Protein AF-0000000067842997 (afdb_homodimer)

Sequence (804 aa):
MQATVFNTFFRETSLAPDSDDFFKWVRTLKSSTAGQPLLDFGVADAFIPPADELSQALSSLATRRELHGYVYHHSAYEAACLRHATQGMDAPPALAVLPTSGAKSALNLLCLALIDTGDVILATTPAYPIFSTIARRMGATVVHLPLLEENDFLPDLHQLSPEVLARAKLLIVNYPNNPTGKVASQQECDRLLAICRDHDILLINDAAYSDLLPAERPRGRFLYSEGASSHCIEVHSFSKSLQIPGWRLGFILAAPAIIEALGKLSLLHESGQPRILLDAVTCILDDRGFAERLCQCIAQRRAVMVDILQAHGLEVLNADGTFFVYVRCPAAVSNGRTFATARDFSQYLATELGILTIPYQVAGRHQVRFSVAFCGEAETVFNRLRQQLSNVQFSLAERVSAMQATVFNTFFRETSLAPDSDDFFKWVRTLKSSTAGQPLLDFGVADAFIPPADELSQALSSLATRRELHGYVYHHSAYEAACLRHATQGMDAPPALAVLPTSGAKSALNLLCLALIDTGDVILATTPAYPIFSTIARRMGATVVHLPLLEENDFLPDLHQLSPEVLARAKLLIVNYPNNPTGKVASQQECDRLLAICRDHDILLINDAAYSDLLPAERPRGRFLYSEGASSHCIEVHSFSKSLQIPGWRLGFILAAPAIIEALGKLSLLHESGQPRILLDAVTCILDDRGFAERLCQCIAQRRAVMVDILQAHGLEVLNADGTFFVYVRCPAAVSNGRTFATARDFSQYLATELGILTIPYQVAGRHQVRFSVAFCGEAETVFNRLRQQLSNVQFSLAERVSA

Organism: Pseudomonas putida (strain ATCC 47054 / DSM 6125 / CFBP 8728 / NCIMB 11950 / KT2440) (NCBI:txid160488)

InterPro domains:
  IPR004839 Aminotransferase, class I/classII, large domain [PF00155] (56-375)
  IPR015421 Pyridoxal phosphate-dependent transferase, major domain [G3DSA:3.40.640.10] (69-286)
  IPR015422 Pyridoxal phosphate-dependent transferase, small domain [G3DSA:3.90.1150.10] (33-373)
  IPR015424 Pyridoxal phosphate-dependent transferase [SSF53383] (23-388)
  IPR050881 LL-diaminopimelate aminotransferase [PTHR42832] (35-373)

Secondary structure (DSSP, 8-state):
-------HHHHHS-SS-HHHHHHHHHHHHHHH--SSPPEE----S--SPPPHHHHHHHHHHHT-TT--S-BS--HHHHHHHHHHHTTT-SS----EEEEESHHHHHHHHHHHHH--TT-EEEEEESS-SHHHHHHHHTTPEEEEEE--GGGTT---GGGS-HHHHHHEEEEEE-SS-TTT-----HHHHHHHHHHHHHTTPEEEEE-TTTTSS-TTS----GGGSTTHHHHEEEEEESTTTTT-GGG--EEEEE-HHHHHHHHHHHHHH--B--HHHHHHHHTTTT--HHHHHHHHHHHHHHHHHHHHHHHTTPEE---S-TTEEEEEPPSEETTS-B-SSHHHHHHHHHHHH-EE-EEEEETTEEEEEEES--SS-HHHHHHHHHHHHTT--EE-------/-------HHHHHS-SSHHHHHHHHHHHHHHHH--SSPPEE----S--SPPPHHHHHHHHHHHT-TT--S-BS--HHHHHHHHHHHTTT-SS----EEEEESHHHHHHHHHHHHH--TT-EEEEEESS-SHHHHHHHHTTPEEEEEE--GGGTT---GGGS-HHHHHHEEEEEE-SS-TTT-----HHHHHHHHHHHHHTTPEEEEE-TTGGGS-TTS----GGGSTTHHHHEEEEEESTTTTT-GGG--EEEEE-HHHHHHHHHHHHHH--B--HHHHHHHHTTTT--HHHHHHHHHHHHHHHHHHHHHHHTTPEEEE-SSTTEEEEEPPSEETTS-B-SSHHHHHHHHHHHH-EE-EEEEETTEEEEEEES--SS-HHHHHHHHHHHHTT--EE-------

Foldseek 3Di:
DPPDDDDPCVVPDPLPDPVVVLVVVVVVLQVPDPDDAFLEQADPAFADDFDPLLVVLLVVLVPPPPQFDFPLDDPLLFVLVVCLVCPPPPDADAKTKFKFLFLLLVLLLCLVPFAAAAAEEEEEPPADCSNVSSNVVRNYHYDYFYQDLVVPGDGDPVPDDPVSLLRHAEYEEEPVGPPFQDFAAQVRLQVVQVSCVVNVYAYEYADAFVLLAAPPDGGHDNCRHPPCQRRYKYKYGVRHQRRPVVQRITIIMHHPVVSVVSSVSCVVRDRHGRRSSSSSCSVCSVPCVSSNVNSVLLQVLVVLVVVLCVVQPWDWRHDSGGSKTKTFDAQDKDVGDGDQALSRRQVCCCPVLSHHWAWGDTPNTIMTMGGSSHYDDSVVSSVSVNVSSVPIHTHHPDPPDD/DPPDDDDPCVVPDPQPPPVVVLVVVVVVLQVPDPDDAFLEQADQAFADDFDPLLVVLLVVLVPPPVQFDFPLDDPLLFVLVVCLVCPPPPDADAKTKFKFLFLLLVLLLCLVPFAAAAAEEEEEPPADCSNVSSNVVRRYHYDYFYQDLVVPGDGDPVVDDPVSLLRHAEYEEEPVGPPQQDFDAQVRLQVVQVSCVVNVYAYEYADAFVLLAAPPDGGHDNCRHPPCQRRYKYKYGVRHQRRPVVQRITIIMHHPVVSVVSSVSCVVRDRHGRRSSSSSCSVCSVPCVSSNVNSVLLVVLLVLVVVLCVVQPWDWSHRNHGSKTKTFDAQDKDVGDGDQALSRRQCCCCVVLSHHWAWGATPNTIMTMGGSSHYDDSVVSSVSVNVSSVPIHGHHPPPPDD

Solvent-accessible surface area (backbone atoms only — not comparable to full-atom values): 41633 Å² total; per-residue (Å²): 129,83,36,72,60,62,13,64,59,70,73,70,38,71,71,56,60,78,56,46,59,46,50,50,48,47,51,51,49,64,71,64,53,87,62,82,77,61,47,58,18,55,47,90,53,57,45,57,70,43,57,67,66,45,35,52,38,30,34,64,47,25,71,48,68,82,51,30,48,68,33,87,72,55,66,66,41,36,52,42,50,48,50,52,76,46,59,92,51,91,75,70,70,77,62,33,56,40,83,29,60,13,41,60,36,44,42,50,49,48,40,70,47,41,54,37,68,70,38,30,32,36,31,49,30,74,49,80,58,56,52,60,54,50,32,42,71,51,41,27,46,75,46,74,31,59,48,36,76,93,54,70,54,39,70,62,74,82,78,49,53,69,66,57,51,69,51,25,46,36,35,42,45,48,50,30,17,59,54,47,2,37,63,49,42,49,67,55,31,39,52,54,46,46,55,25,57,76,47,56,21,29,34,35,34,42,26,48,36,54,56,40,48,49,87,82,53,87,64,34,47,56,70,72,26,82,65,14,66,43,29,34,39,36,32,29,35,39,25,61,48,50,22,27,39,7,63,33,41,25,28,38,40,26,18,49,71,58,35,53,55,46,55,62,56,41,61,71,58,43,69,55,51,38,40,55,58,45,54,22,49,43,74,44,57,82,54,56,63,58,38,47,53,48,26,49,50,42,52,52,45,44,52,53,51,50,52,56,43,43,74,36,46,42,50,72,76,49,38,96,19,48,53,39,44,18,28,48,54,46,32,25,36,64,94,58,58,72,35,91,43,21,59,52,44,33,47,46,34,31,75,75,46,34,35,36,44,40,55,41,76,47,94,88,40,37,24,35,32,38,25,61,35,38,73,75,60,65,68,60,54,52,50,50,50,49,58,53,43,66,87,49,44,39,34,61,61,79,76,73,77,128,127,83,40,72,60,61,14,63,61,69,74,70,38,72,59,66,63,75,58,47,57,46,49,50,47,48,51,51,49,63,71,65,55,87,65,81,76,61,46,58,18,53,46,90,54,59,46,57,71,44,58,68,65,44,35,52,38,32,34,65,47,25,71,49,68,84,53,32,47,68,33,88,73,53,66,66,40,36,51,41,48,49,52,53,74,46,60,93,50,92,76,71,69,78,66,32,57,40,81,30,60,12,40,61,35,44,42,51,50,49,39,70,47,41,54,37,68,68,38,29,33,36,31,48,29,75,50,80,58,55,52,61,53,50,33,42,72,51,43,24,45,76,46,76,30,59,47,36,76,92,53,70,54,40,71,61,72,82,78,49,53,71,67,57,51,68,49,25,46,37,35,43,45,49,48,28,18,60,51,47,4,42,63,49,43,49,68,56,30,38,52,54,46,48,54,24,58,75,49,52,20,26,34,35,35,42,26,48,35,53,58,43,48,47,88,83,53,88,65,36,49,55,70,72,26,83,64,13,66,42,29,36,39,35,32,30,33,39,24,62,46,50,22,28,38,6,63,34,42,26,28,38,40,28,19,50,73,57,35,54,54,47,55,61,54,39,60,71,60,42,69,55,50,37,41,53,59,44,54,23,49,44,74,43,57,83,54,57,62,59,35,46,53,49,25,50,50,41,54,51,44,41,52,52,51,52,52,55,43,42,73,35,46,42,49,73,78,30,69,80,14,50,53,30,37,20,28,48,53,45,34,25,36,64,95,57,60,71,35,92,42,20,58,50,43,32,47,45,35,32,75,76,46,34,36,36,44,40,55,42,78,48,94,89,39,36,24,34,31,37,24,61,36,37,74,75,58,66,68,60,53,52,50,50,49,50,58,55,41,66,88,49,46,39,34,61,59,80,78,73,76,127

Structure (mmCIF, N/CA/C/O backbone):
data_AF-0000000067842997-model_v1
#
loop_
_entity.id
_entity.type
_entity.pdbx_description
1 polymer Aminotransferase
#
loop_
_atom_site.group_PDB
_atom_site.id
_atom_site.type_symbol
_atom_site.label_atom_id
_atom_site.label_alt_id
_atom_site.label_comp_id
_atom_site.label_asym_id
_atom_site.label_entity_id
_atom_site.label_seq_id
_atom_site.pdbx_PDB_ins_code
_atom_site.Cartn_x
_atom_site.Cartn_y
_atom_site.Cartn_z
_atom_site.occupancy
_atom_site.B_iso_or_equiv
_atom_site.auth_seq_id
_atom_site.auth_comp_id
_atom_site.auth_asym_id
_atom_site.auth_atom_id
_atom_site.pdbx_PDB_model_num
ATOM 1 N N . MET A 1 1 ? -2.887 20.625 -24.859 1 44.47 1 MET A N 1
ATOM 2 C CA . MET A 1 1 ? -1.825 19.688 -24.516 1 44.47 1 MET A CA 1
ATOM 3 C C . MET A 1 1 ? -2.205 18.859 -23.281 1 44.47 1 MET A C 1
ATOM 5 O O . MET A 1 1 ? -2.811 19.391 -22.344 1 44.47 1 MET A O 1
ATOM 9 N N . GLN A 1 2 ? -2.371 17.625 -23.422 1 56.19 2 GLN A N 1
ATOM 10 C CA . GLN A 1 2 ? -2.787 16.672 -22.406 1 56.19 2 GLN A CA 1
ATOM 11 C C . GLN A 1 2 ? -1.795 16.641 -21.25 1 56.19 2 GLN A C 1
ATOM 13 O O . GLN A 1 2 ? -0.628 16.281 -21.438 1 56.19 2 GLN A O 1
ATOM 18 N N . ALA A 1 3 ? -2.021 17.484 -20.172 1 63.56 3 ALA A N 1
ATOM 19 C CA . ALA A 1 3 ? -1.084 17.859 -19.125 1 63.56 3 ALA A CA 1
ATOM 20 C C . ALA A 1 3 ? -0.692 16.641 -18.281 1 63.56 3 ALA A C 1
ATOM 22 O O . ALA A 1 3 ? 0.454 16.531 -17.844 1 63.56 3 ALA A O 1
ATOM 23 N N . THR A 1 4 ? -1.479 15.586 -18.188 1 78.31 4 THR A N 1
ATOM 24 C CA . THR A 1 4 ? -0.943 14.547 -17.312 1 78.31 4 THR A CA 1
ATOM 25 C C . THR A 1 4 ? -0.045 13.594 -18.094 1 78.31 4 THR A C 1
ATOM 27 O O . THR A 1 4 ? -0.52 12.852 -18.969 1 78.31 4 THR A O 1
ATOM 30 N N . VAL A 1 5 ? 1.268 13.773 -17.953 1 85.69 5 VAL A N 1
ATOM 31 C CA . VAL A 1 5 ? 2.246 12.914 -18.609 1 85.69 5 VAL A CA 1
ATOM 32 C C . VAL A 1 5 ? 2.764 11.875 -17.609 1 85.69 5 VAL A C 1
ATOM 34 O O . VAL A 1 5 ? 3.49 12.211 -16.672 1 85.69 5 VAL A O 1
ATOM 37 N N . PHE A 1 6 ? 2.359 10.656 -17.875 1 91.44 6 PHE A N 1
ATOM 38 C CA . PHE A 1 6 ? 2.867 9.547 -17.078 1 91.44 6 PHE A CA 1
ATOM 39 C C . PHE A 1 6 ? 4.344 9.312 -17.359 1 91.44 6 PHE A C 1
ATOM 41 O O . PHE A 1 6 ? 4.879 9.805 -18.359 1 91.44 6 PHE A O 1
ATOM 48 N N . ASN A 1 7 ? 5.031 8.641 -16.484 1 90.75 7 ASN A N 1
ATOM 49 C CA . ASN A 1 7 ? 6.465 8.445 -16.672 1 90.75 7 ASN A CA 1
ATOM 50 C C . ASN A 1 7 ? 6.766 7.641 -17.922 1 90.75 7 ASN A C 1
ATOM 52 O O . ASN A 1 7 ? 5.875 6.996 -18.484 1 90.75 7 ASN A O 1
ATOM 56 N N . THR A 1 8 ? 7.988 7.676 -18.328 1 90.94 8 THR A N 1
ATOM 57 C CA . THR A 1 8 ? 8.438 7.102 -19.594 1 90.94 8 THR A CA 1
ATOM 58 C C . THR A 1 8 ? 8.281 5.582 -19.578 1 90.94 8 THR A C 1
ATOM 60 O O . THR A 1 8 ? 7.871 4.984 -20.578 1 90.94 8 THR A O 1
ATOM 63 N N . PHE A 1 9 ? 8.523 4.984 -18.516 1 89.69 9 PHE A N 1
ATOM 64 C CA . PHE A 1 9 ? 8.453 3.531 -18.406 1 89.69 9 PHE A CA 1
ATOM 65 C C . PHE A 1 9 ? 7.043 3.037 -18.719 1 89.69 9 PHE A C 1
ATOM 67 O O . PHE A 1 9 ? 6.859 2.154 -19.562 1 89.69 9 PHE A O 1
ATOM 74 N N . PHE A 1 10 ? 6.074 3.682 -18.094 1 86.44 10 PHE A N 1
ATOM 75 C CA . PHE A 1 10 ? 4.699 3.213 -18.234 1 86.44 10 PHE A CA 1
ATOM 76 C C . PHE A 1 10 ? 4.133 3.604 -19.594 1 86.44 10 PHE A C 1
ATOM 78 O O . PHE A 1 10 ? 3.262 2.918 -20.141 1 86.44 10 PHE A O 1
ATOM 85 N N . ARG A 1 11 ? 4.66 4.633 -20.141 1 85.56 11 ARG A N 1
ATOM 86 C CA . ARG A 1 11 ? 4.203 5.051 -21.469 1 85.56 11 ARG A CA 1
ATOM 87 C C . ARG A 1 11 ? 4.766 4.141 -22.547 1 85.56 11 ARG A C 1
ATOM 89 O O . ARG A 1 11 ? 4.117 3.918 -23.578 1 85.56 11 ARG A O 1
ATOM 96 N N . GLU A 1 12 ? 5.945 3.623 -22.219 1 83.44 12 GLU A N 1
ATOM 97 C CA . GLU A 1 12 ? 6.656 2.924 -23.297 1 83.44 12 GLU A CA 1
ATOM 98 C C . GLU A 1 12 ? 6.625 1.412 -23.078 1 83.44 12 GLU A C 1
ATOM 100 O O . GLU A 1 12 ? 6.996 0.646 -23.969 1 83.44 12 GLU A O 1
ATOM 105 N N . THR A 1 13 ? 6.371 1.081 -21.859 1 77.5 13 THR A N 1
ATOM 106 C CA . THR A 1 13 ? 6.371 -0.345 -21.562 1 77.5 13 THR A CA 1
ATOM 107 C C . THR A 1 13 ? 4.949 -0.903 -21.578 1 77.5 13 THR A C 1
ATOM 109 O O . THR A 1 13 ? 4.027 -0.287 -21.047 1 77.5 13 THR A O 1
ATOM 112 N N . SER A 1 14 ? 4.859 -1.774 -22.438 1 65.19 14 SER A N 1
ATOM 113 C CA . SER A 1 14 ? 3.623 -2.541 -22.312 1 65.19 14 SER A CA 1
ATOM 114 C C . SER A 1 14 ? 3.615 -3.367 -21.031 1 65.19 14 SER A C 1
ATOM 116 O O . SER A 1 14 ? 4.441 -4.27 -20.859 1 65.19 14 SER A O 1
ATOM 118 N N . LEU A 1 15 ? 3.268 -2.613 -19.984 1 60.28 15 LEU A N 1
ATOM 119 C CA . LEU A 1 15 ? 3.285 -3.32 -18.703 1 60.28 15 LEU A CA 1
ATOM 120 C C . LEU A 1 15 ? 2.811 -4.758 -18.875 1 60.28 15 LEU A C 1
ATOM 122 O O . LEU A 1 15 ? 3.414 -5.684 -18.328 1 60.28 15 LEU A O 1
ATOM 126 N N . ALA A 1 16 ? 1.65 -5.078 -18.891 1 51.12 16 ALA A N 1
ATOM 127 C CA . ALA A 1 16 ? 1.283 -6.492 -18.906 1 51.12 16 ALA A CA 1
ATOM 128 C C . ALA A 1 16 ? 1.663 -7.148 -20.234 1 51.12 16 ALA A C 1
ATOM 130 O O . ALA A 1 16 ? 1.212 -6.719 -21.297 1 51.12 16 ALA A O 1
ATOM 131 N N . PRO A 1 17 ? 2.842 -7.699 -20.25 1 48.09 17 PRO A N 1
ATOM 132 C CA . PRO A 1 17 ? 3.104 -8.5 -21.453 1 48.09 17 PRO A CA 1
ATOM 133 C C . PRO A 1 17 ? 1.825 -8.992 -22.125 1 48.09 17 PRO A C 1
ATOM 135 O O . PRO A 1 17 ? 0.807 -8.297 -22.109 1 48.09 17 PRO A O 1
ATOM 138 N N . ASP A 1 18 ? 1.96 -10.469 -22.578 1 44 18 ASP A N 1
ATOM 139 C CA . ASP A 1 18 ? 1.057 -11.453 -23.172 1 44 18 ASP A CA 1
ATOM 140 C C . ASP A 1 18 ? -0.253 -11.531 -22.391 1 44 18 ASP A C 1
ATOM 142 O O . ASP A 1 18 ? -1.292 -11.891 -22.953 1 44 18 ASP A O 1
ATOM 146 N N . SER A 1 19 ? -0.143 -11.094 -21.016 1 50.75 19 SER A N 1
ATOM 147 C CA . SER A 1 19 ? -1.264 -11.328 -20.109 1 50.75 19 SER A CA 1
ATOM 148 C C . SER A 1 19 ? -2.346 -10.266 -20.281 1 50.75 19 SER A C 1
ATOM 150 O O . SER A 1 19 ? -3.539 -10.57 -20.203 1 50.75 19 SER A O 1
ATOM 152 N N . ASP A 1 20 ? -1.917 -8.945 -20.594 1 56.81 20 ASP A N 1
ATOM 153 C CA . ASP A 1 20 ? -2.98 -7.949 -20.703 1 56.81 20 ASP A CA 1
ATOM 154 C C . ASP A 1 20 ? -3.814 -8.172 -21.953 1 56.81 20 ASP A C 1
ATOM 156 O O . ASP A 1 20 ? -5.047 -8.148 -21.906 1 56.81 20 ASP A O 1
ATOM 160 N N . ASP A 1 21 ? -3.068 -8.555 -22.953 1 64.88 21 ASP A N 1
ATOM 161 C CA . ASP A 1 21 ? -3.818 -8.805 -24.188 1 64.88 21 ASP A CA 1
ATOM 162 C C . ASP A 1 21 ? -4.672 -10.062 -24.062 1 64.88 21 ASP A C 1
ATOM 164 O O . ASP A 1 21 ? -5.812 -10.094 -24.531 1 64.88 21 ASP A O 1
ATOM 168 N N . PHE A 1 22 ? -4.117 -11.008 -23.312 1 71 22 PHE A N 1
ATOM 169 C CA . PHE A 1 22 ? -4.863 -12.242 -23.109 1 71 22 PHE A CA 1
ATOM 170 C C . PHE A 1 22 ? -6.062 -12.008 -22.188 1 71 22 PHE A C 1
ATOM 172 O O . PHE A 1 22 ? -7.172 -12.453 -22.484 1 71 22 PHE A O 1
ATOM 179 N N . PHE A 1 23 ? -5.859 -11.211 -21.219 1 72.69 23 PHE A N 1
ATOM 180 C CA . PHE A 1 23 ? -6.945 -10.969 -20.266 1 72.69 23 PHE A CA 1
ATOM 181 C C . PHE A 1 23 ? -7.992 -10.039 -20.875 1 72.69 23 PHE A C 1
ATOM 183 O O . PHE A 1 23 ? -9.188 -10.18 -20.594 1 72.69 23 PHE A O 1
ATOM 190 N N . LYS A 1 24 ? -7.516 -9.156 -21.734 1 75.19 24 LYS A N 1
ATOM 191 C CA . LYS A 1 24 ? -8.469 -8.344 -22.5 1 75.19 24 LYS A CA 1
ATOM 192 C C . LYS A 1 24 ? -9.32 -9.211 -23.422 1 75.19 24 LYS A C 1
ATOM 194 O O . LYS A 1 24 ? -10.531 -9.016 -23.516 1 75.19 24 LYS A O 1
ATOM 199 N N . TRP A 1 25 ? -8.602 -10.086 -24 1 79.19 25 TRP A N 1
ATOM 200 C CA . TRP A 1 25 ? -9.297 -11.023 -24.875 1 79.19 25 TRP A CA 1
ATOM 201 C C . TRP A 1 25 ? -10.281 -11.875 -24.094 1 79.19 25 TRP A C 1
ATOM 203 O O . TRP A 1 25 ? -11.422 -12.086 -24.516 1 79.19 25 TRP A O 1
ATOM 213 N N . VAL A 1 26 ? -9.859 -12.305 -22.984 1 80.94 26 VAL A N 1
ATOM 214 C CA . VAL A 1 26 ? -10.719 -13.117 -22.125 1 80.94 26 VAL A CA 1
ATOM 215 C C . VAL A 1 26 ? -11.953 -12.32 -21.719 1 80.94 26 VAL A C 1
ATOM 217 O O . VAL A 1 26 ? -13.07 -12.852 -21.734 1 80.94 26 VAL A O 1
ATOM 220 N N . ARG A 1 27 ? -11.711 -11.094 -21.391 1 77.94 27 ARG A N 1
ATOM 221 C CA . ARG A 1 27 ? -12.828 -10.25 -20.984 1 77.94 27 ARG A CA 1
ATOM 222 C C . ARG A 1 27 ? -13.82 -10.086 -22.141 1 77.94 27 ARG A C 1
ATOM 224 O O . ARG A 1 27 ? -15.039 -10.133 -21.922 1 77.94 27 ARG A O 1
ATOM 231 N N . THR A 1 28 ? -13.312 -9.914 -23.281 1 80.75 28 THR A N 1
ATOM 232 C CA . THR A 1 28 ? -14.164 -9.789 -24.453 1 80.75 28 THR A CA 1
ATOM 233 C C . THR A 1 28 ? -14.922 -11.086 -24.719 1 80.75 28 THR A C 1
ATOM 235 O O . THR A 1 28 ? -16.109 -11.062 -25.031 1 80.75 28 THR A O 1
ATOM 238 N N . LEU A 1 29 ? -14.234 -12.125 -24.531 1 83.88 29 LEU A N 1
ATOM 239 C CA . LEU A 1 29 ? -14.852 -13.438 -24.734 1 83.88 29 LEU A CA 1
ATOM 240 C C . LEU A 1 29 ? -15.977 -13.672 -23.734 1 83.88 29 LEU A C 1
ATOM 242 O O . LEU A 1 29 ? -17.062 -14.133 -24.109 1 83.88 29 LEU A O 1
ATOM 246 N N . LYS A 1 30 ? -15.695 -13.367 -22.531 1 81.5 30 LYS A N 1
ATOM 247 C CA . LYS A 1 30 ? -16.688 -13.562 -21.469 1 81.5 30 LYS A CA 1
ATOM 248 C C . LYS A 1 30 ? -17.922 -12.703 -21.703 1 81.5 30 LYS A C 1
ATOM 250 O O . LYS A 1 30 ? -19.047 -13.125 -21.422 1 81.5 30 LYS A O 1
ATOM 255 N N . SER A 1 31 ? -17.734 -11.516 -22.219 1 79.38 31 SER A N 1
ATOM 256 C CA . SER A 1 31 ? -18.844 -10.586 -22.453 1 79.38 31 SER A CA 1
ATOM 257 C C . SER A 1 31 ? -19.641 -10.984 -23.688 1 79.38 31 SER A C 1
ATOM 259 O O . SER A 1 31 ? -20.812 -10.617 -23.812 1 79.38 31 SER A O 1
ATOM 261 N N . SER A 1 32 ? -19.062 -11.625 -24.562 1 76.88 32 SER A N 1
ATOM 262 C CA . SER A 1 32 ? -19.703 -11.945 -25.844 1 76.88 32 SER A CA 1
ATOM 263 C C . SER A 1 32 ? -20.391 -13.312 -25.781 1 76.88 32 SER A C 1
ATOM 265 O O . SER A 1 32 ? -21.188 -13.641 -26.656 1 76.88 32 SER A O 1
ATOM 267 N N . THR A 1 33 ? -20.078 -13.992 -24.859 1 69.38 33 THR A N 1
ATOM 268 C CA . THR A 1 33 ? -20.578 -15.359 -24.812 1 69.38 33 THR A CA 1
ATOM 269 C C . THR A 1 33 ? -22 -15.391 -24.266 1 69.38 33 THR A C 1
ATOM 271 O O . THR A 1 33 ? -22.25 -14.914 -23.156 1 69.38 33 THR A O 1
ATOM 274 N N . ALA A 1 34 ? -23.078 -15.484 -25.094 1 66.56 34 ALA A N 1
ATOM 275 C CA . ALA A 1 34 ? -24.5 -15.594 -24.734 1 66.56 34 ALA A CA 1
ATOM 276 C C . ALA A 1 34 ? -24.828 -16.984 -24.219 1 66.56 34 ALA A C 1
ATOM 278 O O . ALA A 1 34 ? -25.891 -17.203 -23.656 1 66.56 34 ALA A O 1
ATOM 279 N N . GLY A 1 35 ? -23.859 -17.859 -24.172 1 64 35 GLY A N 1
ATOM 280 C CA . GLY A 1 35 ? -24.156 -19.25 -23.859 1 64 35 GLY A CA 1
ATOM 281 C C . GLY A 1 35 ? -23.656 -19.672 -22.484 1 64 35 GLY A C 1
ATOM 282 O O . GLY A 1 35 ? -23.734 -18.891 -21.531 1 64 35 GLY A O 1
ATOM 283 N N . GLN A 1 36 ? -23.391 -20.906 -22.406 1 74.94 36 GLN A N 1
ATOM 284 C CA . GLN A 1 36 ? -22.906 -21.531 -21.188 1 74.94 36 GLN A CA 1
ATOM 285 C C . GLN A 1 36 ? -21.625 -20.844 -20.688 1 74.94 36 GLN A C 1
ATOM 287 O O . GLN A 1 36 ? -20.719 -20.594 -21.484 1 74.94 36 GLN A O 1
ATOM 292 N N . PRO A 1 37 ? -21.625 -20.562 -19.406 1 84.44 37 PRO A N 1
ATOM 293 C CA . PRO A 1 37 ? -20.422 -19.906 -18.859 1 84.44 37 PRO A CA 1
ATOM 294 C C . PRO A 1 37 ? -19.172 -20.75 -19.016 1 84.44 37 PRO A C 1
ATOM 296 O O . PRO A 1 37 ? -19.234 -21.984 -18.969 1 84.44 37 PRO A O 1
ATOM 299 N N . LEU A 1 38 ? -18.109 -20.141 -19.25 1 91 38 LEU A N 1
ATOM 300 C CA . LEU A 1 38 ? -16.812 -20.812 -19.359 1 91 38 LEU A CA 1
ATOM 301 C C . LEU A 1 38 ? -16.469 -21.516 -18.047 1 91 38 LEU A C 1
ATOM 303 O O . LEU A 1 38 ? -16.781 -21.016 -16.969 1 91 38 LEU A O 1
ATOM 307 N N . LEU A 1 39 ? -15.93 -22.75 -18.234 1 94.31 39 LEU A N 1
ATOM 308 C CA . LEU A 1 39 ? -15.203 -23.297 -17.094 1 94.31 39 LEU A CA 1
ATOM 309 C C . LEU A 1 39 ? -13.922 -22.516 -16.828 1 94.31 39 LEU A C 1
ATOM 311 O O . LEU A 1 39 ? -12.969 -22.594 -17.609 1 94.31 39 LEU A O 1
ATOM 315 N N . ASP A 1 40 ? -13.859 -21.797 -15.758 1 93.38 40 ASP A N 1
ATOM 316 C CA . ASP A 1 40 ? -12.742 -20.891 -15.5 1 93.38 40 ASP A CA 1
ATOM 317 C C . ASP A 1 40 ? -11.672 -21.578 -14.648 1 93.38 40 ASP A C 1
ATOM 319 O O . ASP A 1 40 ? -11.75 -21.562 -13.422 1 93.38 40 ASP A O 1
ATOM 323 N N . PHE A 1 41 ? -10.641 -22.031 -15.297 1 95.81 41 PHE A N 1
ATOM 324 C CA . PHE A 1 41 ? -9.492 -22.609 -14.602 1 95.81 41 PHE A CA 1
ATOM 325 C C . PHE A 1 41 ? -8.305 -21.656 -14.633 1 95.81 41 PHE A C 1
ATOM 327 O O . PHE A 1 41 ? -7.168 -22.047 -14.391 1 95.81 41 PHE A O 1
ATOM 334 N N . GLY A 1 42 ? -8.555 -20.469 -15 1 91.75 42 GLY A N 1
ATOM 335 C CA . GLY A 1 42 ? -7.516 -19.453 -14.984 1 91.75 42 GLY A CA 1
ATOM 336 C C . GLY A 1 42 ? -7.398 -18.734 -13.656 1 91.75 42 GLY A C 1
ATOM 337 O O . GLY A 1 42 ? -6.445 -17.984 -13.438 1 91.75 42 GLY A O 1
ATOM 338 N N . VAL A 1 43 ? -8.289 -19.031 -12.797 1 79.81 43 VAL A N 1
ATOM 339 C CA . VAL A 1 43 ? -8.445 -18.281 -11.555 1 79.81 43 VAL A CA 1
ATOM 340 C C . VAL A 1 43 ? -7.316 -18.641 -10.594 1 79.81 43 VAL A C 1
ATOM 342 O O . VAL A 1 43 ? -6.91 -19.797 -10.5 1 79.81 43 VAL A O 1
ATOM 345 N N . ALA A 1 44 ? -6.695 -17.688 -9.953 1 82.44 44 ALA A N 1
ATOM 346 C CA . ALA A 1 44 ? -5.746 -17.859 -8.852 1 82.44 44 ALA A CA 1
ATOM 347 C C . ALA A 1 44 ? -6.219 -17.109 -7.602 1 82.44 44 ALA A C 1
ATOM 349 O O . ALA A 1 44 ? -5.508 -16.25 -7.074 1 82.44 44 ALA A O 1
ATOM 350 N N . ASP A 1 45 ? -7.473 -17.484 -7.156 1 83.25 45 ASP A N 1
ATOM 351 C CA . ASP A 1 45 ? -8.125 -16.734 -6.086 1 83.25 45 ASP A CA 1
ATOM 352 C C . ASP A 1 45 ? -8.758 -17.672 -5.066 1 83.25 45 ASP A C 1
ATOM 354 O O . ASP A 1 45 ? -8.656 -18.891 -5.199 1 83.25 45 ASP A O 1
ATOM 358 N N . ALA A 1 46 ? -9.32 -17.094 -4.074 1 86.25 46 ALA A N 1
ATOM 359 C CA . ALA A 1 46 ? -10.094 -17.859 -3.109 1 86.25 46 ALA A CA 1
ATOM 360 C C . ALA A 1 46 ? -11.297 -18.531 -3.775 1 86.25 46 ALA A C 1
ATOM 362 O O . ALA A 1 46 ? -11.898 -17.953 -4.691 1 86.25 46 ALA A O 1
ATOM 363 N N . PHE A 1 47 ? -11.562 -19.781 -3.297 1 89.12 47 PHE A N 1
ATOM 364 C CA . PHE A 1 47 ? -12.609 -20.516 -3.996 1 89.12 47 PHE A CA 1
ATOM 365 C C . PHE A 1 47 ? -13.539 -21.203 -3.004 1 89.12 47 PHE A C 1
ATOM 367 O O . PHE A 1 47 ? -14.555 -21.781 -3.398 1 89.12 47 PHE A O 1
ATOM 374 N N . ILE A 1 48 ? -13.227 -21.172 -1.804 1 88.31 48 ILE A N 1
ATOM 375 C CA . ILE A 1 48 ? -14.133 -21.594 -0.74 1 88.31 48 ILE A CA 1
ATOM 376 C C . ILE A 1 48 ? -14.227 -20.5 0.322 1 88.31 48 ILE A C 1
ATOM 378 O O . ILE A 1 48 ? -13.32 -19.672 0.442 1 88.31 48 ILE A O 1
ATOM 382 N N . PRO A 1 49 ? -15.289 -20.516 1.068 1 88.31 49 PRO A N 1
ATOM 383 C CA . PRO A 1 49 ? -15.383 -19.531 2.143 1 88.31 49 PRO A CA 1
ATOM 384 C C . PRO A 1 49 ? -14.297 -19.703 3.201 1 88.31 49 PRO A C 1
ATOM 386 O O . PRO A 1 49 ? -13.844 -20.828 3.445 1 88.31 49 PRO A O 1
ATOM 389 N N . PRO A 1 50 ? -13.898 -18.578 3.746 1 89.62 50 PRO A N 1
ATOM 390 C CA . PRO A 1 50 ? -12.945 -18.703 4.852 1 89.62 50 PRO A CA 1
ATOM 391 C C . PRO A 1 50 ? -13.547 -19.406 6.066 1 89.62 50 PRO A C 1
ATOM 393 O O . PRO A 1 50 ? -14.75 -19.688 6.094 1 89.62 50 PRO A O 1
ATOM 396 N N . ALA A 1 51 ? -12.672 -19.734 6.98 1 89.06 51 ALA A N 1
ATOM 397 C CA . ALA A 1 51 ? -13.094 -20.406 8.203 1 89.06 51 ALA A CA 1
ATOM 398 C C . ALA A 1 51 ? -14.172 -19.609 8.93 1 89.06 51 ALA A C 1
ATOM 400 O O . ALA A 1 51 ? -14.109 -18.375 9 1 89.06 51 ALA A O 1
ATOM 401 N N . ASP A 1 52 ? -15.133 -20.312 9.5 1 88.19 52 ASP A N 1
ATOM 402 C CA . ASP A 1 52 ? -16.203 -19.688 10.258 1 88.19 52 ASP A CA 1
ATOM 403 C C . ASP A 1 52 ? -15.648 -18.891 11.445 1 88.19 52 ASP A C 1
ATOM 405 O O . ASP A 1 52 ? -16.203 -17.859 11.828 1 88.19 52 ASP A O 1
ATOM 409 N N . GLU A 1 53 ? -14.562 -19.438 11.922 1 89 53 GLU A N 1
ATOM 410 C CA . GLU A 1 53 ? -13.93 -18.797 13.078 1 89 53 GLU A CA 1
ATOM 411 C C . GLU A 1 53 ? -13.492 -17.375 12.758 1 89 53 GLU A C 1
ATOM 413 O O . GLU A 1 53 ? -13.469 -16.516 13.633 1 89 53 GLU A O 1
ATOM 418 N N . LEU A 1 54 ? -13.109 -17.156 11.586 1 89 54 LEU A N 1
ATOM 419 C CA . LEU A 1 54 ? -12.688 -15.812 11.18 1 89 54 LEU A CA 1
ATOM 420 C C . LEU A 1 54 ? -13.867 -14.844 11.203 1 89 54 LEU A C 1
ATOM 422 O O . LEU A 1 54 ? -13.727 -13.711 11.672 1 89 54 LEU A O 1
ATOM 426 N N . SER A 1 55 ? -15 -15.25 10.648 1 85.88 55 SER A N 1
ATOM 427 C CA . SER A 1 55 ? -16.203 -14.43 10.664 1 85.88 55 SER A CA 1
ATOM 428 C C . SER A 1 55 ? -16.672 -14.148 12.086 1 85.88 55 SER A C 1
ATOM 430 O O . SER A 1 55 ? -17.109 -13.039 12.398 1 85.88 55 SER A O 1
ATOM 432 N N . GLN A 1 56 ? -16.562 -15.141 12.906 1 88.19 56 GLN A N 1
ATOM 433 C CA . GLN A 1 56 ? -16.938 -14.984 14.312 1 88.19 56 GLN A CA 1
ATOM 434 C C . GLN A 1 56 ? -16.016 -13.984 15.008 1 88.19 56 GLN A C 1
ATOM 436 O O . GLN A 1 56 ? -16.5 -13.133 15.766 1 88.19 56 GLN A O 1
ATOM 441 N N . ALA A 1 57 ? -14.75 -14.133 14.727 1 89.31 57 ALA A N 1
ATOM 442 C CA . ALA A 1 57 ? -13.789 -13.195 15.297 1 89.31 57 ALA A CA 1
ATOM 443 C C . ALA A 1 57 ? -14.078 -11.766 14.836 1 89.31 57 ALA A C 1
ATOM 445 O O . ALA A 1 57 ? -14.07 -10.836 15.648 1 89.31 57 ALA A O 1
ATOM 446 N N . LEU A 1 58 ? -14.359 -11.555 13.602 1 89.25 58 LEU A N 1
ATOM 447 C CA . LEU A 1 58 ? -14.656 -10.242 13.047 1 89.25 58 LEU A CA 1
ATOM 448 C C . LEU A 1 58 ? -15.898 -9.641 13.703 1 89.25 58 LEU A C 1
ATOM 450 O O . LEU A 1 58 ? -15.93 -8.453 14.008 1 89.25 58 LEU A O 1
ATOM 454 N N . SER A 1 59 ? -16.891 -10.492 13.828 1 88.19 59 SER A N 1
ATOM 455 C CA . SER A 1 59 ? -18.141 -10.031 14.43 1 88.19 59 SER A CA 1
ATOM 456 C C . SER A 1 59 ? -17.922 -9.539 15.859 1 88.19 59 SER A C 1
ATOM 458 O O . SER A 1 59 ? -18.469 -8.508 16.25 1 88.19 59 SER A O 1
ATOM 460 N N . SER A 1 60 ? -17.125 -10.25 16.594 1 88.88 60 SER A N 1
ATOM 461 C CA . SER A 1 60 ? -16.844 -9.883 17.969 1 88.88 60 SER A CA 1
ATOM 462 C C . SER A 1 60 ? -16.031 -8.594 18.047 1 88.88 60 SER A C 1
ATOM 464 O O . SER A 1 60 ? -16.203 -7.793 18.969 1 88.88 60 SER A O 1
ATOM 466 N N . LEU A 1 61 ? -15.18 -8.383 17.094 1 89.38 61 LEU A N 1
ATOM 467 C CA . LEU A 1 61 ? -14.273 -7.238 17.078 1 89.38 61 LEU A CA 1
ATOM 468 C C . LEU A 1 61 ? -14.969 -5.992 16.547 1 89.38 61 LEU A C 1
ATOM 470 O O . LEU A 1 61 ? -14.617 -4.871 16.922 1 89.38 61 LEU A O 1
ATOM 474 N N . ALA A 1 62 ? -15.938 -6.207 15.727 1 86.69 62 ALA A N 1
ATOM 475 C CA . ALA A 1 62 ? -16.625 -5.109 15.047 1 86.69 62 ALA A CA 1
ATOM 476 C C . ALA A 1 62 ? -17.312 -4.188 16.047 1 86.69 62 ALA A C 1
ATOM 478 O O . ALA A 1 62 ? -17.531 -3.008 15.773 1 86.69 62 ALA A O 1
ATOM 479 N N . THR A 1 63 ? -17.578 -4.648 17.234 1 82.62 63 THR A N 1
ATOM 480 C CA . THR A 1 63 ? -18.312 -3.875 18.234 1 82.62 63 THR A CA 1
ATOM 481 C C . THR A 1 63 ? -17.359 -3.051 19.094 1 82.62 63 THR A C 1
ATOM 483 O O . THR A 1 63 ? -17.797 -2.18 19.844 1 82.62 63 THR A O 1
ATOM 486 N N . ARG A 1 64 ? -16.141 -3.283 18.891 1 83.38 64 ARG A N 1
ATOM 487 C CA . ARG A 1 64 ? -15.148 -2.568 19.672 1 83.38 64 ARG A CA 1
ATOM 488 C C . ARG A 1 64 ? -14.797 -1.228 19.047 1 83.38 64 ARG A C 1
ATOM 490 O O . ARG A 1 64 ? -14.297 -1.181 17.906 1 83.38 64 ARG A O 1
ATOM 497 N N . ARG A 1 65 ? -14.867 -0.207 19.734 1 79.19 65 ARG A N 1
ATOM 498 C CA . ARG A 1 65 ? -14.773 1.144 19.188 1 79.19 65 ARG A CA 1
ATOM 499 C C . ARG A 1 65 ? -13.328 1.646 19.234 1 79.19 65 ARG A C 1
ATOM 501 O O . ARG A 1 65 ? -13.008 2.66 18.609 1 79.19 65 ARG A O 1
ATOM 508 N N . GLU A 1 66 ? -12.414 0.962 19.875 1 79.56 66 GLU A N 1
ATOM 509 C CA . GLU A 1 66 ? -11.039 1.432 20.062 1 79.56 66 GLU A CA 1
ATOM 510 C C . GLU A 1 66 ? -10.102 0.832 19.031 1 79.56 66 GLU A C 1
ATOM 512 O O . GLU A 1 66 ? -8.891 1.045 19.078 1 79.56 66 GLU A O 1
ATOM 517 N N . LEU A 1 67 ? -10.641 0.181 18.031 1 76.69 67 LEU A N 1
ATOM 518 C CA . LEU A 1 67 ? -9.797 -0.609 17.141 1 76.69 67 LEU A CA 1
ATOM 519 C C . LEU A 1 67 ? -9.648 0.078 15.789 1 76.69 67 LEU A C 1
ATOM 521 O O . LEU A 1 67 ? -9.328 -0.572 14.789 1 76.69 67 LEU A O 1
ATOM 525 N N . HIS A 1 68 ? -9.781 1.42 15.75 1 83.5 68 HIS A N 1
ATOM 526 C CA . HIS A 1 68 ? -9.867 2.047 14.438 1 83.5 68 HIS A CA 1
ATOM 527 C C . HIS A 1 68 ? -8.672 2.963 14.188 1 83.5 68 HIS A C 1
ATOM 529 O O . HIS A 1 68 ? -8.555 3.553 13.109 1 83.5 68 HIS A O 1
ATOM 535 N N . GLY A 1 69 ? -7.754 3.002 15.125 1 86.94 69 GLY A N 1
ATOM 536 C CA . GLY A 1 69 ? -6.582 3.854 14.984 1 86.94 69 GLY A CA 1
ATOM 537 C C . GLY A 1 69 ? -5.449 3.189 14.227 1 86.94 69 GLY A C 1
ATOM 538 O O . GLY A 1 69 ? -5.559 2.025 13.828 1 86.94 69 GLY A O 1
ATOM 539 N N . TYR A 1 70 ? -4.359 3.953 13.961 1 85.94 70 TYR A N 1
ATOM 540 C CA . TYR A 1 70 ? -3.17 3.426 13.305 1 85.94 70 TYR A CA 1
ATOM 541 C C . TYR A 1 70 ? -2.57 2.273 14.102 1 85.94 70 TYR A C 1
ATOM 543 O O . TYR A 1 70 ? -2.607 2.279 15.336 1 85.94 70 TYR A O 1
ATOM 551 N N . VAL A 1 71 ? -2.059 1.293 13.375 1 85.62 71 VAL A N 1
ATOM 552 C CA . VAL A 1 71 ? -1.3 0.21 13.992 1 85.62 71 VAL A CA 1
ATOM 553 C C . VAL A 1 71 ? 0.067 0.09 13.32 1 85.62 71 VAL A C 1
ATOM 555 O O . VAL A 1 71 ? 0.197 -0.549 12.273 1 85.62 71 VAL A O 1
ATOM 558 N N . TYR A 1 72 ? 1.059 0.637 13.898 1 79.81 72 TYR A N 1
ATOM 559 C CA . TYR A 1 72 ? 2.385 0.58 13.289 1 79.81 72 TYR A CA 1
ATOM 560 C C . TYR A 1 72 ? 3.135 -0.67 13.742 1 79.81 72 TYR A C 1
ATOM 562 O O . TYR A 1 72 ? 4.074 -1.11 13.07 1 79.81 72 TYR A O 1
ATOM 570 N N . HIS A 1 73 ? 2.791 -1.165 14.906 1 86.06 73 HIS A N 1
ATOM 571 C CA . HIS A 1 73 ? 3.293 -2.424 15.438 1 86.06 73 HIS A CA 1
ATOM 572 C C . HIS A 1 73 ? 2.172 -3.242 16.062 1 86.06 73 HIS A C 1
ATOM 574 O O . HIS A 1 73 ? 1.388 -2.723 16.859 1 86.06 73 HIS A O 1
ATOM 580 N N . HIS A 1 74 ? 2.051 -4.391 15.578 1 94.31 74 HIS A N 1
ATOM 581 C CA . HIS A 1 74 ? 1.076 -5.312 16.156 1 94.31 74 HIS A CA 1
ATOM 582 C C . HIS A 1 74 ? 1.753 -6.574 16.672 1 94.31 74 HIS A C 1
ATOM 584 O O . HIS A 1 74 ? 1.797 -7.594 15.984 1 94.31 74 HIS A O 1
ATOM 590 N N . SER A 1 75 ? 2.146 -6.504 17.875 1 95.69 75 SER A N 1
ATOM 591 C CA . SER A 1 75 ? 3 -7.535 18.453 1 95.69 75 SER A CA 1
ATOM 592 C C . SER A 1 75 ? 2.332 -8.906 18.406 1 95.69 75 SER A C 1
ATOM 594 O O . SER A 1 75 ? 2.99 -9.906 18.125 1 95.69 75 SER A O 1
ATOM 596 N N . ALA A 1 76 ? 1.069 -8.961 18.703 1 96.19 76 ALA A N 1
ATOM 597 C CA . ALA A 1 76 ? 0.359 -10.242 18.703 1 96.19 76 ALA A CA 1
ATOM 598 C C . ALA A 1 76 ? 0.336 -10.859 17.312 1 96.19 76 ALA A C 1
ATOM 600 O O . ALA A 1 76 ? 0.564 -12.055 17.141 1 96.19 76 ALA A O 1
ATOM 601 N N . TYR A 1 77 ? 0.031 -10.047 16.312 1 97.31 77 TYR A N 1
ATOM 602 C CA . TYR A 1 77 ? 0.032 -10.516 14.938 1 97.31 77 TYR A CA 1
ATOM 603 C C . TYR A 1 77 ? 1.424 -10.977 14.516 1 97.31 77 TYR A C 1
ATOM 605 O O . TYR A 1 77 ? 1.579 -12.039 13.914 1 97.31 77 TYR A O 1
ATOM 613 N N . GLU A 1 78 ? 2.447 -10.172 14.836 1 97.75 78 GLU A N 1
ATOM 614 C CA . GLU A 1 78 ? 3.834 -10.492 14.516 1 97.75 78 GLU A CA 1
ATOM 615 C C . GLU A 1 78 ? 4.25 -11.82 15.141 1 97.75 78 GLU A C 1
ATOM 617 O O . GLU A 1 78 ? 4.832 -12.672 14.461 1 97.75 78 GLU A O 1
ATOM 622 N N . ALA A 1 79 ? 3.898 -12.023 16.359 1 96.38 79 ALA A N 1
ATOM 623 C CA . ALA A 1 79 ? 4.23 -13.258 17.062 1 96.38 79 ALA A CA 1
ATOM 624 C C . ALA A 1 79 ? 3.496 -14.453 16.453 1 96.38 79 ALA A C 1
ATOM 626 O O . ALA A 1 79 ? 4.078 -15.531 16.281 1 96.38 79 ALA A O 1
ATOM 627 N N . ALA A 1 80 ? 2.24 -14.281 16.156 1 95.75 80 ALA A N 1
ATOM 628 C CA . ALA A 1 80 ? 1.449 -15.352 15.57 1 95.75 80 ALA A CA 1
ATOM 629 C C . ALA A 1 80 ? 2.006 -15.758 14.203 1 95.75 80 ALA A C 1
ATOM 631 O O . ALA A 1 80 ? 2.113 -16.953 13.898 1 95.75 80 ALA A O 1
ATOM 632 N N . CYS A 1 81 ? 2.338 -14.758 13.414 1 96.19 81 CYS A N 1
ATOM 633 C CA . CYS A 1 81 ? 2.918 -15.016 12.102 1 96.19 81 CYS A CA 1
ATOM 634 C C . CYS A 1 81 ? 4.242 -15.758 12.227 1 96.19 81 CYS A C 1
ATOM 636 O O . CYS A 1 81 ? 4.52 -16.672 11.453 1 96.19 81 CYS A O 1
ATOM 638 N N . LEU A 1 82 ? 5.051 -15.32 13.172 1 95.25 82 LEU A N 1
ATOM 639 C CA . LEU A 1 82 ? 6.336 -15.969 13.398 1 95.25 82 LEU A CA 1
ATOM 640 C C . LEU A 1 82 ? 6.148 -17.438 13.773 1 95.25 82 LEU A C 1
ATOM 642 O O . LEU A 1 82 ? 6.805 -18.312 13.211 1 95.25 82 LEU A O 1
ATOM 646 N N . ARG A 1 83 ? 5.23 -17.703 14.68 1 92.12 83 ARG A N 1
ATOM 647 C CA . ARG A 1 83 ? 4.941 -19.078 15.07 1 92.12 83 ARG A CA 1
ATOM 648 C C . ARG A 1 83 ? 4.43 -19.891 13.883 1 92.12 83 ARG A C 1
ATOM 650 O O . ARG A 1 83 ? 4.852 -21.031 13.68 1 92.12 83 ARG A O 1
ATOM 657 N N . HIS A 1 84 ? 3.605 -19.25 13.156 1 90.25 84 HIS A N 1
ATOM 658 C CA . HIS A 1 84 ? 3.01 -19.906 12 1 90.25 84 HIS A CA 1
ATOM 659 C C . HIS A 1 84 ? 4.07 -20.266 10.969 1 90.25 84 HIS A C 1
ATOM 661 O O . HIS A 1 84 ? 4.105 -21.406 10.477 1 90.25 84 HIS A O 1
ATOM 667 N N . ALA A 1 85 ? 4.922 -19.359 10.695 1 89.31 85 ALA A N 1
ATOM 668 C CA . ALA A 1 85 ? 5.922 -19.531 9.641 1 89.31 85 ALA A CA 1
ATOM 669 C C . ALA A 1 85 ? 7.008 -20.516 10.07 1 89.31 85 ALA A C 1
ATOM 671 O O . ALA A 1 85 ? 7.684 -21.109 9.227 1 89.31 85 ALA A O 1
ATOM 672 N N . THR A 1 86 ? 7.176 -20.703 11.352 1 87.62 86 THR A N 1
ATOM 673 C CA . THR A 1 86 ? 8.273 -21.531 11.836 1 87.62 86 THR A CA 1
ATOM 674 C C . THR A 1 86 ? 7.738 -22.844 12.414 1 87.62 86 THR A C 1
ATOM 676 O O . THR A 1 86 ? 8.469 -23.578 13.078 1 87.62 86 THR A O 1
ATOM 679 N N . GLN A 1 87 ? 6.551 -23.047 12.164 1 81.06 87 GLN A N 1
ATOM 680 C CA . GLN A 1 87 ? 5.953 -24.281 12.68 1 81.06 87 GLN A CA 1
ATOM 681 C C . GLN A 1 87 ? 6.73 -25.5 12.203 1 81.06 87 GLN A C 1
ATOM 683 O O . GLN A 1 87 ? 7.129 -25.578 11.039 1 81.06 87 GLN A O 1
ATOM 688 N N . GLY A 1 88 ? 6.906 -26.438 13.18 1 74.12 88 GLY A N 1
ATOM 689 C CA . GLY A 1 88 ? 7.543 -27.703 12.859 1 74.12 88 GLY A CA 1
ATOM 690 C C . GLY A 1 88 ? 9.055 -27.641 12.883 1 74.12 88 GLY A C 1
ATOM 691 O O . GLY A 1 88 ? 9.734 -28.641 12.617 1 74.12 88 GLY A O 1
ATOM 692 N N . MET A 1 89 ? 9.469 -26.5 13.188 1 75.94 89 MET A N 1
ATOM 693 C CA . MET A 1 89 ? 10.914 -26.359 13.258 1 75.94 89 MET A CA 1
ATOM 694 C C . MET A 1 89 ? 11.414 -26.5 14.688 1 75.94 89 MET A C 1
ATOM 696 O O . MET A 1 89 ? 10.836 -25.922 15.609 1 75.94 89 MET A O 1
ATOM 700 N N . ASP A 1 90 ? 12.383 -27.297 14.914 1 71.88 90 ASP A N 1
ATOM 701 C CA . ASP A 1 90 ? 12.914 -27.547 16.25 1 71.88 90 ASP A CA 1
ATOM 702 C C . ASP A 1 90 ? 13.734 -26.344 16.75 1 71.88 90 ASP A C 1
ATOM 704 O O . ASP A 1 90 ? 13.617 -25.953 17.906 1 71.88 90 ASP A O 1
ATOM 708 N N . ALA A 1 91 ? 14.594 -25.781 15.953 1 76.56 91 ALA A N 1
ATOM 709 C CA . ALA A 1 91 ? 15.445 -24.656 16.344 1 76.56 91 ALA A CA 1
ATOM 710 C C . ALA A 1 91 ? 15.492 -23.594 15.242 1 76.56 91 ALA A C 1
ATOM 712 O O . ALA A 1 91 ? 16.484 -23.484 14.531 1 76.56 91 ALA A O 1
ATOM 713 N N . PRO A 1 92 ? 14.461 -22.859 15.234 1 76.94 92 PRO A N 1
ATOM 714 C CA . PRO A 1 92 ? 14.5 -21.844 14.18 1 76.94 92 PRO A CA 1
ATOM 715 C C . PRO A 1 92 ? 15.5 -20.734 14.469 1 76.94 92 PRO A C 1
ATOM 717 O O . PRO A 1 92 ? 15.758 -20.406 15.633 1 76.94 92 PRO A O 1
ATOM 720 N N . PRO A 1 93 ? 16.188 -20.312 13.391 1 87.25 93 PRO A N 1
ATOM 721 C CA . PRO A 1 93 ? 17.031 -19.125 13.562 1 87.25 93 PRO A CA 1
ATOM 722 C C . PRO A 1 93 ? 16.234 -17.906 14.047 1 87.25 93 PRO A C 1
ATOM 724 O O . PRO A 1 93 ? 15 -17.953 14.102 1 87.25 93 PRO A O 1
ATOM 727 N N . ALA A 1 94 ? 16.984 -16.922 14.469 1 92.5 94 ALA A N 1
ATOM 728 C CA . ALA A 1 94 ? 16.328 -15.695 14.898 1 92.5 94 ALA A CA 1
ATOM 729 C C . ALA A 1 94 ? 15.68 -14.984 13.711 1 92.5 94 ALA A C 1
ATOM 731 O O . ALA A 1 94 ? 16.375 -14.586 12.766 1 92.5 94 ALA A O 1
ATOM 732 N N . LEU A 1 95 ? 14.391 -14.953 13.727 1 95.81 95 LEU A N 1
ATOM 733 C CA . LEU A 1 95 ? 13.625 -14.297 12.68 1 95.81 95 LEU A CA 1
ATOM 734 C C . LEU A 1 95 ? 12.648 -13.281 13.266 1 95.81 95 LEU A C 1
ATOM 736 O O . LEU A 1 95 ? 12.344 -13.328 14.461 1 95.81 95 LEU A O 1
ATOM 740 N N . ALA A 1 96 ? 12.258 -12.328 12.469 1 97.06 96 ALA A N 1
ATOM 741 C CA . ALA A 1 96 ? 11.25 -11.328 12.812 1 97.06 96 ALA A CA 1
ATOM 742 C C . ALA A 1 96 ? 10.289 -11.102 11.656 1 97.06 96 ALA A C 1
ATOM 744 O O . ALA A 1 96 ? 10.539 -11.531 10.531 1 97.06 96 ALA A O 1
ATOM 745 N N . VAL A 1 97 ? 9.18 -10.492 12.062 1 97.81 97 VAL A N 1
ATOM 746 C CA . VAL A 1 97 ? 8.086 -10.344 11.109 1 97.81 97 VAL A CA 1
ATOM 747 C C . VAL A 1 97 ? 7.777 -8.867 10.906 1 97.81 97 VAL A C 1
ATOM 749 O O . VAL A 1 97 ? 7.773 -8.086 11.859 1 97.81 97 VAL A O 1
ATOM 752 N N . LEU A 1 98 ? 7.602 -8.461 9.648 1 98 98 LEU A N 1
ATOM 753 C CA . LEU A 1 98 ? 7.012 -7.176 9.297 1 98 98 LEU A CA 1
ATOM 754 C C . LEU A 1 98 ? 5.664 -7.363 8.609 1 98 98 LEU A C 1
ATOM 756 O O . LEU A 1 98 ? 5.605 -7.855 7.48 1 98 98 LEU A O 1
ATOM 760 N N . PRO A 1 99 ? 4.539 -6.992 9.289 1 97.94 99 PRO A N 1
ATOM 761 C CA . PRO A 1 99 ? 3.236 -7.074 8.633 1 97.94 99 PRO A CA 1
ATOM 762 C C . PRO A 1 99 ? 3.152 -6.203 7.379 1 97.94 99 PRO A C 1
ATOM 764 O O . PRO A 1 99 ? 3.705 -5.098 7.355 1 97.94 99 PRO A O 1
ATOM 767 N N . THR A 1 100 ? 2.506 -6.691 6.363 1 97.38 100 THR A N 1
ATOM 768 C CA . THR A 1 100 ? 2.324 -5.953 5.121 1 97.38 100 THR A CA 1
ATOM 769 C C . THR A 1 100 ? 0.903 -6.129 4.59 1 97.38 100 THR A C 1
ATOM 771 O O . THR A 1 100 ? 0.197 -7.059 4.988 1 97.38 100 THR A O 1
ATOM 774 N N . SER A 1 101 ? 0.486 -5.227 3.711 1 96.31 101 SER A N 1
ATOM 775 C CA . SER A 1 101 ? -0.815 -5.316 3.057 1 96.31 101 SER A CA 1
ATOM 776 C C . SER A 1 101 ? -0.793 -6.328 1.916 1 96.31 101 SER A C 1
ATOM 778 O O . SER A 1 101 ? -1.049 -5.977 0.763 1 96.31 101 SER A O 1
ATOM 780 N N . GLY A 1 102 ? -0.492 -7.547 2.299 1 95.94 102 GLY A N 1
ATOM 781 C CA . GLY A 1 102 ? -0.366 -8.625 1.33 1 95.94 102 GLY A CA 1
ATOM 782 C C . GLY A 1 102 ? 1.035 -8.758 0.766 1 95.94 102 GLY A C 1
ATOM 783 O O . GLY A 1 102 ? 1.92 -7.965 1.093 1 95.94 102 GLY A O 1
ATOM 784 N N . ALA A 1 103 ? 1.209 -9.805 -0.018 1 96.56 103 ALA A N 1
ATOM 785 C CA . ALA A 1 103 ? 2.516 -10.094 -0.601 1 96.56 103 ALA A CA 1
ATOM 786 C C . ALA A 1 103 ? 2.904 -9.031 -1.63 1 96.56 103 ALA A C 1
ATOM 788 O O . ALA A 1 103 ? 4.082 -8.703 -1.773 1 96.56 103 ALA A O 1
ATOM 789 N N . LYS A 1 104 ? 1.991 -8.523 -2.381 1 96.12 104 LYS A N 1
ATOM 790 C CA . LYS A 1 104 ? 2.293 -7.512 -3.391 1 96.12 104 LYS A CA 1
ATOM 791 C C . LYS A 1 104 ? 2.92 -6.273 -2.758 1 96.12 104 LYS A C 1
ATOM 793 O O . LYS A 1 104 ? 3.912 -5.746 -3.264 1 96.12 104 LYS A O 1
ATOM 798 N N . SER A 1 105 ? 2.299 -5.844 -1.663 1 96.94 105 SER A N 1
ATOM 799 C CA . SER A 1 105 ? 2.857 -4.695 -0.951 1 96.94 105 SER A CA 1
ATOM 800 C C . SER A 1 105 ? 4.277 -4.98 -0.473 1 96.94 105 SER A C 1
ATOM 802 O O . SER A 1 105 ? 5.145 -4.109 -0.537 1 96.94 105 SER A O 1
ATOM 804 N N . ALA A 1 106 ? 4.484 -6.156 0.022 1 98.12 106 ALA A N 1
ATOM 805 C CA . ALA A 1 106 ? 5.812 -6.57 0.469 1 98.12 106 ALA A CA 1
ATOM 806 C C . ALA A 1 106 ? 6.82 -6.504 -0.676 1 98.12 106 ALA A C 1
ATOM 808 O O . ALA A 1 106 ? 7.918 -5.969 -0.513 1 98.12 106 ALA A O 1
ATOM 809 N N . LEU A 1 107 ? 6.441 -7.016 -1.803 1 98.31 107 LEU A N 1
ATOM 810 C CA . LEU A 1 107 ? 7.324 -7.039 -2.965 1 98.31 107 LEU A CA 1
ATOM 811 C C . LEU A 1 107 ? 7.645 -5.625 -3.43 1 98.31 107 LEU A C 1
ATOM 813 O O . LEU A 1 107 ? 8.789 -5.324 -3.773 1 98.31 107 LEU A O 1
ATOM 817 N N . ASN A 1 108 ? 6.656 -4.793 -3.432 1 97.56 108 ASN A N 1
ATOM 818 C CA . ASN A 1 108 ? 6.879 -3.395 -3.785 1 97.56 108 ASN A CA 1
ATOM 819 C C . ASN A 1 108 ? 7.836 -2.715 -2.812 1 97.56 108 ASN A C 1
ATOM 821 O O . ASN A 1 108 ? 8.734 -1.986 -3.229 1 97.56 108 ASN A O 1
ATOM 825 N N . LEU A 1 109 ? 7.617 -2.914 -1.53 1 97.75 109 LEU A N 1
ATOM 826 C CA . LEU A 1 109 ? 8.5 -2.346 -0.517 1 97.75 109 LEU A CA 1
ATOM 827 C C . LEU A 1 109 ? 9.938 -2.797 -0.736 1 97.75 109 LEU A C 1
ATOM 829 O O . LEU A 1 109 ? 10.867 -1.992 -0.633 1 97.75 109 LEU A O 1
ATOM 833 N N . LEU A 1 110 ? 10.102 -4.059 -1.008 1 98.38 110 LEU A N 1
ATOM 834 C CA . LEU A 1 110 ? 11.445 -4.602 -1.198 1 98.38 110 LEU A CA 1
ATOM 835 C C . LEU A 1 110 ? 12.117 -3.977 -2.418 1 98.38 110 LEU A C 1
ATOM 837 O O . LEU A 1 110 ? 13.305 -3.67 -2.385 1 98.38 110 LEU A O 1
ATOM 841 N N . CYS A 1 111 ? 11.375 -3.771 -3.514 1 97.94 111 CYS A N 1
ATOM 842 C CA . CYS A 1 111 ? 11.938 -3.09 -4.676 1 97.94 111 CYS A CA 1
ATOM 843 C C . CYS A 1 111 ? 12.375 -1.674 -4.32 1 97.94 111 CYS A C 1
ATOM 845 O O . CYS A 1 111 ? 13.484 -1.258 -4.656 1 97.94 111 CYS A O 1
ATOM 847 N N . LEU A 1 112 ? 11.5 -0.994 -3.643 1 96.44 112 LEU A N 1
ATOM 848 C CA . LEU A 1 112 ? 11.758 0.386 -3.248 1 96.44 112 LEU A CA 1
ATOM 849 C C . LEU A 1 112 ? 12.977 0.467 -2.332 1 96.44 112 LEU A C 1
ATOM 851 O O . LEU A 1 112 ? 13.781 1.396 -2.439 1 96.44 112 LEU A O 1
ATOM 855 N N . ALA A 1 113 ? 13.148 -0.477 -1.476 1 96.81 113 ALA A N 1
ATOM 856 C CA . ALA A 1 113 ? 14.141 -0.435 -0.405 1 96.81 113 ALA A CA 1
ATOM 857 C C . ALA A 1 113 ? 15.508 -0.92 -0.9 1 96.81 113 ALA A C 1
ATOM 859 O O . ALA A 1 113 ? 16.547 -0.512 -0.377 1 96.81 113 ALA A O 1
ATOM 860 N N . LEU A 1 114 ? 15.531 -1.793 -1.939 1 97.56 114 LEU A N 1
ATOM 861 C CA . LEU A 1 114 ? 16.766 -2.533 -2.195 1 97.56 114 LEU A CA 1
ATOM 862 C C . LEU A 1 114 ? 17.359 -2.135 -3.539 1 97.56 114 LEU A C 1
ATOM 864 O O . LEU A 1 114 ? 18.562 -2.301 -3.758 1 97.56 114 LEU A O 1
ATOM 868 N N . ILE A 1 115 ? 16.625 -1.609 -4.48 1 97.62 115 ILE A N 1
ATOM 869 C CA . ILE A 1 115 ? 17.078 -1.566 -5.867 1 97.62 115 ILE A CA 1
ATOM 870 C C . ILE A 1 115 ? 17.562 -0.16 -6.211 1 97.62 115 ILE A C 1
ATOM 872 O O . ILE A 1 115 ? 16.875 0.827 -5.91 1 97.62 115 ILE A O 1
ATOM 876 N N . ASP A 1 116 ? 18.688 -0.061 -6.805 1 96.31 116 ASP A N 1
ATOM 877 C CA . ASP A 1 116 ? 19.219 1.143 -7.441 1 96.31 116 ASP A CA 1
ATOM 878 C C . ASP A 1 116 ? 19.141 1.04 -8.961 1 96.31 116 ASP A C 1
ATOM 880 O O . ASP A 1 116 ? 19.078 -0.06 -9.516 1 96.31 116 ASP A O 1
ATOM 884 N N . THR A 1 117 ? 19.094 2.234 -9.586 1 95.69 117 THR A N 1
ATOM 885 C CA . THR A 1 117 ? 19.219 2.258 -11.039 1 95.69 117 THR A CA 1
ATOM 886 C C . THR A 1 117 ? 20.516 1.566 -11.477 1 95.69 117 THR A C 1
ATOM 888 O O . THR A 1 117 ? 21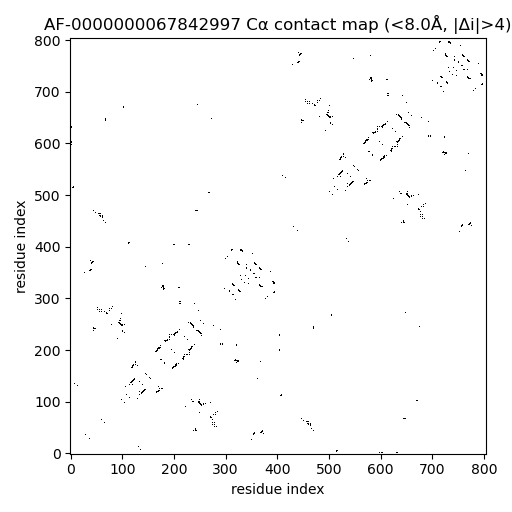.578 1.819 -10.914 1 95.69 117 THR A O 1
ATOM 891 N N . GLY A 1 118 ? 20.359 0.614 -12.398 1 96.56 118 GLY A N 1
ATOM 892 C CA . GLY A 1 118 ? 21.531 -0.059 -12.93 1 96.56 118 GLY A CA 1
ATOM 893 C C . GLY A 1 118 ? 21.766 -1.423 -12.312 1 96.56 118 GLY A C 1
ATOM 894 O O . GLY A 1 118 ? 22.547 -2.221 -12.836 1 96.56 118 GLY A O 1
ATOM 895 N N . ASP A 1 119 ? 21.094 -1.743 -11.234 1 97.75 119 ASP A N 1
ATOM 896 C CA . ASP A 1 119 ? 21.25 -3.049 -10.602 1 97.75 119 ASP A CA 1
ATOM 897 C C . ASP A 1 119 ? 20.828 -4.172 -11.547 1 97.75 119 ASP A C 1
ATOM 899 O O . ASP A 1 119 ? 19.969 -3.975 -12.398 1 97.75 119 ASP A O 1
ATOM 903 N N . VAL A 1 120 ? 21.453 -5.305 -11.398 1 98.44 120 VAL A N 1
ATOM 904 C CA . VAL A 1 120 ? 21.047 -6.516 -12.102 1 98.44 120 VAL A CA 1
ATOM 905 C C . VAL A 1 120 ? 20.266 -7.43 -11.156 1 98.44 120 VAL A C 1
ATOM 907 O O . VAL A 1 120 ? 20.766 -7.809 -10.102 1 98.44 120 VAL A O 1
ATOM 910 N N . ILE A 1 121 ? 19.062 -7.684 -11.523 1 98.44 121 ILE A N 1
ATOM 911 C CA . ILE A 1 121 ? 18.172 -8.523 -10.734 1 98.44 121 ILE A CA 1
ATOM 912 C C . ILE A 1 121 ? 17.875 -9.82 -11.492 1 98.44 121 ILE A C 1
ATOM 914 O O . ILE A 1 121 ? 17.516 -9.789 -12.672 1 98.44 121 ILE A O 1
ATOM 918 N N . LEU A 1 122 ? 18.125 -10.953 -10.828 1 98.69 122 LEU A N 1
ATOM 919 C CA . LEU A 1 122 ? 17.75 -12.25 -11.375 1 98.69 122 LEU A CA 1
ATOM 920 C C . LEU A 1 122 ? 16.328 -12.625 -10.961 1 98.69 122 LEU A C 1
ATOM 922 O O . LEU A 1 122 ? 15.969 -12.477 -9.789 1 98.69 122 LEU A O 1
ATOM 926 N N . ALA A 1 123 ? 15.5 -13.039 -11.938 1 98.12 123 ALA A N 1
ATOM 927 C CA . ALA A 1 123 ? 14.125 -13.438 -11.648 1 98.12 123 ALA A CA 1
ATOM 928 C C . ALA A 1 123 ? 13.758 -14.719 -12.391 1 98.12 123 ALA A C 1
ATOM 930 O O . ALA A 1 123 ? 14.07 -14.867 -13.57 1 98.12 123 ALA A O 1
ATOM 931 N N . THR A 1 124 ? 13.148 -15.602 -11.695 1 97.81 124 THR A N 1
ATOM 932 C CA . THR A 1 124 ? 12.672 -16.812 -12.359 1 97.81 124 THR A CA 1
ATOM 933 C C . THR A 1 124 ? 11.492 -16.5 -13.273 1 97.81 124 THR A C 1
ATOM 935 O O . THR A 1 124 ? 10.805 -15.5 -13.086 1 97.81 124 THR A O 1
ATOM 938 N N . THR A 1 125 ? 11.258 -17.297 -14.281 1 95.38 125 THR A N 1
ATOM 939 C CA . THR A 1 125 ? 10.102 -17.25 -15.18 1 95.38 125 THR A CA 1
ATOM 940 C C . THR A 1 125 ? 9.656 -18.656 -15.562 1 95.38 125 THR A C 1
ATOM 942 O O . THR A 1 125 ? 10.484 -19.547 -15.75 1 95.38 125 THR A O 1
ATOM 945 N N . PRO A 1 126 ? 8.406 -18.969 -15.578 1 92.88 126 PRO A N 1
ATOM 946 C CA . PRO A 1 126 ? 7.297 -18.062 -15.266 1 92.88 126 PRO A CA 1
ATOM 947 C C . PRO A 1 126 ? 7.199 -17.734 -13.781 1 92.88 126 PRO A C 1
ATOM 949 O O . PRO A 1 126 ? 7.68 -18.5 -12.945 1 92.88 126 PRO A O 1
ATOM 952 N N . ALA A 1 127 ? 6.734 -16.578 -13.484 1 90.69 127 ALA A N 1
ATOM 953 C CA . ALA A 1 127 ? 6.512 -16.141 -12.109 1 90.69 127 ALA A CA 1
ATOM 954 C C . ALA A 1 127 ? 5.512 -14.984 -12.062 1 90.69 127 ALA A C 1
ATOM 956 O O . ALA A 1 127 ? 5.09 -14.477 -13.102 1 90.69 127 ALA A O 1
ATOM 957 N N . TYR A 1 128 ? 5.082 -14.703 -10.844 1 90.5 128 TYR A N 1
ATOM 958 C CA . TYR A 1 128 ? 4.293 -13.492 -10.625 1 90.5 128 TYR A CA 1
ATOM 959 C C . TYR A 1 128 ? 5.066 -12.25 -11.055 1 90.5 128 TYR A C 1
ATOM 961 O O . TYR A 1 128 ? 6.172 -12 -10.562 1 90.5 128 TYR A O 1
ATOM 969 N N . PRO A 1 129 ? 4.582 -11.375 -11.883 1 91.38 129 PRO A N 1
ATOM 970 C CA . PRO A 1 129 ? 5.398 -10.398 -12.602 1 91.38 129 PRO A CA 1
ATOM 971 C C . PRO A 1 129 ? 5.621 -9.117 -11.797 1 91.38 129 PRO A C 1
ATOM 973 O O . PRO A 1 129 ? 6.418 -8.266 -12.195 1 91.38 129 PRO A O 1
ATOM 976 N N . ILE A 1 130 ? 5.051 -8.93 -10.711 1 93.44 130 ILE A N 1
ATOM 977 C CA . ILE A 1 130 ? 5.012 -7.652 -10 1 93.44 130 ILE A CA 1
ATOM 978 C C . ILE A 1 130 ? 6.43 -7.219 -9.641 1 93.44 130 ILE A C 1
ATOM 980 O O . ILE A 1 130 ? 6.836 -6.094 -9.945 1 93.44 130 ILE A O 1
ATOM 984 N N . PHE A 1 131 ? 7.195 -8.094 -9.047 1 96.5 131 PHE A N 1
ATOM 985 C CA . PHE A 1 131 ? 8.539 -7.711 -8.617 1 96.5 131 PHE A CA 1
ATOM 986 C C . PHE A 1 131 ? 9.383 -7.277 -9.805 1 96.5 131 PHE A C 1
ATOM 988 O O . PHE A 1 131 ? 10.023 -6.223 -9.766 1 96.5 131 PHE A O 1
ATOM 995 N N . SER A 1 132 ? 9.367 -8.07 -10.875 1 96.38 132 SER A N 1
ATOM 996 C CA . SER A 1 132 ? 10.18 -7.773 -12.047 1 96.38 132 SER A CA 1
ATOM 997 C C . SER A 1 132 ? 9.75 -6.457 -12.695 1 96.38 132 SER A C 1
ATOM 999 O O . SER A 1 132 ? 10.594 -5.68 -13.141 1 96.38 132 SER A O 1
ATOM 1001 N N . THR A 1 133 ? 8.461 -6.242 -12.766 1 95.06 133 THR A N 1
ATOM 1002 C CA . THR A 1 133 ? 7.949 -5.02 -13.375 1 95.06 133 THR A CA 1
ATOM 1003 C C . THR A 1 133 ? 8.383 -3.797 -12.57 1 95.06 133 THR A C 1
ATOM 1005 O O . THR A 1 133 ? 8.891 -2.822 -13.133 1 95.06 133 THR A O 1
ATOM 1008 N N . ILE A 1 134 ? 8.258 -3.857 -11.258 1 96.44 134 ILE A N 1
ATOM 1009 C CA . ILE A 1 134 ? 8.602 -2.727 -10.406 1 96.44 134 ILE A CA 1
ATOM 1010 C C . ILE A 1 134 ? 10.117 -2.549 -10.375 1 96.44 134 ILE A C 1
ATOM 1012 O O . ILE A 1 134 ? 10.617 -1.422 -10.328 1 96.44 134 ILE A O 1
ATOM 1016 N N . ALA A 1 135 ? 10.859 -3.668 -10.414 1 97 135 ALA A N 1
ATOM 1017 C CA . ALA A 1 135 ? 12.32 -3.582 -10.492 1 97 135 ALA A CA 1
ATOM 1018 C C . ALA A 1 135 ? 12.758 -2.807 -11.734 1 97 135 ALA A C 1
ATOM 1020 O O . ALA A 1 135 ? 13.617 -1.93 -11.656 1 97 135 ALA A O 1
ATOM 1021 N N . ARG A 1 136 ? 12.125 -3.129 -12.883 1 96.5 136 ARG A N 1
ATOM 1022 C CA . ARG A 1 136 ? 12.43 -2.404 -14.117 1 96.5 136 ARG A CA 1
ATOM 1023 C C . ARG A 1 136 ? 12.031 -0.935 -14 1 96.5 136 ARG A C 1
ATOM 1025 O O . ARG A 1 136 ? 12.758 -0.054 -14.461 1 96.5 136 ARG A O 1
ATOM 1032 N N . ARG A 1 137 ? 10.891 -0.722 -13.359 1 95.94 137 ARG A N 1
ATOM 1033 C CA . ARG A 1 137 ? 10.438 0.646 -13.141 1 95.94 137 ARG A CA 1
ATOM 1034 C C . ARG A 1 137 ? 11.445 1.432 -12.312 1 95.94 137 ARG A C 1
ATOM 1036 O O . ARG A 1 137 ? 11.625 2.635 -12.516 1 95.94 137 ARG A O 1
ATOM 1043 N N . MET A 1 138 ? 12.156 0.723 -11.438 1 96 138 MET A N 1
ATOM 1044 C CA . MET A 1 138 ? 13.156 1.349 -10.57 1 96 138 MET A CA 1
ATOM 1045 C C . MET A 1 138 ? 14.484 1.5 -11.305 1 96 138 MET A C 1
ATOM 1047 O O . MET A 1 138 ? 15.461 1.996 -10.734 1 96 138 MET A O 1
ATOM 1051 N N . GLY A 1 139 ? 14.555 1.031 -12.555 1 95.5 139 GLY A N 1
ATOM 1052 C CA . GLY A 1 139 ? 15.734 1.237 -13.383 1 95.5 139 GLY A CA 1
ATOM 1053 C C . GLY A 1 139 ? 16.656 0.039 -13.406 1 95.5 139 GLY A C 1
ATOM 1054 O O . GLY A 1 139 ? 17.781 0.118 -13.938 1 95.5 139 GLY A O 1
ATOM 1055 N N . ALA A 1 140 ? 16.25 -1.066 -12.867 1 97.44 140 ALA A N 1
ATOM 1056 C CA . ALA A 1 140 ? 17.078 -2.266 -12.852 1 97.44 140 ALA A CA 1
ATOM 1057 C C . ALA A 1 140 ? 16.969 -3.027 -14.164 1 97.44 140 ALA A C 1
ATOM 1059 O O . ALA A 1 140 ? 16.016 -2.842 -14.922 1 97.44 140 ALA A O 1
ATOM 1060 N N . THR A 1 141 ? 18.016 -3.771 -14.453 1 97.81 141 THR A N 1
ATOM 1061 C CA . THR A 1 141 ? 17.969 -4.781 -15.508 1 97.81 141 THR A CA 1
ATOM 1062 C C . THR A 1 141 ? 17.562 -6.137 -14.938 1 97.81 141 THR A C 1
ATOM 1064 O O . THR A 1 141 ? 18.234 -6.66 -14.039 1 97.81 141 THR A O 1
ATOM 1067 N N . VAL A 1 142 ? 16.484 -6.688 -15.438 1 97.56 142 VAL A N 1
ATOM 1068 C CA . VAL A 1 142 ? 16.016 -7.984 -14.969 1 97.56 142 VAL A CA 1
ATOM 1069 C C . VAL A 1 142 ? 16.453 -9.078 -15.93 1 97.56 142 VAL A C 1
ATOM 1071 O O . VAL A 1 142 ? 16.188 -9.008 -17.125 1 97.56 142 VAL A O 1
ATOM 1074 N N . VAL A 1 143 ? 17.219 -9.984 -15.414 1 98.06 143 VAL A N 1
ATOM 1075 C CA . VAL A 1 143 ? 17.625 -11.172 -16.156 1 98.06 143 VAL A CA 1
ATOM 1076 C C . VAL A 1 143 ? 16.766 -12.359 -15.742 1 98.06 143 VAL A C 1
ATOM 1078 O O . VAL A 1 143 ? 16.75 -12.742 -14.57 1 98.06 143 VAL A O 1
ATOM 1081 N N . HIS A 1 144 ? 16.078 -12.961 -16.703 1 96.62 144 HIS A N 1
ATOM 1082 C CA . HIS A 1 144 ? 15.148 -14.039 -16.406 1 96.62 144 HIS A CA 1
ATOM 1083 C C . HIS A 1 144 ? 15.844 -15.398 -16.438 1 96.62 144 HIS A C 1
ATOM 1085 O O . HIS A 1 144 ? 16.672 -15.656 -17.312 1 96.62 144 HIS A O 1
ATOM 1091 N N . LEU A 1 145 ? 15.539 -16.172 -15.453 1 97.88 145 LEU A N 1
ATOM 1092 C CA . LEU A 1 145 ? 15.984 -17.562 -15.352 1 97.88 145 LEU A CA 1
ATOM 1093 C C . LEU A 1 145 ? 14.82 -18.516 -15.609 1 97.88 145 LEU A C 1
ATOM 1095 O O . LEU A 1 145 ? 13.969 -18.703 -14.742 1 97.88 145 LEU A O 1
ATOM 1099 N N . PRO A 1 146 ? 14.789 -19.219 -16.75 1 96.75 146 PRO A N 1
ATOM 1100 C CA . PRO A 1 146 ? 13.664 -20.094 -17.094 1 96.75 146 PRO A CA 1
ATOM 1101 C C . PRO A 1 146 ? 13.57 -21.312 -16.172 1 96.75 146 PRO A C 1
ATOM 1103 O O . PRO A 1 146 ? 14.586 -21.953 -15.883 1 96.75 146 PRO A O 1
ATOM 1106 N N . LEU A 1 147 ? 12.422 -21.547 -15.68 1 96.38 147 LEU A N 1
ATOM 1107 C CA . LEU A 1 147 ? 12.117 -22.781 -14.969 1 96.38 147 LEU A CA 1
ATOM 1108 C C . LEU A 1 147 ? 11.664 -23.859 -15.938 1 96.38 147 LEU A C 1
ATOM 1110 O O . LEU A 1 147 ? 10.555 -23.797 -16.484 1 96.38 147 LEU A O 1
ATOM 1114 N N . LEU A 1 148 ? 12.531 -24.859 -16.062 1 93.75 148 LEU A N 1
ATOM 1115 C CA . LEU A 1 148 ? 12.281 -25.891 -17.062 1 93.75 148 LEU A CA 1
ATOM 1116 C C . LEU A 1 148 ? 12.18 -27.266 -16.422 1 93.75 148 LEU A C 1
ATOM 1118 O O . LEU A 1 148 ? 12.734 -27.484 -15.336 1 93.75 148 LEU A O 1
ATOM 1122 N N . GLU A 1 149 ? 11.5 -28.141 -17.109 1 91.44 149 GLU A N 1
ATOM 1123 C CA . GLU A 1 149 ? 11.344 -29.516 -16.625 1 91.44 149 GLU A CA 1
ATOM 1124 C C . GLU A 1 149 ? 12.695 -30.203 -16.469 1 91.44 149 GLU A C 1
ATOM 1126 O O . GLU A 1 149 ? 12.898 -30.969 -15.531 1 91.44 149 GLU A O 1
ATOM 1131 N N . GLU A 1 150 ? 13.562 -29.922 -17.375 1 91.5 150 GLU A N 1
ATOM 1132 C CA . GLU A 1 150 ? 14.867 -30.578 -17.406 1 91.5 150 GLU A CA 1
ATOM 1133 C C . GLU A 1 150 ? 15.664 -30.266 -16.156 1 91.5 150 GLU A C 1
ATOM 1135 O O . GLU A 1 150 ? 16.547 -31.047 -15.758 1 91.5 150 GLU A O 1
ATOM 1140 N N . ASN A 1 151 ? 15.367 -29.125 -15.539 1 92.75 151 ASN A N 1
ATOM 1141 C CA . ASN A 1 151 ? 16.047 -28.766 -14.305 1 92.75 151 ASN A CA 1
ATOM 1142 C C . ASN A 1 151 ? 15.102 -28.797 -13.109 1 92.75 151 ASN A C 1
ATOM 1144 O O . ASN A 1 151 ? 15.273 -28.031 -12.156 1 92.75 151 ASN A O 1
ATOM 1148 N N . ASP A 1 152 ? 14.055 -29.547 -13.258 1 93.5 152 ASP A N 1
ATOM 1149 C CA . ASP A 1 152 ? 13.062 -29.75 -12.203 1 93.5 152 ASP A CA 1
ATOM 1150 C C . ASP A 1 152 ? 12.484 -28.422 -11.719 1 93.5 152 ASP A C 1
ATOM 1152 O O . ASP A 1 152 ? 12.281 -28.234 -10.516 1 93.5 152 ASP A O 1
ATOM 1156 N N . PHE A 1 153 ? 12.414 -27.5 -12.625 1 95.44 153 PHE A N 1
ATOM 1157 C CA . PHE A 1 153 ? 11.797 -26.188 -12.414 1 95.44 153 PHE A CA 1
ATOM 1158 C C . PHE A 1 153 ? 12.547 -25.406 -11.344 1 95.44 153 PHE A C 1
ATOM 1160 O O . PHE A 1 153 ? 11.93 -24.719 -10.531 1 95.44 153 PHE A O 1
ATOM 1167 N N . LEU A 1 154 ? 13.844 -25.625 -11.242 1 96.38 154 LEU A N 1
ATOM 1168 C CA . LEU A 1 154 ? 14.766 -24.812 -10.477 1 96.38 154 LEU A CA 1
ATOM 1169 C C . LEU A 1 154 ? 15.547 -23.875 -11.383 1 96.38 154 LEU A C 1
ATOM 1171 O O . LEU A 1 154 ? 15.812 -24.203 -12.547 1 96.38 154 LEU A O 1
ATOM 1175 N N . PRO A 1 155 ? 15.859 -22.688 -10.859 1 97.5 155 PRO A N 1
ATOM 1176 C CA . PRO A 1 155 ? 16.703 -21.812 -11.688 1 97.5 155 PRO A CA 1
ATOM 1177 C C . PRO A 1 155 ? 18.141 -22.312 -11.812 1 97.5 155 PRO A C 1
ATOM 1179 O O . PRO A 1 155 ? 18.688 -22.859 -10.852 1 97.5 155 PRO A O 1
ATOM 1182 N N . ASP A 1 156 ? 18.719 -22.172 -12.969 1 95.88 156 ASP A N 1
ATOM 1183 C CA . ASP A 1 156 ? 20.109 -22.531 -13.211 1 95.88 156 ASP A CA 1
ATOM 1184 C C . ASP A 1 156 ? 21 -21.297 -13.32 1 95.88 156 ASP A C 1
ATOM 1186 O O . ASP A 1 156 ? 21.156 -20.734 -14.406 1 95.88 156 ASP A O 1
ATOM 1190 N N . LEU A 1 157 ? 21.656 -20.969 -12.266 1 95.44 157 LEU A N 1
ATOM 1191 C CA . LEU A 1 157 ? 22.484 -19.781 -12.242 1 95.44 157 LEU A CA 1
ATOM 1192 C C . LEU A 1 157 ? 23.797 -20 -13.008 1 95.44 157 LEU A C 1
ATOM 1194 O O . LEU A 1 157 ? 24.453 -19.047 -13.406 1 95.44 157 LEU A O 1
ATOM 1198 N N . HIS A 1 158 ? 24.141 -21.25 -13.227 1 91.44 158 HIS A N 1
ATOM 1199 C CA . HIS A 1 158 ? 25.375 -21.578 -13.914 1 91.44 158 HIS A CA 1
ATOM 1200 C C . HIS A 1 158 ? 25.297 -21.25 -15.398 1 91.44 158 HIS A C 1
ATOM 1202 O O . HIS A 1 158 ? 26.312 -21.156 -16.078 1 91.44 158 HIS A O 1
ATOM 1208 N N . GLN A 1 159 ? 24.094 -21.078 -15.875 1 92.25 159 GLN A N 1
ATOM 1209 C CA . GLN A 1 159 ? 23.906 -20.719 -17.281 1 92.25 159 GLN A CA 1
ATOM 1210 C C . GLN A 1 159 ? 24.188 -19.234 -17.516 1 92.25 159 GLN A C 1
ATOM 1212 O O . GLN A 1 159 ? 24.344 -18.812 -18.656 1 92.25 159 GLN A O 1
ATOM 1217 N N . LEU A 1 160 ? 24.344 -18.484 -16.438 1 96.06 160 LEU A N 1
ATOM 1218 C CA . LEU A 1 160 ? 24.625 -17.062 -16.562 1 96.06 160 LEU A CA 1
ATOM 1219 C C . LEU A 1 160 ? 26.094 -16.812 -16.859 1 96.06 160 LEU A C 1
ATOM 1221 O O . LEU A 1 160 ? 26.953 -17.562 -16.406 1 96.06 160 LEU A O 1
ATOM 1225 N N . SER A 1 161 ? 26.406 -15.766 -17.625 1 96.12 161 SER A N 1
ATOM 1226 C CA . SER A 1 161 ? 27.797 -15.352 -17.781 1 96.12 161 SER A CA 1
ATOM 1227 C C . SER A 1 161 ? 28.406 -14.906 -16.453 1 96.12 161 SER A C 1
ATOM 1229 O O . SER A 1 161 ? 27.688 -14.438 -15.562 1 96.12 161 SER A O 1
ATOM 1231 N N . PRO A 1 162 ? 29.656 -15.039 -16.344 1 95.12 162 PRO A N 1
ATOM 1232 C CA . PRO A 1 162 ? 30.312 -14.594 -15.117 1 95.12 162 PRO A CA 1
ATOM 1233 C C . PRO A 1 162 ? 30.062 -13.109 -14.828 1 95.12 162 PRO A C 1
ATOM 1235 O O . PRO A 1 162 ? 29.969 -12.719 -13.664 1 95.12 162 PRO A O 1
ATOM 1238 N N . GLU A 1 163 ? 29.938 -12.414 -15.859 1 96 163 GLU A N 1
ATOM 1239 C CA . GLU A 1 163 ? 29.719 -10.977 -15.711 1 96 163 GLU A CA 1
ATOM 1240 C C . GLU A 1 163 ? 28.359 -10.688 -15.078 1 96 163 GLU A C 1
ATOM 1242 O O . GLU A 1 163 ? 28.25 -9.883 -14.156 1 96 163 GLU A O 1
ATOM 1247 N N . VAL A 1 164 ? 27.359 -11.352 -15.57 1 96.88 164 VAL A N 1
ATOM 1248 C CA . VAL A 1 164 ? 26 -11.164 -15.047 1 96.88 164 VAL A CA 1
ATOM 1249 C C . VAL A 1 164 ? 25.938 -11.648 -13.602 1 96.88 164 VAL A C 1
ATOM 1251 O O . VAL A 1 164 ? 25.375 -10.969 -12.742 1 96.88 164 VAL A O 1
ATOM 1254 N N . LEU A 1 165 ? 26.531 -12.742 -13.383 1 95.94 165 LEU A N 1
ATOM 1255 C CA . LEU A 1 165 ? 26.516 -13.312 -12.039 1 95.94 165 LEU A CA 1
ATOM 1256 C C . LEU A 1 165 ? 27.234 -12.406 -11.055 1 95.94 165 LEU A C 1
ATOM 1258 O O . LEU A 1 165 ? 26.797 -12.234 -9.914 1 95.94 165 LEU A O 1
ATOM 1262 N N . ALA A 1 166 ? 28.312 -11.789 -11.5 1 95.06 166 ALA A N 1
ATOM 1263 C CA . ALA A 1 166 ? 29.109 -10.914 -10.641 1 95.06 166 ALA A CA 1
ATOM 1264 C C . ALA A 1 166 ? 28.359 -9.625 -10.328 1 95.06 166 ALA A C 1
ATOM 1266 O O . ALA A 1 166 ? 28.547 -9.031 -9.266 1 95.06 166 ALA A O 1
ATOM 1267 N N . ARG A 1 167 ? 27.469 -9.297 -11.203 1 96.31 167 ARG A N 1
ATOM 1268 C CA . ARG A 1 167 ? 26.766 -8.031 -11.055 1 96.31 167 ARG A CA 1
ATOM 1269 C C . ARG A 1 167 ? 25.406 -8.234 -10.383 1 96.31 167 ARG A C 1
ATOM 1271 O O . ARG A 1 167 ? 24.766 -7.266 -9.953 1 96.31 167 ARG A O 1
ATOM 1278 N N . ALA A 1 168 ? 24.969 -9.469 -10.281 1 97.5 168 ALA A N 1
ATOM 1279 C CA . ALA A 1 168 ? 23.641 -9.75 -9.734 1 97.5 168 ALA A CA 1
ATOM 1280 C C . ALA A 1 168 ? 23.547 -9.328 -8.273 1 97.5 168 ALA A C 1
ATOM 1282 O O . ALA A 1 168 ? 24.406 -9.703 -7.457 1 97.5 168 ALA A O 1
ATOM 1283 N N . LYS A 1 169 ? 22.516 -8.531 -7.977 1 97.56 169 LYS A N 1
ATOM 1284 C CA . LYS A 1 169 ? 22.312 -8.055 -6.613 1 97.56 169 LYS A CA 1
ATOM 1285 C C . LYS A 1 169 ? 21.266 -8.898 -5.891 1 97.56 169 LYS A C 1
ATOM 1287 O O . LYS A 1 169 ? 21.406 -9.195 -4.703 1 97.56 169 LYS A O 1
ATOM 1292 N N . LEU A 1 170 ? 20.203 -9.203 -6.551 1 98.19 170 LEU A N 1
ATOM 1293 C CA . LEU A 1 170 ? 19.062 -9.938 -5.996 1 98.19 170 LEU A CA 1
ATOM 1294 C C . LEU A 1 170 ? 18.703 -11.125 -6.883 1 98.19 170 LEU A C 1
ATOM 1296 O O . LEU A 1 170 ? 18.922 -11.094 -8.094 1 98.19 170 LEU A O 1
ATOM 1300 N N . LEU A 1 171 ? 18.188 -12.164 -6.293 1 98.38 171 LEU A N 1
ATOM 1301 C CA . LEU A 1 171 ? 17.469 -13.266 -6.945 1 98.38 171 LEU A CA 1
ATOM 1302 C C . LEU A 1 171 ? 16.078 -13.438 -6.352 1 98.38 171 LEU A C 1
ATOM 1304 O O . LEU A 1 171 ? 15.938 -13.711 -5.16 1 98.38 171 LEU A O 1
ATOM 1308 N N . ILE A 1 172 ? 15.055 -13.188 -7.141 1 98.62 172 ILE A N 1
ATOM 1309 C CA . ILE A 1 172 ? 13.695 -13.43 -6.684 1 98.62 172 ILE A CA 1
ATOM 1310 C C . ILE A 1 172 ? 13.195 -14.766 -7.227 1 98.62 172 ILE A C 1
ATOM 1312 O O . ILE A 1 172 ? 13.242 -15.008 -8.438 1 98.62 172 ILE A O 1
ATOM 1316 N N . VAL A 1 173 ? 12.75 -15.609 -6.34 1 98.38 173 VAL A N 1
ATOM 1317 C CA . VAL A 1 173 ? 12.164 -16.906 -6.672 1 98.38 173 VAL A CA 1
ATOM 1318 C C . VAL A 1 173 ? 10.781 -17.016 -6.035 1 98.38 173 VAL A C 1
ATOM 1320 O O . VAL A 1 173 ? 10.367 -16.141 -5.27 1 98.38 173 VAL A O 1
ATOM 1323 N N . ASN A 1 174 ? 10.07 -18 -6.438 1 97.19 174 ASN A N 1
ATOM 1324 C CA . ASN A 1 174 ? 8.742 -18.312 -5.91 1 97.19 174 ASN A CA 1
ATOM 1325 C C . ASN A 1 174 ? 8.57 -19.812 -5.688 1 97.19 174 ASN A C 1
ATOM 1327 O O . ASN A 1 174 ? 8.375 -20.562 -6.645 1 97.19 174 ASN A O 1
ATOM 1331 N N . TYR A 1 175 ? 8.719 -20.25 -4.438 1 95.69 175 TYR A N 1
ATOM 1332 C CA . TYR A 1 175 ? 8.492 -21.641 -4.086 1 95.69 175 TYR A CA 1
ATOM 1333 C C . TYR A 1 175 ? 7.621 -21.75 -2.84 1 95.69 175 TYR A C 1
ATOM 1335 O O . TYR A 1 175 ? 7.926 -21.156 -1.807 1 95.69 175 TYR A O 1
ATOM 1343 N N . PRO A 1 176 ? 6.621 -22.609 -2.826 1 94.31 176 PRO A N 1
ATOM 1344 C CA . PRO A 1 176 ? 6.09 -23.344 -3.975 1 94.31 176 PRO A CA 1
ATOM 1345 C C . PRO A 1 176 ? 5.781 -22.453 -5.164 1 94.31 176 PRO A C 1
ATOM 1347 O O . PRO A 1 176 ? 5.34 -21.312 -4.984 1 94.31 176 PRO A O 1
ATOM 1350 N N . ASN A 1 177 ? 5.961 -23.016 -6.344 1 95.19 177 ASN A N 1
ATOM 1351 C CA . ASN A 1 177 ? 5.992 -22.141 -7.516 1 95.19 177 ASN A CA 1
ATOM 1352 C C . ASN A 1 177 ? 4.645 -22.109 -8.227 1 95.19 177 ASN A C 1
ATOM 1354 O O . ASN A 1 177 ? 4.016 -23.156 -8.422 1 95.19 177 ASN A O 1
ATOM 1358 N N . ASN A 1 178 ? 4.09 -21.031 -8.484 1 93.38 178 ASN A N 1
ATOM 1359 C CA . ASN A 1 178 ? 3.072 -20.75 -9.484 1 93.38 178 ASN A CA 1
ATOM 1360 C C . ASN A 1 178 ? 3.697 -20.328 -10.82 1 93.38 178 ASN A C 1
ATOM 1362 O O . ASN A 1 178 ? 4.383 -19.312 -10.898 1 93.38 178 ASN A O 1
ATOM 1366 N N . PRO A 1 179 ? 3.629 -21.094 -11.766 1 93.19 179 PRO A N 1
ATOM 1367 C CA . PRO A 1 179 ? 2.523 -22.016 -12.031 1 93.19 179 PRO A CA 1
ATOM 1368 C C . PRO A 1 179 ? 2.955 -23.484 -11.992 1 93.19 179 PRO A C 1
ATOM 1370 O O . PRO A 1 179 ? 2.113 -24.375 -12.078 1 93.19 179 PRO A O 1
ATOM 1373 N N . THR A 1 180 ? 4.172 -23.812 -11.773 1 93.56 180 THR A N 1
ATOM 1374 C CA . THR A 1 180 ? 4.68 -25.156 -12.031 1 93.56 180 THR A CA 1
ATOM 1375 C C . THR A 1 180 ? 4.254 -26.109 -10.93 1 93.56 180 THR A C 1
ATOM 1377 O O . THR A 1 180 ? 4.277 -27.328 -11.117 1 93.56 180 THR A O 1
ATOM 1380 N N . GLY A 1 181 ? 4.008 -25.562 -9.773 1 92.94 181 GLY A N 1
ATOM 1381 C CA . GLY A 1 181 ? 3.676 -26.391 -8.625 1 92.94 181 GLY A CA 1
ATOM 1382 C C . GLY A 1 181 ? 4.898 -26.969 -7.938 1 92.94 181 GLY A C 1
ATOM 1383 O O . GLY A 1 181 ? 4.773 -27.703 -6.953 1 92.94 181 GLY A O 1
ATOM 1384 N N . LYS A 1 182 ? 6.047 -26.594 -8.336 1 94.5 182 LYS A N 1
ATOM 1385 C CA . LYS A 1 182 ? 7.285 -27.109 -7.758 1 94.5 182 LYS A CA 1
ATOM 1386 C C . LYS A 1 182 ? 7.41 -26.719 -6.289 1 94.5 182 LYS A C 1
ATOM 1388 O O . LYS A 1 182 ? 7.195 -25.562 -5.934 1 94.5 182 LYS A O 1
ATOM 1393 N N . VAL A 1 183 ? 7.68 -27.719 -5.461 1 94.12 183 VAL A N 1
ATOM 1394 C CA . VAL A 1 183 ? 8.078 -27.516 -4.07 1 94.12 183 VAL A CA 1
ATOM 1395 C C . VAL A 1 183 ? 9.562 -27.828 -3.902 1 94.12 183 VAL A C 1
ATOM 1397 O O . VAL A 1 183 ? 9.984 -28.969 -4.062 1 94.12 183 VAL A O 1
ATOM 1400 N N . ALA A 1 184 ? 10.297 -26.828 -3.652 1 95 184 ALA A N 1
ATOM 1401 C CA . ALA A 1 184 ? 11.727 -27.047 -3.49 1 95 184 ALA A CA 1
ATOM 1402 C C . ALA A 1 184 ? 12.023 -27.859 -2.234 1 95 184 ALA A C 1
ATOM 1404 O O . ALA A 1 184 ? 11.406 -27.656 -1.189 1 95 184 ALA A O 1
ATOM 1405 N N . SER A 1 185 ? 12.961 -28.859 -2.332 1 93.69 185 SER A N 1
ATOM 1406 C CA . SER A 1 185 ? 13.445 -29.594 -1.167 1 93.69 185 SER A CA 1
ATOM 1407 C C . SER A 1 185 ? 14.43 -28.75 -0.359 1 93.69 185 SER A C 1
ATOM 1409 O O . SER A 1 185 ? 14.906 -27.719 -0.828 1 93.69 185 SER A O 1
ATOM 1411 N N . GLN A 1 186 ? 14.688 -29.234 0.845 1 94.44 186 GLN A N 1
ATOM 1412 C CA . GLN A 1 186 ? 15.664 -28.516 1.663 1 94.44 186 GLN A CA 1
ATOM 1413 C C . GLN A 1 186 ? 17.031 -28.5 0.994 1 94.44 186 GLN A C 1
ATOM 1415 O O . GLN A 1 186 ? 17.734 -27.484 1.035 1 94.44 186 GLN A O 1
ATOM 1420 N N . GLN A 1 187 ? 17.375 -29.625 0.399 1 96.38 187 GLN A N 1
ATOM 1421 C CA . GLN A 1 187 ? 18.656 -29.703 -0.297 1 96.38 187 GLN A CA 1
ATOM 1422 C C . GLN A 1 187 ? 18.719 -28.688 -1.439 1 96.38 187 GLN A C 1
ATOM 1424 O O . GLN A 1 187 ? 19.75 -28.062 -1.656 1 96.38 187 GLN A O 1
ATOM 1429 N N . GLU A 1 188 ? 17.672 -28.578 -2.17 1 96.38 188 GLU A N 1
ATOM 1430 C CA . GLU A 1 188 ? 17.609 -27.625 -3.275 1 96.38 188 GLU A CA 1
ATOM 1431 C C . GLU A 1 188 ? 17.688 -26.188 -2.771 1 96.38 188 GLU A C 1
ATOM 1433 O O . GLU A 1 188 ? 18.375 -25.359 -3.363 1 96.38 188 GLU A O 1
ATOM 1438 N N . CYS A 1 189 ? 17.031 -25.875 -1.691 1 97.12 189 CYS A N 1
ATOM 1439 C CA . CYS A 1 189 ? 17.109 -24.562 -1.065 1 97.12 189 CYS A CA 1
ATOM 1440 C C . CYS A 1 189 ? 18.531 -24.25 -0.625 1 97.12 189 CYS A C 1
ATOM 1442 O O . CYS A 1 189 ? 19.047 -23.156 -0.875 1 97.12 189 CYS A O 1
ATOM 1444 N N . ASP A 1 190 ? 19.156 -25.266 0.001 1 97.38 190 ASP A N 1
ATOM 1445 C CA . ASP A 1 190 ? 20.531 -25.094 0.479 1 97.38 190 ASP A CA 1
ATOM 1446 C C . ASP A 1 190 ? 21.469 -24.797 -0.676 1 97.38 190 ASP A C 1
ATOM 1448 O O . ASP A 1 190 ? 22.328 -23.906 -0.571 1 97.38 190 ASP A O 1
ATOM 1452 N N . ARG A 1 191 ? 21.297 -25.516 -1.699 1 96.69 191 ARG A N 1
ATOM 1453 C CA . ARG A 1 191 ? 22.172 -25.359 -2.857 1 96.69 191 ARG A CA 1
ATOM 1454 C C . ARG A 1 191 ? 22 -23.969 -3.473 1 96.69 191 ARG A C 1
ATOM 1456 O O . ARG A 1 191 ? 23 -23.297 -3.779 1 96.69 191 ARG A O 1
ATOM 1463 N N . LEU A 1 192 ? 20.812 -23.578 -3.66 1 97.19 192 LEU A N 1
ATOM 1464 C CA . LEU A 1 192 ? 20.547 -22.281 -4.266 1 97.19 192 LEU A CA 1
ATOM 1465 C C . LEU A 1 192 ? 21.062 -21.141 -3.377 1 97.19 192 LEU A C 1
ATOM 1467 O O . LEU A 1 192 ? 21.672 -20.203 -3.869 1 97.19 192 LEU A O 1
ATOM 1471 N N . LEU A 1 193 ? 20.859 -21.234 -2.086 1 96.56 193 LEU A N 1
ATOM 1472 C CA . LEU A 1 193 ? 21.297 -20.203 -1.156 1 96.56 193 LEU A CA 1
ATOM 1473 C C . LEU A 1 193 ? 22.828 -20.141 -1.096 1 96.56 193 LEU A C 1
ATOM 1475 O O . LEU A 1 193 ? 23.406 -19.062 -0.932 1 96.56 193 LEU A O 1
ATOM 1479 N N . ALA A 1 194 ? 23.453 -21.312 -1.193 1 96.44 194 ALA A N 1
ATOM 1480 C CA . ALA A 1 194 ? 24.906 -21.359 -1.194 1 96.44 194 ALA A CA 1
ATOM 1481 C C . ALA A 1 194 ? 25.484 -20.547 -2.361 1 96.44 194 ALA A C 1
ATOM 1483 O O . ALA A 1 194 ? 26.453 -19.812 -2.195 1 96.44 194 ALA A O 1
ATOM 1484 N N . ILE A 1 195 ? 24.875 -20.719 -3.52 1 95.56 195 ILE A N 1
ATOM 1485 C CA . ILE A 1 195 ? 25.312 -19.969 -4.688 1 95.56 195 ILE A CA 1
ATOM 1486 C C . ILE A 1 195 ? 25.109 -18.469 -4.434 1 95.56 195 ILE A C 1
ATOM 1488 O O . ILE A 1 195 ? 26 -17.656 -4.73 1 95.56 195 ILE A O 1
ATOM 1492 N N . CYS A 1 196 ? 24.016 -18.094 -3.873 1 95.69 196 CYS A N 1
ATOM 1493 C CA . CYS A 1 196 ? 23.719 -16.703 -3.566 1 95.69 196 CYS A CA 1
ATOM 1494 C C . CYS A 1 196 ? 24.734 -16.125 -2.59 1 95.69 196 CYS A C 1
ATOM 1496 O O . CYS A 1 196 ? 25.234 -15.023 -2.785 1 95.69 196 CYS A O 1
ATOM 1498 N N . ARG A 1 197 ? 25.109 -16.875 -1.596 1 94.69 197 ARG A N 1
ATOM 1499 C CA . ARG A 1 197 ? 26.094 -16.453 -0.603 1 94.69 197 ARG A CA 1
ATOM 1500 C C . ARG A 1 197 ? 27.453 -16.234 -1.241 1 94.69 197 ARG A C 1
ATOM 1502 O O . ARG A 1 197 ? 28.109 -15.211 -0.996 1 94.69 197 ARG A O 1
ATOM 1509 N N . ASP A 1 198 ? 27.781 -17.172 -2.068 1 93.81 198 ASP A N 1
ATOM 1510 C CA . ASP A 1 198 ? 29.109 -17.125 -2.691 1 93.81 198 ASP A CA 1
ATOM 1511 C C . ASP A 1 198 ? 29.25 -15.914 -3.605 1 93.81 198 ASP A C 1
ATOM 1513 O O . ASP A 1 198 ? 30.344 -15.422 -3.822 1 93.81 198 ASP A O 1
ATOM 1517 N N . HIS A 1 199 ? 28.172 -15.398 -4.078 1 94.38 199 HIS A N 1
ATOM 1518 C CA . HIS A 1 199 ? 28.219 -14.297 -5.031 1 94.38 199 HIS A CA 1
ATOM 1519 C C . HIS A 1 199 ? 27.625 -13.023 -4.438 1 94.38 199 HIS A C 1
ATOM 1521 O O . HIS A 1 199 ? 27.406 -12.039 -5.152 1 94.38 199 HIS A O 1
ATOM 1527 N N . ASP A 1 200 ? 27.25 -13.062 -3.141 1 94.5 200 ASP A N 1
ATOM 1528 C CA . ASP A 1 200 ? 26.703 -11.93 -2.4 1 94.5 200 ASP A CA 1
ATOM 1529 C C . ASP A 1 200 ? 25.391 -11.453 -3.023 1 94.5 200 ASP A C 1
ATOM 1531 O O . ASP A 1 200 ? 25.203 -10.258 -3.236 1 94.5 200 ASP A O 1
ATOM 1535 N N . ILE A 1 201 ? 24.578 -12.422 -3.412 1 96.56 201 ILE A N 1
ATOM 1536 C CA . ILE A 1 201 ? 23.25 -12.18 -3.951 1 96.56 201 ILE A CA 1
ATOM 1537 C C . ILE A 1 201 ? 22.203 -12.383 -2.857 1 96.56 201 ILE A C 1
ATOM 1539 O O . ILE A 1 201 ? 22.219 -13.398 -2.152 1 96.56 201 ILE A O 1
ATOM 1543 N N . LEU A 1 202 ? 21.375 -11.391 -2.605 1 97.81 202 LEU A N 1
ATOM 1544 C CA . LEU A 1 202 ? 20.25 -11.555 -1.682 1 97.81 202 LEU A CA 1
ATOM 1545 C C . LEU A 1 202 ? 19.109 -12.312 -2.344 1 97.81 202 LEU A C 1
ATOM 1547 O O . LEU A 1 202 ? 18.641 -11.922 -3.414 1 97.81 202 LEU A O 1
ATOM 1551 N N . LEU A 1 203 ? 18.734 -13.398 -1.729 1 98.12 203 LEU A N 1
ATOM 1552 C CA . LEU A 1 203 ? 17.625 -14.195 -2.246 1 98.12 203 LEU A CA 1
ATOM 1553 C C . LEU A 1 203 ? 16.297 -13.773 -1.619 1 98.12 203 LEU A C 1
ATOM 1555 O O . LEU A 1 203 ? 16.203 -13.656 -0.395 1 98.12 203 LEU A O 1
ATOM 1559 N N . ILE A 1 204 ? 15.32 -13.477 -2.422 1 98.38 204 ILE A N 1
ATOM 1560 C CA . ILE A 1 204 ? 13.945 -13.211 -1.995 1 98.38 204 ILE A CA 1
ATOM 1561 C C . ILE A 1 204 ? 13.031 -14.336 -2.469 1 98.38 204 ILE A C 1
ATOM 1563 O O . ILE A 1 204 ? 12.898 -14.57 -3.672 1 98.38 204 ILE A O 1
ATOM 1567 N N . ASN A 1 205 ? 12.422 -15.023 -1.561 1 98.38 205 ASN A N 1
ATOM 1568 C CA . ASN A 1 205 ? 11.438 -16.047 -1.926 1 98.38 205 ASN A CA 1
ATOM 1569 C C . ASN A 1 205 ? 10.008 -15.539 -1.711 1 98.38 205 ASN A C 1
ATOM 1571 O O . ASN A 1 205 ? 9.617 -15.234 -0.584 1 98.38 205 ASN A O 1
ATOM 1575 N N . ASP A 1 206 ? 9.289 -15.398 -2.791 1 97.81 206 ASP A N 1
ATOM 1576 C CA . ASP A 1 206 ? 7.844 -15.203 -2.697 1 97.81 206 ASP A CA 1
ATOM 1577 C C . ASP A 1 206 ? 7.141 -16.484 -2.275 1 97.81 206 ASP A C 1
ATOM 1579 O O . ASP A 1 206 ? 6.805 -17.328 -3.119 1 97.81 206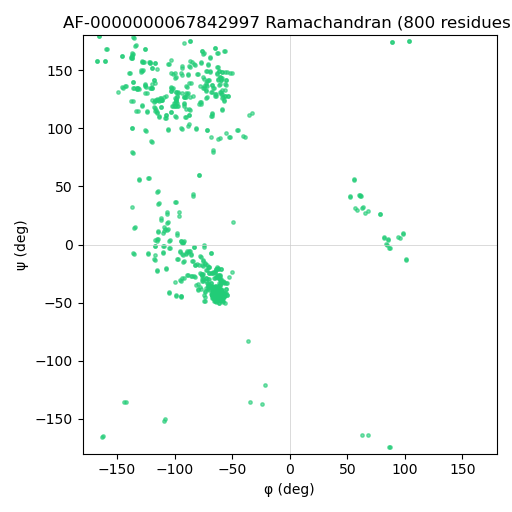 ASP A O 1
ATOM 1583 N N . ALA A 1 207 ? 6.836 -16.594 -1.009 1 96.19 207 ALA A N 1
ATOM 1584 C CA . ALA A 1 207 ? 6.312 -17.812 -0.425 1 96.19 207 ALA A CA 1
ATOM 1585 C C . ALA A 1 207 ? 4.797 -17.75 -0.281 1 96.19 207 ALA A C 1
ATOM 1587 O O . ALA A 1 207 ? 4.234 -18.281 0.68 1 96.19 207 ALA A O 1
ATOM 1588 N N . ALA A 1 208 ? 4.152 -17.141 -1.223 1 94.44 208 ALA A N 1
ATOM 1589 C CA . ALA A 1 208 ? 2.717 -16.891 -1.159 1 94.44 208 ALA A CA 1
ATOM 1590 C C . ALA A 1 208 ? 1.934 -18.203 -1.051 1 94.44 208 ALA A C 1
ATOM 1592 O O . ALA A 1 208 ? 0.815 -18.219 -0.532 1 94.44 208 ALA A O 1
ATOM 1593 N N . TYR A 1 209 ? 2.518 -19.359 -1.447 1 92.56 209 TYR A N 1
ATOM 1594 C CA . TYR A 1 209 ? 1.772 -20.609 -1.5 1 92.56 209 TYR A CA 1
ATOM 1595 C C . TYR A 1 209 ? 2.314 -21.609 -0.484 1 92.56 209 TYR A C 1
ATOM 1597 O O . TYR A 1 209 ? 1.949 -22.781 -0.507 1 92.56 209 TYR A O 1
ATOM 1605 N N . SER A 1 210 ? 3.152 -21.156 0.399 1 89.69 210 SER A N 1
ATOM 1606 C CA . SER A 1 210 ? 3.84 -22.047 1.323 1 89.69 210 SER A CA 1
ATOM 1607 C C . SER A 1 210 ? 2.854 -22.75 2.25 1 89.69 210 SER A C 1
ATOM 1609 O O . SER A 1 210 ? 3.082 -23.891 2.66 1 89.69 210 SER A O 1
ATOM 1611 N N . ASP A 1 211 ? 1.747 -22.125 2.484 1 86.94 211 ASP A N 1
ATOM 1612 C CA . ASP A 1 211 ? 0.808 -22.672 3.459 1 86.94 211 ASP A CA 1
ATOM 1613 C C . ASP A 1 211 ? -0.224 -23.578 2.783 1 86.94 211 ASP A C 1
ATOM 1615 O O . ASP A 1 211 ? -1.098 -24.141 3.447 1 86.94 211 ASP A O 1
ATOM 1619 N N . LEU A 1 212 ? -0.101 -23.766 1.521 1 88.38 212 LEU A N 1
ATOM 1620 C CA . LEU A 1 212 ? -1.014 -24.641 0.791 1 88.38 212 LEU A CA 1
ATOM 1621 C C . LEU A 1 212 ? -0.425 -26.031 0.64 1 88.38 212 LEU A C 1
ATOM 1623 O O . LEU A 1 212 ? -0.613 -26.688 -0.392 1 88.38 212 LEU A O 1
ATOM 1627 N N . LEU A 1 213 ? 0.365 -26.406 1.521 1 83.25 213 LEU A N 1
ATOM 1628 C CA . LEU A 1 213 ? 0.938 -27.734 1.625 1 83.25 213 LEU A CA 1
ATOM 1629 C C . LEU A 1 213 ? 0.559 -28.391 2.951 1 83.25 213 LEU A C 1
ATOM 1631 O O . LEU A 1 213 ? 0.526 -27.719 3.988 1 83.25 213 LEU A O 1
ATOM 1635 N N . PRO A 1 214 ? 0.245 -29.625 2.801 1 78.88 214 PRO A N 1
ATOM 1636 C CA . PRO A 1 214 ? -0.005 -30.312 4.074 1 78.88 214 PRO A CA 1
ATOM 1637 C C . PRO A 1 214 ? 1.169 -30.188 5.043 1 78.88 214 PRO A C 1
ATOM 1639 O O . PRO A 1 214 ? 2.326 -30.156 4.617 1 78.88 214 PRO A O 1
ATOM 1642 N N . ALA A 1 215 ? 0.812 -30.172 6.34 1 72.5 215 ALA A N 1
ATOM 1643 C CA . ALA A 1 215 ? 1.827 -30 7.379 1 72.5 215 ALA A CA 1
ATOM 1644 C C . ALA A 1 215 ? 2.896 -31.078 7.285 1 72.5 215 ALA A C 1
ATOM 1646 O O . ALA A 1 215 ? 4.074 -30.828 7.543 1 72.5 215 ALA A O 1
ATOM 1647 N N . GLU A 1 216 ? 2.465 -32.188 6.879 1 74.69 216 GLU A N 1
ATOM 1648 C CA . GLU A 1 216 ? 3.367 -33.312 6.895 1 74.69 216 GLU A CA 1
ATOM 1649 C C . GLU A 1 216 ? 4.215 -33.375 5.625 1 74.69 216 GLU A C 1
ATOM 1651 O O . GLU A 1 216 ? 5.191 -34.125 5.559 1 74.69 216 GLU A O 1
ATOM 1656 N N . ARG A 1 217 ? 3.855 -32.531 4.73 1 77.94 217 ARG A N 1
ATOM 1657 C CA . ARG A 1 217 ? 4.625 -32.562 3.492 1 77.94 217 ARG A CA 1
ATOM 1658 C C . ARG A 1 217 ? 5.957 -31.844 3.664 1 77.94 217 ARG A C 1
ATOM 1660 O O . ARG A 1 217 ? 5.992 -30.672 4.066 1 77.94 217 ARG A O 1
ATOM 1667 N N . PRO A 1 218 ? 6.988 -32.656 3.416 1 78.81 218 PRO A N 1
ATOM 1668 C CA . PRO A 1 218 ? 8.297 -31.984 3.49 1 78.81 218 PRO A CA 1
ATOM 1669 C C . PRO A 1 218 ? 8.438 -30.844 2.488 1 78.81 218 PRO A C 1
ATOM 1671 O O . PRO A 1 218 ? 7.957 -30.938 1.356 1 78.81 218 PRO A O 1
ATOM 1674 N N . ARG A 1 219 ? 8.891 -29.672 2.939 1 85.19 219 ARG A N 1
ATOM 1675 C CA . ARG A 1 219 ? 9.203 -28.531 2.088 1 85.19 219 ARG A CA 1
ATOM 1676 C C . ARG A 1 219 ? 10.523 -27.891 2.502 1 85.19 219 ARG A C 1
ATOM 1678 O O . ARG A 1 219 ? 10.898 -27.938 3.674 1 85.19 219 ARG A O 1
ATOM 1685 N N . GLY A 1 220 ? 11.211 -27.547 1.491 1 90.25 220 GLY A N 1
ATOM 1686 C CA . GLY A 1 220 ? 12.406 -26.781 1.785 1 90.25 220 GLY A CA 1
ATOM 1687 C C . GLY A 1 220 ? 12.117 -25.375 2.297 1 90.25 220 GLY A C 1
ATOM 1688 O O . GLY A 1 220 ? 11.047 -24.828 2.021 1 90.25 220 GLY A O 1
ATOM 1689 N N . ARG A 1 221 ? 13.031 -24.953 3.127 1 91.31 221 ARG A N 1
ATOM 1690 C CA . ARG A 1 221 ? 12.953 -23.594 3.674 1 91.31 221 ARG A CA 1
ATOM 1691 C C . ARG A 1 221 ? 14.273 -22.844 3.475 1 91.31 221 ARG A C 1
ATOM 1693 O O . ARG A 1 221 ? 15.289 -23.219 4.059 1 91.31 221 ARG A O 1
ATOM 1700 N N . PHE A 1 222 ? 14.188 -21.766 2.783 1 95 222 PHE A N 1
ATOM 1701 C CA . PHE A 1 222 ? 15.391 -21 2.514 1 95 222 PHE A CA 1
ATOM 1702 C C . PHE A 1 222 ? 15.945 -20.391 3.799 1 95 222 PHE A C 1
ATOM 1704 O O . PHE A 1 222 ? 17.156 -20.391 4.023 1 95 222 PHE A O 1
ATOM 1711 N N . LEU A 1 223 ? 15.086 -19.891 4.645 1 93.69 223 LEU A N 1
ATOM 1712 C CA . LEU A 1 223 ? 15.492 -19.156 5.84 1 93.69 223 LEU A CA 1
ATOM 1713 C C . LEU A 1 223 ? 16.172 -20.094 6.84 1 93.69 223 LEU A C 1
ATOM 1715 O O . LEU A 1 223 ? 16.781 -19.625 7.805 1 93.69 223 LEU A O 1
ATOM 1719 N N . TYR A 1 224 ? 16.156 -21.359 6.566 1 87.25 224 TYR A N 1
ATOM 1720 C CA . TYR A 1 224 ? 16.75 -22.312 7.484 1 87.25 224 TYR A CA 1
ATOM 1721 C C . TYR A 1 224 ? 18.094 -22.812 6.945 1 87.25 224 TYR A C 1
ATOM 1723 O O . TYR A 1 224 ? 18.781 -23.594 7.605 1 87.25 224 TYR A O 1
ATOM 1731 N N . SER A 1 225 ? 18.422 -22.391 5.852 1 89.56 225 SER A N 1
ATOM 1732 C CA . SER A 1 225 ? 19.703 -22.734 5.25 1 89.56 225 SER A CA 1
ATOM 1733 C C . SER A 1 225 ? 20.844 -21.938 5.883 1 89.56 225 SER A C 1
ATOM 1735 O O . SER A 1 225 ? 20.609 -20.875 6.465 1 89.56 225 SER A O 1
ATOM 1737 N N . GLU A 1 226 ? 22 -22.5 5.762 1 89.62 226 GLU A N 1
ATOM 1738 C CA . GLU A 1 226 ? 23.172 -21.797 6.262 1 89.62 226 GLU A CA 1
ATOM 1739 C C . GLU A 1 226 ? 23.344 -20.438 5.574 1 89.62 226 GLU A C 1
ATOM 1741 O O . GLU A 1 226 ? 23.25 -20.344 4.348 1 89.62 226 GLU A O 1
ATOM 1746 N N . GLY A 1 227 ? 23.516 -19.422 6.383 1 89.88 227 GLY A N 1
ATOM 1747 C CA . GLY A 1 227 ? 23.781 -18.094 5.844 1 89.88 227 GLY A CA 1
ATOM 1748 C C . GLY A 1 227 ? 22.5 -17.344 5.496 1 89.88 227 GLY A C 1
ATOM 1749 O O . GLY A 1 227 ? 22.562 -16.188 5.074 1 89.88 227 GLY A O 1
ATOM 1750 N N . ALA A 1 228 ? 21.391 -17.922 5.789 1 91.5 228 ALA A N 1
ATOM 1751 C CA . ALA A 1 228 ? 20.109 -17.328 5.387 1 91.5 228 ALA A CA 1
ATOM 1752 C C . ALA A 1 228 ? 19.875 -16 6.086 1 91.5 228 ALA A C 1
ATOM 1754 O O . ALA A 1 228 ? 19.25 -15.094 5.52 1 91.5 228 ALA A O 1
ATOM 1755 N N . SER A 1 229 ? 20.406 -15.82 7.262 1 90 229 SER A N 1
ATOM 1756 C CA . SER A 1 229 ? 20.172 -14.625 8.062 1 90 229 SER A CA 1
ATOM 1757 C C . SER A 1 229 ? 20.656 -13.367 7.336 1 90 229 SER A C 1
ATOM 1759 O O . SER A 1 229 ? 20.078 -12.297 7.5 1 90 229 SER A O 1
ATOM 1761 N N . SER A 1 230 ? 21.625 -13.555 6.473 1 92.12 230 SER A N 1
ATOM 1762 C CA . SER A 1 230 ? 22.188 -12.391 5.793 1 92.12 230 SER A CA 1
ATOM 1763 C C . SER A 1 230 ? 21.812 -12.383 4.312 1 92.12 230 SER A C 1
ATOM 1765 O O . SER A 1 230 ? 22.016 -11.375 3.627 1 92.12 230 SER A O 1
ATOM 1767 N N . HIS A 1 231 ? 21.172 -13.516 3.852 1 95.06 231 HIS A N 1
ATOM 1768 C CA . HIS A 1 231 ? 21.062 -13.617 2.4 1 95.06 231 HIS A CA 1
ATOM 1769 C C . HIS A 1 231 ? 19.672 -14.039 1.978 1 95.06 231 HIS A C 1
ATOM 1771 O O . HIS A 1 231 ? 19.453 -14.43 0.828 1 95.06 231 HIS A O 1
ATOM 1777 N N . CYS A 1 232 ? 18.734 -13.93 2.936 1 96.81 232 CYS A N 1
ATOM 1778 C CA . CYS A 1 232 ? 17.422 -14.422 2.531 1 96.81 232 CYS A CA 1
ATOM 1779 C C . CYS A 1 232 ? 16.312 -13.594 3.164 1 96.81 232 CYS A C 1
ATOM 1781 O O . CYS A 1 232 ? 16.375 -13.25 4.344 1 96.81 232 CYS A O 1
ATOM 1783 N N . ILE A 1 233 ? 15.328 -13.234 2.398 1 97.94 233 ILE A N 1
ATOM 1784 C CA . ILE A 1 233 ? 14.055 -12.648 2.805 1 97.94 233 ILE A CA 1
ATOM 1785 C C . ILE A 1 233 ? 12.906 -13.469 2.236 1 97.94 233 ILE A C 1
ATOM 1787 O O . ILE A 1 233 ? 12.945 -13.906 1.083 1 97.94 233 ILE A O 1
ATOM 1791 N N . GLU A 1 234 ? 11.891 -13.703 3.039 1 97.88 234 GLU A N 1
ATOM 1792 C CA . GLU A 1 234 ? 10.703 -14.383 2.539 1 97.88 234 GLU A CA 1
ATOM 1793 C C . GLU A 1 234 ? 9.469 -13.484 2.639 1 97.88 234 GLU A C 1
ATOM 1795 O O . GLU A 1 234 ? 9.312 -12.75 3.613 1 97.88 234 GLU A O 1
ATOM 1800 N N . VAL A 1 235 ? 8.656 -13.57 1.649 1 98.19 235 VAL A N 1
ATOM 1801 C CA . VAL A 1 235 ? 7.375 -12.867 1.603 1 98.19 235 VAL A CA 1
ATOM 1802 C C . VAL A 1 235 ? 6.23 -13.875 1.709 1 98.19 235 VAL A C 1
ATOM 1804 O O . VAL A 1 235 ? 6.141 -14.812 0.91 1 98.19 235 VAL A O 1
ATOM 1807 N N . HIS A 1 236 ? 5.348 -13.68 2.682 1 97.12 236 HIS A N 1
ATOM 1808 C CA . HIS A 1 236 ? 4.223 -14.57 2.928 1 97.12 236 HIS A CA 1
ATOM 1809 C C . HIS A 1 236 ? 2.895 -13.852 2.727 1 97.12 236 HIS A C 1
ATOM 1811 O O . HIS A 1 236 ? 2.828 -12.625 2.826 1 97.12 236 HIS A O 1
ATOM 1817 N N . SER A 1 237 ? 1.862 -14.594 2.447 1 95.25 237 SER A N 1
ATOM 1818 C CA . SER A 1 237 ? 0.518 -14.07 2.236 1 95.25 237 SER A CA 1
ATOM 1819 C C . SER A 1 237 ? -0.534 -14.961 2.885 1 95.25 237 SER A C 1
ATOM 1821 O O . SER A 1 237 ? -0.383 -16.188 2.918 1 95.25 237 SER A O 1
ATOM 1823 N N . PHE A 1 238 ? -1.596 -14.367 3.334 1 94 238 PHE A N 1
ATOM 1824 C CA . PHE A 1 238 ? -2.709 -15.133 3.877 1 94 238 PHE A CA 1
ATOM 1825 C C . PHE A 1 238 ? -3.871 -15.18 2.893 1 94 238 PHE A C 1
ATOM 1827 O O . PHE A 1 238 ? -4.93 -15.727 3.195 1 94 238 PHE A O 1
ATOM 1834 N N . SER A 1 239 ? -3.67 -14.609 1.735 1 92.25 239 SER A N 1
ATOM 1835 C CA . SER A 1 239 ? -4.711 -14.555 0.712 1 92.25 239 SER A CA 1
ATOM 1836 C C . SER A 1 239 ? -5.215 -15.945 0.354 1 92.25 239 SER A C 1
ATOM 1838 O O . SER A 1 239 ? -6.422 -16.172 0.244 1 92.25 239 SER A O 1
ATOM 1840 N N . LYS A 1 240 ? -4.246 -16.844 0.207 1 88.44 240 LYS A N 1
ATOM 1841 C CA . LYS A 1 240 ? -4.598 -18.156 -0.327 1 88.44 240 LYS A CA 1
ATOM 1842 C C . LYS A 1 240 ? -4.855 -19.156 0.796 1 88.44 240 LYS A C 1
ATOM 1844 O O . LYS A 1 240 ? -5.867 -19.859 0.791 1 88.44 240 LYS A O 1
ATOM 1849 N N . SER A 1 241 ? -4.02 -19.141 1.756 1 88.94 241 SER A N 1
ATOM 1850 C CA . SER A 1 241 ? -4.066 -20.156 2.799 1 88.94 241 SER A CA 1
ATOM 1851 C C . SER A 1 241 ? -5.285 -19.969 3.697 1 88.94 241 SER A C 1
ATOM 1853 O O . SER A 1 241 ? -5.801 -20.938 4.262 1 88.94 241 SER A O 1
ATOM 1855 N N . LEU A 1 242 ? -5.73 -18.734 3.834 1 91.88 242 LEU A N 1
ATOM 1856 C CA . LEU A 1 242 ? -6.895 -18.484 4.68 1 91.88 242 LEU A CA 1
ATOM 1857 C C . LEU A 1 242 ? -8.102 -18.094 3.836 1 91.88 242 LEU A C 1
ATOM 1859 O O . LEU A 1 242 ? -9.18 -17.812 4.371 1 91.88 242 LEU A O 1
ATOM 1863 N N . GLN A 1 243 ? -7.895 -18.031 2.564 1 93 243 GLN A N 1
ATOM 1864 C CA . GLN A 1 243 ? -8.961 -17.703 1.62 1 93 243 GLN A CA 1
ATOM 1865 C C . GLN A 1 243 ? -9.531 -16.312 1.893 1 93 243 GLN A C 1
ATOM 1867 O O . GLN A 1 243 ? -10.75 -16.141 1.914 1 93 243 GLN A O 1
ATOM 1872 N N . ILE A 1 244 ? -8.664 -15.383 2.156 1 93.06 244 ILE A N 1
ATOM 1873 C CA . ILE A 1 244 ? -9.078 -14.008 2.43 1 93.06 244 ILE A CA 1
ATOM 1874 C C . ILE A 1 244 ? -8.25 -13.039 1.584 1 93.06 244 ILE A C 1
ATOM 1876 O O . ILE A 1 244 ? -7.668 -12.094 2.107 1 93.06 244 ILE A O 1
ATOM 1880 N N . PRO A 1 245 ? -8.25 -13.219 0.284 1 93 245 PRO A N 1
ATOM 1881 C CA . PRO A 1 245 ? -7.391 -12.359 -0.534 1 93 245 PRO A CA 1
ATOM 1882 C C . PRO A 1 245 ? -7.758 -10.883 -0.424 1 93 245 PRO A C 1
ATOM 1884 O O . PRO A 1 245 ? -6.883 -10.016 -0.511 1 93 245 PRO A O 1
ATOM 1887 N N . GLY A 1 246 ? -8.961 -10.578 -0.165 1 93.38 246 GLY A N 1
ATOM 1888 C CA . GLY A 1 246 ? -9.406 -9.195 -0.092 1 93.38 246 GLY A CA 1
ATOM 1889 C C . GLY A 1 246 ? -8.977 -8.5 1.183 1 93.38 246 GLY A C 1
ATOM 1890 O O . GLY A 1 246 ? -9.062 -7.273 1.282 1 93.38 246 GLY A O 1
ATOM 1891 N N . TRP A 1 247 ? -8.516 -9.219 2.156 1 94.31 247 TRP A N 1
ATOM 1892 C CA . TRP A 1 247 ? -8.148 -8.609 3.43 1 94.31 247 TRP A CA 1
ATOM 1893 C C . TRP A 1 247 ? -6.766 -7.969 3.344 1 94.31 247 TRP A C 1
ATOM 1895 O O . TRP A 1 247 ? -6.398 -7.156 4.195 1 94.31 247 TRP A O 1
ATOM 1905 N N . ARG A 1 248 ? -6.031 -8.375 2.303 1 95.31 248 ARG A N 1
ATOM 1906 C CA . ARG A 1 248 ? -4.723 -7.785 2.031 1 95.31 248 ARG A CA 1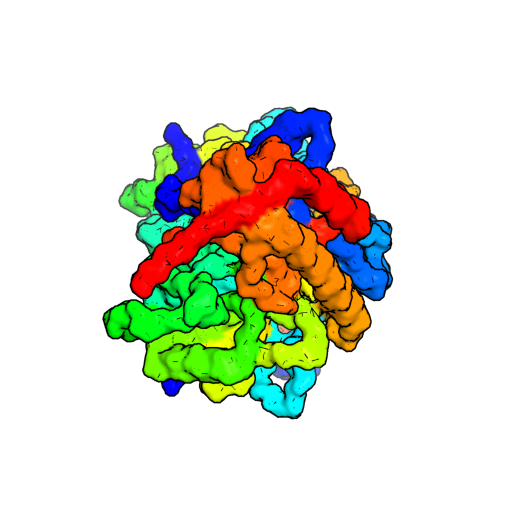
ATOM 1907 C C . ARG A 1 248 ? -3.811 -7.895 3.246 1 95.31 248 ARG A C 1
ATOM 1909 O O . ARG A 1 248 ? -3.236 -6.895 3.691 1 95.31 248 ARG A O 1
ATOM 1916 N N . LEU A 1 249 ? -3.646 -9.102 3.701 1 96.75 249 LEU A N 1
ATOM 1917 C CA . LEU A 1 249 ? -2.758 -9.336 4.836 1 96.75 249 LEU A CA 1
ATOM 1918 C C . LEU A 1 249 ? -1.634 -10.289 4.457 1 96.75 249 LEU A C 1
ATOM 1920 O O . LEU A 1 249 ? -1.869 -11.289 3.775 1 96.75 249 LEU A O 1
ATOM 1924 N N . GLY A 1 250 ? -0.467 -10.016 4.797 1 97.12 250 GLY A N 1
ATOM 1925 C CA . GLY A 1 250 ? 0.754 -10.789 4.656 1 97.12 250 GLY A CA 1
ATOM 1926 C C . GLY A 1 250 ? 1.88 -10.297 5.543 1 97.12 250 GLY A C 1
ATOM 1927 O O . GLY A 1 250 ? 1.639 -9.609 6.539 1 97.12 250 GLY A O 1
ATOM 1928 N N . PHE A 1 251 ? 3.098 -10.75 5.258 1 98 251 PHE A N 1
ATOM 1929 C CA . PHE A 1 251 ? 4.227 -10.281 6.055 1 98 251 PHE A CA 1
ATOM 1930 C C . PHE A 1 251 ? 5.547 -10.648 5.395 1 98 251 PHE A C 1
ATOM 1932 O O . PHE A 1 251 ? 5.594 -11.539 4.539 1 98 251 PHE A O 1
ATOM 1939 N N . ILE A 1 252 ? 6.535 -9.938 5.754 1 98.38 252 ILE A N 1
ATOM 1940 C CA . ILE A 1 252 ? 7.922 -10.25 5.418 1 98.38 252 ILE A CA 1
ATOM 1941 C C . ILE A 1 252 ? 8.594 -10.953 6.594 1 98.38 252 ILE A C 1
ATOM 1943 O O . ILE A 1 252 ? 8.406 -10.57 7.75 1 98.38 252 ILE A O 1
ATOM 1947 N N . LEU A 1 253 ? 9.234 -12.031 6.324 1 97.81 253 LEU A N 1
ATOM 1948 C CA . LEU A 1 253 ? 9.992 -12.805 7.297 1 97.81 253 LEU A CA 1
ATOM 1949 C C . LEU A 1 253 ? 11.484 -12.766 6.984 1 97.81 253 LEU A C 1
ATOM 1951 O O . LEU A 1 253 ? 11.898 -13.102 5.871 1 97.81 253 LEU A O 1
ATOM 1955 N N . ALA A 1 254 ? 12.328 -12.336 7.918 1 97.38 254 ALA A N 1
ATOM 1956 C CA . ALA A 1 254 ? 13.773 -12.234 7.742 1 97.38 254 ALA A CA 1
ATOM 1957 C C . ALA A 1 254 ? 14.477 -12.055 9.086 1 97.38 254 ALA A C 1
ATOM 1959 O O . ALA A 1 254 ? 13.836 -12.102 10.141 1 97.38 254 ALA A O 1
ATOM 1960 N N . ALA A 1 255 ? 15.797 -11.969 9.047 1 96.38 255 ALA A N 1
ATOM 1961 C CA . ALA A 1 255 ? 16.562 -11.695 10.25 1 96.38 255 ALA A CA 1
ATOM 1962 C C . ALA A 1 255 ? 16.141 -10.367 10.883 1 96.38 255 ALA A C 1
ATOM 1964 O O . ALA A 1 255 ? 15.766 -9.43 10.18 1 96.38 255 ALA A O 1
ATOM 1965 N N . PRO A 1 256 ? 16.219 -10.242 12.203 1 96.12 256 PRO A N 1
ATOM 1966 C CA . PRO A 1 256 ? 15.727 -9.062 12.914 1 96.12 256 PRO A CA 1
ATOM 1967 C C . PRO A 1 256 ? 16.328 -7.758 12.398 1 96.12 256 PRO A C 1
ATOM 1969 O O . PRO A 1 256 ? 15.633 -6.754 12.266 1 96.12 256 PRO A O 1
ATOM 1972 N N . ALA A 1 257 ? 17.562 -7.773 12.062 1 94.25 257 ALA A N 1
ATOM 1973 C CA . ALA A 1 257 ? 18.219 -6.551 11.602 1 94.25 257 ALA A CA 1
ATOM 1974 C C . ALA A 1 257 ? 17.609 -6.066 10.289 1 94.25 257 ALA A C 1
ATOM 1976 O O . ALA A 1 257 ? 17.453 -4.859 10.078 1 94.25 257 ALA A O 1
ATOM 1977 N N . ILE A 1 258 ? 17.281 -7.012 9.414 1 95.88 258 ILE A N 1
ATOM 1978 C CA . ILE A 1 258 ? 16.672 -6.68 8.133 1 95.88 258 ILE A CA 1
ATOM 1979 C C . ILE A 1 258 ? 15.258 -6.129 8.367 1 95.88 258 ILE A C 1
ATOM 1981 O O . ILE A 1 258 ? 14.883 -5.102 7.793 1 95.88 258 ILE A O 1
ATOM 1985 N N . ILE A 1 259 ? 14.531 -6.762 9.258 1 96.62 259 ILE A N 1
ATOM 1986 C CA . ILE A 1 259 ? 13.148 -6.379 9.547 1 96.62 259 ILE A CA 1
ATOM 1987 C C . ILE A 1 259 ? 13.125 -4.996 10.195 1 96.62 259 ILE A C 1
ATOM 1989 O O . ILE A 1 259 ? 12.242 -4.18 9.898 1 96.62 259 ILE A O 1
ATOM 1993 N N . GLU A 1 260 ? 14.023 -4.734 11.039 1 93.25 260 GLU A N 1
ATOM 1994 C CA . GLU A 1 260 ? 14.109 -3.426 11.68 1 93.25 260 GLU A CA 1
ATOM 1995 C C . GLU A 1 260 ? 14.305 -2.316 10.648 1 93.25 260 GLU A C 1
ATOM 1997 O O . GLU A 1 260 ? 13.617 -1.294 10.695 1 93.25 260 GLU A O 1
ATOM 2002 N N . ALA A 1 261 ? 15.203 -2.551 9.773 1 92.31 261 ALA A N 1
ATOM 2003 C CA . ALA A 1 261 ? 15.461 -1.568 8.719 1 92.31 261 ALA A CA 1
ATOM 2004 C C . ALA A 1 261 ? 14.25 -1.405 7.812 1 92.31 261 ALA A C 1
ATOM 2006 O O . ALA A 1 261 ? 13.836 -0.282 7.512 1 92.31 261 ALA A O 1
ATOM 2007 N N . LEU A 1 262 ? 13.656 -2.523 7.438 1 95 262 LEU A N 1
ATOM 2008 C CA . LEU A 1 262 ? 12.477 -2.477 6.59 1 95 262 LEU A CA 1
ATOM 2009 C C . LEU A 1 262 ? 11.312 -1.802 7.312 1 95 262 LEU A C 1
ATOM 2011 O O . LEU A 1 262 ? 10.492 -1.129 6.688 1 95 262 LEU A O 1
ATOM 2015 N N . GLY A 1 263 ? 11.242 -2.047 8.609 1 92.94 263 GLY A N 1
ATOM 2016 C CA . GLY A 1 263 ? 10.203 -1.407 9.406 1 92.94 263 GLY A CA 1
ATOM 2017 C C . GLY A 1 263 ? 10.227 0.106 9.305 1 92.94 263 GLY A C 1
ATOM 2018 O O . GLY A 1 263 ? 9.18 0.738 9.164 1 92.94 263 GLY A O 1
ATOM 2019 N N . LYS A 1 264 ? 11.375 0.675 9.32 1 88.81 264 LYS A N 1
ATOM 2020 C CA . LYS A 1 264 ? 11.531 2.119 9.172 1 88.81 264 LYS A CA 1
ATOM 2021 C C . LYS A 1 264 ? 11.133 2.572 7.77 1 88.81 264 LYS A C 1
ATOM 2023 O O . LYS A 1 264 ? 10.43 3.574 7.613 1 88.81 264 LYS A O 1
ATOM 2028 N N . LEU A 1 265 ? 11.555 1.812 6.805 1 91.56 265 LEU A N 1
ATOM 2029 C CA . LEU A 1 265 ? 11.305 2.172 5.414 1 91.56 265 LEU A CA 1
ATOM 2030 C C . LEU A 1 265 ? 9.836 1.972 5.059 1 91.56 265 LEU A C 1
ATOM 2032 O O . LEU A 1 265 ? 9.281 2.697 4.227 1 91.56 265 LEU A O 1
ATOM 2036 N N . SER A 1 266 ? 9.227 1.001 5.766 1 93.19 266 SER A N 1
ATOM 2037 C CA . SER A 1 266 ? 7.824 0.695 5.496 1 93.19 266 SER A CA 1
ATOM 2038 C C . SER A 1 266 ? 6.926 1.879 5.836 1 93.19 266 SER A C 1
ATOM 2040 O O . SER A 1 266 ? 5.828 2.006 5.297 1 93.19 266 SER A O 1
ATOM 2042 N N . LEU A 1 267 ? 7.367 2.771 6.652 1 90.12 267 LEU A N 1
ATOM 2043 C CA . LEU A 1 267 ? 6.59 3.943 7.043 1 90.12 267 LEU A CA 1
ATOM 2044 C C . LEU A 1 267 ? 6.453 4.918 5.879 1 90.12 267 LEU A C 1
ATOM 2046 O O . LEU A 1 267 ? 5.566 5.777 5.887 1 90.12 267 LEU A O 1
ATOM 2050 N N . LEU A 1 268 ? 7.316 4.785 4.902 1 91.38 268 LEU A N 1
ATOM 2051 C CA . LEU A 1 268 ? 7.215 5.594 3.695 1 91.38 268 LEU A CA 1
ATOM 2052 C C . LEU A 1 268 ? 6.207 4.988 2.721 1 91.38 268 LEU A C 1
ATOM 2054 O O . LEU A 1 268 ? 5.688 5.688 1.846 1 91.38 268 LEU A O 1
ATOM 2058 N N . HIS A 1 269 ? 5.93 3.725 2.99 1 91.56 269 HIS A N 1
ATOM 2059 C CA . HIS A 1 269 ? 5.156 2.939 2.033 1 91.56 269 HIS A CA 1
ATOM 2060 C C . HIS A 1 269 ? 3.723 2.742 2.516 1 91.56 269 HIS A C 1
ATOM 2062 O O . HIS A 1 269 ? 2.781 2.803 1.72 1 91.56 269 HIS A O 1
ATOM 2068 N N . GLU A 1 270 ? 3.568 2.488 3.748 1 92.19 270 GLU A N 1
ATOM 2069 C CA . GLU A 1 270 ? 2.252 2.232 4.328 1 92.19 270 GLU A CA 1
ATOM 2070 C C . GLU A 1 270 ? 2.164 2.764 5.754 1 92.19 270 GLU A C 1
ATOM 2072 O O . GLU A 1 270 ? 3.184 3.084 6.367 1 92.19 270 GLU A O 1
ATOM 2077 N N . SER A 1 271 ? 0.923 2.906 6.207 1 92.31 271 SER A N 1
ATOM 2078 C CA . SER A 1 271 ? 0.671 3.301 7.59 1 92.31 271 SER A CA 1
ATOM 2079 C C . SER A 1 271 ? -0.014 2.182 8.367 1 92.31 271 SER A C 1
ATOM 2081 O O . SER A 1 271 ? -1.031 2.41 9.023 1 92.31 271 SER A O 1
ATOM 2083 N N . GLY A 1 272 ? 0.537 0.976 8.195 1 93.19 272 GLY A N 1
ATOM 2084 C CA . GLY A 1 272 ? -0.011 -0.172 8.898 1 93.19 272 GLY A CA 1
ATOM 2085 C C . GLY A 1 272 ? -1.155 -0.837 8.156 1 93.19 272 GLY A C 1
ATOM 2086 O O . GLY A 1 272 ? -1.375 -0.568 6.977 1 93.19 272 GLY A O 1
ATOM 2087 N N . GLN A 1 273 ? -1.764 -1.826 8.852 1 95.5 273 GLN A N 1
ATOM 2088 C CA . GLN A 1 273 ? -2.918 -2.57 8.359 1 95.5 273 GLN A CA 1
ATOM 2089 C C . GLN A 1 273 ? -4.102 -2.447 9.32 1 95.5 273 GLN A C 1
ATOM 2091 O O . GLN A 1 273 ? -3.924 -2.109 10.492 1 95.5 273 GLN A O 1
ATOM 2096 N N . PRO A 1 274 ? -5.289 -2.645 8.836 1 94.62 274 PRO A N 1
ATOM 2097 C CA . PRO A 1 274 ? -6.453 -2.516 9.719 1 94.62 274 PRO A CA 1
ATOM 2098 C C . PRO A 1 274 ? -6.383 -3.447 10.93 1 94.62 274 PRO A C 1
ATOM 2100 O O . PRO A 1 274 ? -6.316 -4.668 10.766 1 94.62 274 PRO A O 1
ATOM 2103 N N . ARG A 1 275 ? -6.469 -2.895 12.07 1 94.12 275 ARG A N 1
ATOM 2104 C CA . ARG A 1 275 ? -6.285 -3.623 13.32 1 94.12 275 ARG A CA 1
ATOM 2105 C C . ARG A 1 275 ? -7.312 -4.742 13.461 1 94.12 275 ARG A C 1
ATOM 2107 O O . ARG A 1 275 ? -6.988 -5.832 13.93 1 94.12 275 ARG A O 1
ATOM 2114 N N . ILE A 1 276 ? -8.547 -4.488 13.109 1 93.06 276 ILE A N 1
ATOM 2115 C CA . ILE A 1 276 ? -9.625 -5.457 13.273 1 93.06 276 ILE A CA 1
ATOM 2116 C C . ILE A 1 276 ? -9.312 -6.715 12.469 1 93.06 276 ILE A C 1
ATOM 2118 O O . ILE A 1 276 ? -9.594 -7.828 12.914 1 93.06 276 ILE A O 1
ATOM 2122 N N . LEU A 1 277 ? -8.758 -6.539 11.312 1 94.94 277 LEU A N 1
ATOM 2123 C CA . LEU A 1 277 ? -8.406 -7.68 10.477 1 94.94 277 LEU A CA 1
ATOM 2124 C C . LEU A 1 277 ? -7.188 -8.406 11.031 1 94.94 277 LEU A C 1
ATOM 2126 O O . LEU A 1 277 ? -7.141 -9.641 11.039 1 94.94 277 LEU A O 1
ATOM 2130 N N . LEU A 1 278 ? -6.195 -7.621 11.516 1 96.62 278 LEU A N 1
ATOM 2131 C CA . LEU A 1 278 ? -5.023 -8.227 12.148 1 96.62 278 LEU A CA 1
ATOM 2132 C C . LEU A 1 278 ? -5.434 -9.078 13.344 1 96.62 278 LEU A C 1
ATOM 2134 O O . LEU A 1 278 ? -4.996 -10.219 13.477 1 96.62 278 LEU A O 1
ATOM 2138 N N . ASP A 1 279 ? -6.285 -8.516 14.172 1 95.62 279 ASP A N 1
ATOM 2139 C CA . ASP A 1 279 ? -6.738 -9.211 15.367 1 95.62 279 ASP A CA 1
ATOM 2140 C C . ASP A 1 279 ? -7.5 -10.484 15.008 1 95.62 279 ASP A C 1
ATOM 2142 O O . ASP A 1 279 ? -7.32 -11.523 15.641 1 95.62 279 ASP A O 1
ATOM 2146 N N . ALA A 1 280 ? -8.359 -10.375 14.031 1 93.69 280 ALA A N 1
ATOM 2147 C CA . ALA A 1 280 ? -9.164 -11.531 13.625 1 93.69 280 ALA A CA 1
ATOM 2148 C C . ALA A 1 280 ? -8.273 -12.672 13.148 1 93.69 280 ALA A C 1
ATOM 2150 O O . ALA A 1 280 ? -8.461 -13.82 13.562 1 93.69 280 ALA A O 1
ATOM 2151 N N . VAL A 1 281 ? -7.297 -12.391 12.312 1 95.25 281 VAL A N 1
ATOM 2152 C CA . VAL A 1 281 ? -6.406 -13.414 11.773 1 95.25 281 VAL A CA 1
ATOM 2153 C C . VAL A 1 281 ? -5.539 -13.992 12.891 1 95.25 281 VAL A C 1
ATOM 2155 O O . VAL A 1 281 ? -5.297 -15.195 12.93 1 95.25 281 VAL A O 1
ATOM 2158 N N . THR A 1 282 ? -5.098 -13.102 13.773 1 95.69 282 THR A N 1
ATOM 2159 C CA . THR A 1 282 ? -4.277 -13.531 14.906 1 95.69 282 THR A CA 1
ATOM 2160 C C . THR A 1 282 ? -4.977 -14.625 15.695 1 95.69 282 THR A C 1
ATOM 2162 O O . THR A 1 282 ? -4.34 -15.578 16.141 1 95.69 282 THR A O 1
ATOM 2165 N N . CYS A 1 283 ? -6.285 -14.586 15.773 1 91.12 283 CYS A N 1
ATOM 2166 C CA . CYS A 1 283 ? -7.07 -15.508 16.594 1 91.12 283 CYS A CA 1
ATOM 2167 C C . CYS A 1 283 ? -7.113 -16.891 15.961 1 91.12 283 CYS A C 1
ATOM 2169 O O . CYS A 1 283 ? -7.379 -17.891 16.641 1 91.12 283 CYS A O 1
ATOM 2171 N N . ILE A 1 284 ? -6.77 -17.016 14.711 1 89.44 284 ILE A N 1
ATOM 2172 C CA . ILE A 1 284 ? -7.051 -18.297 14.078 1 89.44 284 ILE A CA 1
ATOM 2173 C C . ILE A 1 284 ? -5.758 -18.891 13.516 1 89.44 284 ILE A C 1
ATOM 2175 O O . ILE A 1 284 ? -5.742 -20.031 13.055 1 89.44 284 ILE A O 1
ATOM 2179 N N . LEU A 1 285 ? -4.672 -18.188 13.516 1 90.56 285 LEU A N 1
ATOM 2180 C CA . LEU A 1 285 ? -3.457 -18.578 12.812 1 90.56 285 LEU A CA 1
ATOM 2181 C C . LEU A 1 285 ? -2.857 -19.844 13.445 1 90.56 285 LEU A C 1
ATOM 2183 O O . LEU A 1 285 ? -2.158 -20.609 12.773 1 90.56 285 LEU A O 1
ATOM 2187 N N . ASP A 1 286 ? -3.162 -20.047 14.656 1 84.25 286 ASP A N 1
ATOM 2188 C CA . ASP A 1 286 ? -2.621 -21.219 15.32 1 84.25 286 ASP A CA 1
ATOM 2189 C C . ASP A 1 286 ? -3.482 -22.453 15.047 1 84.25 286 ASP A C 1
ATOM 2191 O O . ASP A 1 286 ? -3.061 -23.578 15.305 1 84.25 286 ASP A O 1
ATOM 2195 N N . ASP A 1 287 ? -4.637 -22.219 14.547 1 80 287 ASP A N 1
ATOM 2196 C CA . ASP A 1 287 ? -5.516 -23.344 14.195 1 80 287 ASP A CA 1
ATOM 2197 C C . ASP A 1 287 ? -5.234 -23.828 12.773 1 80 287 ASP A C 1
ATOM 2199 O O . ASP A 1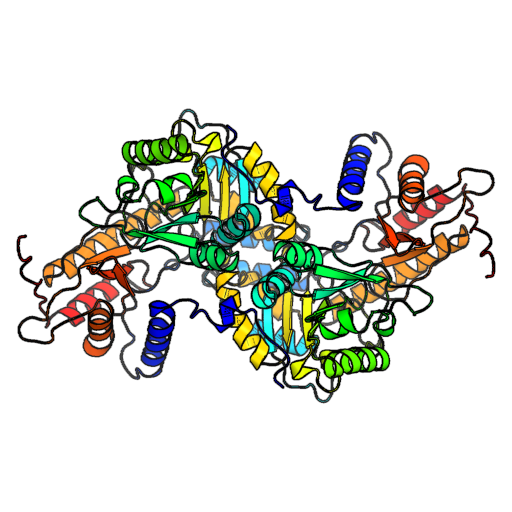 287 ? -5.508 -23.125 11.805 1 80 287 ASP A O 1
ATOM 2203 N N . ARG A 1 288 ? -4.781 -25.094 12.703 1 78 288 ARG A N 1
ATOM 2204 C CA . ARG A 1 288 ? -4.371 -25.641 11.414 1 78 288 ARG A CA 1
ATOM 2205 C C . ARG A 1 288 ? -5.52 -26.391 10.742 1 78 288 ARG A C 1
ATOM 2207 O O . ARG A 1 288 ? -5.379 -26.875 9.617 1 78 288 ARG A O 1
ATOM 2214 N N . GLY A 1 289 ? -6.652 -26.375 11.438 1 83.12 289 GLY A N 1
ATOM 2215 C CA . GLY A 1 289 ? -7.77 -27.141 10.914 1 83.12 289 GLY A CA 1
ATOM 2216 C C . GLY A 1 289 ? -8.227 -26.672 9.547 1 83.12 289 GLY A C 1
ATOM 2217 O O . GLY A 1 289 ? -8.359 -27.469 8.625 1 83.12 289 GLY A O 1
ATOM 2218 N N . PHE A 1 290 ? -8.391 -25.469 9.414 1 87.38 290 PHE A N 1
ATOM 2219 C CA . PHE A 1 290 ? -8.859 -24.922 8.141 1 87.38 290 PHE A CA 1
ATOM 2220 C C . PHE A 1 290 ? -7.836 -25.172 7.039 1 87.38 290 PHE A C 1
ATOM 2222 O O . PHE A 1 290 ? -8.188 -25.609 5.941 1 87.38 290 PHE A O 1
ATOM 2229 N N . ALA A 1 291 ? -6.594 -24.859 7.332 1 84.19 291 ALA A N 1
ATOM 2230 C CA . ALA A 1 291 ? -5.527 -25.016 6.348 1 84.19 291 ALA A CA 1
ATOM 2231 C C . ALA A 1 291 ? -5.414 -26.469 5.891 1 84.19 291 ALA A C 1
ATOM 2233 O O . ALA A 1 291 ? -5.211 -26.75 4.703 1 84.19 291 ALA A O 1
ATOM 2234 N N . GLU A 1 292 ? -5.551 -27.328 6.801 1 87.88 292 GLU A N 1
ATOM 2235 C CA . GLU A 1 292 ? -5.457 -28.75 6.473 1 87.88 292 GLU A CA 1
ATOM 2236 C C . GLU A 1 292 ? -6.617 -29.203 5.586 1 87.88 292 GLU A C 1
ATOM 2238 O O . GLU A 1 292 ? -6.422 -29.953 4.633 1 87.88 292 GLU A O 1
ATOM 2243 N N . ARG A 1 293 ? -7.801 -28.734 5.941 1 91 293 ARG A N 1
ATOM 2244 C CA . ARG A 1 293 ? -8.961 -29.047 5.113 1 91 293 ARG A CA 1
ATOM 2245 C C . ARG A 1 293 ? -8.805 -28.484 3.709 1 91 293 ARG A C 1
ATOM 2247 O O . ARG A 1 293 ? -9.156 -29.125 2.725 1 91 293 ARG A O 1
ATOM 2254 N N . LEU A 1 294 ? -8.289 -27.359 3.68 1 91.81 294 LEU A N 1
ATOM 2255 C CA . LEU A 1 294 ? -8.062 -26.719 2.391 1 91.81 294 LEU A CA 1
ATOM 2256 C C . LEU A 1 294 ? -7.047 -27.5 1.563 1 91.81 294 LEU A C 1
ATOM 2258 O O . LEU A 1 294 ? -7.262 -27.734 0.371 1 91.81 294 LEU A O 1
ATOM 2262 N N . CYS A 1 295 ? -6.012 -27.906 2.184 1 91.12 295 CYS A N 1
ATOM 2263 C CA . CYS A 1 295 ? -4.973 -28.672 1.505 1 91.12 295 CYS A CA 1
ATOM 2264 C C . CYS A 1 295 ? -5.527 -29.984 0.97 1 91.12 295 CYS A C 1
ATOM 2266 O O . CYS A 1 295 ? -5.18 -30.406 -0.135 1 91.12 295 CYS A O 1
ATOM 2268 N N . GLN A 1 296 ? -6.348 -30.562 1.745 1 91.44 296 GLN A N 1
ATOM 2269 C CA . GLN A 1 296 ? -6.965 -31.812 1.318 1 91.44 296 GLN A CA 1
ATOM 2270 C C . GLN A 1 296 ? -7.883 -31.594 0.119 1 91.44 296 GLN A C 1
ATOM 2272 O O . GLN A 1 296 ? -7.871 -32.375 -0.831 1 91.44 296 GLN A O 1
ATOM 2277 N N . CYS A 1 297 ? -8.633 -30.594 0.238 1 93.5 297 CYS A N 1
ATOM 2278 C CA . CYS A 1 297 ? -9.516 -30.234 -0.865 1 93.5 297 CYS A CA 1
ATOM 2279 C C . CYS A 1 297 ? -8.727 -30 -2.148 1 93.5 297 CYS A C 1
ATOM 2281 O O . CYS A 1 297 ? -9.07 -30.547 -3.199 1 93.5 297 CYS A O 1
ATOM 2283 N N . ILE A 1 298 ? -7.668 -29.297 -2.041 1 93.69 298 ILE A N 1
ATOM 2284 C CA . ILE A 1 298 ? -6.828 -28.969 -3.186 1 93.69 298 ILE A CA 1
ATOM 2285 C C . ILE A 1 298 ? -6.203 -30.234 -3.758 1 93.69 298 ILE A C 1
ATOM 2287 O O . ILE A 1 298 ? -6.219 -30.438 -4.973 1 93.69 298 ILE A O 1
ATOM 2291 N N . ALA A 1 299 ? -5.75 -31.047 -2.895 1 91.94 299 ALA A N 1
ATOM 2292 C CA . ALA A 1 299 ? -5.109 -32.281 -3.324 1 91.94 299 ALA A CA 1
ATOM 2293 C C . ALA A 1 299 ? -6.094 -33.188 -4.078 1 91.94 299 ALA A C 1
ATOM 2295 O O . ALA A 1 299 ? -5.75 -33.75 -5.105 1 91.94 299 ALA A O 1
ATOM 2296 N N . GLN A 1 300 ? -7.258 -33.281 -3.557 1 93.75 300 GLN A N 1
ATOM 2297 C CA . GLN A 1 300 ? -8.281 -34.094 -4.188 1 93.75 300 GLN A CA 1
ATOM 2298 C C . GLN A 1 300 ? -8.664 -33.531 -5.559 1 93.75 300 GLN A C 1
ATOM 2300 O O . GLN A 1 300 ? -8.75 -34.281 -6.531 1 93.75 300 GLN A O 1
ATOM 2305 N N . ARG A 1 301 ? -8.914 -32.281 -5.598 1 95.5 301 ARG A N 1
ATOM 2306 C CA . ARG A 1 301 ? -9.297 -31.672 -6.859 1 95.5 301 ARG A CA 1
ATOM 2307 C C . ARG A 1 301 ? -8.172 -31.781 -7.887 1 95.5 301 ARG A C 1
ATOM 2309 O O . ARG A 1 301 ? -8.43 -32 -9.07 1 95.5 301 ARG A O 1
ATOM 2316 N N . ARG A 1 302 ? -7 -31.609 -7.406 1 94.5 302 ARG A N 1
ATOM 2317 C CA . ARG A 1 302 ? -5.852 -31.703 -8.305 1 94.5 302 ARG A CA 1
ATOM 2318 C C . ARG A 1 302 ? -5.742 -33.125 -8.891 1 94.5 302 ARG A C 1
ATOM 2320 O O . ARG A 1 302 ? -5.496 -33.281 -10.086 1 94.5 302 ARG A O 1
ATOM 2327 N N . ALA A 1 303 ? -5.918 -34.094 -8.086 1 93.88 303 ALA A N 1
ATOM 2328 C CA . ALA A 1 303 ? -5.836 -35.469 -8.539 1 93.88 303 ALA A CA 1
ATOM 2329 C C . ALA A 1 303 ? -6.867 -35.75 -9.625 1 93.88 303 ALA A C 1
ATOM 2331 O O . ALA A 1 303 ? -6.551 -36.344 -10.648 1 93.88 303 ALA A O 1
ATOM 2332 N N . VAL A 1 304 ? -8.039 -35.281 -9.391 1 96.62 304 VAL A N 1
ATOM 2333 C CA . VAL A 1 304 ? -9.117 -35.5 -10.352 1 96.62 304 VAL A CA 1
ATOM 2334 C C . VAL A 1 304 ? -8.805 -34.781 -11.656 1 96.62 304 VAL A C 1
ATOM 2336 O O . VAL A 1 304 ? -8.969 -35.344 -12.742 1 96.62 304 VAL A O 1
ATOM 2339 N N . MET A 1 305 ? -8.375 -33.562 -11.562 1 96.44 305 MET A N 1
ATOM 2340 C CA . MET A 1 305 ? -8.039 -32.781 -12.734 1 96.44 305 MET A CA 1
ATOM 2341 C C . MET A 1 305 ? -6.945 -33.438 -13.555 1 96.44 305 MET A C 1
ATOM 2343 O O . MET A 1 305 ? -7.047 -33.531 -14.781 1 96.44 305 MET A O 1
ATOM 2347 N N . VAL A 1 306 ? -5.934 -33.906 -12.898 1 95.62 306 VAL A N 1
ATOM 2348 C CA . VAL A 1 306 ? -4.809 -34.562 -13.555 1 95.62 306 VAL A CA 1
ATOM 2349 C C . VAL A 1 306 ? -5.297 -35.781 -14.297 1 95.62 306 VAL A C 1
ATOM 2351 O O . VAL A 1 306 ? -4.938 -36 -15.461 1 95.62 306 VAL A O 1
ATOM 2354 N N . ASP A 1 307 ? -6.117 -36.531 -13.641 1 96.06 307 ASP A N 1
ATOM 2355 C CA . ASP A 1 307 ? -6.656 -37.75 -14.25 1 96.06 307 ASP A CA 1
ATOM 2356 C C . ASP A 1 307 ? -7.438 -37.438 -15.516 1 96.06 307 ASP A C 1
ATOM 2358 O O . ASP A 1 307 ? -7.266 -38.094 -16.547 1 96.06 307 ASP A O 1
ATOM 2362 N N . ILE A 1 308 ? -8.242 -36.438 -15.422 1 96.88 308 ILE A N 1
ATOM 2363 C CA . ILE A 1 308 ? -9.078 -36.062 -16.562 1 96.88 308 ILE A CA 1
ATOM 2364 C C . ILE A 1 308 ? -8.195 -35.594 -17.719 1 96.88 308 ILE A C 1
ATOM 2366 O O . ILE A 1 308 ? -8.391 -36.031 -18.859 1 96.88 308 ILE A O 1
ATOM 2370 N N . LEU A 1 309 ? -7.254 -34.75 -17.453 1 96.19 309 LEU A N 1
ATOM 2371 C CA . LEU A 1 309 ? -6.41 -34.188 -18.5 1 96.19 309 LEU A CA 1
ATOM 2372 C C . LEU A 1 309 ? -5.555 -35.25 -19.156 1 96.19 309 LEU A C 1
ATOM 2374 O O . LEU A 1 309 ? -5.426 -35.281 -20.375 1 96.19 309 LEU A O 1
ATOM 2378 N N . GLN A 1 310 ? -5.031 -36.125 -18.375 1 94.75 310 GLN A N 1
ATOM 2379 C CA . GLN A 1 310 ? -4.195 -37.219 -18.906 1 94.75 310 GLN A CA 1
ATOM 2380 C C . GLN A 1 310 ? -5.012 -38.188 -19.75 1 94.75 310 GLN A C 1
ATOM 2382 O O . GLN A 1 310 ? -4.523 -38.719 -20.75 1 94.75 310 GLN A O 1
ATOM 2387 N N . ALA A 1 311 ? -6.219 -38.406 -19.344 1 94.88 311 ALA A N 1
ATOM 2388 C CA . ALA A 1 311 ? -7.105 -39.312 -20.094 1 94.88 311 ALA A CA 1
ATOM 2389 C C . ALA A 1 311 ? -7.367 -38.75 -21.5 1 94.88 311 ALA A C 1
ATOM 2391 O O . ALA A 1 311 ? -7.719 -39.531 -22.406 1 94.88 311 ALA A O 1
ATOM 2392 N N . HIS A 1 312 ? -7.137 -37.5 -21.672 1 94.69 312 HIS A N 1
ATOM 2393 C CA . HIS A 1 312 ? -7.406 -36.906 -22.969 1 94.69 312 HIS A CA 1
ATOM 2394 C C . HIS A 1 312 ? -6.109 -36.562 -23.703 1 94.69 312 HIS A C 1
ATOM 2396 O O . HIS A 1 312 ? -6.105 -35.719 -24.609 1 94.69 312 HIS A O 1
ATOM 2402 N N . GLY A 1 313 ? -5.004 -37.094 -23.203 1 92.88 313 GLY A N 1
ATOM 2403 C CA . GLY A 1 313 ? -3.748 -37.062 -23.938 1 92.88 313 GLY A CA 1
ATOM 2404 C C . GLY A 1 313 ? -2.857 -35.906 -23.531 1 92.88 313 GLY A C 1
ATOM 2405 O O . GLY A 1 313 ? -1.819 -35.656 -24.156 1 92.88 313 GLY A O 1
ATOM 2406 N N . LEU A 1 314 ? -3.238 -35.156 -22.531 1 94.62 314 LEU A N 1
ATOM 2407 C CA . LEU A 1 314 ? -2.408 -34.031 -22.109 1 94.62 314 LEU A CA 1
ATOM 2408 C C . LEU A 1 314 ? -1.332 -34.5 -21.125 1 94.62 314 LEU A C 1
ATOM 2410 O O . LEU A 1 314 ? -1.585 -35.375 -20.281 1 94.62 314 LEU A O 1
ATOM 2414 N N . GLU A 1 315 ? -0.194 -33.969 -21.312 1 94.31 315 GLU A N 1
ATOM 2415 C CA . GLU A 1 315 ? 0.927 -34.25 -20.422 1 94.31 315 GLU A CA 1
ATOM 2416 C C . GLU A 1 315 ? 0.999 -33.281 -19.266 1 94.31 315 GLU A C 1
ATOM 2418 O O . GLU A 1 315 ? 1.222 -32.094 -19.469 1 94.31 315 GLU A O 1
ATOM 2423 N N . VAL A 1 316 ? 0.852 -33.75 -18.125 1 93.81 316 VAL A N 1
ATOM 2424 C CA . VAL A 1 316 ? 0.942 -32.938 -16.922 1 93.81 316 VAL A CA 1
ATOM 2425 C C . VAL A 1 316 ? 2.379 -32.906 -16.406 1 93.81 316 VAL A C 1
ATOM 2427 O O . VAL A 1 316 ? 3.008 -33.969 -16.281 1 93.81 316 VAL A O 1
ATOM 2430 N N . LEU A 1 317 ? 2.973 -31.719 -16.094 1 88.88 317 LEU A N 1
ATOM 2431 C CA . LEU A 1 317 ? 4.383 -31.562 -15.766 1 88.88 317 LEU A CA 1
ATOM 2432 C C . LEU A 1 317 ? 4.574 -31.469 -14.258 1 88.88 317 LEU A C 1
ATOM 2434 O O . LEU A 1 317 ? 5.68 -31.688 -13.75 1 88.88 317 LEU A O 1
ATOM 2438 N N . ASN A 1 318 ? 3.508 -30.859 -13.625 1 74.38 318 ASN A N 1
ATOM 2439 C CA . ASN A 1 318 ? 3.83 -30.297 -12.32 1 74.38 318 ASN A CA 1
ATOM 2440 C C . ASN A 1 318 ? 3.564 -31.297 -11.195 1 74.38 318 ASN A C 1
ATOM 2442 O O . ASN A 1 318 ? 2.795 -32.25 -11.367 1 74.38 318 ASN A O 1
ATOM 2446 N N . ALA A 1 319 ? 4.133 -30.547 -10.008 1 66.44 319 ALA A N 1
ATOM 2447 C CA . ALA A 1 319 ? 4.312 -31.156 -8.688 1 66.44 319 ALA A CA 1
ATOM 2448 C C . ALA A 1 319 ? 3.18 -30.766 -7.746 1 66.44 319 ALA A C 1
ATOM 2450 O O . ALA A 1 319 ? 2.379 -29.875 -8.055 1 66.44 319 ALA A O 1
ATOM 2451 N N . ASP A 1 320 ? 2.846 -31.531 -6.941 1 75.12 320 ASP A N 1
ATOM 2452 C CA . ASP A 1 320 ? 1.788 -31.578 -5.938 1 75.12 320 ASP A CA 1
ATOM 2453 C C . ASP A 1 320 ? 1.755 -30.297 -5.109 1 75.12 320 ASP A C 1
ATOM 2455 O O . ASP A 1 320 ? 1.199 -30.281 -4.012 1 75.12 320 ASP A O 1
ATOM 2459 N N . GLY A 1 321 ? 2.445 -29.156 -5.77 1 82.25 321 GLY A N 1
ATOM 2460 C CA . GLY A 1 321 ? 2.391 -27.953 -4.973 1 82.25 321 GLY A CA 1
ATOM 2461 C C . GLY A 1 321 ? 1.37 -26.953 -5.48 1 82.25 321 GLY A C 1
ATOM 2462 O O . GLY A 1 321 ? 0.852 -27.094 -6.59 1 82.25 321 GLY A O 1
ATOM 2463 N N . THR A 1 322 ? 0.856 -25.969 -4.66 1 86.75 322 THR A N 1
ATOM 2464 C CA . THR A 1 322 ? -0.073 -24.891 -4.98 1 86.75 322 THR A CA 1
ATOM 2465 C C . THR A 1 322 ? -1.42 -25.453 -5.426 1 86.75 322 THR A C 1
ATOM 2467 O O . THR A 1 322 ? -1.748 -26.609 -5.129 1 86.75 322 THR A O 1
ATOM 2470 N N . PHE A 1 323 ? -2.229 -24.75 -6.008 1 92.56 323 PHE A N 1
ATOM 2471 C CA . PHE A 1 323 ? -3.506 -25.266 -6.477 1 92.56 323 PHE A CA 1
ATOM 2472 C C . PHE A 1 323 ? -3.576 -25.25 -8 1 92.56 323 PHE A C 1
ATOM 2474 O O . PHE A 1 323 ? -4.625 -24.953 -8.578 1 92.56 323 PHE A O 1
ATOM 2481 N N . PHE A 1 324 ? -2.395 -25.5 -8.609 1 93.94 324 PHE A N 1
ATOM 2482 C CA . PHE A 1 324 ? -2.309 -25.438 -10.07 1 93.94 324 PHE A CA 1
ATOM 2483 C C . PHE A 1 324 ? -1.891 -26.781 -10.641 1 93.94 324 PHE A C 1
ATOM 2485 O O . PHE A 1 324 ? -1.226 -27.578 -9.969 1 93.94 324 PHE A O 1
ATOM 2492 N N . VAL A 1 325 ? -2.35 -26.984 -11.859 1 95.25 325 VAL A N 1
ATOM 2493 C CA . VAL A 1 325 ? -1.882 -28.062 -12.727 1 95.25 325 VAL A CA 1
ATOM 2494 C C . VAL A 1 325 ? -1.227 -27.484 -13.977 1 95.25 325 VAL A C 1
ATOM 2496 O O . VAL A 1 325 ? -1.847 -26.703 -14.703 1 95.25 325 VAL A O 1
ATOM 2499 N N . TYR A 1 326 ? 0.012 -27.781 -14.102 1 96.12 326 TYR A N 1
ATOM 2500 C CA . TYR A 1 326 ? 0.822 -27.266 -15.195 1 96.12 326 TYR A CA 1
ATOM 2501 C C . TYR A 1 326 ? 0.941 -28.281 -16.328 1 96.12 326 TYR A C 1
ATOM 2503 O O . TYR A 1 326 ? 1.367 -29.422 -16.094 1 96.12 326 TYR A O 1
ATOM 2511 N N . VAL A 1 327 ? 0.51 -27.875 -17.547 1 95.62 327 VAL A N 1
ATOM 2512 C CA . VAL A 1 327 ? 0.321 -28.828 -18.641 1 95.62 327 VAL A CA 1
ATOM 2513 C C . VAL A 1 327 ? 1.124 -28.391 -19.859 1 95.62 327 VAL A C 1
ATOM 2515 O O . VAL A 1 327 ? 1.117 -27.203 -20.219 1 95.62 327 VAL A O 1
ATOM 2518 N N . ARG A 1 328 ? 1.787 -29.328 -20.469 1 95 328 ARG A N 1
ATOM 2519 C CA . ARG A 1 328 ? 2.443 -29.062 -21.734 1 95 328 ARG A CA 1
ATOM 2520 C C . ARG A 1 328 ? 1.42 -28.922 -22.859 1 95 328 ARG A C 1
ATOM 2522 O O . ARG A 1 328 ? 0.505 -29.734 -22.984 1 95 328 ARG A O 1
ATOM 2529 N N . CYS A 1 329 ? 1.596 -27.891 -23.625 1 95.25 329 CYS A N 1
ATOM 2530 C CA . CYS A 1 329 ? 0.7 -27.734 -24.766 1 95.25 329 CYS A CA 1
ATOM 2531 C C . CYS A 1 329 ? 0.92 -28.828 -25.781 1 95.25 329 CYS A C 1
ATOM 2533 O O . CYS A 1 329 ? 2.061 -29.172 -26.109 1 95.25 329 CYS A O 1
ATOM 2535 N N . PRO A 1 330 ? -0.168 -29.375 -26.25 1 94.12 330 PRO A N 1
ATOM 2536 C CA . PRO A 1 330 ? -0.04 -30.344 -27.328 1 94.12 330 PRO A CA 1
ATOM 2537 C C . PRO A 1 330 ? 0.283 -29.703 -28.672 1 94.12 330 PRO A C 1
ATOM 2539 O O . PRO A 1 330 ? 0.157 -28.484 -28.828 1 94.12 330 PRO A O 1
ATOM 2542 N N . ALA A 1 331 ? 0.71 -30.594 -29.531 1 89.75 331 ALA A N 1
ATOM 2543 C CA . ALA A 1 331 ? 0.992 -30.109 -30.891 1 89.75 331 ALA A CA 1
ATOM 2544 C C . ALA A 1 331 ? -0.297 -29.906 -31.672 1 89.75 331 ALA A C 1
ATOM 2546 O O . ALA A 1 331 ? -0.391 -29 -32.5 1 89.75 331 ALA A O 1
ATOM 2547 N N . ALA A 1 332 ? -1.203 -30.812 -31.438 1 88.94 332 ALA A N 1
ATOM 2548 C CA . ALA A 1 332 ? -2.43 -30.781 -32.219 1 88.94 332 ALA A CA 1
ATOM 2549 C C . ALA A 1 332 ? -3.543 -31.562 -31.531 1 88.94 332 ALA A C 1
ATOM 2551 O O . ALA A 1 332 ? -3.293 -32.281 -30.562 1 88.94 332 ALA A O 1
ATOM 2552 N N . VAL A 1 333 ? -4.746 -31.141 -31.984 1 86.31 333 VAL A N 1
ATOM 2553 C CA . VAL A 1 333 ? -5.844 -32.062 -31.781 1 86.31 333 VAL A CA 1
ATOM 2554 C C . VAL A 1 333 ? -5.742 -33.219 -32.781 1 86.31 333 VAL A C 1
ATOM 2556 O O . VAL A 1 333 ? -5.391 -33.031 -33.938 1 86.31 333 VAL A O 1
ATOM 2559 N N . SER A 1 334 ? -6.109 -34.312 -32.188 1 79.25 334 SER A N 1
ATOM 2560 C CA . SER A 1 334 ? -6.066 -35.469 -33.094 1 79.25 334 SER A CA 1
ATOM 2561 C C . SER A 1 334 ? -6.969 -35.25 -34.281 1 79.25 334 SER A C 1
ATOM 2563 O O . SER A 1 334 ? -8.172 -35.031 -34.156 1 79.25 334 SER A O 1
ATOM 2565 N N . ASN A 1 335 ? -6.324 -35.188 -35.438 1 69.31 335 ASN A N 1
ATOM 2566 C CA . ASN A 1 335 ? -6.984 -35 -36.719 1 69.31 335 ASN A CA 1
ATOM 2567 C C . ASN A 1 335 ? -7.605 -33.594 -36.812 1 69.31 335 ASN A C 1
ATOM 2569 O O . ASN A 1 335 ? -8.656 -33.438 -37.438 1 69.31 335 ASN A O 1
ATOM 2573 N N . GLY A 1 336 ? -6.98 -32.75 -36.125 1 81.56 336 GLY A N 1
ATOM 2574 C CA . GLY A 1 336 ? -7.602 -31.438 -36.156 1 81.56 336 GLY A CA 1
ATOM 2575 C C . GLY A 1 336 ? -6.598 -30.297 -36.156 1 81.56 336 GLY A C 1
ATOM 2576 O O . GLY A 1 336 ? -5.629 -30.312 -36.906 1 81.56 336 GLY A O 1
ATOM 2577 N N . ARG A 1 337 ? -6.812 -29.328 -35.406 1 86.81 337 ARG A N 1
ATOM 2578 C CA . ARG A 1 337 ? -6.086 -28.078 -35.344 1 86.81 337 ARG A CA 1
ATOM 2579 C C . ARG A 1 337 ? -4.715 -28.25 -34.719 1 86.81 337 ARG A C 1
ATOM 2581 O O . ARG A 1 337 ? -4.559 -29.047 -33.781 1 86.81 337 ARG A O 1
ATOM 2588 N N . THR A 1 338 ? -3.688 -27.641 -35.281 1 91.06 338 THR A N 1
ATOM 2589 C CA . 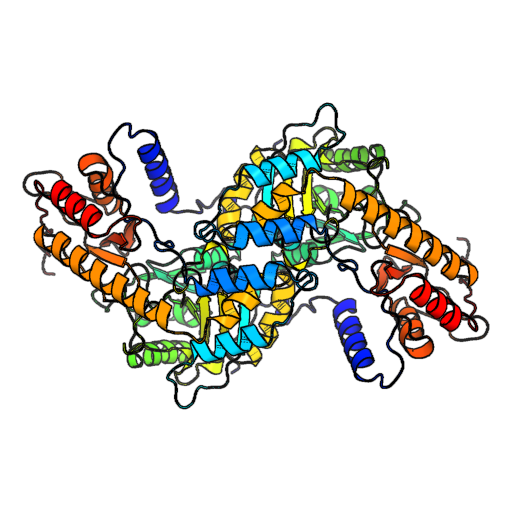THR A 1 338 ? -2.357 -27.578 -34.688 1 91.06 338 THR A CA 1
ATOM 2590 C C . THR A 1 338 ? -2.193 -26.297 -33.875 1 91.06 338 THR A C 1
ATOM 2592 O O . THR A 1 338 ? -2.904 -25.312 -34.094 1 91.06 338 THR A O 1
ATOM 2595 N N . PHE A 1 339 ? -1.323 -26.438 -32.875 1 93.12 339 PHE A N 1
ATOM 2596 C CA . PHE A 1 339 ? -1.086 -25.297 -32 1 93.12 339 PHE A CA 1
ATOM 2597 C C . PHE A 1 339 ? 0.369 -24.844 -32.094 1 93.12 339 PHE A C 1
ATOM 2599 O O . PHE A 1 339 ? 1.279 -25.625 -31.812 1 93.12 339 PHE A O 1
ATOM 2606 N N . ALA A 1 340 ? 0.611 -23.578 -32.406 1 91 340 ALA A N 1
ATOM 2607 C CA . ALA A 1 340 ? 1.962 -23.047 -32.562 1 91 340 ALA A CA 1
ATOM 2608 C C . ALA A 1 340 ? 2.451 -22.438 -31.234 1 91 340 ALA A C 1
ATOM 2610 O O . ALA A 1 340 ? 3.656 -22.375 -30.984 1 91 340 ALA A O 1
ATOM 2611 N N . THR A 1 341 ? 1.49 -21.953 -30.453 1 93.75 341 THR A N 1
ATOM 2612 C CA . THR A 1 341 ? 1.846 -21.281 -29.219 1 93.75 341 THR A CA 1
ATOM 2613 C C . THR A 1 341 ? 0.927 -21.719 -28.078 1 93.75 341 THR A C 1
ATOM 2615 O O . THR A 1 341 ? -0.111 -22.344 -28.312 1 93.75 341 THR A O 1
ATOM 2618 N N . ALA A 1 342 ? 1.402 -21.391 -26.891 1 94.88 342 ALA A N 1
ATOM 2619 C CA . ALA A 1 342 ? 0.555 -21.625 -25.734 1 94.88 342 ALA A CA 1
ATOM 2620 C C . ALA A 1 342 ? -0.746 -20.828 -25.828 1 94.88 342 ALA A C 1
ATOM 2622 O O . ALA A 1 342 ? -1.807 -21.328 -25.422 1 94.88 342 ALA A O 1
ATOM 2623 N N . ARG A 1 343 ? -0.658 -19.688 -26.375 1 93.19 343 ARG A N 1
ATOM 2624 C CA . ARG A 1 343 ? -1.825 -18.828 -26.547 1 93.19 343 ARG A CA 1
ATOM 2625 C C . ARG A 1 343 ? -2.834 -19.453 -27.5 1 93.19 343 ARG A C 1
ATOM 2627 O O . ARG A 1 343 ? -4.039 -19.422 -27.234 1 93.19 343 ARG A O 1
ATOM 2634 N N . ASP A 1 344 ? -2.309 -19.984 -28.547 1 92.88 344 ASP A N 1
ATOM 2635 C CA . ASP A 1 344 ? -3.17 -20.656 -29.516 1 92.88 344 ASP A CA 1
ATOM 2636 C C . ASP A 1 344 ? -3.967 -21.781 -28.859 1 92.88 344 ASP A C 1
ATOM 2638 O O . ASP A 1 344 ? -5.168 -21.922 -29.094 1 92.88 344 ASP A O 1
ATOM 2642 N N . PHE A 1 345 ? -3.289 -22.547 -28.156 1 95.25 345 PHE A N 1
ATOM 2643 C CA . PHE A 1 345 ? -3.926 -23.688 -27.5 1 95.25 345 PHE A CA 1
ATOM 2644 C C . PHE A 1 345 ? -4.941 -23.219 -26.469 1 95.25 345 PHE A C 1
ATOM 2646 O O . PHE A 1 345 ? -6.07 -23.703 -26.422 1 95.25 345 PHE A O 1
ATOM 2653 N N . SER A 1 346 ? -4.586 -22.266 -25.594 1 95.38 346 SER A N 1
ATOM 2654 C CA . SER A 1 346 ? -5.492 -21.719 -24.578 1 95.38 346 SER A CA 1
ATOM 2655 C C . SER A 1 346 ? -6.73 -21.109 -25.219 1 95.38 346 SER A C 1
ATOM 2657 O O . SER A 1 346 ? -7.84 -21.25 -24.703 1 95.38 346 SER A O 1
ATOM 2659 N N . GLN A 1 347 ? -6.531 -20.422 -26.344 1 93.31 347 GLN A N 1
ATOM 2660 C CA . GLN A 1 347 ? -7.652 -19.828 -27.062 1 93.31 347 GLN A CA 1
ATOM 2661 C C . GLN A 1 347 ? -8.586 -20.906 -27.609 1 93.31 347 GLN A C 1
ATOM 2663 O O . GLN A 1 347 ? -9.805 -20.75 -27.594 1 93.31 347 GLN A O 1
ATOM 2668 N N . TYR A 1 348 ? -8.016 -21.922 -28.156 1 93.38 348 TYR A N 1
ATOM 2669 C CA . TYR A 1 348 ? -8.812 -23.031 -28.641 1 93.38 348 TYR A CA 1
ATOM 2670 C C . TYR A 1 348 ? -9.656 -23.625 -27.516 1 93.38 348 TYR A C 1
ATOM 2672 O O . TYR A 1 348 ? -10.859 -23.844 -27.688 1 93.38 348 TYR A O 1
ATOM 2680 N N . LEU A 1 349 ? -9.016 -23.906 -26.375 1 95.56 349 LEU A N 1
ATOM 2681 C CA . LEU A 1 349 ? -9.734 -24.453 -25.219 1 95.56 349 LEU A CA 1
ATOM 2682 C C . LEU A 1 349 ? -10.914 -23.562 -24.844 1 95.56 349 LEU A C 1
ATOM 2684 O O . LEU A 1 349 ? -12.008 -24.062 -24.562 1 95.56 349 LEU A O 1
ATOM 2688 N N . ALA A 1 350 ? -10.703 -22.297 -24.844 1 94.25 350 ALA A N 1
ATOM 2689 C CA . ALA A 1 350 ? -11.719 -21.359 -24.406 1 94.25 350 ALA A CA 1
ATOM 2690 C C . ALA A 1 350 ? -12.836 -21.219 -25.422 1 94.25 350 ALA A C 1
ATOM 2692 O O . ALA A 1 350 ? -14.016 -21.312 -25.094 1 94.25 350 ALA A O 1
ATOM 2693 N N . THR A 1 351 ? -12.5 -21.016 -26.703 1 91.62 351 THR A N 1
ATOM 2694 C CA . THR A 1 351 ? -13.469 -20.688 -27.734 1 91.62 351 THR A CA 1
ATOM 2695 C C . THR A 1 351 ? -14.203 -21.938 -28.219 1 91.62 351 THR A C 1
ATOM 2697 O O . THR A 1 351 ? -15.414 -21.891 -28.469 1 91.62 351 THR A O 1
ATOM 2700 N N . GLU A 1 352 ? -13.492 -23.031 -28.328 1 91.69 352 GLU A N 1
ATOM 2701 C CA . GLU A 1 352 ? -14.086 -24.219 -28.922 1 91.69 352 GLU A CA 1
ATOM 2702 C C . GLU A 1 352 ? -14.648 -25.141 -27.844 1 91.69 352 GLU A C 1
ATOM 2704 O O . GLU A 1 352 ? -15.617 -25.859 -28.078 1 91.69 352 GLU A O 1
ATOM 2709 N N . LEU A 1 353 ? -14.008 -25.094 -26.703 1 93.69 353 LEU A N 1
ATOM 2710 C CA . LEU A 1 353 ? -14.398 -26.094 -25.719 1 93.69 353 LEU A CA 1
ATOM 2711 C C . LEU A 1 353 ? -14.977 -25.422 -24.469 1 93.69 353 LEU A C 1
ATOM 2713 O O . LEU A 1 353 ? -15.508 -26.109 -23.594 1 93.69 353 LEU A O 1
ATOM 2717 N N . GLY A 1 354 ? -14.836 -24.109 -24.312 1 93.56 354 GLY A N 1
ATOM 2718 C CA . GLY A 1 354 ? -15.383 -23.406 -23.172 1 93.56 354 GLY A CA 1
ATOM 2719 C C . GLY A 1 354 ? -14.547 -23.562 -21.906 1 93.56 354 GLY A C 1
ATOM 2720 O O . GLY A 1 354 ? -15.078 -23.562 -20.797 1 93.56 354 GLY A O 1
ATOM 2721 N N . ILE A 1 355 ? -13.266 -23.812 -22.078 1 96.31 355 ILE A N 1
ATOM 2722 C CA . ILE A 1 355 ? -12.352 -24.031 -20.953 1 96.31 355 ILE A CA 1
ATOM 2723 C C . ILE A 1 355 ? -11.305 -22.922 -20.906 1 96.31 355 ILE A C 1
ATOM 2725 O O . ILE A 1 355 ? -10.453 -22.828 -21.797 1 96.31 355 ILE A O 1
ATOM 2729 N N . LEU A 1 356 ? -11.352 -22.125 -19.859 1 95.56 356 LEU A N 1
ATOM 2730 C CA . LEU A 1 356 ? -10.398 -21.016 -19.719 1 95.56 356 LEU A CA 1
ATOM 2731 C C . LEU A 1 356 ? -9.156 -21.469 -18.953 1 95.56 356 LEU A C 1
ATOM 2733 O O . LEU A 1 356 ? -9.266 -22.062 -17.891 1 95.56 356 LEU A O 1
ATOM 2737 N N . THR A 1 357 ? -8.008 -21.266 -19.5 1 96 357 THR A N 1
ATOM 2738 C CA . THR A 1 357 ? -6.707 -21.547 -18.891 1 96 357 THR A CA 1
ATOM 2739 C C . THR A 1 357 ? -5.754 -20.375 -19.094 1 96 357 THR A C 1
ATOM 2741 O O . THR A 1 357 ? -6.098 -19.391 -19.766 1 96 357 THR A O 1
ATOM 2744 N N . ILE A 1 358 ? -4.609 -20.406 -18.453 1 94.88 358 ILE A N 1
ATOM 2745 C CA . ILE A 1 358 ? -3.609 -19.344 -18.594 1 94.88 358 ILE A CA 1
ATOM 2746 C C . ILE A 1 358 ? -2.391 -19.891 -19.328 1 94.88 358 ILE A C 1
ATOM 2748 O O . ILE A 1 358 ? -1.772 -20.859 -18.891 1 94.88 358 ILE A O 1
ATOM 2752 N N . PRO A 1 359 ? -2.01 -19.266 -20.406 1 95.06 359 PRO A N 1
ATOM 2753 C CA . PRO A 1 359 ? -0.868 -19.734 -21.203 1 95.06 359 PRO A CA 1
ATOM 2754 C C . PRO A 1 359 ? 0.46 -19.156 -20.719 1 95.06 359 PRO A C 1
ATOM 2756 O O . PRO A 1 359 ? 0.505 -18.016 -20.234 1 95.06 359 PRO A O 1
ATOM 2759 N N . TYR A 1 360 ? 1.504 -19.922 -20.828 1 93.81 360 TYR A N 1
ATOM 2760 C CA . TYR A 1 360 ? 2.873 -19.5 -20.547 1 93.81 360 TYR A CA 1
ATOM 2761 C C . TYR A 1 360 ? 3.812 -19.922 -21.672 1 93.81 360 TYR A C 1
ATOM 2763 O O . TYR A 1 360 ? 3.684 -21.016 -22.219 1 93.81 360 TYR A O 1
ATOM 2771 N N . GLN A 1 361 ? 4.621 -19.047 -22.094 1 92.56 361 GLN A N 1
ATOM 2772 C CA . GLN A 1 361 ? 5.727 -19.328 -23 1 92.56 361 GLN A CA 1
ATOM 2773 C C . GLN A 1 361 ? 7.07 -19.047 -22.328 1 92.56 361 GLN A C 1
ATOM 2775 O O . GLN A 1 361 ? 7.355 -17.922 -21.953 1 92.56 361 GLN A O 1
ATOM 2780 N N . VAL A 1 362 ? 7.867 -20.094 -22.156 1 93 362 VAL A N 1
ATOM 2781 C CA . VAL A 1 362 ? 9.141 -19.969 -21.453 1 93 362 VAL A CA 1
ATOM 2782 C C . VAL A 1 362 ? 10.242 -20.672 -22.25 1 93 362 VAL A C 1
ATOM 2784 O O . VAL A 1 362 ? 10.211 -21.891 -22.422 1 93 362 VAL A O 1
ATOM 2787 N N . ALA A 1 363 ? 11.164 -19.953 -22.719 1 92.62 363 ALA A N 1
ATOM 2788 C CA . ALA A 1 363 ? 12.305 -20.484 -23.453 1 92.62 363 ALA A CA 1
ATOM 2789 C C . ALA A 1 363 ? 11.844 -21.391 -24.609 1 92.62 363 ALA A C 1
ATOM 2791 O O . ALA A 1 363 ? 12.328 -22.5 -24.766 1 92.62 363 ALA A O 1
ATOM 2792 N N . GLY A 1 364 ? 10.859 -20.984 -25.266 1 90.12 364 GLY A N 1
ATOM 2793 C CA . GLY A 1 364 ? 10.383 -21.672 -26.453 1 90.12 364 GLY A CA 1
ATOM 2794 C C . GLY A 1 364 ? 9.406 -22.797 -26.141 1 90.12 364 GLY A C 1
ATOM 2795 O O . GLY A 1 364 ? 8.875 -23.438 -27.047 1 90.12 364 GLY A O 1
ATOM 2796 N N . ARG A 1 365 ? 9.195 -23 -24.859 1 92.25 365 ARG A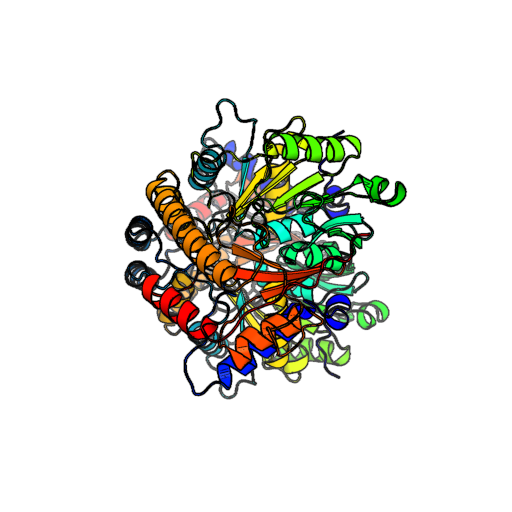 N 1
ATOM 2797 C CA . ARG A 1 365 ? 8.234 -24.016 -24.438 1 92.25 365 ARG A CA 1
ATOM 2798 C C . ARG A 1 365 ? 6.859 -23.406 -24.203 1 92.25 365 ARG A C 1
ATOM 2800 O O . ARG A 1 365 ? 6.746 -22.266 -23.766 1 92.25 365 ARG A O 1
ATOM 2807 N N . HIS A 1 366 ? 5.871 -24.219 -24.516 1 94.12 366 HIS A N 1
ATOM 2808 C CA . HIS A 1 366 ? 4.492 -23.766 -24.391 1 94.12 366 HIS A CA 1
ATOM 2809 C C . HIS A 1 366 ? 3.727 -24.594 -23.359 1 94.12 366 HIS A C 1
ATOM 2811 O O . HIS A 1 366 ? 3.688 -25.828 -23.453 1 94.12 366 HIS A O 1
ATOM 2817 N N . GLN A 1 367 ? 3.195 -23.922 -22.406 1 94.88 367 GLN A N 1
ATOM 2818 C CA . GLN A 1 367 ? 2.447 -24.594 -21.344 1 94.88 367 GLN A CA 1
ATOM 2819 C C . GLN A 1 367 ? 1.165 -23.828 -21.016 1 94.88 367 GLN A C 1
ATOM 2821 O O . GLN A 1 367 ? 1.028 -22.656 -21.359 1 94.88 367 GLN A O 1
ATOM 2826 N N . VAL A 1 368 ? 0.245 -24.5 -20.406 1 95.31 368 VAL A N 1
ATOM 2827 C CA . VAL A 1 368 ? -0.937 -23.844 -19.859 1 95.31 368 VAL A CA 1
ATOM 2828 C C . VAL A 1 368 ? -1.131 -24.266 -18.406 1 95.31 368 VAL A C 1
ATOM 2830 O O . VAL A 1 368 ? -0.755 -25.375 -18.016 1 95.31 368 VAL A O 1
ATOM 2833 N N . ARG A 1 369 ? -1.68 -23.344 -17.656 1 95.75 369 ARG A N 1
ATOM 2834 C CA . ARG A 1 369 ? -1.973 -23.609 -16.25 1 95.75 369 ARG A CA 1
ATOM 2835 C C . ARG A 1 369 ? -3.473 -23.766 -16.031 1 95.75 369 ARG A C 1
ATOM 2837 O O . ARG A 1 369 ? -4.266 -22.938 -16.469 1 95.75 369 ARG A O 1
ATOM 2844 N N . PHE A 1 370 ? -3.84 -24.875 -15.383 1 95.94 370 PHE A N 1
ATOM 2845 C CA . PHE A 1 370 ? -5.184 -25.078 -14.844 1 95.94 370 PHE A CA 1
ATOM 2846 C C . PHE A 1 370 ? -5.203 -24.844 -13.336 1 95.94 370 PHE A C 1
ATOM 2848 O O . PHE A 1 370 ? -4.348 -25.359 -12.617 1 95.94 370 PHE A O 1
ATOM 2855 N N . SER A 1 371 ? -6.164 -24.125 -12.898 1 95.56 371 SER A N 1
ATOM 2856 C CA . SER A 1 371 ? -6.328 -23.922 -11.461 1 95.56 371 SER A CA 1
ATOM 2857 C C . SER A 1 371 ? -7.453 -24.781 -10.906 1 95.56 371 SER A C 1
ATOM 2859 O O . SER A 1 371 ? -8.531 -24.875 -11.492 1 95.56 371 SER A O 1
ATOM 2861 N N . VAL A 1 372 ? -7.219 -25.422 -9.75 1 95.12 372 VAL A N 1
ATOM 2862 C CA . VAL A 1 372 ? -8.266 -26.203 -9.109 1 95.12 372 VAL A CA 1
ATOM 2863 C C . VAL A 1 372 ? -8.992 -25.359 -8.07 1 95.12 372 VAL A C 1
ATOM 2865 O O . VAL A 1 372 ? -9.867 -25.859 -7.355 1 95.12 372 VAL A O 1
ATOM 2868 N N . ALA A 1 373 ? -8.578 -24.094 -8 1 93.25 373 ALA A N 1
ATOM 2869 C CA . ALA A 1 373 ? -9.25 -23.125 -7.129 1 93.25 373 ALA A CA 1
ATOM 2870 C C . ALA A 1 373 ? -10.477 -22.531 -7.816 1 93.25 373 ALA A C 1
ATOM 2872 O O . ALA A 1 373 ? -10.672 -21.312 -7.785 1 93.25 373 ALA A O 1
ATOM 2873 N N . PHE A 1 374 ? -11.242 -23.359 -8.461 1 92.5 374 PHE A N 1
ATOM 2874 C CA . PHE A 1 374 ? -12.438 -22.891 -9.156 1 92.5 374 PHE A CA 1
ATOM 2875 C C . PHE A 1 374 ? -13.625 -22.859 -8.211 1 92.5 374 PHE A C 1
ATOM 2877 O O . PHE A 1 374 ? -13.664 -23.594 -7.219 1 92.5 374 PHE A O 1
ATOM 2884 N N . CYS A 1 375 ? -14.586 -22.078 -8.547 1 88.25 375 CYS A N 1
ATOM 2885 C CA . CYS A 1 375 ? -15.805 -21.969 -7.758 1 88.25 375 CYS A CA 1
ATOM 2886 C C . CYS A 1 375 ? -16.812 -23.031 -8.18 1 88.25 375 CYS A C 1
ATOM 2888 O O . CYS A 1 375 ? -16.781 -23.5 -9.32 1 88.25 375 CYS A O 1
ATOM 2890 N N . GLY A 1 376 ? -17.688 -23.422 -7.23 1 88.94 376 GLY A N 1
ATOM 2891 C CA . GLY A 1 376 ? -18.734 -24.391 -7.535 1 88.94 376 GLY A CA 1
ATOM 2892 C C . GLY A 1 376 ? -18.438 -25.766 -6.996 1 88.94 376 GLY A C 1
ATOM 2893 O O . GLY A 1 376 ? -17.344 -26.016 -6.473 1 88.94 376 GLY A O 1
ATOM 2894 N N . GLU A 1 377 ? -19.391 -26.625 -7.172 1 94 377 GLU A N 1
ATOM 2895 C CA . GLU A 1 377 ? -19.266 -28 -6.723 1 94 377 GLU A CA 1
ATOM 2896 C C . GLU A 1 377 ? -18.297 -28.781 -7.605 1 94 377 GLU A C 1
ATOM 2898 O O . GLU A 1 377 ? -18.469 -28.828 -8.828 1 94 377 GLU A O 1
ATOM 2903 N N . ALA A 1 378 ? -17.312 -29.406 -6.988 1 96.31 378 ALA A N 1
ATOM 2904 C CA . ALA A 1 378 ? -16.219 -30.062 -7.703 1 96.31 378 ALA A CA 1
ATOM 2905 C C . ALA A 1 378 ? -16.734 -31.109 -8.672 1 96.31 378 ALA A C 1
ATOM 2907 O O . ALA A 1 378 ? -16.312 -31.172 -9.828 1 96.31 378 ALA A O 1
ATOM 2908 N N . GLU A 1 379 ? -17.688 -31.844 -8.242 1 96.94 379 GLU A N 1
ATOM 2909 C CA . GLU A 1 379 ? -18.203 -32.906 -9.086 1 96.94 379 GLU A CA 1
ATOM 2910 C C . GLU A 1 379 ? -18.859 -32.344 -10.344 1 96.94 379 GLU A C 1
ATOM 2912 O O . GLU A 1 379 ? -18.672 -32.875 -11.438 1 96.94 379 GLU A O 1
ATOM 2917 N N . THR A 1 380 ? -19.578 -31.312 -10.141 1 96.88 380 THR A N 1
ATOM 2918 C CA . THR A 1 380 ? -20.266 -30.672 -11.258 1 96.88 380 THR A CA 1
ATOM 2919 C C . THR A 1 380 ? -19.25 -30.109 -12.25 1 96.88 380 THR A C 1
ATOM 2921 O O . THR A 1 380 ? -19.391 -30.281 -13.461 1 96.88 380 THR A O 1
ATOM 2924 N N . VAL A 1 381 ? -18.281 -29.5 -11.742 1 96.81 381 VAL A N 1
ATOM 2925 C CA . VAL A 1 381 ? -17.266 -28.859 -12.578 1 96.81 381 VAL A CA 1
ATOM 2926 C C . VAL A 1 381 ? -16.469 -29.922 -13.336 1 96.81 381 VAL A C 1
ATOM 2928 O O . VAL A 1 381 ? -16.25 -29.797 -14.539 1 96.81 381 VAL A O 1
ATOM 2931 N N . PHE A 1 382 ? -16.094 -30.969 -12.719 1 97.94 382 PHE A N 1
ATOM 2932 C CA . PHE A 1 382 ? -15.289 -32 -13.344 1 97.94 382 PHE A CA 1
ATOM 2933 C C . PHE A 1 382 ? -16.109 -32.812 -14.352 1 97.94 382 PHE A C 1
ATOM 2935 O O . PHE A 1 382 ? -15.594 -33.25 -15.383 1 97.94 382 PHE A O 1
ATOM 2942 N N . ASN A 1 383 ? -17.359 -32.938 -14.062 1 97.69 383 ASN A N 1
ATOM 2943 C CA . ASN A 1 383 ? -18.234 -33.594 -15.047 1 97.69 383 ASN A CA 1
ATOM 2944 C C . ASN A 1 383 ? -18.359 -32.75 -16.312 1 97.69 383 ASN A C 1
ATOM 2946 O O . ASN A 1 383 ? -18.312 -33.312 -17.422 1 97.69 383 ASN A O 1
ATOM 2950 N N . ARG A 1 384 ? -18.531 -31.547 -16.094 1 97 384 ARG A N 1
ATOM 2951 C CA . ARG A 1 384 ? -18.594 -30.656 -17.25 1 97 384 ARG A CA 1
ATOM 2952 C C . ARG A 1 384 ? -17.281 -30.656 -18.031 1 97 384 ARG A C 1
ATOM 2954 O O . ARG A 1 384 ? -17.297 -30.625 -19.266 1 97 384 ARG A O 1
ATOM 2961 N N . LEU A 1 385 ? -16.203 -30.656 -17.312 1 97.62 385 LEU A N 1
ATOM 2962 C CA . LEU A 1 385 ? -14.898 -30.734 -17.953 1 97.62 385 LEU A CA 1
ATOM 2963 C C . LEU A 1 385 ? -14.773 -32 -18.797 1 97.62 385 LEU A C 1
ATOM 2965 O O . LEU A 1 385 ? -14.328 -31.938 -19.938 1 97.62 385 LEU A O 1
ATOM 2969 N N . ARG A 1 386 ? -15.195 -33.094 -18.312 1 97.38 386 ARG A N 1
ATOM 2970 C CA . ARG A 1 386 ? -15.164 -34.375 -19.031 1 97.38 386 ARG A CA 1
ATOM 2971 C C . ARG A 1 386 ? -16.031 -34.312 -20.297 1 97.38 386 ARG A C 1
ATOM 2973 O O . ARG A 1 386 ? -15.625 -34.781 -21.359 1 97.38 386 ARG A O 1
ATOM 2980 N N . GLN A 1 387 ? -17.109 -33.688 -20.094 1 96.25 387 GLN A N 1
ATOM 2981 C CA . GLN A 1 387 ? -18.031 -33.562 -21.203 1 96.25 387 GLN A CA 1
ATOM 2982 C C . GLN A 1 387 ? -17.438 -32.719 -22.328 1 96.25 387 GLN A C 1
ATOM 2984 O O . GLN A 1 387 ? -17.5 -33.094 -23.5 1 96.25 387 GLN A O 1
ATOM 2989 N N . GLN A 1 388 ? -16.906 -31.641 -21.938 1 95.25 388 GLN A N 1
ATOM 2990 C CA . GLN A 1 388 ? -16.391 -30.688 -22.906 1 95.25 388 GLN A CA 1
ATOM 2991 C C . GLN A 1 388 ? -15.156 -31.266 -23.625 1 95.25 388 GLN A C 1
ATOM 2993 O O . GLN A 1 388 ? -14.859 -30.891 -24.75 1 95.25 388 GLN A O 1
ATOM 2998 N N . LEU A 1 389 ? -14.5 -32.188 -22.953 1 95.5 389 LEU A N 1
ATOM 2999 C CA . LEU A 1 389 ? -13.297 -32.781 -23.531 1 95.5 389 LEU A CA 1
ATOM 3000 C C . LEU A 1 389 ? -13.633 -34.094 -24.25 1 95.5 389 LEU A C 1
ATOM 3002 O O . LEU A 1 389 ? -12.773 -34.688 -24.906 1 95.5 389 LEU A O 1
ATOM 3006 N N . SER A 1 390 ? -14.828 -34.531 -24.156 1 92.88 390 SER A N 1
ATOM 3007 C CA . SER A 1 390 ? -15.203 -35.906 -24.547 1 92.88 390 SER A CA 1
ATOM 3008 C C . SER A 1 390 ? -14.914 -36.156 -26.016 1 92.88 390 SER A C 1
ATOM 3010 O O . SER A 1 390 ? -14.609 -37.281 -26.422 1 92.88 390 SER A O 1
ATOM 3012 N N . ASN A 1 391 ? -14.977 -35.125 -26.828 1 87.44 391 ASN A N 1
ATOM 3013 C CA . ASN A 1 391 ? -14.82 -35.344 -28.266 1 87.44 391 ASN A CA 1
ATOM 3014 C C . ASN A 1 391 ? -13.461 -34.875 -28.75 1 87.44 391 ASN A C 1
ATOM 3016 O O . ASN A 1 391 ? -13.273 -34.656 -29.953 1 87.44 391 ASN A O 1
ATOM 3020 N N . VAL A 1 392 ? -12.586 -34.75 -27.828 1 91.94 392 VAL A N 1
ATOM 3021 C CA . VAL A 1 392 ? -11.281 -34.25 -28.25 1 91.94 392 VAL A CA 1
ATOM 3022 C C . VAL A 1 392 ? -10.18 -35.125 -27.672 1 91.94 392 VAL A C 1
ATOM 3024 O O . VAL A 1 392 ? -10.281 -35.594 -26.547 1 91.94 392 VAL A O 1
ATOM 3027 N N . GLN A 1 393 ? -9.219 -35.438 -28.594 1 92.19 393 GLN A N 1
ATOM 3028 C CA . GLN A 1 393 ? -7.98 -36.125 -28.188 1 92.19 393 GLN A CA 1
ATOM 3029 C C . GLN A 1 393 ? -6.758 -35.312 -28.656 1 92.19 393 GLN A C 1
ATOM 3031 O O . GLN A 1 393 ? -6.66 -34.969 -29.828 1 92.19 393 GLN A O 1
ATOM 3036 N N . PHE A 1 394 ? -5.887 -35.125 -27.656 1 92.94 394 PHE A N 1
ATOM 3037 C CA . PHE A 1 394 ? -4.727 -34.281 -27.984 1 92.94 394 PHE A CA 1
ATOM 3038 C C . PHE A 1 394 ? -3.508 -35.156 -28.281 1 92.94 394 PHE A C 1
ATOM 3040 O O . PHE A 1 394 ? -3.359 -36.25 -27.703 1 92.94 394 PHE A O 1
ATOM 3047 N N . SER A 1 395 ? -2.727 -34.719 -29.219 1 87.81 395 SER A N 1
ATOM 3048 C CA . SER A 1 395 ? -1.5 -35.406 -29.562 1 87.81 395 SER A CA 1
ATOM 3049 C C . SER A 1 395 ? -0.268 -34.562 -29.266 1 87.81 395 SER A C 1
ATOM 3051 O O . SER A 1 395 ? -0.248 -33.375 -29.547 1 87.81 395 SER A O 1
ATOM 3053 N N . LEU A 1 396 ? 0.586 -35.125 -28.516 1 77.44 396 LEU A N 1
ATOM 3054 C CA . LEU A 1 396 ? 1.832 -34.406 -28.219 1 77.44 396 LEU A CA 1
ATOM 3055 C C . LEU A 1 396 ? 2.787 -34.5 -29.406 1 77.44 396 LEU A C 1
ATOM 3057 O O . LEU A 1 396 ? 2.752 -35.469 -30.172 1 77.44 396 LEU A O 1
ATOM 3061 N N . ALA A 1 397 ? 3.418 -33.375 -29.75 1 64 397 ALA A N 1
ATOM 3062 C CA . ALA A 1 397 ? 4.41 -33.438 -30.812 1 64 397 ALA A CA 1
ATOM 3063 C C . ALA A 1 397 ? 5.457 -34.5 -30.516 1 64 397 ALA A C 1
ATOM 3065 O O . ALA A 1 397 ? 5.805 -34.75 -29.359 1 64 397 ALA A O 1
ATOM 3066 N N . GLU A 1 398 ? 5.727 -35.406 -31.422 1 55.62 398 GLU A N 1
ATOM 3067 C CA . GLU A 1 398 ? 6.84 -36.344 -31.344 1 55.62 398 GLU A CA 1
ATOM 3068 C C . GLU A 1 398 ? 8.133 -35.656 -30.938 1 55.62 398 GLU A C 1
ATOM 3070 O O . GLU A 1 398 ? 8.422 -34.562 -31.422 1 55.62 398 GLU A O 1
ATOM 3075 N N . ARG A 1 399 ? 8.547 -35.719 -29.547 1 51.72 399 ARG A N 1
ATOM 3076 C CA . ARG A 1 399 ? 9.828 -35.188 -29.094 1 51.72 399 ARG A CA 1
ATOM 3077 C C . ARG A 1 399 ? 10.93 -35.469 -30.094 1 51.72 399 ARG A C 1
ATOM 3079 O O . ARG A 1 399 ? 11.141 -36.625 -30.484 1 51.72 399 ARG A O 1
ATOM 3086 N N . VAL A 1 400 ? 11.297 -34.719 -31.016 1 43.06 400 VAL A N 1
ATOM 3087 C CA . VAL A 1 400 ? 12.477 -34.969 -31.828 1 43.06 400 VAL A CA 1
ATOM 3088 C C . VAL A 1 400 ? 13.688 -35.188 -30.938 1 43.06 400 VAL A C 1
ATOM 3090 O O . VAL A 1 400 ? 14.031 -34.344 -30.125 1 43.06 400 VAL A O 1
ATOM 3093 N N . SER A 1 401 ? 13.992 -36.375 -30.594 1 38.59 401 SER A N 1
ATOM 3094 C CA . SER A 1 401 ? 15.273 -36.656 -29.969 1 38.59 401 SER A CA 1
ATOM 3095 C C . SER A 1 401 ? 16.375 -35.781 -30.531 1 38.59 401 SER A C 1
ATOM 3097 O O . SER A 1 401 ? 16.516 -35.656 -31.75 1 38.59 401 SER A O 1
ATOM 3099 N N . ALA A 1 402 ? 16.891 -34.875 -29.719 1 37.38 402 ALA A N 1
ATOM 3100 C CA . ALA A 1 402 ? 18.219 -34.469 -30.172 1 37.38 402 ALA A CA 1
ATOM 3101 C C . ALA A 1 402 ? 19.172 -35.688 -30.219 1 37.38 402 ALA A C 1
ATOM 3103 O O . ALA A 1 402 ? 19.141 -36.531 -29.344 1 37.38 402 ALA A O 1
ATOM 3104 N N . MET B 1 1 ? 30.406 -10.266 5.68 1 43.38 1 MET B N 1
ATOM 3105 C CA . MET B 1 1 ? 29.875 -9.203 4.832 1 43.38 1 MET B CA 1
ATOM 3106 C C . MET B 1 1 ? 28.359 -9.125 4.949 1 43.38 1 MET B C 1
ATOM 3108 O O . MET B 1 1 ? 27.672 -10.148 4.934 1 43.38 1 MET B O 1
ATOM 3112 N N . GLN B 1 2 ? 27.891 -8.164 5.52 1 55.12 2 GLN B N 1
ATOM 3113 C CA . GLN B 1 2 ? 26.469 -7.938 5.785 1 55.12 2 GLN B CA 1
ATOM 3114 C C . GLN B 1 2 ? 25.672 -7.828 4.488 1 55.12 2 GLN B C 1
ATOM 3116 O O . GLN B 1 2 ? 25.906 -6.926 3.684 1 55.12 2 GLN B O 1
ATOM 3121 N N . ALA B 1 3 ? 25.141 -8.969 3.984 1 62 3 ALA B N 1
ATOM 3122 C CA . ALA B 1 3 ? 24.672 -9.242 2.631 1 62 3 ALA B CA 1
ATOM 3123 C C . ALA B 1 3 ? 23.469 -8.367 2.287 1 62 3 ALA B C 1
ATOM 3125 O O . ALA B 1 3 ? 23.344 -7.895 1.155 1 62 3 ALA B O 1
ATOM 3126 N N . THR B 1 4 ? 22.641 -7.914 3.191 1 79.19 4 THR B N 1
ATOM 3127 C CA . THR B 1 4 ? 21.516 -7.145 2.656 1 79.19 4 THR B CA 1
ATOM 3128 C C . THR B 1 4 ? 21.891 -5.676 2.506 1 79.19 4 THR B C 1
ATOM 3130 O O . THR B 1 4 ? 22.141 -4.984 3.498 1 79.19 4 THR B O 1
ATOM 3133 N N . VAL B 1 5 ? 22.156 -5.262 1.256 1 85.69 5 VAL B N 1
ATOM 3134 C CA . VAL B 1 5 ? 22.516 -3.877 0.962 1 85.69 5 VAL B CA 1
ATOM 3135 C C . VAL B 1 5 ? 21.281 -3.125 0.462 1 85.69 5 VAL B C 1
ATOM 3137 O O . VAL B 1 5 ? 20.812 -3.375 -0.647 1 85.69 5 VAL B O 1
ATOM 3140 N N . PHE B 1 6 ? 20.828 -2.236 1.305 1 91.75 6 PHE B N 1
ATOM 3141 C CA . PHE B 1 6 ? 19.719 -1.363 0.912 1 91.75 6 PHE B CA 1
ATOM 3142 C C . PHE B 1 6 ? 20.172 -0.374 -0.157 1 91.75 6 PHE B C 1
ATOM 3144 O O . PHE B 1 6 ? 21.375 -0.188 -0.374 1 91.75 6 PHE B O 1
ATOM 3151 N N . ASN B 1 7 ? 19.25 0.203 -0.868 1 90.88 7 ASN B N 1
ATOM 3152 C CA . ASN B 1 7 ? 19.625 1.104 -1.952 1 90.88 7 ASN B CA 1
ATOM 3153 C C . ASN B 1 7 ? 20.391 2.322 -1.432 1 90.88 7 ASN B C 1
ATOM 3155 O O . ASN B 1 7 ? 20.375 2.607 -0.233 1 90.88 7 ASN B O 1
ATOM 3159 N N . THR B 1 8 ? 21.016 3.008 -2.318 1 90.94 8 THR B N 1
ATOM 3160 C CA . THR B 1 8 ? 21.922 4.105 -1.996 1 90.94 8 THR B CA 1
ATOM 3161 C C . THR B 1 8 ? 21.156 5.266 -1.364 1 90.94 8 THR B C 1
ATOM 3163 O O . THR B 1 8 ? 21.641 5.891 -0.418 1 90.94 8 THR B O 1
ATOM 3166 N N . PHE B 1 9 ? 20.016 5.508 -1.808 1 89.81 9 PHE B N 1
ATOM 3167 C CA . PHE B 1 9 ? 19.234 6.625 -1.302 1 89.81 9 PHE B CA 1
ATOM 3168 C C . PHE B 1 9 ? 18.953 6.461 0.189 1 89.81 9 PHE B C 1
ATOM 3170 O O . PHE B 1 9 ? 19.219 7.375 0.977 1 89.81 9 PHE B O 1
ATOM 3177 N N . PHE B 1 10 ? 18.516 5.273 0.552 1 86.62 10 PHE B N 1
ATOM 3178 C CA . PHE B 1 10 ? 18.125 5.051 1.938 1 86.62 10 PHE B CA 1
ATOM 3179 C C . PHE B 1 10 ? 19.344 4.918 2.834 1 86.62 10 PHE B C 1
ATOM 3181 O O . PHE B 1 10 ? 19.297 5.242 4.023 1 86.62 10 PHE B O 1
ATOM 3188 N N . ARG B 1 11 ? 20.422 4.512 2.262 1 85.44 11 ARG B N 1
ATOM 3189 C CA . ARG B 1 11 ? 21.641 4.391 3.041 1 85.44 11 ARG B CA 1
ATOM 3190 C C . ARG B 1 11 ? 22.266 5.762 3.299 1 85.44 11 ARG B C 1
ATOM 3192 O O . ARG B 1 11 ? 22.891 5.977 4.336 1 85.44 11 ARG B O 1
ATOM 3199 N N . GLU B 1 12 ? 22 6.637 2.336 1 83.44 12 GLU B N 1
ATOM 3200 C CA . GLU B 1 12 ? 22.734 7.898 2.385 1 83.44 12 GLU B CA 1
ATOM 3201 C C . GLU B 1 12 ? 21.844 9.047 2.82 1 83.44 12 GLU B C 1
ATOM 3203 O O . GLU B 1 12 ? 22.312 10.148 3.113 1 83.44 12 GLU B O 1
ATOM 3208 N N . THR B 1 13 ? 20.594 8.789 2.639 1 77.12 13 THR B N 1
ATOM 3209 C CA . THR B 1 13 ? 19.672 9.859 2.986 1 77.12 13 THR B CA 1
ATOM 3210 C C . THR B 1 13 ? 19.109 9.648 4.395 1 77.12 13 THR B C 1
ATOM 3212 O O . THR B 1 13 ? 18.734 8.539 4.766 1 77.12 13 THR B O 1
ATOM 3215 N N . SER B 1 14 ? 19.438 10.602 5.066 1 64.12 14 SER B N 1
ATOM 3216 C CA . SER B 1 14 ? 18.703 10.602 6.324 1 64.12 14 SER B CA 1
ATOM 3217 C C . SER B 1 14 ? 17.203 10.836 6.094 1 64.12 14 SER B C 1
ATOM 3219 O O . SER B 1 14 ? 16.812 11.898 5.605 1 64.12 14 SER B O 1
ATOM 3221 N N . LEU B 1 15 ? 16.641 9.711 5.703 1 59.34 15 LEU B N 1
ATOM 3222 C CA . LEU B 1 15 ? 15.227 9.883 5.434 1 59.34 15 LEU B CA 1
ATOM 3223 C C . LEU B 1 15 ? 14.609 10.898 6.391 1 59.34 15 LEU B C 1
ATOM 3225 O O . LEU B 1 15 ? 15.234 11.297 7.375 1 59.34 15 LEU B O 1
ATOM 3229 N N . ALA B 1 16 ? 13.75 11 6.973 1 50.5 16 ALA B N 1
ATOM 3230 C CA . ALA B 1 16 ? 13.125 12.133 7.652 1 50.5 16 ALA B CA 1
ATOM 3231 C C . ALA B 1 16 ? 14.109 12.805 8.602 1 50.5 16 ALA B C 1
ATOM 3233 O O . ALA B 1 16 ? 14.656 12.164 9.508 1 50.5 16 ALA B O 1
ATOM 3234 N N . PRO B 1 17 ? 14.703 13.812 8.094 1 47.31 17 PRO B N 1
ATOM 3235 C CA . PRO B 1 17 ? 15.57 14.766 8.789 1 47.31 17 PRO B CA 1
ATOM 3236 C C . PRO B 1 17 ? 15.328 14.797 10.297 1 47.31 17 PRO B C 1
ATOM 3238 O O . PRO B 1 17 ? 15.859 13.961 11.031 1 47.31 17 PRO B O 1
ATOM 3241 N N . ASP B 1 18 ? 14.914 16.219 10.688 1 44.25 18 ASP B N 1
ATOM 3242 C CA . ASP B 1 18 ? 14.648 16.844 11.984 1 44.25 18 ASP B CA 1
ATOM 3243 C C . ASP B 1 18 ? 13.625 16.031 12.781 1 44.25 18 ASP B C 1
ATOM 3245 O O . ASP B 1 18 ? 13.672 16.016 14.016 1 44.25 18 ASP B O 1
ATOM 3249 N N . SER B 1 19 ? 12.719 15.289 11.906 1 51.22 19 SER B N 1
ATOM 3250 C CA . SER B 1 19 ? 11.578 14.641 12.539 1 51.22 19 SER B CA 1
ATOM 3251 C C . SER B 1 19 ? 11.984 13.32 13.188 1 51.22 19 SER B C 1
ATOM 3253 O O . SER B 1 19 ? 11.484 12.977 14.266 1 51.22 19 SER B O 1
ATOM 3255 N N . ASP B 1 20 ? 13.008 12.602 12.523 1 57.06 20 ASP B N 1
ATOM 3256 C CA . ASP B 1 20 ? 13.336 11.32 13.148 1 57.06 20 ASP B CA 1
ATOM 3257 C C . ASP B 1 20 ? 14.109 11.531 14.445 1 57.06 20 ASP B C 1
ATOM 3259 O O . ASP B 1 20 ? 13.805 10.906 15.461 1 57.06 20 ASP B O 1
ATOM 3263 N N . ASP B 1 21 ? 14.945 12.547 14.336 1 65.06 21 ASP B N 1
ATOM 3264 C CA . ASP B 1 21 ? 15.703 12.797 15.555 1 65.06 21 ASP B CA 1
ATOM 3265 C C . ASP B 1 21 ? 14.812 13.375 16.656 1 65.06 21 ASP B C 1
ATOM 3267 O O . ASP B 1 21 ? 14.938 13.016 17.828 1 65.06 21 ASP B O 1
ATOM 3271 N N . PHE B 1 22 ? 13.844 14.172 16.203 1 71.12 22 PHE B N 1
ATOM 3272 C CA . PHE B 1 22 ? 12.914 14.75 17.156 1 71.12 22 PHE B CA 1
ATOM 3273 C C . PHE B 1 22 ? 11.992 13.68 17.719 1 71.12 22 PHE B C 1
ATOM 3275 O O . PHE B 1 22 ? 11.789 13.602 18.938 1 71.12 22 PHE B O 1
ATOM 3282 N N . PHE B 1 23 ? 11.586 12.797 16.875 1 72.88 23 PHE B N 1
ATOM 3283 C CA . PHE B 1 23 ? 10.656 11.766 17.328 1 72.88 23 PHE B CA 1
ATOM 3284 C C . PHE B 1 23 ? 11.383 10.719 18.156 1 72.88 23 PHE B C 1
ATOM 3286 O O . PHE B 1 23 ? 10.812 10.164 19.109 1 72.88 23 PHE B O 1
ATOM 3293 N N . LYS B 1 24 ? 12.641 10.516 17.812 1 75.19 24 LYS B N 1
ATOM 3294 C CA . LYS B 1 24 ? 13.461 9.648 18.656 1 75.19 24 LYS B CA 1
ATOM 3295 C C . LYS B 1 24 ? 13.633 10.258 20.047 1 75.19 24 LYS B C 1
ATOM 3297 O O . LYS B 1 24 ? 13.539 9.547 21.062 1 75.19 24 LYS B O 1
ATOM 3302 N N . TRP B 1 25 ? 13.875 11.516 19.969 1 79 25 TRP B N 1
ATOM 3303 C CA . TRP B 1 25 ? 14.016 12.234 21.219 1 79 25 TRP B CA 1
ATOM 3304 C C . TRP B 1 25 ? 12.719 12.195 22.031 1 79 25 TRP B C 1
ATOM 3306 O O . TRP B 1 25 ? 12.734 11.969 23.234 1 79 25 TRP B O 1
ATOM 3316 N N . VAL B 1 26 ? 11.664 12.375 21.359 1 81.06 26 VAL B N 1
ATOM 3317 C CA . VAL B 1 26 ? 10.359 12.344 22 1 81.06 26 VAL B CA 1
ATOM 3318 C C . VAL B 1 26 ? 10.125 10.969 22.625 1 81.06 26 VAL B C 1
ATOM 3320 O O . VAL B 1 26 ? 9.625 10.867 23.75 1 81.06 26 VAL B O 1
ATOM 3323 N N . ARG B 1 27 ? 10.477 9.977 21.891 1 77.94 27 ARG B N 1
ATOM 3324 C CA . ARG B 1 27 ? 10.297 8.617 22.391 1 77.94 27 ARG B CA 1
ATOM 3325 C C . ARG B 1 27 ? 11.125 8.391 23.656 1 77.94 27 ARG B C 1
ATOM 3327 O O . ARG B 1 27 ? 10.656 7.773 24.609 1 77.94 27 ARG B O 1
ATOM 3334 N N . THR B 1 28 ? 12.297 8.883 23.625 1 80.62 28 THR B N 1
ATOM 3335 C CA . THR B 1 28 ? 13.172 8.773 24.781 1 80.62 28 THR B CA 1
ATOM 3336 C C . THR B 1 28 ? 12.602 9.555 25.969 1 80.62 28 THR B C 1
ATOM 3338 O O . THR B 1 28 ? 12.617 9.07 27.094 1 80.62 28 THR B O 1
ATOM 3341 N N . LEU B 1 29 ? 12.102 10.664 25.656 1 83.88 29 LEU B N 1
ATOM 3342 C CA . LEU B 1 29 ? 11.516 11.5 26.703 1 83.88 29 LEU B CA 1
ATOM 3343 C C . LEU B 1 29 ? 10.305 10.828 27.328 1 83.88 29 LEU B C 1
ATOM 3345 O O . LEU B 1 29 ? 10.164 10.812 28.547 1 83.88 29 LEU B O 1
ATOM 3349 N N . LYS B 1 30 ? 9.484 10.312 26.484 1 81.5 30 LYS B N 1
ATOM 3350 C CA . LYS B 1 30 ? 8.266 9.648 26.969 1 81.5 30 LYS B CA 1
ATOM 3351 C C . LYS B 1 30 ? 8.609 8.438 27.828 1 81.5 30 LYS B C 1
ATOM 3353 O O . LYS B 1 30 ? 7.914 8.148 28.812 1 81.5 30 LYS B O 1
ATOM 3358 N N . SER B 1 31 ? 9.648 7.738 27.484 1 79.44 31 SER B N 1
ATOM 3359 C CA . SER B 1 31 ? 10.047 6.535 28.219 1 79.44 31 SER B CA 1
ATOM 3360 C C . SER B 1 31 ? 10.727 6.883 29.531 1 79.44 31 SER B C 1
ATOM 3362 O O . SER B 1 31 ? 10.75 6.07 30.453 1 79.44 31 SER B O 1
ATOM 3364 N N . SER B 1 32 ? 11.312 7.969 29.609 1 76.94 32 SER B N 1
ATOM 3365 C CA . SER B 1 32 ? 12.102 8.344 30.781 1 76.94 32 SER B CA 1
ATOM 3366 C C . SER B 1 32 ? 11.258 9.117 31.797 1 76.94 32 SER B C 1
ATOM 3368 O O . SER B 1 32 ? 11.672 9.305 32.938 1 76.94 32 SER B O 1
ATOM 3370 N N . THR B 1 33 ? 10.203 9.516 31.375 1 69.69 33 THR B N 1
ATOM 3371 C CA . THR B 1 33 ? 9.406 10.375 32.25 1 69.69 33 THR B CA 1
ATOM 3372 C C . THR B 1 33 ? 8.617 9.547 33.25 1 69.69 33 THR B C 1
ATOM 3374 O O . THR B 1 33 ? 7.848 8.664 32.875 1 69.69 33 THR B O 1
ATOM 3377 N N . ALA B 1 34 ? 9.039 9.398 34.531 1 67.06 34 ALA B N 1
ATOM 3378 C CA . ALA B 1 34 ? 8.391 8.695 35.656 1 67.06 34 ALA B CA 1
ATOM 3379 C C . ALA B 1 34 ? 7.215 9.5 36.188 1 67.06 34 ALA B C 1
ATOM 3381 O O . ALA B 1 34 ? 6.395 8.984 36.938 1 67.06 34 ALA B O 1
ATOM 3382 N N . GLY B 1 35 ? 6.973 10.648 35.656 1 64.38 35 GLY B N 1
ATOM 3383 C CA . GLY B 1 35 ? 5.984 11.531 36.25 1 64.38 35 GLY B CA 1
ATOM 3384 C C . GLY B 1 35 ? 4.719 11.656 35.438 1 64.38 35 GLY B C 1
ATOM 3385 O O . GLY B 1 35 ? 4.246 10.672 34.844 1 64.38 35 GLY B O 1
ATOM 3386 N N . GLN B 1 36 ? 4.141 12.773 35.562 1 75.31 36 GLN B N 1
ATOM 3387 C CA . GLN B 1 36 ? 2.906 13.109 34.875 1 75.31 36 GLN B CA 1
ATOM 3388 C C . GLN B 1 36 ? 3.084 13 33.344 1 75.31 36 GLN B C 1
ATOM 3390 O O . GLN B 1 36 ? 4.082 13.477 32.812 1 75.31 36 GLN B O 1
ATOM 3395 N N . PRO B 1 37 ? 2.119 12.344 32.75 1 84.5 37 PRO B N 1
ATOM 3396 C CA . PRO B 1 37 ? 2.219 12.195 31.281 1 84.5 37 PRO B CA 1
ATOM 3397 C C . PRO B 1 37 ? 2.238 13.539 30.562 1 84.5 37 PRO B C 1
ATOM 3399 O O . PRO B 1 37 ? 1.601 14.492 31 1 84.5 37 PRO B O 1
ATOM 3402 N N . LEU B 1 38 ? 2.951 13.609 29.547 1 91.19 38 LEU B N 1
ATOM 3403 C CA . LEU B 1 38 ? 3.002 14.797 28.703 1 91.19 38 LEU B CA 1
ATOM 3404 C C . LEU B 1 38 ? 1.629 15.109 28.109 1 91.19 38 LEU B C 1
ATOM 3406 O O . LEU B 1 38 ? 0.868 14.195 27.797 1 91.19 38 LEU B O 1
ATOM 3410 N N . LEU B 1 39 ? 1.324 16.438 28.141 1 94.38 39 LEU B N 1
ATOM 3411 C CA . LEU B 1 39 ? 0.252 16.859 27.234 1 94.38 39 LEU B CA 1
ATOM 3412 C C . LEU B 1 39 ? 0.678 16.734 25.781 1 94.38 39 LEU B C 1
ATOM 3414 O O . LEU B 1 39 ? 1.512 17.5 25.297 1 94.38 39 LEU B O 1
ATOM 3418 N N . ASP B 1 40 ? 0.123 15.82 25.062 1 93.44 40 ASP B N 1
ATOM 3419 C CA . ASP B 1 40 ? 0.574 15.523 23.703 1 93.44 40 ASP B CA 1
ATOM 3420 C C . ASP B 1 40 ? -0.237 16.312 22.672 1 93.44 40 ASP B C 1
ATOM 3422 O O . ASP B 1 40 ? -1.296 15.852 22.234 1 93.44 40 ASP B O 1
ATOM 3426 N N . PHE B 1 41 ? 0.321 17.391 22.219 1 96.12 41 PHE B N 1
ATOM 3427 C CA . PHE B 1 41 ? -0.293 18.172 21.141 1 96.12 41 PHE B CA 1
ATOM 3428 C C . PHE B 1 41 ? 0.447 17.969 19.828 1 96.12 41 PHE B C 1
ATOM 3430 O O . PHE B 1 41 ? 0.301 18.75 18.906 1 96.12 41 PHE B O 1
ATOM 3437 N N . GLY B 1 42 ? 1.264 17 19.797 1 91.88 42 GLY B N 1
ATOM 3438 C CA . GLY B 1 42 ? 1.966 16.672 18.562 1 91.88 42 GLY B CA 1
ATOM 3439 C C . GLY B 1 42 ? 1.205 15.695 17.688 1 91.88 42 GLY B C 1
ATOM 3440 O O . GLY B 1 42 ? 1.571 15.469 16.531 1 91.88 42 GLY B O 1
ATOM 3441 N N . VAL B 1 43 ? 0.148 15.219 18.188 1 79.69 43 VAL B N 1
ATOM 3442 C CA . VAL B 1 43 ? -0.583 14.117 17.578 1 79.69 43 VAL B CA 1
ATOM 3443 C C . VAL B 1 43 ? -1.339 14.617 16.344 1 79.69 43 VAL B C 1
ATOM 3445 O O . VAL B 1 43 ? -1.88 15.727 16.344 1 79.69 43 VAL B O 1
ATOM 3448 N N . ALA B 1 44 ? -1.321 13.906 15.25 1 82.19 44 ALA B N 1
ATOM 3449 C CA . ALA B 1 44 ? -2.145 14.133 14.062 1 82.19 44 ALA B CA 1
ATOM 3450 C C . ALA B 1 44 ? -2.969 12.891 13.727 1 82.19 44 ALA B C 1
ATOM 3452 O O . ALA B 1 44 ? -2.869 12.352 12.625 1 82.19 44 ALA B O 1
ATOM 3453 N N . ASP B 1 45 ? -3.783 12.461 14.734 1 83.31 45 ASP B N 1
ATOM 3454 C CA . ASP B 1 45 ? -4.488 11.188 14.617 1 83.31 45 ASP B CA 1
ATOM 3455 C C . ASP B 1 45 ? -5.941 11.32 15.062 1 83.31 45 ASP B C 1
ATOM 3457 O O . ASP B 1 45 ? -6.387 12.406 15.438 1 83.31 45 ASP B O 1
ATOM 3461 N N . ALA B 1 46 ? -6.633 10.25 14.945 1 86.25 46 ALA B N 1
ATOM 3462 C CA . ALA B 1 46 ? -7.992 10.195 15.477 1 86.25 46 ALA B CA 1
ATOM 3463 C C . ALA B 1 46 ? -8 10.391 16.984 1 86.25 46 ALA B C 1
ATOM 3465 O O . ALA B 1 46 ? -7.082 9.953 17.688 1 86.25 46 ALA B O 1
ATOM 3466 N N . PHE B 1 47 ? -9.062 11.133 17.438 1 89.31 47 PHE B N 1
ATOM 3467 C CA . PHE B 1 47 ? -9.047 11.469 18.859 1 89.31 47 PHE B CA 1
ATOM 3468 C C . PHE B 1 47 ? -10.422 11.25 19.484 1 89.31 47 PHE B C 1
ATOM 3470 O O . PHE B 1 47 ? -10.578 11.367 20.703 1 89.31 47 PHE B O 1
ATOM 3477 N N . ILE B 1 48 ? -11.359 10.984 18.719 1 88.25 48 ILE B N 1
ATOM 3478 C CA . ILE B 1 48 ? -12.664 10.539 19.203 1 88.25 48 ILE B CA 1
ATOM 3479 C C . ILE B 1 48 ? -13.07 9.25 18.484 1 88.25 48 ILE B C 1
ATOM 3481 O O . ILE B 1 48 ? -12.578 8.961 17.391 1 88.25 48 ILE B O 1
ATOM 3485 N N . PRO B 1 49 ? -13.945 8.508 19.109 1 88.12 49 PRO B N 1
ATOM 3486 C CA . PRO B 1 49 ? -14.414 7.301 18.422 1 88.12 49 PRO B CA 1
ATOM 3487 C C . PRO B 1 49 ? -15.164 7.605 17.125 1 88.12 49 PRO B C 1
ATOM 3489 O O . PRO B 1 49 ? -15.805 8.648 17.016 1 88.12 49 PRO B O 1
ATOM 3492 N N . PRO B 1 50 ? -15.008 6.688 16.203 1 89.56 50 PRO B N 1
ATOM 3493 C CA . PRO B 1 50 ? -15.797 6.867 14.984 1 89.56 50 PRO B CA 1
ATOM 3494 C C . PRO B 1 50 ? -17.297 6.754 15.234 1 89.56 50 PRO B C 1
ATOM 3496 O O . PRO B 1 50 ? -17.719 6.406 16.344 1 89.56 50 PRO B O 1
ATOM 3499 N N . ALA B 1 51 ? -18.047 7.121 14.234 1 88.94 51 ALA B N 1
ATOM 3500 C CA . ALA B 1 51 ? -19.5 7.07 14.32 1 88.94 51 ALA B CA 1
ATOM 3501 C C . ALA B 1 51 ? -19.969 5.668 14.688 1 88.94 51 ALA B C 1
ATOM 3503 O O . ALA B 1 51 ? -19.438 4.672 14.203 1 88.94 51 ALA B O 1
ATOM 3504 N N . ASP B 1 52 ? -21 5.594 15.516 1 88.12 52 ASP B N 1
ATOM 3505 C CA . ASP B 1 52 ? -21.578 4.316 15.914 1 88.12 52 ASP B CA 1
ATOM 3506 C C . ASP B 1 52 ? -22.094 3.545 14.695 1 88.12 52 ASP B C 1
ATOM 3508 O O . ASP B 1 52 ? -22.062 2.312 14.672 1 88.12 52 ASP B O 1
ATOM 3512 N N . GLU B 1 53 ? -22.531 4.336 13.758 1 89 53 GLU B N 1
ATOM 3513 C CA . GLU B 1 53 ? -23.062 3.74 12.539 1 89 53 GLU B CA 1
ATOM 3514 C C . GLU B 1 53 ? -22.016 2.893 11.82 1 89 53 GLU B C 1
ATOM 3516 O O . GLU B 1 53 ? -22.359 1.904 11.164 1 89 53 GLU B O 1
ATOM 3521 N N . LEU B 1 54 ? -20.828 3.279 11.891 1 89.06 54 LEU B N 1
ATOM 3522 C CA . LEU B 1 54 ? -19.766 2.525 11.258 1 89.06 54 LEU B CA 1
ATOM 3523 C C . LEU B 1 54 ? -19.562 1.17 11.93 1 89.06 54 LEU B C 1
ATOM 3525 O O . LEU B 1 54 ? -19.406 0.152 11.25 1 89.06 54 LEU B O 1
ATOM 3529 N N . SER B 1 55 ? -19.547 1.15 13.266 1 85.81 55 SER B N 1
ATOM 3530 C CA . SER B 1 55 ? -19.422 -0.093 14.023 1 85.81 55 SER B CA 1
ATOM 3531 C C . SER B 1 55 ? -20.609 -1.018 13.75 1 85.81 55 SER B C 1
ATOM 3533 O O . SER B 1 55 ? -20.438 -2.234 13.641 1 85.81 55 SER B O 1
ATOM 3535 N N . GLN B 1 56 ? -21.75 -0.426 13.656 1 88.12 56 GLN B N 1
ATOM 3536 C CA . GLN B 1 56 ? -22.953 -1.199 13.367 1 88.12 56 GLN B CA 1
ATOM 3537 C C . GLN B 1 56 ? -22.875 -1.823 11.977 1 88.12 56 GLN B C 1
ATOM 3539 O O . GLN B 1 56 ? -23.234 -2.992 11.797 1 88.12 56 GLN B O 1
ATOM 3544 N N . ALA B 1 57 ? -22.438 -1.016 11.047 1 89.44 57 ALA B N 1
ATOM 3545 C CA . ALA B 1 57 ? -22.266 -1.522 9.688 1 89.44 57 ALA B CA 1
ATOM 3546 C C . ALA B 1 57 ? -21.266 -2.668 9.648 1 89.44 57 ALA B C 1
ATOM 3548 O O . ALA B 1 57 ? -21.516 -3.697 9.016 1 89.44 57 ALA B O 1
ATOM 3549 N N . LEU B 1 58 ? -20.172 -2.551 10.312 1 89.31 58 LEU B N 1
ATOM 3550 C CA . LEU B 1 58 ? -19.141 -3.58 10.359 1 89.31 58 LEU B CA 1
ATOM 3551 C C . LEU B 1 58 ? -19.688 -4.871 10.961 1 89.31 58 LEU B C 1
ATOM 3553 O O . LEU B 1 58 ? -19.391 -5.965 10.469 1 89.31 58 LEU B O 1
ATOM 3557 N N . SER B 1 59 ? -20.406 -4.691 12.039 1 88.19 59 SER B N 1
ATOM 3558 C CA . SER B 1 59 ? -20.969 -5.855 12.719 1 88.19 59 SER B CA 1
ATOM 3559 C C . SER B 1 59 ? -21.906 -6.629 11.797 1 88.19 59 SER B C 1
ATOM 3561 O O . SER B 1 59 ? -21.875 -7.863 11.766 1 88.19 59 SER B O 1
ATOM 3563 N N . SER B 1 60 ? -22.703 -5.93 11.055 1 89 60 SER B N 1
ATOM 3564 C CA . SER B 1 60 ? -23.641 -6.559 10.141 1 89 60 SER B CA 1
ATOM 3565 C C . SER B 1 60 ? -22.922 -7.242 8.984 1 89 60 SER B C 1
ATOM 3567 O O . SER B 1 60 ? -23.359 -8.289 8.5 1 89 60 SER B O 1
ATOM 3569 N N . LEU B 1 61 ? -21.828 -6.695 8.578 1 89.5 61 LEU B N 1
ATOM 3570 C CA . LEU B 1 61 ? -21.094 -7.191 7.422 1 89.5 61 LEU B CA 1
ATOM 3571 C C . LEU B 1 61 ? -20.188 -8.359 7.816 1 89.5 61 LEU B C 1
ATOM 3573 O O . LEU B 1 61 ? -19.891 -9.227 6.992 1 89.5 61 LEU B O 1
ATOM 3577 N N . ALA B 1 62 ? -19.797 -8.359 9.047 1 86.81 62 ALA B N 1
ATOM 3578 C CA . ALA B 1 62 ? -18.828 -9.344 9.539 1 86.81 62 ALA B CA 1
ATOM 3579 C C . ALA B 1 62 ? -19.391 -10.758 9.414 1 86.81 62 ALA B C 1
ATOM 3581 O O . ALA B 1 62 ? -18.625 -11.727 9.32 1 86.81 62 ALA B O 1
ATOM 3582 N N . THR B 1 63 ? -20.672 -10.922 9.32 1 83.12 63 THR B N 1
ATOM 3583 C CA . THR B 1 63 ? -21.297 -12.242 9.289 1 83.12 63 THR B CA 1
ATOM 3584 C C . THR B 1 63 ? -21.422 -12.742 7.852 1 83.12 63 THR B C 1
ATOM 3586 O O . THR B 1 63 ? -21.734 -13.914 7.621 1 83.12 63 THR B O 1
ATOM 3589 N N . ARG B 1 64 ? -21.125 -11.906 6.973 1 83.69 64 ARG B N 1
ATOM 3590 C CA . ARG B 1 64 ? -21.234 -12.273 5.566 1 83.69 64 ARG B CA 1
ATOM 3591 C C . ARG B 1 64 ? -19.984 -13 5.086 1 83.69 64 ARG B C 1
ATOM 3593 O O . ARG B 1 64 ? -18.891 -12.438 5.117 1 83.69 64 ARG B O 1
ATOM 3600 N N . ARG B 1 65 ? -20.109 -14.102 4.516 1 79.69 65 ARG B N 1
ATOM 3601 C CA . ARG B 1 65 ? -18.984 -14.977 4.199 1 79.69 65 ARG B CA 1
ATOM 3602 C C . ARG B 1 65 ? -18.484 -14.727 2.785 1 79.69 65 ARG B C 1
ATOM 3604 O O . ARG B 1 65 ? -17.406 -15.211 2.412 1 79.69 65 ARG B O 1
ATOM 3611 N N . GLU B 1 66 ? -19.156 -13.945 1.976 1 79.69 66 GLU B N 1
ATOM 3612 C CA . GLU B 1 66 ? -18.812 -13.75 0.573 1 79.69 66 GLU B CA 1
ATOM 3613 C C . GLU B 1 66 ? -18 -12.469 0.384 1 79.69 66 GLU B C 1
ATOM 3615 O O . GLU B 1 66 ? -17.672 -12.094 -0.745 1 79.69 66 GLU B O 1
ATOM 3620 N N . LEU B 1 67 ? -17.594 -11.836 1.447 1 76.19 67 LEU B N 1
ATOM 3621 C CA . LEU B 1 67 ? -17.031 -10.5 1.351 1 76.19 67 LEU B CA 1
ATOM 3622 C C . LEU B 1 67 ? -15.516 -10.539 1.557 1 76.19 67 LEU B C 1
ATOM 3624 O O . LEU B 1 67 ? -14.914 -9.531 1.943 1 76.19 67 LEU B O 1
ATOM 3628 N N . HIS B 1 68 ? -14.867 -11.672 1.215 1 83.62 68 HIS B N 1
ATOM 3629 C CA . HIS B 1 68 ? -13.469 -11.789 1.609 1 83.62 68 HIS B CA 1
ATOM 3630 C C . HIS B 1 68 ? -12.562 -11.891 0.39 1 83.62 68 HIS B C 1
ATOM 3632 O O . HIS B 1 68 ? -11.336 -11.961 0.527 1 83.62 68 HIS B O 1
ATOM 3638 N N . GLY B 1 69 ? -13.141 -11.781 -0.783 1 87.25 69 GLY B N 1
ATOM 3639 C CA . GLY B 1 69 ? -12.367 -11.867 -2.006 1 87.25 69 GLY B CA 1
ATOM 3640 C C . GLY B 1 69 ? -11.773 -10.539 -2.443 1 87.25 69 GLY B C 1
ATOM 3641 O O . GLY B 1 69 ? -12 -9.516 -1.798 1 87.25 69 GLY B O 1
ATOM 3642 N N . TYR B 1 70 ? -10.953 -10.555 -3.52 1 86.19 70 TYR B N 1
ATOM 3643 C CA . TYR B 1 70 ? -10.383 -9.344 -4.09 1 86.19 70 TYR B CA 1
ATOM 3644 C C . TYR B 1 70 ? -11.477 -8.383 -4.543 1 86.19 70 TYR B C 1
ATOM 3646 O O . TYR B 1 70 ? -12.531 -8.812 -5.016 1 86.19 70 TYR B O 1
ATOM 3654 N N . VAL B 1 71 ? -11.203 -7.098 -4.355 1 85.88 71 VAL B N 1
ATOM 3655 C CA . VAL B 1 71 ? -12.078 -6.055 -4.891 1 85.88 71 VAL B CA 1
ATOM 3656 C C . VAL B 1 71 ? -11.273 -5.098 -5.762 1 85.88 71 VAL B C 1
ATOM 3658 O O . VAL B 1 71 ? -10.656 -4.156 -5.254 1 85.88 71 VAL B O 1
ATOM 3661 N N . TYR B 1 72 ? -11.289 -5.281 -7.023 1 79.69 72 TYR B N 1
ATOM 3662 C CA . TYR B 1 72 ? -10.516 -4.414 -7.906 1 79.69 72 TYR B CA 1
ATOM 3663 C C . TYR B 1 72 ? -11.328 -3.186 -8.312 1 79.69 72 TYR B C 1
ATOM 3665 O O . TYR B 1 72 ? -10.766 -2.164 -8.703 1 79.69 72 TYR B O 1
ATOM 3673 N N . HIS B 1 73 ? -12.633 -3.316 -8.297 1 86.19 73 HIS B N 1
ATOM 3674 C CA . HIS B 1 73 ? -13.578 -2.229 -8.523 1 86.19 73 HIS B CA 1
ATOM 3675 C C . HIS B 1 73 ? -14.742 -2.303 -7.535 1 86.19 73 HIS B C 1
ATOM 3677 O O . HIS B 1 73 ? -15.344 -3.365 -7.355 1 86.19 73 HIS B O 1
ATOM 3683 N N . HIS B 1 74 ? -14.906 -1.27 -6.859 1 94.38 74 HIS B N 1
ATOM 3684 C CA . HIS B 1 74 ? -16.031 -1.17 -5.945 1 94.38 74 HIS B CA 1
ATOM 3685 C C . HIS B 1 74 ? -16.938 0.003 -6.312 1 94.38 74 HIS B C 1
ATOM 3687 O O . HIS B 1 74 ? -16.828 1.085 -5.734 1 94.38 74 HIS B O 1
ATOM 3693 N N . SER B 1 75 ? -17.844 -0.265 -7.145 1 95.81 75 SER B N 1
ATOM 3694 C CA . SER B 1 75 ? -18.656 0.784 -7.766 1 95.81 75 SER B CA 1
ATOM 3695 C C . SER B 1 75 ? -19.391 1.604 -6.715 1 95.81 75 SER B C 1
ATOM 3697 O O . SER B 1 75 ? -19.484 2.826 -6.832 1 95.81 75 SER B O 1
ATOM 3699 N N . ALA B 1 76 ? -19.953 0.951 -5.746 1 96.31 76 ALA B N 1
ATOM 3700 C CA . ALA B 1 76 ? -20.719 1.654 -4.715 1 96.31 76 ALA B CA 1
ATOM 3701 C C . ALA B 1 76 ? -19.812 2.611 -3.932 1 96.31 76 ALA B C 1
ATOM 3703 O O . ALA B 1 76 ? -20.203 3.752 -3.662 1 96.31 76 ALA B O 1
ATOM 3704 N N . TYR B 1 77 ? -18.656 2.146 -3.553 1 97.44 77 TYR B N 1
ATOM 3705 C CA . TYR B 1 77 ? -17.703 2.988 -2.842 1 97.44 77 TYR B CA 1
ATOM 3706 C C . TYR B 1 77 ? -17.25 4.16 -3.709 1 97.44 77 TYR B C 1
ATOM 3708 O O . TYR B 1 77 ? -17.219 5.301 -3.242 1 97.44 77 TYR B O 1
ATOM 3716 N N . GLU B 1 78 ? -16.922 3.885 -4.973 1 97.75 78 GLU B N 1
ATOM 3717 C CA . GLU B 1 78 ? -16.5 4.914 -5.918 1 97.75 78 GLU B CA 1
ATOM 3718 C C . GLU B 1 78 ? -17.578 5.984 -6.082 1 97.75 78 GLU B C 1
ATOM 3720 O O . GLU B 1 78 ? -17.281 7.18 -6.027 1 97.75 78 GLU B O 1
ATOM 3725 N N . ALA B 1 79 ? -18.812 5.574 -6.199 1 96.44 79 ALA B N 1
ATOM 3726 C CA . ALA B 1 79 ? -19.922 6.5 -6.355 1 96.44 79 ALA B CA 1
ATOM 3727 C C . ALA B 1 79 ? -20.125 7.328 -5.09 1 96.44 79 ALA B C 1
ATOM 3729 O O . ALA B 1 79 ? -20.375 8.531 -5.16 1 96.44 79 ALA B O 1
ATOM 3730 N N . ALA B 1 80 ? -20.062 6.691 -3.961 1 95.88 80 ALA B N 1
ATOM 3731 C CA . ALA B 1 80 ? -20.234 7.391 -2.689 1 95.88 80 ALA B CA 1
ATOM 3732 C C . ALA B 1 80 ? -19.141 8.438 -2.484 1 95.88 80 ALA B C 1
ATOM 3734 O O . ALA B 1 80 ? -19.422 9.562 -2.055 1 95.88 80 ALA B O 1
ATOM 3735 N N . CYS B 1 81 ? -17.922 8.039 -2.787 1 96.19 81 CYS B N 1
ATOM 3736 C CA . CYS B 1 81 ? -16.797 8.961 -2.668 1 96.19 81 CYS B CA 1
ATOM 3737 C C . CYS B 1 81 ? -16.969 10.156 -3.602 1 96.19 81 CYS B C 1
ATOM 3739 O O . CYS B 1 81 ? -16.688 11.297 -3.223 1 96.19 81 CYS B O 1
ATOM 3741 N N . LEU B 1 82 ? -17.391 9.867 -4.812 1 95.31 82 LEU B N 1
ATOM 3742 C CA . LEU B 1 82 ? -17.609 10.93 -5.785 1 95.31 82 LEU B CA 1
ATOM 3743 C C . LEU B 1 82 ? -18.672 11.914 -5.285 1 95.31 82 LEU B C 1
ATOM 3745 O O . LEU B 1 82 ? -18.469 13.125 -5.332 1 95.31 82 LEU B O 1
ATOM 3749 N N . ARG B 1 83 ? -19.766 11.398 -4.777 1 92.19 83 ARG B N 1
ATOM 3750 C CA . ARG B 1 83 ? -20.812 12.25 -4.23 1 92.19 83 ARG B CA 1
ATOM 3751 C C . ARG B 1 83 ? -20.312 13.062 -3.049 1 92.19 83 ARG B C 1
ATOM 3753 O O . ARG B 1 83 ? -20.578 14.266 -2.945 1 92.19 83 ARG B O 1
ATOM 3760 N N . HIS B 1 84 ? -19.562 12.383 -2.258 1 90.38 84 HIS B N 1
ATOM 3761 C CA . HIS B 1 84 ? -19.031 13.031 -1.063 1 90.38 84 HIS B CA 1
ATOM 3762 C C . HIS B 1 84 ? -18.094 14.172 -1.43 1 90.38 84 HIS B C 1
ATOM 3764 O O . HIS B 1 84 ? -18.203 15.273 -0.886 1 90.38 84 HIS B O 1
ATOM 3770 N N . ALA B 1 85 ? -17.219 13.93 -2.355 1 89.38 85 ALA B N 1
ATOM 3771 C CA . ALA B 1 85 ? -16.188 14.891 -2.73 1 89.38 85 ALA B CA 1
ATOM 3772 C C . ALA B 1 85 ? -16.781 16.062 -3.498 1 89.38 85 ALA B C 1
ATOM 3774 O O . ALA B 1 85 ? -16.203 17.156 -3.533 1 89.38 85 ALA B O 1
ATOM 3775 N N . THR B 1 86 ? -17.938 15.875 -4.086 1 87.75 86 THR B N 1
ATOM 3776 C CA . THR B 1 86 ? -18.516 16.906 -4.938 1 87.75 86 THR B CA 1
ATOM 3777 C C . THR B 1 86 ? -19.734 17.531 -4.273 1 87.75 86 THR B C 1
ATOM 3779 O O . THR B 1 86 ? -20.5 18.266 -4.922 1 87.75 86 THR B O 1
ATOM 3782 N N . GLN B 1 87 ? -19.891 17.219 -3.104 1 81.19 87 GLN B N 1
ATOM 3783 C CA . GLN B 1 87 ? -21.031 17.766 -2.389 1 81.19 87 GLN B CA 1
ATOM 3784 C C . GLN B 1 87 ? -21.031 19.297 -2.449 1 81.19 87 GLN B C 1
ATOM 3786 O O . GLN B 1 87 ? -19.984 19.922 -2.287 1 81.19 87 GLN B O 1
ATOM 3791 N N . GLY B 1 88 ? -22.266 19.828 -2.676 1 74.25 88 GLY B N 1
ATOM 3792 C CA . GLY B 1 88 ? -22.438 21.266 -2.664 1 74.25 88 GLY B CA 1
ATOM 3793 C C . GLY B 1 88 ? -22.109 21.922 -3.988 1 74.25 88 GLY B C 1
ATOM 3794 O O . GLY B 1 88 ? -22.203 23.141 -4.125 1 74.25 88 GLY B O 1
ATOM 3795 N N . MET B 1 89 ? -21.734 21.094 -4.844 1 76.06 89 MET B N 1
ATOM 3796 C CA . MET B 1 89 ? -21.406 21.656 -6.152 1 76.06 89 MET B CA 1
ATOM 3797 C C . MET B 1 89 ? -22.594 21.531 -7.109 1 76.06 89 MET B C 1
ATOM 3799 O O . MET B 1 89 ? -23.219 20.469 -7.188 1 76.06 89 MET B O 1
ATOM 3803 N N . ASP B 1 90 ? -22.953 22.562 -7.766 1 71.62 90 ASP B N 1
ATOM 3804 C CA . ASP B 1 90 ? -24.094 22.562 -8.672 1 71.62 90 ASP B CA 1
ATOM 3805 C C . ASP B 1 90 ? -23.781 21.828 -9.961 1 71.62 90 ASP B C 1
ATOM 3807 O O . ASP B 1 90 ? -24.609 21.062 -10.469 1 71.62 90 ASP B O 1
ATOM 3811 N N . ALA B 1 91 ? -22.656 22.016 -10.562 1 76.06 91 ALA B N 1
ATOM 3812 C CA . ALA B 1 91 ? -22.266 21.375 -11.82 1 76.06 91 ALA B CA 1
ATOM 3813 C C . ALA B 1 91 ? -20.828 20.906 -11.773 1 76.06 91 ALA B C 1
ATOM 3815 O O . ALA B 1 91 ? -19.938 21.516 -12.375 1 76.06 91 ALA B O 1
ATOM 3816 N N . PRO B 1 92 ? -20.688 19.812 -11.141 1 76.56 92 PRO B N 1
ATOM 3817 C CA . PRO B 1 92 ? -19.297 19.344 -11.094 1 76.56 92 PRO B CA 1
ATOM 3818 C C . PRO B 1 92 ? -18.797 18.812 -12.438 1 76.56 92 PRO B C 1
ATOM 3820 O O . PRO B 1 92 ? -19.594 18.297 -13.227 1 76.56 92 PRO B O 1
ATOM 3823 N N . PRO B 1 93 ? -17.547 19.172 -12.734 1 87.25 93 PRO B N 1
ATOM 3824 C CA . PRO B 1 93 ? -16.953 18.531 -13.914 1 87.25 93 PRO B CA 1
ATOM 3825 C C . PRO B 1 93 ? -16.953 17.016 -13.836 1 87.25 93 PRO B C 1
ATOM 3827 O O . PRO B 1 93 ? -17.297 16.453 -12.789 1 87.25 93 PRO B O 1
ATOM 3830 N N . ALA B 1 94 ? -16.688 16.422 -14.977 1 92.5 94 ALA B N 1
ATOM 3831 C CA . ALA B 1 94 ? -16.609 14.969 -14.992 1 92.5 94 ALA B CA 1
ATOM 3832 C C . ALA B 1 94 ? -15.406 14.477 -14.203 1 92.5 94 ALA B C 1
ATOM 3834 O O . ALA B 1 94 ? -14.26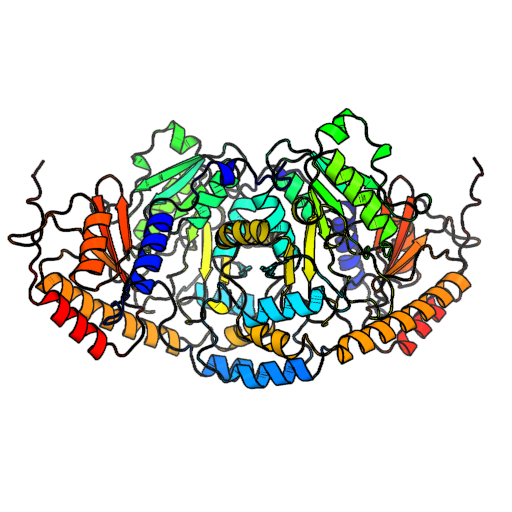6 14.789 -14.547 1 92.5 94 ALA B O 1
ATOM 3835 N N . LEU B 1 95 ? -15.68 13.82 -13.125 1 95.88 95 LEU B N 1
ATOM 3836 C CA . LEU B 1 95 ? -14.633 13.273 -12.266 1 95.88 95 LEU B CA 1
ATOM 3837 C C . LEU B 1 95 ? -14.867 11.789 -12.008 1 95.88 95 LEU B C 1
ATOM 3839 O O . LEU B 1 95 ? -15.977 11.281 -12.219 1 95.88 95 LEU B O 1
ATOM 3843 N N . ALA B 1 96 ? -13.82 11.094 -11.68 1 97 96 ALA B N 1
ATOM 3844 C CA . ALA B 1 96 ? -13.859 9.688 -11.297 1 97 96 ALA B CA 1
ATOM 3845 C C . ALA B 1 96 ? -12.969 9.422 -10.086 1 97 96 ALA B C 1
ATOM 3847 O O . ALA B 1 96 ? -12.156 10.273 -9.703 1 97 96 ALA B O 1
ATOM 3848 N N . VAL B 1 97 ? -13.266 8.273 -9.5 1 97.81 97 VAL B N 1
ATOM 3849 C CA . VAL B 1 97 ? -12.617 7.949 -8.234 1 97.81 97 VAL B CA 1
ATOM 3850 C C . VAL B 1 97 ? -11.805 6.664 -8.383 1 97.81 97 VAL B C 1
ATOM 3852 O O . VAL B 1 97 ? -12.258 5.711 -9.023 1 97.81 97 VAL B O 1
ATOM 3855 N N . LEU B 1 98 ? -10.586 6.68 -7.867 1 98 98 LEU B N 1
ATOM 3856 C CA . LEU B 1 98 ? -9.805 5.465 -7.652 1 98 98 LEU B CA 1
ATOM 3857 C C . LEU B 1 98 ? -9.594 5.207 -6.164 1 98 98 LEU B C 1
ATOM 3859 O O . LEU B 1 98 ? -8.883 5.953 -5.492 1 98 98 LEU B O 1
ATOM 3863 N N . PRO B 1 99 ? -10.25 4.141 -5.602 1 97.94 99 PRO B N 1
ATOM 3864 C CA . PRO B 1 99 ? -10.008 3.807 -4.195 1 97.94 99 PRO B CA 1
ATOM 3865 C C . PRO B 1 99 ? -8.539 3.471 -3.914 1 97.94 99 PRO B C 1
ATOM 3867 O O . PRO B 1 99 ? -7.879 2.84 -4.738 1 97.94 99 PRO B O 1
ATOM 3870 N N . THR B 1 100 ? -8.047 3.906 -2.789 1 97.38 100 THR B N 1
ATOM 3871 C CA . THR B 1 100 ? -6.672 3.631 -2.379 1 97.38 100 THR B CA 1
ATOM 3872 C C . THR B 1 100 ? -6.613 3.279 -0.895 1 97.38 100 THR B C 1
ATOM 3874 O O . THR B 1 100 ? -7.547 3.566 -0.145 1 97.38 100 THR B O 1
ATOM 3877 N N . SER B 1 101 ? -5.523 2.643 -0.489 1 96.31 101 SER B N 1
ATOM 3878 C CA . SER B 1 101 ? -5.285 2.32 0.915 1 96.31 101 SER B CA 1
ATOM 3879 C C . SER B 1 101 ? -4.785 3.537 1.687 1 96.31 101 SER B C 1
ATOM 3881 O O . SER B 1 101 ? -3.689 3.514 2.25 1 96.31 101 SER B O 1
ATOM 3883 N N . GLY B 1 102 ? -5.621 4.547 1.682 1 96 102 GLY B N 1
ATOM 3884 C CA . GLY B 1 102 ? -5.277 5.809 2.318 1 96 102 GLY B CA 1
ATOM 3885 C C . GLY B 1 102 ? -4.559 6.766 1.391 1 96 102 GLY B C 1
ATOM 3886 O O . GLY B 1 102 ? -4.273 6.43 0.239 1 96 102 GLY B O 1
ATOM 3887 N N . ALA B 1 103 ? -4.344 7.957 1.907 1 96.62 103 ALA B N 1
ATOM 3888 C CA . ALA B 1 103 ? -3.699 9 1.12 1 96.62 103 ALA B CA 1
ATOM 3889 C C . ALA B 1 103 ? -2.238 8.664 0.847 1 96.62 103 ALA B C 1
ATOM 3891 O O . ALA B 1 103 ? -1.703 8.992 -0.213 1 96.62 103 ALA B O 1
ATOM 3892 N N . LYS B 1 104 ? -1.552 8.07 1.759 1 96.19 104 LYS B N 1
ATOM 3893 C CA . LYS B 1 104 ? -0.146 7.727 1.57 1 96.19 104 LYS B CA 1
ATOM 3894 C C . LYS B 1 104 ? 0.035 6.801 0.37 1 96.19 104 LYS B C 1
ATOM 3896 O O . LYS B 1 104 ? 0.932 7.008 -0.451 1 96.19 104 LYS B O 1
ATOM 3901 N N . SER B 1 105 ? -0.83 5.793 0.319 1 97.06 105 SER B N 1
ATOM 3902 C CA . SER B 1 105 ? -0.773 4.887 -0.823 1 97.06 105 SER B CA 1
ATOM 3903 C C . SER B 1 105 ? -1.01 5.629 -2.133 1 97.06 105 SER B C 1
ATOM 3905 O O . SER B 1 105 ? -0.354 5.352 -3.139 1 97.06 105 SER B O 1
ATOM 3907 N N . ALA B 1 106 ? -1.955 6.52 -2.117 1 98.19 106 ALA B N 1
ATOM 3908 C CA . ALA B 1 106 ? -2.244 7.336 -3.293 1 98.19 106 ALA B CA 1
ATOM 3909 C C . ALA B 1 106 ? -1.019 8.141 -3.719 1 98.19 106 ALA B C 1
ATOM 3911 O O . ALA B 1 106 ? -0.667 8.172 -4.898 1 98.19 106 ALA B O 1
ATOM 3912 N N . LEU B 1 107 ? -0.373 8.758 -2.77 1 98.31 107 LEU B N 1
ATOM 3913 C CA . LEU B 1 107 ? 0.798 9.586 -3.049 1 98.31 107 LEU B CA 1
ATOM 3914 C C . LEU B 1 107 ? 1.937 8.742 -3.609 1 98.31 107 LEU B C 1
ATOM 3916 O O . LEU B 1 107 ? 2.623 9.156 -4.547 1 98.31 107 LEU B O 1
ATOM 3920 N N . ASN B 1 108 ? 2.117 7.59 -3.043 1 97.62 108 ASN B N 1
ATOM 3921 C CA . ASN B 1 108 ? 3.131 6.672 -3.559 1 97.62 108 ASN B CA 1
ATOM 3922 C C . ASN B 1 108 ? 2.828 6.25 -4.992 1 97.62 108 ASN B C 1
ATOM 3924 O O . ASN B 1 108 ? 3.723 6.227 -5.84 1 97.62 108 ASN B O 1
ATOM 3928 N N . LEU B 1 109 ? 1.587 5.879 -5.254 1 97.75 109 LEU B N 1
ATOM 3929 C CA . LEU B 1 109 ? 1.182 5.496 -6.602 1 97.75 109 LEU B CA 1
ATOM 3930 C C . LEU B 1 109 ? 1.466 6.621 -7.594 1 97.75 109 LEU B C 1
ATOM 3932 O O . LEU B 1 109 ? 1.962 6.371 -8.695 1 97.75 109 LEU B O 1
ATOM 3936 N N . LEU B 1 110 ? 1.139 7.82 -7.207 1 98.38 110 LEU B N 1
ATOM 3937 C CA . LEU B 1 110 ? 1.334 8.961 -8.094 1 98.38 110 LEU B CA 1
ATOM 3938 C C . LEU B 1 110 ? 2.814 9.18 -8.383 1 98.38 110 LEU B C 1
ATOM 3940 O O . LEU B 1 110 ? 3.189 9.484 -9.516 1 98.38 110 LEU B O 1
ATOM 3944 N N . CYS B 1 111 ? 3.693 9.023 -7.379 1 98 111 CYS B N 1
ATOM 3945 C CA . CYS B 1 111 ? 5.129 9.125 -7.617 1 98 111 CYS B CA 1
ATOM 3946 C C . CYS B 1 111 ? 5.594 8.055 -8.602 1 98 111 CYS B C 1
ATOM 3948 O O . CYS B 1 111 ? 6.316 8.359 -9.555 1 98 111 CYS B O 1
ATOM 3950 N N . LEU B 1 112 ? 5.145 6.863 -8.352 1 96.38 112 LEU B N 1
ATOM 3951 C CA . LEU B 1 112 ? 5.523 5.734 -9.195 1 96.38 112 LEU B CA 1
ATOM 3952 C C . LEU B 1 112 ? 5.043 5.938 -10.625 1 96.38 112 LEU B C 1
ATOM 3954 O O . LEU B 1 112 ? 5.75 5.598 -11.578 1 96.38 112 LEU B O 1
ATOM 3958 N N . ALA B 1 113 ? 3.902 6.508 -10.812 1 96.75 113 ALA B N 1
ATOM 3959 C CA . ALA B 1 113 ? 3.225 6.586 -12.102 1 96.75 113 ALA B CA 1
ATOM 3960 C C . ALA B 1 113 ? 3.707 7.793 -12.898 1 96.75 113 ALA B C 1
ATOM 3962 O O . ALA B 1 113 ? 3.68 7.781 -14.133 1 96.75 113 ALA B O 1
ATOM 3963 N N . LEU B 1 114 ? 4.18 8.867 -12.219 1 97.5 114 LEU B N 1
ATOM 3964 C CA . LEU B 1 114 ? 4.309 10.141 -12.922 1 97.5 114 LEU B CA 1
ATOM 3965 C C . LEU B 1 114 ? 5.773 10.555 -13.023 1 97.5 114 LEU B C 1
ATOM 3967 O O . LEU B 1 114 ? 6.137 11.344 -13.898 1 97.5 114 LEU B O 1
ATOM 3971 N N . ILE B 1 115 ? 6.664 10.086 -12.195 1 97.62 115 ILE B N 1
ATOM 3972 C CA . ILE B 1 115 ? 7.965 10.727 -12.031 1 97.62 115 ILE B CA 1
ATOM 3973 C C . ILE B 1 115 ? 9.031 9.922 -12.773 1 97.62 115 ILE B C 1
ATOM 3975 O O . ILE B 1 115 ? 9.102 8.703 -12.641 1 97.62 115 ILE B O 1
ATOM 3979 N N . ASP B 1 116 ? 9.828 10.578 -13.531 1 96.38 116 ASP B N 1
ATOM 3980 C CA . ASP B 1 116 ? 11.055 10.062 -14.125 1 96.38 116 ASP B CA 1
ATOM 3981 C C . ASP B 1 116 ? 12.289 10.609 -13.414 1 96.38 116 ASP B C 1
ATOM 3983 O O . ASP B 1 116 ? 12.227 11.664 -12.766 1 96.38 116 ASP B O 1
ATOM 3987 N N . THR B 1 117 ? 13.383 9.828 -13.523 1 95.69 117 THR B N 1
ATOM 3988 C CA . THR B 1 117 ? 14.664 10.352 -13.055 1 95.69 117 THR B CA 1
ATOM 3989 C C . THR B 1 117 ? 14.992 11.672 -13.75 1 95.69 117 THR B C 1
ATOM 3991 O O . THR B 1 117 ? 14.859 11.789 -14.969 1 95.69 117 THR B O 1
ATOM 3994 N N . GLY B 1 118 ? 15.297 12.688 -12.922 1 96.56 118 GLY B N 1
ATOM 3995 C CA . GLY B 1 118 ? 15.688 13.969 -13.492 1 96.56 118 GLY B CA 1
ATOM 3996 C C . GLY B 1 118 ? 14.562 14.992 -13.484 1 96.56 118 GLY B C 1
ATOM 3997 O O . GLY B 1 118 ? 14.797 16.188 -13.672 1 96.56 118 GLY B O 1
ATOM 3998 N N . ASP B 1 119 ? 13.336 14.555 -13.242 1 97.75 119 ASP B N 1
ATOM 3999 C CA . ASP B 1 119 ? 12.211 15.484 -13.195 1 97.75 119 ASP B CA 1
ATOM 4000 C C . ASP B 1 119 ? 12.391 16.516 -12.086 1 97.75 119 ASP B C 1
ATOM 4002 O O . ASP B 1 119 ? 13.023 16.234 -11.062 1 97.75 119 ASP B O 1
ATOM 4006 N N . VAL B 1 120 ? 11.859 17.688 -12.305 1 98.44 120 VAL B N 1
ATOM 4007 C CA . VAL B 1 120 ? 11.797 18.719 -11.273 1 98.44 120 VAL B CA 1
ATOM 4008 C C . VAL B 1 120 ? 10.398 18.781 -10.68 1 98.44 120 VAL B C 1
ATOM 4010 O O . VAL B 1 120 ? 9.414 18.969 -11.406 1 98.44 120 VAL B O 1
ATOM 4013 N N . ILE B 1 121 ? 10.32 18.531 -9.422 1 98.38 121 ILE B N 1
ATOM 4014 C CA . ILE B 1 121 ? 9.062 18.531 -8.688 1 98.38 121 ILE B CA 1
ATOM 4015 C C . ILE B 1 121 ? 9.031 19.703 -7.707 1 98.38 121 ILE B C 1
ATOM 4017 O O . ILE B 1 121 ? 9.977 19.906 -6.938 1 98.38 121 ILE B O 1
ATOM 4021 N N . LEU B 1 122 ? 7.984 20.516 -7.801 1 98.69 122 LEU B N 1
ATOM 4022 C CA . LEU B 1 122 ? 7.754 21.578 -6.824 1 98.69 122 LEU B CA 1
ATOM 4023 C C . LEU B 1 122 ? 6.91 21.078 -5.66 1 98.69 122 LEU B C 1
ATOM 4025 O O . LEU B 1 122 ? 5.902 20.391 -5.863 1 98.69 122 LEU B O 1
ATOM 4029 N N . ALA B 1 123 ? 7.371 21.328 -4.422 1 98.12 123 ALA B N 1
ATOM 4030 C CA . ALA B 1 123 ? 6.637 20.906 -3.23 1 98.12 123 ALA B CA 1
ATOM 4031 C C . ALA B 1 123 ? 6.586 22.031 -2.195 1 98.12 123 ALA B C 1
ATOM 4033 O O . ALA B 1 123 ? 7.59 22.703 -1.94 1 98.12 123 ALA B O 1
ATOM 4034 N N . THR B 1 124 ? 5.445 22.234 -1.662 1 97.88 124 THR B N 1
ATOM 4035 C CA . THR B 1 124 ? 5.332 23.219 -0.589 1 97.88 124 THR B CA 1
ATOM 4036 C C . THR B 1 124 ? 6.004 22.703 0.682 1 97.88 124 THR B C 1
ATOM 4038 O O . THR B 1 124 ? 6.164 21.5 0.865 1 97.88 124 THR B O 1
ATOM 4041 N N . THR B 1 125 ? 6.441 23.578 1.547 1 95.44 125 THR B N 1
ATOM 4042 C CA . THR B 1 125 ? 6.98 23.297 2.871 1 95.44 125 THR B CA 1
ATOM 4043 C C . THR B 1 125 ? 6.543 24.359 3.877 1 95.44 125 THR B C 1
ATOM 4045 O O . THR B 1 125 ? 6.457 25.531 3.543 1 95.44 125 THR B O 1
ATOM 4048 N N . PRO B 1 126 ? 6.133 24.016 5.062 1 92.94 126 PRO B N 1
ATOM 4049 C CA . PRO B 1 126 ? 6.059 22.641 5.574 1 92.94 126 PRO B CA 1
ATOM 4050 C C . PRO B 1 126 ? 4.922 21.844 4.949 1 92.94 126 PRO B C 1
ATOM 4052 O O . PRO B 1 126 ? 3.949 22.422 4.457 1 92.94 126 PRO B O 1
ATOM 4055 N N . ALA B 1 127 ? 5.125 20.578 4.836 1 90.81 127 ALA B N 1
ATOM 4056 C CA . ALA B 1 127 ? 4.109 19.656 4.328 1 90.81 127 ALA B CA 1
ATOM 4057 C C . ALA B 1 127 ? 4.398 18.234 4.773 1 90.81 127 ALA B C 1
ATOM 4059 O O . ALA B 1 127 ? 5.438 17.953 5.379 1 90.81 127 ALA B O 1
ATOM 4060 N N . TYR B 1 128 ? 3.396 17.391 4.551 1 90.81 128 TYR B N 1
ATOM 4061 C CA . TYR B 1 128 ? 3.607 15.961 4.73 1 90.81 128 TYR B CA 1
ATOM 4062 C C . TYR B 1 128 ? 4.727 15.453 3.83 1 90.81 128 TYR B C 1
ATOM 4064 O O . TYR B 1 128 ? 4.668 15.609 2.609 1 90.81 128 TYR B O 1
ATOM 4072 N N . PRO B 1 129 ? 5.742 14.797 4.309 1 91.44 129 PRO B N 1
ATOM 4073 C CA . PRO B 1 129 ? 6.996 14.625 3.572 1 91.44 129 PRO B CA 1
ATOM 4074 C C . PRO B 1 129 ? 6.969 13.414 2.639 1 91.44 129 PRO B C 1
ATOM 4076 O O . PRO B 1 129 ? 7.883 13.234 1.832 1 91.44 129 PRO B O 1
ATOM 4079 N N . ILE B 1 130 ? 6.004 12.625 2.621 1 93.56 130 ILE B N 1
ATOM 4080 C CA . ILE B 1 130 ? 5.992 11.336 1.943 1 93.56 130 ILE B CA 1
ATOM 4081 C C . ILE B 1 130 ? 6.207 11.539 0.445 1 93.56 130 ILE B C 1
ATOM 4083 O O . ILE B 1 130 ? 7.086 10.914 -0.153 1 93.56 130 ILE B O 1
ATOM 4087 N N . PHE B 1 131 ? 5.441 12.422 -0.155 1 96.62 131 PHE B N 1
ATOM 4088 C CA . PHE B 1 131 ? 5.543 12.602 -1.599 1 96.62 131 PHE B CA 1
ATOM 4089 C C . PHE B 1 131 ? 6.945 13.047 -1.992 1 96.62 131 PHE B C 1
ATOM 4091 O O . PHE B 1 131 ? 7.551 12.477 -2.902 1 96.62 131 PHE B O 1
ATOM 4098 N N . SER B 1 132 ? 7.48 14.031 -1.279 1 96.38 132 SER B N 1
ATOM 4099 C CA . SER B 1 132 ? 8.805 14.57 -1.595 1 96.38 132 SER B CA 1
ATOM 4100 C C . SER B 1 132 ? 9.883 13.508 -1.412 1 96.38 132 SER B C 1
ATOM 4102 O O . SER B 1 132 ? 10.82 13.43 -2.211 1 96.38 132 SER B O 1
ATOM 4104 N N . THR B 1 133 ? 9.773 12.742 -0.35 1 95.12 133 THR B N 1
ATOM 4105 C CA . THR B 1 133 ? 10.766 11.711 -0.08 1 95.12 133 THR B CA 1
ATOM 4106 C C . THR B 1 133 ? 10.758 10.648 -1.18 1 95.12 133 THR B C 1
ATOM 4108 O O . THR B 1 133 ? 11.805 10.281 -1.707 1 95.12 133 THR B O 1
ATOM 4111 N N . ILE B 1 134 ? 9.578 10.203 -1.573 1 96.56 134 ILE B N 1
ATOM 4112 C CA . ILE B 1 134 ? 9.461 9.164 -2.588 1 96.56 134 ILE B CA 1
ATOM 4113 C C . ILE B 1 134 ? 9.844 9.727 -3.953 1 96.56 134 ILE B C 1
ATOM 4115 O O . ILE B 1 134 ? 10.445 9.031 -4.773 1 96.56 134 ILE B O 1
ATOM 4119 N N . ALA B 1 135 ? 9.5 11 -4.199 1 97.06 135 ALA B N 1
ATOM 4120 C CA . ALA B 1 135 ? 9.93 11.648 -5.438 1 97.06 135 ALA B CA 1
ATOM 4121 C C . ALA B 1 135 ? 11.445 11.633 -5.574 1 97.06 135 ALA B C 1
ATOM 4123 O O . ALA B 1 135 ? 11.977 11.305 -6.637 1 97.06 135 ALA B O 1
ATOM 4124 N N . ARG B 1 136 ? 12.148 11.984 -4.465 1 96.5 136 ARG B N 1
ATOM 4125 C CA . ARG B 1 136 ? 13.609 11.945 -4.477 1 96.5 136 ARG B CA 1
ATOM 4126 C C . ARG B 1 136 ? 14.117 10.523 -4.68 1 96.5 136 ARG B C 1
ATOM 4128 O O . ARG B 1 136 ? 15.086 10.305 -5.406 1 96.5 136 ARG B O 1
ATOM 4135 N N . ARG B 1 137 ? 13.43 9.594 -4.027 1 96 137 ARG B N 1
ATOM 4136 C CA . ARG B 1 137 ? 13.789 8.188 -4.184 1 96 137 ARG B CA 1
ATOM 4137 C C . ARG B 1 137 ? 13.672 7.754 -5.637 1 96 137 ARG B C 1
ATOM 4139 O O . ARG B 1 137 ? 14.453 6.926 -6.109 1 96 137 ARG B O 1
ATOM 4146 N N . MET B 1 138 ? 12.727 8.375 -6.359 1 96.06 138 MET B N 1
ATOM 4147 C CA . MET B 1 138 ? 12.508 8.055 -7.766 1 96.06 138 MET B CA 1
ATOM 4148 C C . MET B 1 138 ? 13.492 8.805 -8.656 1 96.06 138 MET B C 1
ATOM 4150 O O . MET B 1 138 ? 13.453 8.672 -9.883 1 96.06 138 MET B O 1
ATOM 4154 N N . GLY B 1 139 ? 14.352 9.641 -8.055 1 95.56 139 GLY B N 1
ATOM 4155 C CA . GLY B 1 139 ? 15.414 10.305 -8.797 1 95.56 139 GLY B CA 1
ATOM 4156 C C . GLY B 1 139 ? 15.07 11.727 -9.188 1 95.56 139 GLY B C 1
ATOM 4157 O O . GLY B 1 139 ? 15.797 12.367 -9.945 1 95.56 139 GLY B O 1
ATOM 4158 N N . ALA B 1 140 ? 14 12.25 -8.672 1 97.5 140 ALA B N 1
ATOM 4159 C CA . ALA B 1 140 ? 13.602 13.617 -9 1 97.5 140 ALA B CA 1
ATOM 4160 C C . ALA B 1 140 ? 14.344 14.625 -8.125 1 97.5 140 ALA B C 1
ATOM 4162 O O . ALA B 1 140 ? 14.867 14.273 -7.07 1 97.5 140 ALA B O 1
ATOM 4163 N N . THR B 1 141 ? 14.461 15.82 -8.648 1 97.81 141 THR B N 1
ATOM 4164 C CA . THR B 1 141 ? 14.867 16.969 -7.852 1 97.81 141 THR B CA 1
ATOM 4165 C C . THR B 1 141 ? 13.648 17.688 -7.285 1 97.81 141 THR B C 1
ATOM 4167 O O . THR B 1 141 ? 12.781 18.141 -8.039 1 97.81 141 THR B O 1
ATOM 4170 N N . VAL B 1 142 ? 13.594 17.797 -5.988 1 97.62 142 VAL B N 1
ATOM 4171 C CA . VAL B 1 142 ? 12.469 18.484 -5.34 1 97.62 142 VAL B CA 1
ATOM 4172 C C . VAL B 1 142 ? 12.875 19.906 -4.961 1 97.62 142 VAL B C 1
ATOM 4174 O O . VAL B 1 142 ? 13.867 20.109 -4.262 1 97.62 142 VAL B O 1
ATOM 4177 N N . VAL B 1 143 ? 12.164 20.828 -5.523 1 98.06 143 VAL B N 1
ATOM 4178 C CA . VAL B 1 143 ? 12.328 22.234 -5.172 1 98.06 143 VAL B CA 1
ATOM 4179 C C . VAL B 1 143 ? 11.219 22.656 -4.207 1 98.06 143 VAL B C 1
ATOM 4181 O O . VAL B 1 143 ? 10.031 22.578 -4.539 1 98.06 143 VAL B O 1
ATOM 4184 N N . HIS B 1 144 ? 11.609 23.141 -3.035 1 96.56 144 HIS B N 1
ATOM 4185 C CA . HIS B 1 144 ? 10.633 23.469 -2.004 1 96.56 144 HIS B CA 1
ATOM 4186 C C . HIS B 1 144 ? 10.172 24.922 -2.133 1 96.56 144 HIS B C 1
ATOM 4188 O O . HIS B 1 144 ? 10.977 25.812 -2.412 1 96.56 144 HIS B O 1
ATOM 4194 N N . LEU B 1 145 ? 8.898 25.078 -2.002 1 97.88 145 LEU B N 1
ATOM 4195 C CA . LEU B 1 145 ? 8.258 26.391 -1.957 1 97.88 145 LEU B CA 1
ATOM 4196 C C . LEU B 1 145 ? 7.77 26.703 -0.547 1 97.88 145 LEU B C 1
ATOM 4198 O O . LEU B 1 145 ? 6.75 26.172 -0.102 1 97.88 145 LEU B O 1
ATOM 4202 N N . PRO B 1 146 ? 8.406 27.641 0.174 1 96.88 146 PRO B N 1
ATOM 4203 C CA . PRO B 1 146 ? 8.039 27.922 1.562 1 96.88 146 PRO B CA 1
ATOM 4204 C C . PRO B 1 146 ? 6.664 28.578 1.683 1 96.88 146 PRO B C 1
ATOM 4206 O O . PRO B 1 146 ? 6.34 29.5 0.914 1 96.88 146 PRO B O 1
ATOM 4209 N N . LEU B 1 147 ? 5.887 28.062 2.533 1 96.56 147 LEU B N 1
ATOM 4210 C CA . LEU B 1 147 ? 4.633 28.688 2.922 1 96.56 147 LEU B CA 1
ATOM 4211 C C . LEU B 1 147 ? 4.848 29.672 4.062 1 96.56 147 LEU B C 1
ATOM 4213 O O . LEU B 1 147 ? 5.098 29.266 5.199 1 96.56 147 LEU B O 1
ATOM 4217 N N . LEU B 1 148 ? 4.672 30.938 3.715 1 94.19 148 LEU B N 1
ATOM 4218 C CA . LEU B 1 148 ? 4.988 31.984 4.676 1 94.19 148 LEU B CA 1
ATOM 4219 C C . LEU B 1 148 ? 3.762 32.844 4.957 1 94.19 148 LEU B C 1
ATOM 4221 O O . LEU B 1 148 ? 2.848 32.938 4.133 1 94.19 148 LEU B O 1
ATOM 4225 N N . GLU B 1 149 ? 3.801 33.469 6.102 1 92 149 GLU B N 1
ATOM 4226 C CA . GLU B 1 149 ? 2.711 34.375 6.492 1 92 149 GLU B CA 1
ATOM 4227 C C . GLU B 1 149 ? 2.547 35.5 5.496 1 92 149 GLU B C 1
ATOM 4229 O O . GLU B 1 149 ? 1.426 35.906 5.188 1 92 149 GLU B O 1
ATOM 4234 N N . GLU B 1 150 ? 3.65 36 5.031 1 91.69 150 GLU B N 1
ATOM 4235 C CA . GLU B 1 150 ? 3.66 37.156 4.137 1 91.69 150 GLU B CA 1
ATOM 4236 C C . GLU B 1 150 ? 2.908 36.844 2.844 1 91.69 150 GLU B C 1
ATOM 4238 O O . GLU B 1 150 ? 2.402 37.75 2.189 1 91.69 150 GLU B O 1
ATOM 4243 N N . ASN B 1 151 ? 2.848 35.594 2.486 1 92.62 151 ASN B N 1
ATOM 4244 C CA . ASN B 1 151 ? 2.113 35.188 1.283 1 92.62 151 ASN B CA 1
ATOM 4245 C C . ASN B 1 151 ? 0.866 34.375 1.622 1 92.62 151 ASN B C 1
ATOM 4247 O O . ASN B 1 151 ? 0.443 33.531 0.838 1 92.62 151 ASN B O 1
ATOM 4251 N N . ASP B 1 152 ? 0.417 34.531 2.82 1 94 152 ASP B N 1
ATOM 4252 C CA . ASP B 1 152 ? -0.802 33.906 3.311 1 94 152 ASP B CA 1
ATOM 4253 C C . ASP B 1 152 ? -0.721 32.375 3.186 1 94 152 ASP B C 1
ATOM 4255 O O . ASP B 1 152 ? -1.7 31.734 2.818 1 94 152 ASP B O 1
ATOM 4259 N N . PHE B 1 153 ? 0.473 31.875 3.281 1 96.06 153 PHE B N 1
ATOM 4260 C CA . PHE B 1 153 ? 0.772 30.453 3.287 1 96.06 153 PHE B CA 1
ATOM 4261 C C . PHE B 1 153 ? 0.38 29.812 1.962 1 96.06 153 PHE B C 1
ATOM 4263 O O . PHE B 1 153 ? -0.133 28.688 1.936 1 96.06 153 PHE B O 1
ATOM 4270 N N . LEU B 1 154 ? 0.488 30.578 0.901 1 96.62 154 LEU B N 1
ATOM 4271 C CA . LEU B 1 154 ? 0.414 30.078 -0.47 1 96.62 154 LEU B CA 1
ATOM 4272 C C . LEU B 1 154 ? 1.804 30 -1.092 1 96.62 154 LEU B C 1
ATOM 4274 O O . LEU B 1 154 ? 2.693 30.766 -0.744 1 96.62 154 LEU B O 1
ATOM 4278 N N . PRO B 1 155 ? 1.978 29 -1.972 1 97.5 155 PRO B N 1
ATOM 4279 C CA . PRO B 1 155 ? 3.277 28.953 -2.648 1 97.5 155 PRO B CA 1
ATOM 4280 C C . PRO B 1 155 ? 3.453 30.078 -3.658 1 97.5 155 PRO B C 1
ATOM 4282 O O . PRO B 1 155 ? 2.492 30.469 -4.328 1 97.5 155 PRO B O 1
ATOM 4285 N N . ASP B 1 156 ? 4.633 30.625 -3.732 1 95.81 156 ASP B N 1
ATOM 4286 C CA . ASP B 1 156 ? 4.965 31.672 -4.699 1 95.81 156 ASP B CA 1
ATOM 4287 C C . ASP B 1 156 ? 5.844 31.125 -5.82 1 95.81 156 ASP B C 1
ATOM 4289 O O . ASP B 1 156 ? 7.07 31.109 -5.703 1 95.81 156 ASP B O 1
ATOM 4293 N N . LEU B 1 157 ? 5.23 30.828 -6.922 1 95.5 157 LEU B N 1
ATOM 4294 C CA . LEU B 1 157 ? 5.957 30.234 -8.039 1 95.5 157 LEU B CA 1
ATOM 4295 C C . LEU B 1 157 ? 6.781 31.297 -8.766 1 95.5 157 LEU B C 1
ATOM 4297 O O . LEU B 1 157 ? 7.719 30.969 -9.5 1 95.5 157 LEU B O 1
ATOM 4301 N N . HIS B 1 158 ? 6.449 32.562 -8.547 1 91.5 158 HIS B N 1
ATOM 4302 C CA . HIS B 1 158 ? 7.148 33.656 -9.227 1 91.5 158 HIS B CA 1
ATOM 4303 C C . HIS B 1 158 ? 8.562 33.812 -8.68 1 91.5 158 HIS B C 1
ATOM 4305 O O . HIS B 1 158 ? 9.398 34.469 -9.312 1 91.5 158 HIS B O 1
ATOM 4311 N N . GLN B 1 159 ? 8.789 33.281 -7.516 1 92.19 159 GLN B N 1
ATOM 4312 C CA . GLN B 1 159 ? 10.117 33.375 -6.914 1 92.19 159 GLN B CA 1
ATOM 4313 C C . GLN B 1 159 ? 11.078 32.375 -7.559 1 92.19 159 GLN B C 1
ATOM 4315 O O . GLN B 1 159 ? 12.297 32.469 -7.379 1 92.19 159 GLN B O 1
ATOM 4320 N N . LEU B 1 160 ? 10.562 31.469 -8.352 1 96 160 LEU B N 1
ATOM 4321 C CA . LEU B 1 160 ? 11.398 30.469 -9.008 1 96 160 LEU B CA 1
ATOM 4322 C C . LEU B 1 160 ? 12.086 31.062 -10.234 1 96 160 LEU B C 1
ATOM 4324 O O . LEU B 1 160 ? 11.531 31.922 -10.906 1 96 160 LEU B O 1
ATOM 4328 N N . SER B 1 161 ? 13.305 30.625 -10.555 1 96.12 161 SER B N 1
ATOM 4329 C CA . SER B 1 161 ? 13.938 30.984 -11.82 1 96.12 161 SER B CA 1
ATOM 4330 C C . SER B 1 161 ? 13.141 30.469 -13.016 1 96.12 161 SER B C 1
ATOM 4332 O O . SER B 1 161 ? 12.453 29.453 -12.914 1 96.12 161 SER B O 1
ATOM 4334 N N . PRO B 1 162 ? 13.266 31.141 -14.078 1 95 162 PRO B N 1
ATOM 4335 C CA . PRO B 1 162 ? 12.578 30.688 -15.289 1 95 162 PRO B CA 1
ATOM 4336 C C . PRO B 1 162 ? 12.977 29.266 -15.688 1 95 162 PRO B C 1
ATOM 4338 O O . PRO B 1 162 ? 12.148 28.5 -16.203 1 95 162 PRO B O 1
ATOM 4341 N N . GLU B 1 163 ? 14.156 28.969 -15.391 1 95.88 163 GLU B N 1
ATOM 4342 C CA . GLU B 1 163 ? 14.656 27.641 -15.742 1 95.88 163 GLU B CA 1
ATOM 4343 C C . GLU B 1 163 ? 13.961 26.562 -14.93 1 95.88 163 GLU B C 1
ATOM 4345 O O . GLU B 1 163 ? 13.531 25.531 -15.477 1 95.88 163 GLU B O 1
ATOM 4350 N N . VAL B 1 164 ? 13.844 26.781 -13.648 1 96.81 164 VAL B N 1
ATOM 4351 C CA . VAL B 1 164 ? 13.188 25.812 -12.766 1 96.81 164 VAL B CA 1
ATOM 4352 C C . VAL B 1 164 ? 11.711 25.703 -13.133 1 96.81 164 VAL B C 1
ATOM 4354 O O . VAL B 1 164 ? 11.172 24.594 -13.211 1 96.81 164 VAL B O 1
ATOM 4357 N N . LEU B 1 165 ? 11.141 26.797 -13.367 1 95.81 165 LEU B N 1
ATOM 4358 C CA . LEU B 1 165 ? 9.719 26.812 -13.695 1 95.81 165 LEU B CA 1
ATOM 4359 C C . LEU B 1 165 ? 9.461 26.094 -15.016 1 95.81 165 LEU B C 1
ATOM 4361 O O . LEU B 1 165 ? 8.469 25.375 -15.148 1 95.81 165 LEU B O 1
ATOM 4365 N N . ALA B 1 166 ? 10.367 26.25 -15.953 1 95 166 ALA B N 1
ATOM 4366 C CA . ALA B 1 166 ? 10.227 25.625 -17.266 1 95 166 ALA B CA 1
ATOM 4367 C C . ALA B 1 166 ? 10.406 24.109 -17.188 1 95 166 ALA B C 1
ATOM 4369 O O . ALA B 1 166 ? 9.812 23.375 -17.969 1 95 166 ALA B O 1
ATOM 4370 N N . ARG B 1 167 ? 11.109 23.719 -16.188 1 96.25 167 ARG B N 1
ATOM 4371 C CA . ARG B 1 167 ? 11.43 22.312 -16.062 1 96.25 167 ARG B CA 1
ATOM 4372 C C . ARG B 1 167 ? 10.469 21.609 -15.109 1 96.25 167 ARG B C 1
ATOM 4374 O O . ARG B 1 167 ? 10.422 20.375 -15.062 1 96.25 167 ARG B O 1
ATOM 4381 N N . ALA B 1 168 ? 9.695 22.359 -14.367 1 97.44 168 ALA B N 1
ATOM 4382 C CA . ALA B 1 168 ? 8.812 21.781 -13.359 1 97.44 168 ALA B CA 1
ATOM 4383 C C . ALA B 1 168 ? 7.742 20.922 -14.008 1 97.44 168 ALA B C 1
ATOM 4385 O O . ALA B 1 168 ? 7.051 21.344 -14.93 1 97.44 168 ALA B O 1
ATOM 4386 N N . LYS B 1 169 ? 7.641 19.688 -13.516 1 97.5 169 LYS B N 1
ATOM 4387 C CA . LYS B 1 169 ? 6.656 18.75 -14.039 1 97.5 169 LYS B CA 1
ATOM 4388 C C . LYS B 1 169 ? 5.414 18.703 -13.156 1 97.5 169 LYS B C 1
ATOM 4390 O O . LYS B 1 169 ? 4.293 18.609 -13.664 1 97.5 169 LYS B O 1
ATOM 4395 N N . LEU B 1 170 ? 5.602 18.656 -11.875 1 98.19 170 LEU B N 1
ATOM 4396 C CA . LEU B 1 170 ? 4.535 18.531 -10.883 1 98.19 170 LEU B CA 1
ATOM 4397 C C . LEU B 1 170 ? 4.652 19.625 -9.82 1 98.19 170 LEU B C 1
ATOM 4399 O O . LEU B 1 170 ? 5.754 20.109 -9.531 1 98.19 170 LEU B O 1
ATOM 4403 N N . LEU B 1 171 ? 3.543 20.031 -9.266 1 98.31 171 LEU B N 1
ATOM 4404 C CA . LEU B 1 171 ? 3.428 20.812 -8.031 1 98.31 171 LEU B CA 1
ATOM 4405 C C . LEU B 1 171 ? 2.539 20.078 -7.023 1 98.31 171 LEU B C 1
ATOM 4407 O O . LEU B 1 171 ? 1.36 19.844 -7.289 1 98.31 171 LEU B O 1
ATOM 4411 N N . ILE B 1 172 ? 3.107 19.656 -5.918 1 98.62 172 ILE B N 1
ATOM 4412 C CA . ILE B 1 172 ? 2.307 19.062 -4.859 1 98.62 172 ILE B CA 1
ATOM 4413 C C . ILE B 1 172 ? 2.029 20.094 -3.77 1 98.62 172 ILE B C 1
ATOM 4415 O O . ILE B 1 172 ? 2.955 20.719 -3.246 1 98.62 172 ILE B O 1
ATOM 4419 N N . VAL B 1 173 ? 0.783 20.281 -3.461 1 98.31 173 VAL B N 1
ATOM 4420 C CA . VAL B 1 173 ? 0.328 21.156 -2.391 1 98.31 173 VAL B CA 1
ATOM 4421 C C . VAL B 1 173 ? -0.573 20.375 -1.432 1 98.31 173 VAL B C 1
ATOM 4423 O O . VAL B 1 173 ? -0.9 19.219 -1.679 1 98.31 173 VAL B O 1
ATOM 4426 N N . ASN B 1 174 ? -0.847 20.969 -0.333 1 97.12 174 ASN B N 1
ATOM 4427 C CA . ASN B 1 174 ? -1.732 20.422 0.688 1 97.12 174 ASN B CA 1
ATOM 4428 C C . ASN B 1 174 ? -2.672 21.484 1.248 1 97.12 174 ASN B C 1
ATOM 4430 O O . ASN B 1 174 ? -2.26 22.328 2.053 1 97.12 174 ASN B O 1
ATOM 4434 N N . TYR B 1 175 ? -3.908 21.5 0.772 1 95.75 175 TYR B N 1
ATOM 4435 C CA . TYR B 1 175 ? -4.922 22.422 1.29 1 95.75 175 TYR B CA 1
ATOM 4436 C C . TYR B 1 175 ? -6.227 21.688 1.568 1 95.75 175 TYR B C 1
ATOM 4438 O O . TYR B 1 175 ? -6.758 21 0.694 1 95.75 175 TYR B O 1
ATOM 4446 N N . PRO B 1 176 ? -6.863 21.891 2.703 1 94.56 176 PRO B N 1
ATOM 4447 C CA . PRO B 1 176 ? -6.344 22.625 3.857 1 94.56 176 PRO B CA 1
ATOM 4448 C C . PRO B 1 176 ? -4.965 22.141 4.297 1 94.56 176 PRO B C 1
ATOM 4450 O O . PRO B 1 176 ? -4.676 20.953 4.223 1 94.56 176 PRO B O 1
ATOM 4453 N N . ASN B 1 177 ? -4.184 23.078 4.801 1 95.38 177 ASN B N 1
ATOM 4454 C CA . ASN B 1 177 ? -2.764 22.781 4.953 1 95.38 177 ASN B CA 1
ATOM 4455 C C . ASN B 1 177 ? -2.43 22.344 6.379 1 95.38 177 ASN B C 1
ATOM 4457 O O . ASN B 1 177 ? -2.891 22.969 7.34 1 95.38 177 ASN B O 1
ATOM 4461 N N . ASN B 1 178 ? -1.827 21.297 6.59 1 93.38 178 ASN B N 1
ATOM 4462 C CA . ASN B 1 178 ? -1.052 20.906 7.762 1 93.38 178 ASN B CA 1
ATOM 4463 C C . ASN B 1 178 ? 0.413 21.312 7.625 1 93.38 178 ASN B C 1
ATOM 4465 O O . ASN B 1 178 ? 1.112 20.844 6.727 1 93.38 178 ASN B O 1
ATOM 4469 N N . PRO B 1 179 ? 0.854 22.219 8.32 1 93.44 179 PRO B N 1
ATOM 4470 C CA . PRO B 1 179 ? 0.407 22.531 9.68 1 93.44 179 PRO B CA 1
ATOM 4471 C C . PRO B 1 179 ? -0.226 23.906 9.789 1 93.44 179 PRO B C 1
ATOM 4473 O O . PRO B 1 179 ? -0.75 24.281 10.844 1 93.44 179 PRO B O 1
ATOM 4476 N N . THR B 1 180 ? -0.319 24.703 8.773 1 94.06 180 THR B N 1
ATOM 4477 C CA . THR B 1 180 ? -0.616 26.125 8.898 1 94.06 180 THR B CA 1
ATOM 4478 C C . THR B 1 180 ? -2.105 26.344 9.148 1 94.06 180 THR B C 1
ATOM 4480 O O . THR B 1 180 ? -2.51 27.406 9.609 1 94.06 180 THR B O 1
ATOM 4483 N N . GLY B 1 181 ? -2.881 25.375 8.711 1 93.12 181 GLY B N 1
ATOM 4484 C CA . GLY B 1 181 ? -4.324 25.531 8.812 1 93.12 181 GLY B CA 1
ATOM 4485 C C . GLY B 1 181 ? -4.922 26.344 7.688 1 93.12 181 GLY B C 1
ATOM 4486 O O . GLY B 1 181 ? -6.133 26.578 7.648 1 93.12 181 GLY B O 1
ATOM 4487 N N . LYS B 1 182 ? -4.145 26.703 6.734 1 94.75 182 LYS B N 1
ATOM 4488 C CA . LYS B 1 182 ? -4.617 27.531 5.621 1 94.75 182 LYS B CA 1
ATOM 4489 C C . LYS B 1 182 ? -5.664 26.781 4.797 1 94.75 182 LYS B C 1
ATOM 4491 O O . LYS B 1 182 ? -5.473 25.609 4.449 1 94.75 182 LYS B O 1
ATOM 4496 N N . VAL B 1 183 ? -6.773 27.453 4.566 1 94.44 183 VAL B N 1
ATOM 4497 C CA . VAL B 1 183 ? -7.781 27.016 3.607 1 94.44 183 VAL B CA 1
ATOM 4498 C C . VAL B 1 183 ? -7.75 27.922 2.375 1 94.44 183 VAL B C 1
ATOM 4500 O O . VAL B 1 183 ? -8.07 29.109 2.461 1 94.44 183 VAL B O 1
ATOM 4503 N N . ALA B 1 184 ? -7.34 27.359 1.318 1 95.12 184 ALA B N 1
ATOM 4504 C CA . ALA B 1 184 ? -7.273 28.156 0.1 1 95.12 184 ALA B CA 1
ATOM 4505 C C . ALA B 1 184 ? -8.672 28.547 -0.38 1 95.12 184 ALA B C 1
ATOM 4507 O O . ALA B 1 184 ? -9.594 27.734 -0.336 1 95.12 184 ALA B O 1
ATOM 4508 N N . SER B 1 185 ? -8.852 29.844 -0.813 1 93.81 185 SER B N 1
ATOM 4509 C CA . SER B 1 185 ? -10.086 30.281 -1.446 1 93.81 185 SER B CA 1
ATOM 4510 C C . SER B 1 185 ? -10.172 29.797 -2.893 1 93.81 185 SER B C 1
ATOM 4512 O O . SER B 1 185 ? -9.18 29.328 -3.455 1 93.81 185 SER B O 1
ATOM 4514 N N . GLN B 1 186 ? -11.383 29.906 -3.445 1 94.5 186 GLN B N 1
ATOM 4515 C CA . GLN B 1 186 ? -11.531 29.516 -4.844 1 94.5 186 GLN B CA 1
ATOM 4516 C C . GLN B 1 186 ? -10.656 30.375 -5.754 1 94.5 186 GLN B C 1
ATOM 4518 O O . GLN B 1 186 ? -10.062 29.875 -6.707 1 94.5 186 GLN B O 1
ATOM 4523 N N . GLN B 1 187 ? -10.609 31.656 -5.434 1 96.44 187 GLN B N 1
ATOM 4524 C CA . GLN B 1 187 ? -9.773 32.562 -6.223 1 96.44 187 GLN B CA 1
ATOM 4525 C C . GLN B 1 187 ? -8.305 32.156 -6.164 1 96.44 187 GLN B C 1
ATOM 4527 O O . GLN B 1 187 ? -7.602 32.188 -7.172 1 96.44 187 GLN B O 1
ATOM 4532 N N . GLU B 1 188 ? -7.855 31.797 -5.012 1 96.5 188 GLU B N 1
ATOM 4533 C CA . GLU B 1 188 ? -6.477 31.359 -4.824 1 96.5 188 GLU B CA 1
ATOM 4534 C C . GLU B 1 188 ? -6.207 30.062 -5.578 1 96.5 188 GLU B C 1
ATOM 4536 O O . GLU B 1 188 ? -5.16 29.906 -6.211 1 96.5 188 GLU B O 1
ATOM 4541 N N . CYS B 1 189 ? -7.121 29.125 -5.551 1 97.19 189 CYS B N 1
ATOM 4542 C CA . CYS B 1 189 ? -7.02 27.875 -6.309 1 97.19 189 CYS B CA 1
ATOM 4543 C C . CYS B 1 189 ? -6.945 28.156 -7.805 1 97.19 189 CYS B C 1
ATOM 4545 O O . CYS B 1 189 ? -6.105 27.594 -8.508 1 97.19 189 CYS B O 1
ATOM 4547 N N . ASP B 1 190 ? -7.828 29.062 -8.25 1 97.38 190 ASP B N 1
ATOM 4548 C CA . ASP B 1 190 ? -7.867 29.422 -9.664 1 97.38 190 ASP B CA 1
ATOM 4549 C C . ASP B 1 190 ? -6.531 30.016 -10.117 1 97.38 190 ASP B C 1
ATOM 4551 O O . ASP B 1 190 ? -6.02 29.656 -11.18 1 97.38 190 ASP B O 1
ATOM 4555 N N . ARG B 1 191 ? -6.031 30.859 -9.312 1 96.62 191 ARG B N 1
ATOM 4556 C CA . ARG B 1 191 ? -4.773 31.531 -9.648 1 96.62 191 ARG B CA 1
ATOM 4557 C C . ARG B 1 191 ? -3.629 30.531 -9.727 1 96.62 191 ARG B C 1
ATOM 4559 O O . ARG B 1 191 ? -2.834 30.562 -10.672 1 96.62 191 ARG B O 1
ATOM 4566 N N . LEU B 1 192 ? -3.537 29.703 -8.758 1 97.06 192 LEU B N 1
ATOM 4567 C CA . LEU B 1 192 ? -2.461 28.719 -8.727 1 97.06 192 LEU B CA 1
ATOM 4568 C C . LEU B 1 192 ? -2.572 27.75 -9.898 1 97.06 192 LEU B C 1
ATOM 4570 O O . LEU B 1 192 ? -1.571 27.422 -10.539 1 97.06 192 LEU B O 1
ATOM 4574 N N . LEU B 1 193 ? -3.762 27.281 -10.203 1 96.44 193 LEU B N 1
ATOM 4575 C CA . LEU B 1 193 ? -3.973 26.344 -11.305 1 96.44 193 LEU B CA 1
ATOM 4576 C C . LEU B 1 193 ? -3.668 27 -12.648 1 96.44 193 LEU B C 1
ATOM 4578 O O . LEU B 1 193 ? -3.176 26.344 -13.57 1 96.44 193 LEU B O 1
ATOM 4582 N N . ALA B 1 194 ? -4.008 28.297 -12.766 1 96.25 194 ALA B N 1
ATOM 4583 C CA . ALA B 1 194 ? -3.713 29.016 -13.992 1 96.25 194 ALA B CA 1
ATOM 4584 C C . ALA B 1 194 ? -2.213 29.031 -14.281 1 96.25 194 ALA B C 1
ATOM 4586 O O . ALA B 1 194 ? -1.79 28.828 -15.422 1 96.25 194 ALA B O 1
ATOM 4587 N N . ILE B 1 195 ? -1.436 29.266 -13.242 1 95.44 195 ILE B N 1
ATOM 4588 C CA . ILE B 1 195 ? 0.015 29.234 -13.398 1 95.44 195 ILE B CA 1
ATOM 4589 C C . ILE B 1 195 ? 0.466 27.844 -13.828 1 95.44 195 ILE B C 1
ATOM 4591 O O . ILE B 1 195 ? 1.296 27.703 -14.727 1 95.44 195 ILE B O 1
ATOM 4595 N N . CYS B 1 196 ? -0.074 26.828 -13.227 1 95.62 196 CYS B N 1
ATOM 4596 C CA . CYS B 1 196 ? 0.263 25.438 -13.562 1 95.62 196 CYS B CA 1
ATOM 4597 C C . CYS B 1 196 ? -0.081 25.141 -15.016 1 95.62 196 CYS B C 1
ATOM 4599 O O . CYS B 1 196 ? 0.72 24.531 -15.734 1 95.62 196 CYS B O 1
ATOM 4601 N N . ARG B 1 197 ? -1.203 25.594 -15.477 1 94.62 197 ARG B N 1
ATOM 4602 C CA . ARG B 1 197 ? -1.637 25.375 -16.859 1 94.62 197 ARG B CA 1
ATOM 4603 C C . ARG B 1 197 ? -0.694 26.062 -17.844 1 94.62 197 ARG B C 1
ATOM 4605 O O . ARG B 1 197 ? -0.28 25.453 -18.828 1 94.62 197 ARG B O 1
ATOM 4612 N N . ASP B 1 198 ? -0.37 27.266 -17.484 1 93.62 198 ASP B N 1
ATOM 4613 C CA . ASP B 1 198 ? 0.462 28.062 -18.375 1 93.62 198 ASP B CA 1
ATOM 4614 C C . ASP B 1 198 ? 1.852 27.453 -18.531 1 93.62 198 ASP B C 1
ATOM 4616 O O . ASP B 1 198 ? 2.514 27.656 -19.547 1 93.62 198 ASP B O 1
ATOM 4620 N N . HIS B 1 199 ? 2.273 26.672 -17.609 1 94.31 199 HIS B N 1
ATOM 4621 C CA . HIS B 1 199 ? 3.623 26.125 -17.625 1 94.31 199 HIS B CA 1
ATOM 4622 C C . HIS B 1 199 ? 3.594 24.609 -17.781 1 94.31 199 HIS B C 1
ATOM 4624 O O . HIS B 1 199 ? 4.625 23.953 -17.641 1 94.31 199 HIS B O 1
ATOM 4630 N N . ASP B 1 200 ? 2.393 24.031 -17.984 1 94.44 200 ASP B N 1
ATOM 4631 C CA . ASP B 1 200 ? 2.184 22.594 -18.188 1 94.44 200 ASP B CA 1
ATOM 4632 C C . ASP B 1 200 ? 2.654 21.797 -16.984 1 94.44 200 ASP B C 1
ATOM 4634 O O . ASP B 1 200 ? 3.363 20.797 -17.125 1 94.44 200 ASP B O 1
ATOM 4638 N N . ILE B 1 201 ? 2.35 22.312 -15.797 1 96.56 201 ILE B N 1
ATOM 4639 C CA . ILE B 1 201 ? 2.637 21.672 -14.523 1 96.56 201 ILE B CA 1
ATOM 4640 C C . ILE B 1 201 ? 1.381 20.969 -14.008 1 96.56 201 ILE B C 1
ATOM 4642 O O . ILE B 1 201 ? 0.302 21.562 -13.969 1 96.56 201 ILE B O 1
ATOM 4646 N N . LEU B 1 202 ? 1.451 19.688 -13.727 1 97.81 202 LEU B N 1
ATOM 4647 C CA . LEU B 1 202 ? 0.344 18.984 -13.094 1 97.81 202 LEU B CA 1
ATOM 4648 C C . LEU B 1 202 ? 0.3 19.281 -11.594 1 97.81 202 LEU B C 1
ATOM 4650 O O . LEU B 1 202 ? 1.297 19.109 -10.891 1 97.81 202 LEU B O 1
ATOM 4654 N N . LEU B 1 203 ? -0.816 19.781 -11.164 1 98.06 203 LEU B N 1
ATOM 4655 C CA . LEU B 1 203 ? -0.996 20.078 -9.742 1 98.06 203 LEU B CA 1
ATOM 4656 C C . LEU B 1 203 ? -1.614 18.891 -9.008 1 98.06 203 LEU B C 1
ATOM 4658 O O . LEU B 1 203 ? -2.623 18.344 -9.453 1 98.06 203 LEU B O 1
ATOM 4662 N N . ILE B 1 204 ? -1 18.453 -7.945 1 98.44 204 ILE B N 1
ATOM 4663 C CA . ILE B 1 204 ? -1.532 17.438 -7.039 1 98.44 204 ILE B CA 1
ATOM 4664 C C . ILE B 1 204 ? -1.861 18.078 -5.688 1 98.44 204 ILE B C 1
ATOM 4666 O O . ILE B 1 204 ? -0.977 18.609 -5.016 1 98.44 204 ILE B O 1
ATOM 4670 N N . ASN B 1 205 ? -3.092 18.047 -5.293 1 98.38 205 ASN B N 1
ATOM 4671 C CA . ASN B 1 205 ? -3.475 18.531 -3.971 1 98.38 205 ASN B CA 1
ATOM 4672 C C . ASN B 1 205 ? -3.73 17.375 -3.008 1 98.38 205 ASN B C 1
ATOM 4674 O O . ASN B 1 205 ? -4.629 16.562 -3.234 1 98.38 205 ASN B O 1
ATOM 4678 N N . ASP B 1 206 ? -2.898 17.281 -2.01 1 97.81 206 ASP B N 1
ATOM 4679 C CA . ASP B 1 206 ? -3.199 16.406 -0.883 1 97.81 206 ASP B CA 1
ATOM 4680 C C . ASP B 1 206 ? -4.32 16.969 -0.021 1 97.81 206 ASP B C 1
ATOM 4682 O O . ASP B 1 206 ? -4.066 17.766 0.886 1 97.81 206 ASP B O 1
ATOM 4686 N N . ALA B 1 207 ? -5.508 16.484 -0.234 1 96.25 207 ALA B N 1
ATOM 4687 C CA . ALA B 1 207 ? -6.703 17.047 0.391 1 96.25 207 ALA B CA 1
ATOM 4688 C C . ALA B 1 207 ? -7.125 16.234 1.607 1 96.25 207 ALA B C 1
ATOM 4690 O O . ALA B 1 207 ? -8.32 16.078 1.878 1 96.25 207 ALA B O 1
ATOM 4691 N N . ALA B 1 208 ? -6.168 15.734 2.334 1 94.5 208 ALA B N 1
ATOM 4692 C CA . ALA B 1 208 ? -6.414 14.828 3.449 1 94.5 208 ALA B CA 1
ATOM 4693 C C . ALA B 1 208 ? -7.297 15.484 4.508 1 94.5 208 ALA B C 1
ATOM 4695 O O . ALA B 1 208 ? -7.984 14.797 5.266 1 94.5 208 ALA B O 1
ATOM 4696 N N . TYR B 1 209 ? -7.379 16.844 4.555 1 92.62 209 TYR B N 1
ATOM 4697 C CA . TYR B 1 209 ? -8.086 17.531 5.633 1 92.62 209 TYR B CA 1
ATOM 4698 C C . TYR B 1 209 ? -9.312 18.266 5.098 1 92.62 209 TYR B C 1
ATOM 4700 O O . TYR B 1 209 ? -9.93 19.047 5.812 1 92.62 209 TYR B O 1
ATOM 4708 N N . SER B 1 210 ? -9.664 18 3.881 1 89.75 210 SER B N 1
ATOM 4709 C CA . SER B 1 210 ? -10.734 18.75 3.227 1 89.75 210 SER B CA 1
ATOM 4710 C C . SER B 1 210 ? -12.07 18.547 3.934 1 89.75 210 SER B C 1
ATOM 4712 O O . SER B 1 210 ? -12.906 19.453 3.973 1 89.75 210 SER B O 1
ATOM 4714 N N . ASP B 1 211 ? -12.219 17.422 4.566 1 87.06 211 ASP B N 1
ATOM 4715 C CA . ASP B 1 211 ? -13.508 17.094 5.16 1 87.06 211 ASP B CA 1
ATOM 4716 C C . ASP B 1 211 ? -13.578 17.562 6.613 1 87.06 211 ASP B C 1
ATOM 4718 O O . ASP B 1 211 ? -14.602 17.375 7.281 1 87.06 211 ASP B O 1
ATOM 4722 N N . LEU B 1 212 ? -12.57 18.203 7.074 1 88.44 212 LEU B N 1
ATOM 4723 C CA . LEU B 1 212 ? -12.555 18.719 8.438 1 88.44 212 LEU B CA 1
ATOM 4724 C C . LEU B 1 212 ? -12.984 20.188 8.469 1 88.44 212 LEU B C 1
ATOM 4726 O O . LEU B 1 212 ? -12.516 20.953 9.312 1 88.44 212 LEU B O 1
ATOM 4730 N N . LEU B 1 213 ? -13.695 20.578 7.547 1 83.56 213 LEU B N 1
ATOM 4731 C CA . LEU B 1 213 ? -14.305 21.891 7.461 1 83.56 213 LEU B CA 1
ATOM 4732 C C . LEU B 1 213 ? -15.828 21.797 7.457 1 83.56 213 LEU B C 1
ATOM 4734 O O . LEU B 1 213 ? -16.391 20.891 6.848 1 83.56 213 LEU B O 1
ATOM 4738 N N . PRO B 1 214 ? -16.359 22.719 8.18 1 79.12 214 PRO B N 1
ATOM 4739 C CA . PRO B 1 214 ? -17.828 22.719 8.102 1 79.12 214 PRO B CA 1
ATOM 4740 C C . PRO B 1 214 ? -18.344 22.844 6.664 1 79.12 214 PRO B C 1
ATOM 4742 O O . PRO B 1 214 ? -17.703 23.516 5.84 1 79.12 214 PRO B O 1
ATOM 4745 N N . ALA B 1 215 ? -19.5 22.219 6.441 1 72.75 215 ALA B N 1
ATOM 4746 C CA . ALA B 1 215 ? -20.078 22.219 5.102 1 72.75 215 ALA B CA 1
ATOM 4747 C C . ALA B 1 215 ? -20.297 23.625 4.582 1 72.75 215 ALA B C 1
ATOM 4749 O O . ALA B 1 215 ? -20.141 23.891 3.387 1 72.75 215 ALA B O 1
ATOM 4750 N N . GLU B 1 216 ? -20.578 24.453 5.48 1 74.94 216 GLU B N 1
ATOM 4751 C CA . GLU B 1 216 ? -20.938 25.812 5.086 1 74.94 216 GLU B CA 1
ATOM 4752 C C . GLU B 1 216 ? -19.703 26.688 4.902 1 74.94 216 GLU B C 1
ATOM 4754 O O . GLU B 1 216 ? -19.797 27.781 4.348 1 74.94 216 GLU B O 1
ATOM 4759 N N . ARG B 1 217 ? -18.609 26.141 5.305 1 78.25 217 ARG B N 1
ATOM 4760 C CA . ARG B 1 217 ? -17.406 26.938 5.16 1 78.25 217 ARG B CA 1
ATOM 4761 C C . ARG B 1 217 ? -16.922 26.938 3.713 1 78.25 217 ARG B C 1
ATOM 4763 O O . ARG B 1 217 ? -16.688 25.875 3.131 1 78.25 217 ARG B O 1
ATOM 4770 N N . PRO B 1 218 ? -16.875 28.156 3.213 1 78.75 218 PRO B N 1
ATOM 4771 C CA . PRO B 1 218 ? -16.328 28.219 1.852 1 78.75 218 PRO B CA 1
ATOM 4772 C C . PRO B 1 218 ? -14.898 27.688 1.755 1 78.75 218 PRO B C 1
ATOM 4774 O O . PRO B 1 218 ? -14.094 27.922 2.656 1 78.75 218 PRO B O 1
ATOM 4777 N N . ARG B 1 219 ? -14.625 26.812 0.8 1 85.31 219 ARG B N 1
ATOM 4778 C CA . ARG B 1 219 ? -13.289 26.312 0.498 1 85.31 219 ARG B CA 1
ATOM 4779 C C . ARG B 1 219 ? -13.047 26.281 -1.007 1 85.31 219 ARG B C 1
ATOM 4781 O O . ARG B 1 219 ? -13.984 26.094 -1.788 1 85.31 219 ARG B O 1
ATOM 4788 N N . GLY B 1 220 ? -11.875 26.656 -1.294 1 90.31 220 GLY B N 1
ATOM 4789 C CA . GLY B 1 220 ? -11.5 26.516 -2.691 1 90.31 220 GLY B CA 1
ATOM 4790 C C . GLY B 1 220 ? -11.344 25.062 -3.113 1 90.31 220 GLY B C 1
ATOM 4791 O O . GLY B 1 220 ? -11.078 24.188 -2.283 1 90.31 220 GLY B O 1
ATOM 4792 N N . ARG B 1 221 ? -11.648 24.859 -4.387 1 91.44 221 ARG B N 1
ATOM 4793 C CA . ARG B 1 221 ? -11.5 23.547 -4.996 1 91.44 221 ARG B CA 1
ATOM 4794 C C . ARG B 1 221 ? -10.695 23.625 -6.285 1 91.44 221 ARG B C 1
ATOM 4796 O O . ARG B 1 221 ? -11.148 24.219 -7.27 1 91.44 221 ARG B O 1
ATOM 4803 N N . PHE B 1 222 ? -9.609 22.938 -6.293 1 95 222 PHE B N 1
ATOM 4804 C CA . PHE B 1 222 ? -8.75 22.969 -7.469 1 95 222 PHE B CA 1
ATOM 4805 C C . PHE B 1 222 ? -9.445 22.312 -8.656 1 95 222 PHE B C 1
ATOM 4807 O O . PHE B 1 222 ? -9.375 22.812 -9.781 1 95 222 PHE B O 1
ATOM 4814 N N . LEU B 1 223 ? -10.117 21.219 -8.438 1 93.81 223 LEU B N 1
ATOM 4815 C CA . LEU B 1 223 ? -10.703 20.406 -9.508 1 93.81 223 LEU B CA 1
ATOM 4816 C C . LEU B 1 223 ? -11.852 21.156 -10.172 1 93.81 223 LEU B C 1
ATOM 4818 O O . LEU B 1 223 ? -12.328 20.75 -11.242 1 93.81 223 LEU B O 1
ATOM 4822 N N . TYR B 1 224 ? -12.234 22.266 -9.633 1 87.44 224 TYR B N 1
ATOM 4823 C CA . TYR B 1 224 ? -13.344 23.031 -10.195 1 87.44 224 TYR B CA 1
ATOM 4824 C C . TYR B 1 224 ? -12.836 24.25 -10.953 1 87.44 224 TYR B C 1
ATOM 4826 O O . TYR B 1 224 ? -13.625 24.984 -11.539 1 87.44 224 TYR B O 1
ATOM 4834 N N . SER B 1 225 ? -11.625 24.422 -10.93 1 89.69 225 SER B N 1
ATOM 4835 C CA . SER B 1 225 ? -11 25.516 -11.672 1 89.69 225 SER B CA 1
ATOM 4836 C C . SER B 1 225 ? -10.922 25.188 -13.156 1 89.69 225 SER B C 1
ATOM 4838 O O . SER B 1 225 ? -10.961 24.016 -13.547 1 89.69 225 SER B O 1
ATOM 4840 N N . GLU B 1 226 ? -10.836 26.234 -13.914 1 89.56 226 GLU B N 1
ATOM 4841 C CA . GLU B 1 226 ? -10.68 26.062 -15.352 1 89.56 226 GLU B CA 1
ATOM 4842 C C . GLU B 1 226 ? -9.406 25.281 -15.672 1 89.56 226 GLU B C 1
ATOM 4844 O O . GLU B 1 226 ? -8.336 25.562 -15.133 1 89.56 226 GLU B O 1
ATOM 4849 N N . GLY B 1 227 ? -9.586 24.266 -16.484 1 89.88 227 GLY B N 1
ATOM 4850 C CA . GLY B 1 227 ? -8.438 23.484 -16.922 1 89.88 227 GLY B CA 1
ATOM 4851 C C . GLY B 1 227 ? -8.055 22.391 -15.953 1 89.88 227 GLY B C 1
ATOM 4852 O O . GLY B 1 227 ? -7.129 21.609 -16.219 1 89.88 227 GLY B O 1
ATOM 4853 N N . ALA B 1 228 ? -8.805 22.219 -14.938 1 91.5 228 ALA B N 1
ATOM 4854 C CA . ALA B 1 228 ? -8.453 21.266 -13.875 1 91.5 228 ALA B CA 1
ATOM 4855 C C . ALA B 1 228 ? -8.469 19.828 -14.398 1 91.5 228 ALA B C 1
ATOM 4857 O O . ALA B 1 228 ? -7.691 18.984 -13.938 1 91.5 228 ALA B O 1
ATOM 4858 N N . SER B 1 229 ? -9.273 19.547 -15.383 1 89.94 229 SER B N 1
ATOM 4859 C CA . SER B 1 229 ? -9.438 18.188 -15.906 1 89.94 229 SER B CA 1
ATOM 4860 C C . SER B 1 229 ? -8.117 17.641 -16.438 1 89.94 229 SER B C 1
ATOM 4862 O O . SER B 1 229 ? -7.871 16.438 -16.344 1 89.94 229 SER B O 1
ATOM 4864 N N . SER B 1 230 ? -7.266 18.547 -16.859 1 92.12 230 SER B N 1
ATOM 4865 C CA . SER B 1 230 ? -6.016 18.094 -17.453 1 92.12 230 SER B CA 1
ATOM 4866 C C . SER B 1 230 ? -4.828 18.406 -16.547 1 92.12 230 SER B C 1
ATOM 4868 O O . SER B 1 230 ? -3.723 17.906 -16.781 1 92.12 230 SER B O 1
ATOM 4870 N N . HIS B 1 231 ? -5.113 19.172 -15.43 1 95 231 HIS B N 1
ATOM 4871 C CA . HIS B 1 231 ? -3.945 19.688 -14.727 1 95 231 HIS B CA 1
ATOM 4872 C C . HIS B 1 231 ? -4.086 19.5 -13.219 1 95 231 HIS B C 1
ATOM 4874 O O . HIS B 1 231 ? -3.336 20.109 -12.445 1 95 231 HIS B O 1
ATOM 4880 N N . CYS B 1 232 ? -5.055 18.656 -12.852 1 96.81 232 CYS B N 1
ATOM 4881 C CA . CYS B 1 232 ? -5.227 18.578 -11.406 1 96.81 232 CYS B CA 1
ATOM 4882 C C . CYS B 1 232 ? -5.617 17.156 -10.984 1 96.81 232 CYS B C 1
ATOM 4884 O O . CYS B 1 232 ? -6.441 16.516 -11.633 1 96.81 232 CYS B O 1
ATOM 4886 N N . ILE B 1 233 ? -5.004 16.656 -9.969 1 97.94 233 ILE B N 1
ATOM 4887 C CA . ILE B 1 233 ? -5.344 15.438 -9.242 1 97.94 233 ILE B CA 1
ATOM 4888 C C . ILE B 1 233 ? -5.504 15.75 -7.754 1 97.94 233 ILE B C 1
ATOM 4890 O O . ILE B 1 233 ? -4.715 16.516 -7.188 1 97.94 233 ILE B O 1
ATOM 4894 N N . GLU B 1 234 ? -6.512 15.188 -7.129 1 97.88 234 GLU B N 1
ATOM 4895 C CA . GLU B 1 234 ? -6.66 15.344 -5.688 1 97.88 234 GLU B CA 1
ATOM 4896 C C . GLU B 1 234 ? -6.582 13.992 -4.977 1 97.88 234 GLU B C 1
ATOM 4898 O O . GLU B 1 234 ? -7.098 12.992 -5.477 1 97.88 234 GLU B O 1
ATOM 4903 N N . VAL B 1 235 ? -5.953 14.008 -3.859 1 98.25 235 VAL B N 1
ATOM 4904 C CA . VAL B 1 235 ? -5.855 12.844 -2.982 1 98.25 235 VAL B CA 1
ATOM 4905 C C . VAL B 1 235 ? -6.668 13.078 -1.713 1 98.25 235 VAL B C 1
ATOM 4907 O O . VAL B 1 235 ? -6.449 14.062 -1.005 1 98.25 235 VAL B O 1
ATOM 4910 N N . HIS B 1 236 ? -7.598 12.18 -1.411 1 97.12 236 HIS B N 1
ATOM 4911 C CA . HIS B 1 236 ? -8.469 12.289 -0.248 1 97.12 236 HIS B CA 1
ATOM 4912 C C . HIS B 1 236 ? -8.242 11.133 0.725 1 97.12 236 HIS B C 1
ATOM 4914 O O . HIS B 1 236 ? -7.754 10.07 0.331 1 97.12 236 HIS B O 1
ATOM 4920 N N . SER B 1 237 ? -8.57 11.344 1.968 1 95.31 237 SER B N 1
ATOM 4921 C CA . SER B 1 237 ? -8.43 10.344 3.023 1 95.31 237 SER B CA 1
ATOM 4922 C C . SER B 1 237 ? -9.633 10.359 3.957 1 95.31 237 SER B C 1
ATOM 4924 O O . SER B 1 237 ? -10.211 11.414 4.227 1 95.31 237 SER B O 1
ATOM 4926 N N . PHE B 1 238 ? -9.969 9.219 4.477 1 94.12 238 PHE B N 1
ATOM 4927 C CA . PHE B 1 238 ? -11.039 9.133 5.461 1 94.12 238 PHE B CA 1
ATOM 4928 C C . PHE B 1 238 ? -10.477 8.945 6.863 1 94.12 238 PHE B C 1
ATOM 4930 O O . PHE B 1 238 ? -11.227 8.781 7.824 1 94.12 238 PHE B O 1
ATOM 4937 N N . SER B 1 239 ? -9.172 8.977 6.977 1 92.38 239 SER B N 1
ATOM 4938 C CA . SER B 1 239 ? -8.5 8.766 8.258 1 92.38 239 SER B CA 1
ATOM 4939 C C . SER B 1 239 ? -8.961 9.781 9.289 1 92.38 239 SER B C 1
ATOM 4941 O O . SER B 1 239 ? -9.234 9.43 10.445 1 92.38 239 SER B O 1
ATOM 4943 N N . LYS B 1 240 ? -9.055 11.031 8.828 1 88.62 240 LYS B N 1
ATOM 4944 C CA . LYS B 1 240 ? -9.305 12.109 9.773 1 88.62 240 LYS B CA 1
ATOM 4945 C C . LYS B 1 240 ? -10.797 12.422 9.875 1 88.62 240 LYS B C 1
ATOM 4947 O O . LYS B 1 240 ? -11.352 12.508 10.969 1 88.62 240 LYS B O 1
ATOM 4952 N N . SER B 1 241 ? -11.414 12.484 8.766 1 89 241 SER B N 1
ATOM 4953 C CA . SER B 1 241 ? -12.797 12.938 8.727 1 89 241 SER B CA 1
ATOM 4954 C C . SER B 1 241 ? -13.742 11.914 9.344 1 89 241 SER B C 1
ATOM 4956 O O . SER B 1 241 ? -14.797 12.266 9.875 1 89 241 SER B O 1
ATOM 4958 N N . LEU B 1 242 ? -13.375 10.648 9.25 1 91.94 242 LEU B N 1
ATOM 4959 C CA . LEU B 1 242 ? -14.227 9.609 9.812 1 91.94 242 LEU B CA 1
ATOM 4960 C C . LEU B 1 242 ? -13.586 9 11.055 1 91.94 242 LEU B C 1
ATOM 4962 O O . LEU B 1 242 ? -14.156 8.094 11.672 1 91.94 242 LEU B O 1
ATOM 4966 N N . GLN B 1 243 ? -12.43 9.477 11.375 1 92.94 243 GLN B N 1
ATOM 4967 C CA . GLN B 1 243 ? -11.703 9.016 12.555 1 92.94 243 GLN B CA 1
ATOM 4968 C C . GLN B 1 243 ? -11.398 7.523 12.469 1 92.94 243 GLN B C 1
ATOM 4970 O O . GLN B 1 243 ? -11.594 6.789 13.438 1 92.94 243 GLN B O 1
ATOM 4975 N N . ILE B 1 244 ? -10.992 7.078 11.312 1 93.06 244 ILE B N 1
ATOM 4976 C CA . ILE B 1 244 ? -10.664 5.676 11.094 1 93.06 244 ILE B CA 1
ATOM 4977 C C . ILE B 1 244 ? -9.305 5.562 10.406 1 93.06 244 ILE B C 1
ATOM 4979 O O . ILE B 1 244 ? -9.172 4.891 9.383 1 93.06 244 ILE B O 1
ATOM 4983 N N . PRO B 1 245 ? -8.273 6.133 10.992 1 93.06 245 PRO B N 1
ATOM 4984 C CA . PRO B 1 245 ? -6.98 6.109 10.305 1 93.06 245 PRO B CA 1
ATOM 4985 C C . PRO B 1 245 ? -6.457 4.691 10.086 1 93.06 245 PRO B C 1
ATOM 4987 O O . PRO B 1 245 ? -5.781 4.43 9.086 1 93.06 245 PRO B O 1
ATOM 4990 N N . GLY B 1 246 ? -6.797 3.795 10.906 1 93.38 246 GLY B N 1
ATOM 4991 C CA . GLY B 1 246 ? -6.305 2.43 10.805 1 93.38 246 GLY B CA 1
ATOM 4992 C C . GLY B 1 246 ? -6.965 1.64 9.688 1 93.38 246 GLY B C 1
ATOM 4993 O O . GLY B 1 246 ? -6.484 0.568 9.312 1 93.38 246 GLY B O 1
ATOM 4994 N N . TRP B 1 247 ? -8.047 2.125 9.156 1 94.44 247 TRP B N 1
ATOM 4995 C CA . TRP B 1 247 ? -8.766 1.381 8.125 1 94.44 247 TRP B CA 1
ATOM 4996 C C . TRP B 1 247 ? -8.078 1.538 6.766 1 94.44 247 TRP B C 1
ATOM 4998 O O . TRP B 1 247 ? -8.336 0.765 5.84 1 94.44 247 TRP B O 1
ATOM 5008 N N . ARG B 1 248 ? -7.223 2.561 6.691 1 95.44 248 ARG B N 1
ATOM 5009 C CA . ARG B 1 248 ? -6.426 2.793 5.492 1 95.44 248 ARG B CA 1
ATOM 5010 C C . ARG B 1 248 ? -7.316 2.914 4.258 1 95.44 248 ARG B C 1
ATOM 5012 O O . ARG B 1 248 ? -7.102 2.225 3.262 1 95.44 248 ARG B O 1
ATOM 5019 N N . LEU B 1 249 ? -8.234 3.828 4.332 1 96.81 249 LEU B N 1
ATOM 5020 C CA . LEU B 1 249 ? -9.117 4.062 3.195 1 96.81 249 LEU B CA 1
ATOM 5021 C C . LEU B 1 249 ? -9.008 5.504 2.709 1 96.81 249 LEU B C 1
ATOM 5023 O O . LEU B 1 249 ? -8.961 6.434 3.518 1 96.81 249 LEU B O 1
ATOM 5027 N N . GLY B 1 250 ? -8.914 5.723 1.483 1 97.19 250 GLY B N 1
ATOM 5028 C CA . GLY B 1 250 ? -8.898 6.984 0.758 1 97.19 250 GLY B CA 1
ATOM 5029 C C . GLY B 1 250 ? -9.188 6.824 -0.723 1 97.19 250 GLY B C 1
ATOM 5030 O O . GLY B 1 250 ? -9.766 5.82 -1.144 1 97.19 250 GLY B O 1
ATOM 5031 N N . PHE B 1 251 ? -8.891 7.859 -1.496 1 98.06 251 PHE B N 1
ATOM 5032 C CA . PHE B 1 251 ? -9.109 7.75 -2.934 1 98.06 251 PHE B CA 1
ATOM 5033 C C . PHE B 1 251 ? -8.43 8.898 -3.674 1 98.06 251 PHE B C 1
ATOM 5035 O O . PHE B 1 251 ? -8.109 9.922 -3.076 1 98.06 251 PHE B O 1
ATOM 5042 N N . ILE B 1 252 ? -8.195 8.664 -4.902 1 98.38 252 ILE B N 1
ATOM 5043 C CA . ILE B 1 252 ? -7.754 9.688 -5.848 1 98.38 252 ILE B CA 1
ATOM 5044 C C . ILE B 1 252 ? -8.953 10.188 -6.652 1 98.38 252 ILE B C 1
ATOM 5046 O O . ILE B 1 252 ? -9.797 9.398 -7.086 1 98.38 252 ILE B O 1
ATOM 5050 N N . LEU B 1 253 ? -9.086 11.469 -6.742 1 97.81 253 LEU B N 1
ATOM 5051 C CA . LEU B 1 253 ? -10.125 12.133 -7.52 1 97.81 253 LEU B CA 1
ATOM 5052 C C . LEU B 1 253 ? -9.516 12.914 -8.68 1 97.81 253 LEU B C 1
ATOM 5054 O O . LEU B 1 253 ? -8.633 13.75 -8.477 1 97.81 253 LEU B O 1
ATOM 5058 N N . ALA B 1 254 ? -9.93 12.656 -9.914 1 97.44 254 ALA B N 1
ATOM 5059 C CA . ALA B 1 254 ? -9.422 13.32 -11.117 1 97.44 254 ALA B CA 1
ATOM 5060 C C . ALA B 1 254 ? -10.336 13.062 -12.312 1 97.44 254 ALA B C 1
ATOM 5062 O O . ALA B 1 254 ? -11.391 12.445 -12.172 1 97.44 254 ALA B O 1
ATOM 5063 N N . ALA B 1 255 ? -9.977 13.625 -13.445 1 96.31 255 ALA B N 1
ATOM 5064 C CA . ALA B 1 255 ? -10.703 13.367 -14.68 1 96.31 255 ALA B CA 1
ATOM 5065 C C . ALA B 1 255 ? -10.703 11.875 -15.016 1 96.31 255 ALA B C 1
ATOM 5067 O O . ALA B 1 255 ? -9.734 11.164 -14.719 1 96.31 255 ALA B O 1
ATOM 5068 N N . PRO B 1 256 ? -11.758 11.359 -15.656 1 96.06 256 PRO B N 1
ATOM 5069 C CA . PRO B 1 256 ? -11.906 9.922 -15.914 1 96.06 256 PRO B CA 1
ATOM 5070 C C . PRO B 1 256 ? -10.719 9.328 -16.656 1 96.06 256 PRO B C 1
ATOM 5072 O O . PRO B 1 256 ? -10.281 8.219 -16.344 1 96.06 256 PRO B O 1
ATOM 5075 N N . ALA B 1 257 ? -10.18 10.039 -17.578 1 94.25 257 ALA B N 1
ATOM 5076 C CA . ALA B 1 257 ? -9.062 9.508 -18.359 1 94.25 257 ALA B CA 1
ATOM 5077 C C . ALA B 1 257 ? -7.84 9.258 -17.469 1 94.25 257 ALA B C 1
ATOM 5079 O O . ALA B 1 257 ? -7.125 8.273 -17.656 1 94.25 257 ALA B O 1
ATOM 5080 N N . ILE B 1 258 ? -7.613 10.156 -16.531 1 95.75 258 ILE B N 1
ATOM 5081 C CA . ILE B 1 258 ? -6.496 10.023 -15.594 1 95.75 258 ILE B CA 1
ATOM 5082 C C . ILE B 1 258 ? -6.738 8.828 -14.672 1 95.75 258 ILE B C 1
ATOM 5084 O O . ILE B 1 258 ? -5.844 8.008 -14.461 1 95.75 258 ILE B O 1
ATOM 5088 N N . ILE B 1 259 ? -7.953 8.703 -14.188 1 96.62 259 ILE B N 1
ATOM 5089 C CA . ILE B 1 259 ? -8.312 7.641 -13.25 1 96.62 259 ILE B CA 1
ATOM 5090 C C . ILE B 1 259 ? -8.219 6.285 -13.953 1 96.62 259 ILE B C 1
ATOM 5092 O O . ILE B 1 259 ? -7.77 5.301 -13.359 1 96.62 259 ILE B O 1
ATOM 5096 N N . GLU B 1 260 ? -8.617 6.223 -15.148 1 93.25 260 GLU B N 1
ATOM 5097 C CA . GLU B 1 260 ? -8.531 4.98 -15.914 1 93.25 260 GLU B CA 1
ATOM 5098 C C . GLU B 1 260 ? -7.082 4.516 -16.047 1 93.25 260 GLU B C 1
ATOM 5100 O O . GLU B 1 260 ? -6.781 3.34 -15.82 1 93.25 260 GLU B O 1
ATOM 5105 N N . ALA B 1 261 ? -6.25 5.422 -16.375 1 92.38 261 ALA B N 1
ATOM 5106 C CA . ALA B 1 261 ? -4.832 5.09 -16.5 1 92.38 261 ALA B CA 1
ATOM 5107 C C . ALA B 1 261 ? -4.238 4.684 -15.164 1 92.38 261 ALA B C 1
ATOM 5109 O O . ALA B 1 261 ? -3.535 3.676 -15.062 1 92.38 261 ALA B O 1
ATOM 5110 N N . LEU B 1 262 ? -4.57 5.445 -14.133 1 95 262 LEU B N 1
ATOM 5111 C CA . LEU B 1 262 ? -4.078 5.129 -12.797 1 95 262 LEU B CA 1
ATOM 5112 C C . LEU B 1 262 ? -4.629 3.787 -12.32 1 95 262 LEU B C 1
ATOM 5114 O O . LEU B 1 262 ? -3.949 3.059 -11.594 1 95 262 LEU B O 1
ATOM 5118 N N . GLY B 1 263 ? -5.859 3.516 -12.688 1 92.94 263 GLY B N 1
ATOM 5119 C CA . GLY B 1 263 ? -6.461 2.238 -12.344 1 92.94 263 GLY B CA 1
ATOM 5120 C C . GLY B 1 263 ? -5.652 1.049 -12.82 1 92.94 263 GLY B C 1
ATOM 5121 O O . GLY B 1 263 ? -5.457 0.084 -12.078 1 92.94 263 GLY B O 1
ATOM 5122 N N . LYS B 1 264 ? -5.152 1.128 -14 1 88.75 264 LYS B N 1
ATOM 5123 C CA . LYS B 1 264 ? -4.305 0.075 -14.555 1 88.75 264 LYS B CA 1
ATOM 5124 C C . LYS B 1 264 ? -2.982 -0.022 -13.805 1 88.75 264 LYS B C 1
ATOM 5126 O O . LYS B 1 264 ? -2.527 -1.12 -13.477 1 88.75 264 LYS B O 1
ATOM 5131 N N . LEU B 1 265 ? -2.43 1.115 -13.516 1 91.5 265 LEU B N 1
ATOM 5132 C CA . LEU B 1 265 ? -1.13 1.16 -12.859 1 91.5 265 LEU B CA 1
ATOM 5133 C C . LEU B 1 265 ? -1.247 0.744 -11.391 1 91.5 265 LEU B C 1
ATOM 5135 O O . LEU B 1 265 ? -0.313 0.169 -10.828 1 91.5 265 LEU B O 1
ATOM 5139 N N . SER B 1 266 ? -2.439 1.017 -10.852 1 93.12 266 SER B N 1
ATOM 5140 C CA . SER B 1 266 ? -2.664 0.689 -9.445 1 93.12 266 SER B CA 1
ATOM 5141 C C . SER B 1 266 ? -2.59 -0.816 -9.211 1 93.12 266 SER B C 1
ATOM 5143 O O . SER B 1 266 ? -2.307 -1.263 -8.102 1 93.12 266 SER B O 1
ATOM 5145 N N . LEU B 1 267 ? -2.764 -1.599 -10.211 1 90.12 267 LEU B N 1
ATOM 5146 C CA . LEU B 1 267 ? -2.713 -3.053 -10.094 1 90.12 267 LEU B CA 1
ATOM 5147 C C . LEU B 1 267 ? -1.289 -3.527 -9.836 1 90.12 267 LEU B C 1
ATOM 5149 O O . LEU B 1 267 ? -1.081 -4.648 -9.367 1 90.12 267 LEU B O 1
ATOM 5153 N N . LEU B 1 268 ? -0.321 -2.691 -10.133 1 91.38 268 LEU B N 1
ATOM 5154 C CA . LEU B 1 268 ? 1.072 -2.998 -9.82 1 91.38 268 LEU B CA 1
ATOM 5155 C C . LEU B 1 268 ? 1.396 -2.662 -8.375 1 91.38 268 LEU B C 1
ATOM 5157 O O . LEU B 1 268 ? 2.357 -3.188 -7.809 1 91.38 268 LEU B O 1
ATOM 5161 N N . HIS B 1 269 ? 0.503 -1.847 -7.824 1 91.44 269 HIS B N 1
ATOM 5162 C CA . HIS B 1 269 ? 0.778 -1.252 -6.523 1 91.44 269 HIS B CA 1
ATOM 5163 C C . HIS B 1 269 ? -0.038 -1.928 -5.426 1 91.44 269 HIS B C 1
ATOM 5165 O O . HIS B 1 269 ? 0.465 -2.156 -4.324 1 91.44 269 HIS B O 1
ATOM 5171 N N . GLU B 1 270 ? -1.236 -2.207 -5.703 1 92.06 270 GLU B N 1
ATOM 5172 C CA . GLU B 1 270 ? -2.141 -2.809 -4.727 1 92.06 270 GLU B CA 1
ATOM 5173 C C . GLU B 1 270 ? -3.117 -3.77 -5.398 1 92.06 270 GLU B C 1
ATOM 5175 O O . GLU B 1 270 ? -3.252 -3.77 -6.625 1 92.06 270 GLU B O 1
ATOM 5180 N N . SER B 1 271 ? -3.715 -4.617 -4.559 1 92.19 271 SER B N 1
ATOM 5181 C CA . SER B 1 271 ? -4.758 -5.523 -5.027 1 92.19 271 SER B CA 1
ATOM 5182 C C . SER B 1 271 ? -6.102 -5.195 -4.387 1 92.19 271 SER B C 1
ATOM 5184 O O . SER B 1 271 ? -6.781 -6.082 -3.867 1 92.19 271 SER B O 1
ATOM 5186 N N . GLY B 1 272 ? -6.398 -3.885 -4.379 1 93.12 272 GLY B N 1
ATOM 5187 C CA . GLY B 1 272 ? -7.664 -3.443 -3.812 1 93.12 272 GLY B CA 1
ATOM 5188 C C . GLY B 1 272 ? -7.602 -3.205 -2.316 1 93.12 272 GLY B C 1
ATOM 5189 O O . GLY B 1 272 ? -6.512 -3.152 -1.737 1 93.12 272 GLY B O 1
ATOM 5190 N N . GLN B 1 273 ? -8.789 -2.912 -1.752 1 95.5 273 GLN B N 1
ATOM 5191 C CA . GLN B 1 273 ? -8.977 -2.697 -0.32 1 95.5 273 GLN B CA 1
ATOM 5192 C C . GLN B 1 273 ? -9.992 -3.682 0.256 1 95.5 273 GLN B C 1
ATOM 5194 O O . GLN B 1 273 ? -10.797 -4.258 -0.482 1 95.5 273 GLN B O 1
ATOM 5199 N N . PRO B 1 274 ? -9.922 -3.934 1.525 1 94.62 274 PRO B N 1
ATOM 5200 C CA . PRO B 1 274 ? -10.867 -4.887 2.117 1 94.62 274 PRO B CA 1
ATOM 5201 C C . PRO B 1 274 ? -12.32 -4.496 1.886 1 94.62 274 PRO B C 1
ATOM 5203 O O . PRO B 1 274 ? -12.75 -3.414 2.299 1 94.62 274 PRO B O 1
ATOM 5206 N N . ARG B 1 275 ? -13.055 -5.367 1.321 1 94.06 275 ARG B N 1
ATOM 5207 C CA . ARG B 1 275 ? -14.43 -5.098 0.904 1 94.06 275 ARG B CA 1
ATOM 5208 C C . ARG B 1 275 ? -15.297 -4.719 2.098 1 94.06 275 ARG B C 1
ATOM 5210 O O . ARG B 1 275 ? -16.141 -3.83 1.996 1 94.06 275 ARG B O 1
ATOM 5217 N N . ILE B 1 276 ? -15.148 -5.391 3.203 1 93.12 276 ILE B N 1
ATOM 5218 C CA . ILE B 1 276 ? -15.984 -5.172 4.379 1 93.12 276 ILE B CA 1
ATOM 5219 C C . ILE B 1 276 ? -15.82 -3.729 4.859 1 93.12 276 ILE B C 1
ATOM 5221 O O . ILE B 1 276 ? -16.797 -3.104 5.293 1 93.12 276 ILE B O 1
ATOM 5225 N N . LEU B 1 277 ? -14.633 -3.23 4.781 1 95 277 LEU B N 1
ATOM 5226 C CA . LEU B 1 277 ? -14.383 -1.854 5.199 1 95 277 LEU B CA 1
ATOM 5227 C C . LEU B 1 277 ? -14.938 -0.868 4.18 1 95 277 LEU B C 1
ATOM 5229 O O . LEU B 1 277 ? -15.516 0.156 4.551 1 95 277 LEU B O 1
ATOM 5233 N N . LEU B 1 278 ? -14.766 -1.194 2.881 1 96.69 278 LEU B N 1
ATOM 5234 C CA . LEU B 1 278 ? -15.344 -0.36 1.831 1 96.69 278 LEU B CA 1
ATOM 5235 C C . LEU B 1 278 ? -16.859 -0.259 1.982 1 96.69 278 LEU B C 1
ATOM 5237 O O . LEU B 1 278 ? -17.422 0.838 1.935 1 96.69 278 LEU B O 1
ATOM 5241 N N . ASP B 1 279 ? -17.484 -1.389 2.18 1 95.69 279 ASP B N 1
ATOM 5242 C CA . ASP B 1 279 ? -18.938 -1.435 2.32 1 95.69 279 ASP B CA 1
ATOM 5243 C C . ASP B 1 279 ? -19.391 -0.639 3.541 1 95.69 279 ASP B C 1
ATOM 5245 O O . ASP B 1 279 ? -20.391 0.079 3.48 1 95.69 279 ASP B O 1
ATOM 5249 N N . ALA B 1 280 ? -18.688 -0.808 4.633 1 93.81 280 ALA B N 1
ATOM 5250 C CA . ALA B 1 280 ? -19.062 -0.112 5.859 1 93.81 280 ALA B CA 1
ATOM 5251 C C . ALA B 1 280 ? -19.016 1.401 5.672 1 93.81 280 ALA B C 1
ATOM 5253 O O . ALA B 1 280 ? -19.938 2.113 6.047 1 93.81 280 ALA B O 1
ATOM 5254 N N . VAL B 1 281 ? -17.953 1.911 5.078 1 95.25 281 VAL B N 1
ATOM 5255 C CA . VAL B 1 281 ? -17.781 3.346 4.875 1 95.25 281 VAL B CA 1
ATOM 5256 C C . VAL B 1 281 ? -18.812 3.857 3.881 1 95.25 281 VAL B C 1
ATOM 5258 O O . VAL B 1 281 ? -19.375 4.945 4.059 1 95.25 281 VAL B O 1
ATOM 5261 N N . THR B 1 282 ? -19.062 3.043 2.857 1 95.75 282 THR B N 1
ATOM 5262 C CA . THR B 1 282 ? -20.047 3.408 1.847 1 95.75 282 THR B CA 1
ATOM 5263 C C . THR B 1 282 ? -21.391 3.707 2.492 1 95.75 282 THR B C 1
ATOM 5265 O O . THR B 1 282 ? -22.094 4.637 2.082 1 95.75 282 THR B O 1
ATOM 5268 N N . CYS B 1 283 ? -21.719 3.043 3.561 1 91.38 283 CYS B N 1
ATOM 5269 C CA . CYS B 1 283 ? -23.016 3.148 4.211 1 91.38 283 CYS B CA 1
ATOM 5270 C C . CYS B 1 283 ? -23.156 4.473 4.949 1 91.38 283 CYS B C 1
ATOM 5272 O O . CYS B 1 283 ? -24.266 4.93 5.223 1 91.38 283 CYS B O 1
ATOM 5274 N N . ILE B 1 284 ? -22.078 5.156 5.199 1 89.62 284 ILE B N 1
ATOM 5275 C CA . ILE B 1 284 ? -22.203 6.289 6.113 1 89.62 284 ILE B CA 1
ATOM 5276 C C . ILE B 1 284 ? -21.734 7.566 5.43 1 89.62 284 ILE B C 1
ATOM 5278 O O . ILE B 1 284 ? -21.875 8.664 5.977 1 89.62 284 ILE B O 1
ATOM 5282 N N . LEU B 1 285 ? -21.156 7.488 4.262 1 90.75 285 LEU B N 1
ATOM 5283 C CA . LEU B 1 285 ? -20.484 8.625 3.641 1 90.75 285 LEU B CA 1
ATOM 5284 C C . LEU B 1 285 ? -21.484 9.719 3.283 1 90.75 285 LEU B C 1
ATOM 5286 O O . LEU B 1 285 ? -21.109 10.898 3.197 1 90.75 285 LEU B O 1
ATOM 5290 N N . ASP B 1 286 ? -22.672 9.336 3.129 1 84.69 286 ASP B N 1
ATOM 5291 C CA . ASP B 1 286 ? -23.688 10.336 2.783 1 84.69 286 ASP B CA 1
ATOM 5292 C C . ASP B 1 286 ? -24.219 11.031 4.031 1 84.69 286 ASP B C 1
ATOM 5294 O O . ASP B 1 286 ? -24.875 12.062 3.936 1 84.69 286 ASP B O 1
ATOM 5298 N N . ASP B 1 287 ? -23.938 10.461 5.148 1 80.44 287 ASP B N 1
ATOM 5299 C CA . ASP B 1 287 ? -24.344 11.078 6.402 1 80.44 287 ASP B CA 1
ATOM 5300 C C . ASP B 1 287 ? -23.312 12.078 6.895 1 80.44 287 ASP B C 1
ATOM 5302 O O . ASP B 1 287 ? -22.203 11.688 7.293 1 80.44 287 ASP B O 1
ATOM 5306 N N . ARG B 1 288 ? -23.734 13.344 6.949 1 78.12 288 ARG B N 1
ATOM 5307 C CA . ARG B 1 288 ? -22.797 14.406 7.305 1 78.12 288 ARG B CA 1
ATOM 5308 C C . ARG B 1 288 ? -22.828 14.688 8.805 1 78.12 288 ARG B C 1
ATOM 5310 O O . ARG B 1 288 ? -22.078 15.523 9.297 1 78.12 288 ARG B O 1
ATOM 5317 N N . GLY B 1 289 ? -23.672 13.906 9.477 1 83.19 289 GLY B N 1
ATOM 5318 C CA . GLY B 1 289 ? -23.828 14.18 10.898 1 83.19 289 GLY B CA 1
ATOM 5319 C C . GLY B 1 289 ? -22.547 14.031 11.688 1 83.19 289 GLY B C 1
ATOM 5320 O O . GLY B 1 289 ? -22.172 14.93 12.445 1 83.19 289 GLY B O 1
ATOM 5321 N N . PHE B 1 290 ? -21.891 13.016 11.492 1 87.44 290 PHE B N 1
ATOM 5322 C CA . PHE B 1 290 ? -20.656 12.781 12.227 1 87.44 290 PHE B CA 1
ATOM 5323 C C . PHE B 1 290 ? -19.609 13.828 11.875 1 87.44 290 PHE B C 1
ATOM 5325 O O . PHE B 1 290 ? -18.969 14.391 12.766 1 87.44 290 PHE B O 1
ATOM 5332 N N . ALA B 1 291 ? -19.438 14.078 10.594 1 84.19 291 ALA B N 1
ATOM 5333 C CA . ALA B 1 291 ? -18.438 15.039 10.133 1 84.19 291 ALA B CA 1
ATOM 5334 C C . ALA B 1 291 ? -18.719 16.438 10.703 1 84.19 291 ALA B C 1
ATOM 5336 O O . ALA B 1 291 ? -17.797 17.141 11.102 1 84.19 291 ALA B O 1
ATOM 5337 N N . GLU B 1 292 ? -19.938 16.766 10.75 1 88 292 GLU B N 1
ATOM 5338 C CA . GLU B 1 292 ? -20.312 18.078 11.266 1 88 292 GLU B CA 1
ATOM 5339 C C . GLU B 1 292 ? -20.016 18.188 12.766 1 88 292 GLU B C 1
ATOM 5341 O O . GLU B 1 292 ? -19.531 19.203 13.234 1 88 292 GLU B O 1
ATOM 5346 N N . ARG B 1 293 ? -20.359 17.125 13.469 1 90.94 293 ARG B N 1
ATOM 5347 C CA . ARG B 1 293 ? -20.062 17.109 14.898 1 90.94 293 ARG B CA 1
ATOM 5348 C C . ARG B 1 293 ? -18.562 17.188 15.141 1 90.94 293 ARG B C 1
ATOM 5350 O O . ARG B 1 293 ? -18.109 17.875 16.062 1 90.94 293 ARG B O 1
ATOM 5357 N N . LEU B 1 294 ? -17.891 16.531 14.344 1 91.75 294 LEU B N 1
ATOM 5358 C CA . LEU B 1 294 ? -16.438 16.531 14.461 1 91.75 294 LEU B CA 1
ATOM 5359 C C . LEU B 1 294 ? -15.883 17.938 14.195 1 91.75 294 LEU B C 1
ATOM 5361 O O . LEU B 1 294 ? -15.016 18.422 14.93 1 91.75 294 LEU B O 1
ATOM 5365 N N . CYS B 1 295 ? -16.375 18.562 13.195 1 91.12 295 CYS B N 1
ATOM 5366 C CA . CYS B 1 295 ? -15.93 19.906 12.836 1 91.12 295 CYS B CA 1
ATOM 5367 C C . CYS B 1 295 ? -16.219 20.891 13.961 1 91.12 295 CYS B C 1
ATOM 5369 O O . CYS B 1 295 ? -15.398 21.766 14.25 1 91.12 295 CYS B O 1
ATOM 5371 N N . GLN B 1 296 ? -17.328 20.703 14.547 1 91.56 296 GLN B N 1
ATOM 5372 C CA . GLN B 1 296 ? -17.688 21.578 15.664 1 91.56 296 GLN B CA 1
ATOM 5373 C C . GLN B 1 296 ? -16.766 21.359 16.859 1 91.56 296 GLN B C 1
ATOM 5375 O O . GLN B 1 296 ? -16.328 22.328 17.484 1 91.56 296 GLN B O 1
ATOM 5380 N N . CYS B 1 297 ? -16.547 20.141 17.109 1 93.62 297 CYS B N 1
ATOM 5381 C CA . CYS B 1 297 ? -15.633 19.797 18.188 1 93.62 297 CYS B CA 1
ATOM 5382 C C . CYS B 1 297 ? -14.258 20.406 17.953 1 93.62 297 CYS B C 1
ATOM 5384 O O . CYS B 1 297 ? -13.688 21.047 18.844 1 93.62 297 CYS B O 1
ATOM 5386 N N . ILE B 1 298 ? -13.789 20.297 16.781 1 93.75 298 ILE B N 1
ATOM 5387 C CA . ILE B 1 298 ? -12.469 20.797 16.406 1 93.75 298 ILE B CA 1
ATOM 5388 C C . ILE B 1 298 ? -12.445 22.328 16.516 1 93.75 298 ILE B C 1
ATOM 5390 O O . ILE B 1 298 ? -11.516 22.891 17.094 1 93.75 298 ILE B O 1
ATOM 5394 N N . ALA B 1 299 ? -13.461 22.922 16.062 1 92.06 299 ALA B N 1
ATOM 5395 C CA . ALA B 1 299 ? -13.547 24.375 16.094 1 92.06 299 ALA B CA 1
ATOM 5396 C C . ALA B 1 299 ? -13.547 24.891 17.531 1 92.06 299 ALA B C 1
ATOM 5398 O O . ALA B 1 299 ? -12.867 25.875 17.844 1 92.06 299 ALA B O 1
ATOM 5399 N N . GLN B 1 300 ? -14.281 24.234 18.344 1 93.94 300 GLN B N 1
ATOM 5400 C CA . GLN B 1 300 ? -14.367 24.641 19.734 1 93.94 300 GLN B CA 1
ATOM 5401 C C . GLN B 1 300 ? -13.016 24.469 20.438 1 93.94 300 GLN B C 1
ATOM 5403 O O . GLN B 1 300 ? -12.562 25.359 21.141 1 93.94 300 GLN B O 1
ATOM 5408 N N . ARG B 1 301 ? -12.445 23.344 20.266 1 95.75 301 ARG B N 1
ATOM 5409 C CA . ARG B 1 301 ? -11.156 23.078 20.891 1 95.75 301 ARG B CA 1
ATOM 5410 C C . ARG B 1 301 ? -10.086 24.047 20.375 1 95.75 301 ARG B C 1
ATOM 5412 O O . ARG B 1 301 ? -9.242 24.5 21.156 1 95.75 301 ARG B O 1
ATOM 5419 N N . ARG B 1 302 ? -10.156 24.281 19.125 1 94.88 302 ARG B N 1
ATOM 5420 C CA . ARG B 1 302 ? -9.195 25.219 18.547 1 94.88 302 ARG B CA 1
ATOM 5421 C C . ARG B 1 302 ? -9.336 26.609 19.141 1 94.88 302 ARG B C 1
ATOM 5423 O O . ARG B 1 302 ? -8.336 27.25 19.469 1 94.88 302 ARG B O 1
ATOM 5430 N N . ALA B 1 303 ? -10.516 27.047 19.281 1 94.31 303 ALA B N 1
ATOM 5431 C CA . ALA B 1 303 ? -10.773 28.375 19.859 1 94.31 303 ALA B CA 1
ATOM 5432 C C . ALA B 1 303 ? -10.203 28.484 21.266 1 94.31 303 ALA B C 1
ATOM 5434 O O . ALA B 1 303 ? -9.555 29.469 21.609 1 94.31 303 ALA B O 1
ATOM 5435 N N . VAL B 1 304 ? -10.438 27.469 22.016 1 96.94 304 VAL B N 1
ATOM 5436 C CA . VAL B 1 304 ? -9.953 27.453 23.391 1 96.94 304 VAL B CA 1
ATOM 5437 C C . VAL B 1 304 ? -8.43 27.438 23.406 1 96.94 304 VAL B C 1
ATOM 5439 O O . VAL B 1 304 ? -7.801 28.188 24.172 1 96.94 304 VAL B O 1
ATOM 5442 N N . MET B 1 305 ? -7.855 26.625 22.609 1 96.75 305 MET B N 1
ATOM 5443 C CA . MET B 1 305 ? -6.402 26.531 22.531 1 96.75 305 MET B CA 1
ATOM 5444 C C . MET B 1 305 ? -5.785 27.875 22.141 1 96.75 305 MET B C 1
ATOM 5446 O O . MET B 1 305 ? -4.805 28.312 22.75 1 96.75 305 MET B O 1
ATOM 5450 N N . VAL B 1 306 ? -6.328 28.5 21.156 1 96 306 VAL B N 1
ATOM 5451 C CA . VAL B 1 306 ? -5.832 29.781 20.672 1 96 306 VAL B CA 1
ATOM 5452 C C . VAL B 1 306 ? -5.895 30.812 21.797 1 96 306 VAL B C 1
ATOM 5454 O O . VAL B 1 306 ? -4.93 31.547 22.031 1 96 306 VAL B O 1
ATOM 5457 N N . ASP B 1 307 ? -6.996 30.828 22.5 1 96.56 307 ASP B N 1
ATOM 5458 C CA . ASP B 1 307 ? -7.168 31.75 23.594 1 96.56 307 ASP B CA 1
ATOM 5459 C C . ASP B 1 307 ? -6.098 31.547 24.672 1 96.56 307 ASP B C 1
ATOM 5461 O O . ASP B 1 307 ? -5.5 32.5 25.156 1 96.56 307 ASP B O 1
ATOM 5465 N N . ILE B 1 308 ? -5.891 30.328 24.984 1 97.12 308 ILE B N 1
ATOM 5466 C CA . ILE B 1 308 ? -4.926 30 26.031 1 97.12 308 ILE B CA 1
ATOM 5467 C C . ILE B 1 308 ? -3.529 30.438 25.594 1 97.12 308 ILE B C 1
ATOM 5469 O O . ILE B 1 308 ? -2.803 31.062 26.359 1 97.12 308 ILE B O 1
ATOM 5473 N N . LEU B 1 309 ? -3.139 30.078 24.406 1 96.44 309 LEU B N 1
ATOM 5474 C CA . LEU B 1 309 ? -1.793 30.359 23.922 1 96.44 309 LEU B CA 1
ATOM 5475 C C . LEU B 1 309 ? -1.558 31.859 23.812 1 96.44 309 LEU B C 1
ATOM 5477 O O . LEU B 1 309 ? -0.499 32.375 24.203 1 96.44 309 LEU B O 1
ATOM 5481 N N . GLN B 1 310 ? -2.518 32.562 23.344 1 95.06 310 GLN B N 1
ATOM 5482 C CA . GLN B 1 310 ? -2.395 34.031 23.203 1 95.06 310 GLN B CA 1
ATOM 5483 C C . GLN B 1 310 ? -2.316 34.719 24.562 1 95.06 310 GLN B C 1
ATOM 5485 O O . GLN B 1 310 ? -1.603 35.688 24.719 1 95.06 310 GLN B O 1
ATOM 5490 N N . ALA B 1 311 ? -3.027 34.188 25.5 1 94.94 311 ALA B N 1
ATOM 5491 C CA . ALA B 1 311 ? -3.01 34.75 26.859 1 94.94 311 ALA B CA 1
ATOM 5492 C C . ALA B 1 311 ? -1.615 34.656 27.469 1 94.94 311 ALA B C 1
ATOM 5494 O O . ALA B 1 311 ? -1.28 35.406 28.391 1 94.94 311 ALA B O 1
ATOM 5495 N N . HIS B 1 312 ? -0.825 33.781 26.922 1 94.62 312 HIS B N 1
ATOM 5496 C CA . HIS B 1 312 ? 0.51 33.594 27.484 1 94.62 312 HIS B CA 1
ATOM 5497 C C . HIS B 1 312 ? 1.578 34.156 26.547 1 94.62 312 HIS B C 1
ATOM 5499 O O . HIS B 1 312 ? 2.75 33.781 26.641 1 94.62 312 HIS B O 1
ATOM 5505 N N . GLY B 1 313 ? 1.136 34.969 25.594 1 92.88 313 GLY B N 1
ATOM 5506 C CA . GLY B 1 313 ? 2.059 35.75 24.797 1 92.88 313 GLY B CA 1
ATOM 5507 C C . GLY B 1 313 ? 2.461 35.094 23.5 1 92.88 313 GLY B C 1
ATOM 5508 O O . GLY B 1 313 ? 3.334 35.594 22.781 1 92.88 313 GLY B O 1
ATOM 5509 N N . LEU B 1 314 ? 1.867 34 23.172 1 94.75 314 LEU B N 1
ATOM 5510 C CA . LEU B 1 314 ? 2.217 33.344 21.922 1 94.75 314 LEU B CA 1
ATOM 5511 C C . LEU B 1 314 ? 1.396 33.875 20.75 1 94.75 314 LEU B C 1
ATOM 5513 O O . LEU B 1 314 ? 0.21 34.188 20.922 1 94.75 314 LEU B O 1
ATOM 5517 N N . GLU B 1 315 ? 2.047 34.031 19.688 1 94.44 315 GLU B N 1
ATOM 5518 C CA . GLU B 1 315 ? 1.39 34.531 18.469 1 94.44 315 GLU B CA 1
ATOM 5519 C C . GLU B 1 315 ? 0.881 33.375 17.625 1 94.44 315 GLU B C 1
ATOM 5521 O O . GLU B 1 315 ? 1.673 32.562 17.109 1 94.44 315 GLU B O 1
ATOM 5526 N N . VAL B 1 316 ? -0.368 33.344 17.422 1 94.12 316 VAL B N 1
ATOM 5527 C CA . VAL B 1 316 ? -0.986 32.312 16.594 1 94.12 316 VAL B CA 1
ATOM 5528 C C . VAL B 1 316 ? -1.127 32.812 15.164 1 94.12 316 VAL B C 1
ATOM 5530 O O . VAL B 1 316 ? -1.615 33.938 14.938 1 94.12 316 VAL B O 1
ATOM 5533 N N . LEU B 1 317 ? -0.73 32.125 14.102 1 90.31 317 LEU B N 1
ATOM 5534 C CA . LEU B 1 317 ? -0.688 32.562 12.711 1 90.31 317 LEU B CA 1
ATOM 5535 C C . LEU B 1 317 ? -1.963 32.156 11.977 1 90.31 317 LEU B C 1
ATOM 5537 O O . LEU B 1 317 ? -2.402 32.844 11.055 1 90.31 317 LEU B O 1
ATOM 5541 N N . ASN B 1 318 ? -2.439 30.922 12.148 1 74.94 318 ASN B N 1
ATOM 5542 C CA . ASN B 1 318 ? -3.619 30.422 11.438 1 74.94 318 ASN B CA 1
ATOM 5543 C C . ASN B 1 318 ? -4.375 29.391 12.266 1 74.94 318 ASN B C 1
ATOM 5545 O O . ASN B 1 318 ? -3.762 28.516 12.891 1 74.94 318 ASN B O 1
ATOM 5549 N N . ALA B 1 319 ? -5.734 29.594 12.367 1 65.44 319 ALA B N 1
ATOM 5550 C CA . ALA B 1 319 ? -6.355 28.547 13.172 1 65.44 319 ALA B CA 1
ATOM 5551 C C . ALA B 1 319 ? -7.664 28.078 12.539 1 65.44 319 ALA B C 1
ATOM 5553 O O . ALA B 1 319 ? -8.438 27.344 13.172 1 65.44 319 ALA B O 1
ATOM 5554 N N . ASP B 1 320 ? -7.656 28.141 11.148 1 77.69 320 ASP B N 1
ATOM 5555 C CA . ASP B 1 320 ? -9.047 27.875 10.82 1 77.69 320 ASP B CA 1
ATOM 5556 C C . ASP B 1 320 ? -9.18 26.594 10.008 1 77.69 320 ASP B C 1
ATOM 5558 O O . ASP B 1 320 ? -10.297 26.109 9.773 1 77.69 320 ASP B O 1
ATOM 5562 N N . GLY B 1 321 ? -8.133 26.094 9.617 1 83.19 321 GLY B N 1
ATOM 5563 C CA . GLY B 1 321 ? -8.234 24.844 8.891 1 83.19 321 GLY B CA 1
ATOM 5564 C C . GLY B 1 321 ? -7.582 23.688 9.609 1 83.19 321 GLY B C 1
ATOM 5565 O O . GLY B 1 321 ? -6.824 23.875 10.562 1 83.19 321 GLY B O 1
ATOM 5566 N N . THR B 1 322 ? -8.047 22.453 9.43 1 86.94 322 THR B N 1
ATOM 5567 C CA . THR B 1 322 ? -7.484 21.234 9.992 1 86.94 322 THR B CA 1
ATOM 5568 C C . THR B 1 322 ? -7.672 21.203 11.508 1 86.94 322 THR B C 1
ATOM 5570 O O . THR B 1 322 ? -8.523 21.906 12.047 1 86.94 322 THR B O 1
ATOM 5573 N N . PHE B 1 323 ? -7.055 20.453 12.219 1 92.75 323 PHE B N 1
ATOM 5574 C CA . PHE B 1 323 ? -7.18 20.438 13.664 1 92.75 323 PHE B CA 1
ATOM 5575 C C . PHE B 1 323 ? -5.887 20.891 14.328 1 92.75 323 PHE B C 1
ATOM 5577 O O . PHE B 1 323 ? -5.48 20.344 15.359 1 92.75 323 PHE B O 1
ATOM 5584 N N . PHE B 1 324 ? -5.23 21.875 13.648 1 94 324 PHE B N 1
ATOM 5585 C CA . PHE B 1 324 ? -3.938 22.344 14.133 1 94 324 PHE B CA 1
ATOM 5586 C C . PHE B 1 324 ? -3.996 23.828 14.453 1 94 324 PHE B C 1
ATOM 5588 O O . PHE B 1 324 ? -4.809 24.562 13.883 1 94 324 PHE B O 1
ATOM 5595 N N . VAL B 1 325 ? -3.152 24.203 15.398 1 95.5 325 VAL B N 1
ATOM 5596 C CA . VAL B 1 325 ? -2.832 25.594 15.703 1 95.5 325 VAL B CA 1
ATOM 5597 C C . VAL B 1 325 ? -1.347 25.844 15.453 1 95.5 325 VAL B C 1
ATOM 5599 O O . VAL B 1 325 ? -0.491 25.172 16.016 1 95.5 325 VAL B O 1
ATOM 5602 N N . TYR B 1 326 ? -1.121 26.734 14.539 1 96.25 326 TYR B N 1
ATOM 5603 C CA . TYR B 1 326 ? 0.236 27.047 14.117 1 96.25 326 TYR B CA 1
ATOM 5604 C C . TYR B 1 326 ? 0.737 28.312 14.812 1 96.25 326 TYR B C 1
ATOM 5606 O O . TYR B 1 326 ? 0.091 29.359 14.75 1 96.25 326 TYR B O 1
ATOM 5614 N N . VAL B 1 327 ? 1.9 28.172 15.539 1 95.75 327 VAL B N 1
ATOM 5615 C CA . VAL B 1 327 ? 2.328 29.219 16.453 1 95.75 327 VAL B CA 1
ATOM 5616 C C . VAL B 1 327 ? 3.754 29.656 16.125 1 95.75 327 VAL B C 1
ATOM 5618 O O . VAL B 1 327 ? 4.621 28.812 15.875 1 95.75 327 VAL B O 1
ATOM 5621 N N . ARG B 1 328 ? 3.965 30.938 16.125 1 95.12 328 ARG B N 1
ATOM 5622 C CA . ARG B 1 328 ? 5.32 31.453 15.992 1 95.12 328 ARG B CA 1
ATOM 5623 C C . ARG B 1 328 ? 6.125 31.234 17.266 1 95.12 328 ARG B C 1
ATOM 5625 O O . ARG B 1 328 ? 5.641 31.5 18.359 1 95.12 328 ARG B O 1
ATOM 5632 N N . CYS B 1 329 ? 7.301 30.719 17.062 1 95.31 329 CYS B N 1
ATOM 5633 C CA . CYS B 1 329 ? 8.156 30.547 18.234 1 95.31 329 CYS B CA 1
ATOM 5634 C C . CYS B 1 329 ? 8.555 31.891 18.828 1 95.31 329 CYS B C 1
ATOM 5636 O O . CYS B 1 329 ? 8.914 32.812 18.094 1 95.31 329 CYS B O 1
ATOM 5638 N N . PRO B 1 330 ? 8.461 31.969 20.109 1 94.19 330 PRO B N 1
ATOM 5639 C CA . PRO B 1 330 ? 8.953 33.188 20.75 1 94.19 330 PRO B CA 1
ATOM 5640 C C . PRO B 1 330 ? 10.477 33.25 20.812 1 94.19 330 PRO B C 1
ATOM 5642 O O . PRO B 1 330 ? 11.148 32.25 20.578 1 94.19 330 PRO B O 1
ATOM 5645 N N . ALA B 1 331 ? 10.883 34.469 21.078 1 89.69 331 ALA B N 1
ATOM 5646 C CA . ALA B 1 331 ? 12.328 34.656 21.203 1 89.69 331 ALA B CA 1
ATOM 5647 C C . ALA B 1 331 ? 12.812 34.156 22.562 1 89.69 331 ALA B C 1
ATOM 5649 O O . ALA B 1 331 ? 13.93 33.625 22.688 1 89.69 331 ALA B O 1
ATOM 5650 N N . ALA B 1 332 ? 11.992 34.375 23.547 1 88.94 332 ALA B N 1
ATOM 5651 C CA . ALA B 1 332 ? 12.406 34.031 24.906 1 88.94 332 ALA B CA 1
ATOM 5652 C C . ALA B 1 332 ? 11.203 33.906 25.844 1 88.94 332 ALA B C 1
ATOM 5654 O O . ALA B 1 332 ? 10.094 34.312 25.484 1 88.94 332 ALA B O 1
ATOM 5655 N N . VAL B 1 333 ? 11.539 33.156 26.891 1 86.31 333 VAL B N 1
ATOM 5656 C CA . VAL B 1 333 ? 10.672 33.344 28.062 1 86.31 333 VAL B CA 1
ATOM 5657 C C . VAL B 1 333 ? 11 34.656 28.75 1 86.31 333 VAL B C 1
ATOM 5659 O O . VAL B 1 333 ? 12.164 35.031 28.859 1 86.31 333 VAL B O 1
ATOM 5662 N N . SER B 1 334 ? 9.898 35.156 29.188 1 79.25 334 SER B N 1
ATOM 5663 C CA . SER B 1 334 ? 10.133 36.438 29.891 1 79.25 334 SER B CA 1
ATOM 5664 C C . SER B 1 334 ? 11.078 36.219 31.062 1 79.25 334 SER B C 1
ATOM 5666 O O . SER B 1 334 ? 10.805 35.406 31.953 1 79.25 334 SER B O 1
ATOM 5668 N N . ASN B 1 335 ? 12.219 36.875 30.953 1 69.5 335 ASN B N 1
ATOM 5669 C CA . ASN B 1 335 ? 13.266 36.812 31.969 1 69.5 335 ASN B CA 1
ATOM 5670 C C . ASN B 1 335 ? 13.875 35.438 32.094 1 69.5 335 ASN B C 1
ATOM 5672 O O . ASN B 1 335 ? 14.266 35 33.188 1 69.5 335 ASN B O 1
ATOM 5676 N N . GLY B 1 336 ? 13.797 34.781 30.984 1 81.56 336 GLY B N 1
ATOM 5677 C CA . GLY B 1 336 ? 14.312 33.438 31.094 1 81.56 336 GLY B CA 1
ATOM 5678 C C . GLY B 1 336 ? 15.07 32.969 29.859 1 81.56 336 GLY B C 1
ATOM 5679 O O . GLY B 1 336 ? 15.922 33.688 29.359 1 81.56 336 GLY B O 1
ATOM 5680 N N . ARG B 1 337 ? 14.836 31.844 29.438 1 86.75 337 ARG B N 1
ATOM 5681 C CA . ARG B 1 337 ? 15.547 31.125 28.375 1 86.75 337 ARG B CA 1
ATOM 5682 C C . ARG B 1 337 ? 15.219 31.719 27 1 86.75 337 ARG B C 1
ATOM 5684 O O . ARG B 1 337 ? 14.078 32.125 26.75 1 86.75 337 ARG B O 1
ATOM 5691 N N . THR B 1 338 ? 16.219 31.875 26.156 1 90.94 338 THR B N 1
ATOM 5692 C CA . THR B 1 338 ? 16.031 32.25 24.766 1 90.94 338 THR B CA 1
ATOM 5693 C C . THR B 1 338 ? 15.969 31.016 23.875 1 90.94 338 THR B C 1
ATOM 5695 O O . THR B 1 338 ? 16.453 29.953 24.234 1 90.94 338 THR B O 1
ATOM 5698 N N . PHE B 1 339 ? 15.266 31.219 22.766 1 93.06 339 PHE B N 1
ATOM 5699 C CA . PHE B 1 339 ? 15.117 30.109 21.844 1 93.06 339 PHE B CA 1
ATOM 5700 C C . PHE B 1 339 ? 15.703 30.469 20.484 1 93.06 339 PHE B C 1
ATOM 5702 O O . PHE B 1 339 ? 15.289 31.438 19.844 1 93.06 339 PHE B O 1
ATOM 5709 N N . ALA B 1 340 ? 16.641 29.656 20 1 91 340 ALA B N 1
ATOM 5710 C CA . ALA B 1 340 ? 17.297 29.906 18.719 1 91 340 ALA B CA 1
ATOM 5711 C C . ALA B 1 340 ? 16.578 29.219 17.578 1 91 340 ALA B C 1
ATOM 5713 O O . ALA B 1 340 ? 16.641 29.656 16.422 1 91 340 ALA B O 1
ATOM 5714 N N . THR B 1 341 ? 15.938 28.109 17.922 1 93.69 341 THR B N 1
ATOM 5715 C CA . THR B 1 341 ? 15.273 27.312 16.906 1 93.69 341 THR B CA 1
ATOM 5716 C C . THR B 1 341 ? 13.891 26.859 17.375 1 93.69 341 THR B C 1
ATOM 5718 O O . THR B 1 341 ? 13.578 26.953 18.562 1 93.69 341 THR B O 1
ATOM 5721 N N . ALA B 1 342 ? 13.141 26.438 16.375 1 94.88 342 ALA B N 1
ATOM 5722 C CA . ALA B 1 342 ? 11.852 25.844 16.719 1 94.88 342 ALA B CA 1
ATOM 5723 C C . ALA B 1 342 ? 12.023 24.609 17.594 1 94.88 342 ALA B C 1
ATOM 5725 O O . ALA B 1 342 ? 11.219 24.375 18.5 1 94.88 342 ALA B O 1
ATOM 5726 N N . ARG B 1 343 ? 13.055 23.891 17.359 1 93.19 343 ARG B N 1
ATOM 5727 C CA . ARG B 1 343 ? 13.352 22.688 18.141 1 93.19 343 ARG B CA 1
ATOM 5728 C C . ARG B 1 343 ? 13.648 23.047 19.594 1 93.19 343 ARG B C 1
ATOM 5730 O O . ARG B 1 343 ? 13.18 22.375 20.5 1 93.19 343 ARG B O 1
ATOM 5737 N N . ASP B 1 344 ? 14.398 24.078 19.75 1 92.88 344 ASP B N 1
ATOM 5738 C CA . ASP B 1 344 ? 14.727 24.531 21.094 1 92.88 344 ASP B CA 1
ATOM 5739 C C . ASP B 1 344 ? 13.461 24.859 21.875 1 92.88 344 ASP B C 1
ATOM 5741 O O . ASP B 1 344 ? 13.336 24.469 23.047 1 92.88 344 ASP B O 1
ATOM 5745 N N . PHE B 1 345 ? 12.641 25.562 21.281 1 95.19 345 PHE B N 1
ATOM 5746 C CA . PHE B 1 345 ? 11.406 25.969 21.938 1 95.19 345 PHE B CA 1
ATOM 5747 C C . PHE B 1 345 ? 10.523 24.766 22.234 1 95.19 345 PHE B C 1
ATOM 5749 O O . PHE B 1 345 ? 10.008 24.625 23.344 1 95.19 345 PHE B O 1
ATOM 5756 N N . SER B 1 346 ? 10.305 23.859 21.25 1 95.44 346 SER B N 1
ATOM 5757 C CA . SER B 1 346 ? 9.508 22.656 21.438 1 95.44 346 SER B CA 1
ATOM 5758 C C . SER B 1 346 ? 10.07 21.781 22.547 1 95.44 346 SER B C 1
ATOM 5760 O O . SER B 1 346 ? 9.32 21.203 23.344 1 95.44 346 SER B O 1
ATOM 5762 N N . GLN B 1 347 ? 11.398 21.703 22.609 1 93.38 347 GLN B N 1
ATOM 5763 C CA . GLN B 1 347 ? 12.047 20.922 23.656 1 93.38 347 GLN B CA 1
ATOM 5764 C C . GLN B 1 347 ? 11.812 21.531 25.031 1 93.38 347 GLN B C 1
ATOM 5766 O O . GLN B 1 347 ? 11.594 20.812 26 1 93.38 347 GLN B O 1
ATOM 5771 N N . TYR B 1 348 ? 11.922 22.797 25.109 1 93.38 348 TYR B N 1
ATOM 5772 C CA . TYR B 1 348 ? 11.625 23.5 26.344 1 93.38 348 TYR B CA 1
ATOM 5773 C C . TYR B 1 348 ? 10.203 23.203 26.812 1 93.38 348 TYR B C 1
ATOM 5775 O O . TYR B 1 348 ? 9.977 22.875 27.984 1 93.38 348 TYR B O 1
ATOM 5783 N N . LEU B 1 349 ? 9.227 23.359 25.906 1 95.62 349 LEU B N 1
ATOM 5784 C CA . LEU B 1 349 ? 7.832 23.094 26.219 1 95.62 349 LEU B CA 1
ATOM 5785 C C . LEU B 1 349 ? 7.672 21.672 26.781 1 95.62 349 LEU B C 1
ATOM 5787 O O . LEU B 1 349 ? 6.965 21.469 27.766 1 95.62 349 LEU B O 1
ATOM 5791 N N . ALA B 1 350 ? 8.32 20.75 26.188 1 94.25 350 ALA B N 1
ATOM 5792 C CA . ALA B 1 350 ? 8.156 19.344 26.547 1 94.25 350 ALA B CA 1
ATOM 5793 C C . ALA B 1 350 ? 8.859 19.047 27.875 1 94.25 350 ALA B C 1
ATOM 5795 O O . ALA B 1 350 ? 8.266 18.453 28.781 1 94.25 350 ALA B O 1
ATOM 5796 N N . THR B 1 351 ? 10.109 19.469 28.031 1 91.75 351 THR B N 1
ATOM 5797 C CA . THR B 1 351 ? 10.938 19.078 29.156 1 91.75 351 THR B CA 1
ATOM 5798 C C . THR B 1 351 ? 10.594 19.906 30.391 1 91.75 351 THR B C 1
ATOM 5800 O O . THR B 1 351 ? 10.57 19.391 31.516 1 91.75 351 THR B O 1
ATOM 5803 N N . GLU B 1 352 ? 10.328 21.172 30.203 1 91.75 352 GLU B N 1
ATOM 5804 C CA . GLU B 1 352 ? 10.141 22.062 31.344 1 91.75 352 GLU B CA 1
ATOM 5805 C C . GLU B 1 352 ? 8.656 22.188 31.688 1 91.75 352 GLU B C 1
ATOM 5807 O O . GLU B 1 352 ? 8.312 22.391 32.875 1 91.75 352 GLU B O 1
ATOM 5812 N N . LEU B 1 353 ? 7.855 22.078 30.672 1 93.75 353 LEU B N 1
ATOM 5813 C CA . LEU B 1 353 ? 6.453 22.375 30.938 1 93.75 353 LEU B CA 1
ATOM 5814 C C . LEU B 1 353 ? 5.582 21.141 30.719 1 93.75 353 LEU B C 1
ATOM 5816 O O . LEU B 1 353 ? 4.395 21.156 31.047 1 93.75 353 LEU B O 1
ATOM 5820 N N . GLY B 1 354 ? 6.102 20.094 30.094 1 93.62 354 GLY B N 1
ATOM 5821 C CA . GLY B 1 354 ? 5.344 18.875 29.859 1 93.62 354 GLY B CA 1
ATOM 5822 C C . GLY B 1 354 ? 4.379 18.984 28.688 1 93.62 354 GLY B C 1
ATOM 5823 O O . GLY B 1 354 ? 3.312 18.359 28.703 1 93.62 354 GLY B O 1
ATOM 5824 N N . ILE B 1 355 ? 4.68 19.844 27.75 1 96.38 355 ILE B N 1
ATOM 5825 C CA . ILE B 1 355 ? 3.82 20.094 26.594 1 96.38 355 ILE B CA 1
ATOM 5826 C C . ILE B 1 355 ? 4.535 19.656 25.312 1 96.38 355 ILE B C 1
ATOM 5828 O O . ILE B 1 355 ? 5.516 20.281 24.906 1 96.38 355 ILE B O 1
ATOM 5832 N N . LEU B 1 356 ? 4.012 18.625 24.672 1 95.69 356 LEU B N 1
ATOM 5833 C CA . LEU B 1 356 ? 4.625 18.141 23.438 1 95.69 356 LEU B CA 1
ATOM 5834 C C . LEU B 1 356 ? 4.027 18.844 22.219 1 95.69 356 LEU B C 1
ATOM 5836 O O . LEU B 1 356 ? 2.807 18.922 22.078 1 95.69 356 LEU B O 1
ATOM 5840 N N . THR B 1 357 ? 4.832 19.406 21.391 1 96.25 357 THR B N 1
ATOM 5841 C CA . THR B 1 357 ? 4.469 20.047 20.141 1 96.25 357 THR B CA 1
ATOM 5842 C C . THR B 1 357 ? 5.398 19.609 19.016 1 96.25 357 THR B C 1
ATOM 5844 O O . THR B 1 357 ? 6.355 18.859 19.25 1 96.25 357 THR B O 1
ATOM 5847 N N . ILE B 1 358 ? 5.09 19.969 17.781 1 94.94 358 ILE B N 1
ATOM 5848 C CA . ILE B 1 358 ? 5.926 19.625 16.641 1 94.94 358 ILE B CA 1
ATOM 5849 C C . ILE B 1 358 ? 6.57 20.891 16.078 1 94.94 358 ILE B C 1
ATOM 5851 O O . ILE B 1 358 ? 5.871 21.828 15.695 1 94.94 358 ILE B O 1
ATOM 5855 N N . PRO B 1 359 ? 7.871 20.922 15.984 1 95.12 359 PRO B N 1
ATOM 5856 C CA . PRO B 1 359 ? 8.57 22.109 15.484 1 95.12 359 PRO B CA 1
ATOM 5857 C C . PRO B 1 359 ? 8.727 22.109 13.961 1 95.12 359 PRO B C 1
ATOM 5859 O O . PRO B 1 359 ? 8.867 21.047 13.359 1 95.12 359 PRO B O 1
ATOM 5862 N N . TYR B 1 360 ? 8.688 23.266 13.367 1 93.94 360 TYR B N 1
ATOM 5863 C CA . TYR B 1 360 ? 8.945 23.469 11.953 1 93.94 360 TYR B CA 1
ATOM 5864 C C . TYR B 1 360 ? 9.906 24.641 11.742 1 93.94 360 TYR B C 1
ATOM 5866 O O . TYR B 1 360 ? 9.828 25.656 12.438 1 93.94 360 TYR B O 1
ATOM 5874 N N . GLN B 1 361 ? 10.844 24.469 10.922 1 92.56 361 GLN B N 1
ATOM 5875 C CA . GLN B 1 361 ? 11.727 25.516 10.438 1 92.56 361 GLN B CA 1
ATOM 5876 C C . GLN B 1 361 ? 11.578 25.719 8.93 1 92.56 361 GLN B C 1
ATOM 5878 O O . GLN B 1 361 ? 11.867 24.797 8.156 1 92.56 361 GLN B O 1
ATOM 5883 N N . VAL B 1 362 ? 11.102 26.875 8.531 1 93.06 362 VAL B N 1
ATOM 5884 C CA . VAL B 1 362 ? 10.836 27.156 7.121 1 93.06 362 VAL B CA 1
ATOM 5885 C C . VAL B 1 362 ? 11.43 28.5 6.738 1 93.06 362 VAL B C 1
ATOM 5887 O O . VAL B 1 362 ? 10.992 29.547 7.246 1 93.06 362 VAL B O 1
ATOM 5890 N N . ALA B 1 363 ? 12.367 28.516 5.895 1 92.62 363 ALA B N 1
ATOM 5891 C CA . ALA B 1 363 ? 12.992 29.734 5.395 1 92.62 363 ALA B CA 1
ATOM 5892 C C . ALA B 1 363 ? 13.453 30.625 6.547 1 92.62 363 ALA B C 1
ATOM 5894 O O . ALA B 1 363 ? 13.148 31.828 6.57 1 92.62 363 ALA B O 1
ATOM 5895 N N . GLY B 1 364 ? 13.984 30.047 7.52 1 90.06 364 GLY B N 1
ATOM 5896 C CA . GLY B 1 364 ? 14.562 30.781 8.633 1 90.06 364 GLY B CA 1
ATOM 5897 C C . GLY B 1 364 ? 13.547 31.125 9.711 1 90.06 364 GLY B C 1
ATOM 5898 O O . GLY B 1 364 ? 13.906 31.688 10.75 1 90.06 364 GLY B O 1
ATOM 5899 N N . ARG B 1 365 ? 12.328 30.766 9.445 1 92.25 365 ARG B N 1
ATOM 5900 C CA . ARG B 1 365 ? 11.281 31 10.438 1 92.25 365 ARG B CA 1
ATOM 5901 C C . ARG B 1 365 ? 11.078 29.766 11.312 1 92.25 365 ARG B C 1
ATOM 5903 O O . ARG B 1 365 ? 11.227 28.641 10.852 1 92.25 365 ARG B O 1
ATOM 5910 N N . HIS B 1 366 ? 10.727 30.062 12.547 1 94.12 366 HIS B N 1
ATOM 5911 C CA . HIS B 1 366 ? 10.539 29 13.531 1 94.12 366 HIS B CA 1
ATOM 5912 C C . HIS B 1 366 ? 9.109 28.969 14.047 1 94.12 366 HIS B C 1
ATOM 5914 O O . HIS B 1 366 ? 8.594 29.984 14.523 1 94.12 366 HIS B O 1
ATOM 5920 N N . GLN B 1 367 ? 8.5 27.844 13.891 1 95 367 GLN B N 1
ATOM 5921 C CA . GLN B 1 367 ? 7.113 27.672 14.328 1 95 367 GLN B CA 1
ATOM 5922 C C . GLN B 1 367 ? 6.922 26.344 15.031 1 95 367 GLN B C 1
ATOM 5924 O O . GLN B 1 367 ? 7.75 25.438 14.906 1 95 367 GLN B O 1
ATOM 5929 N N . VAL B 1 368 ? 5.875 26.25 15.797 1 95.38 368 VAL B N 1
ATOM 5930 C CA . VAL B 1 368 ? 5.457 24.969 16.359 1 95.38 368 VAL B CA 1
ATOM 5931 C C . VAL B 1 368 ? 3.973 24.75 16.078 1 95.38 368 VAL B C 1
ATOM 5933 O O . VAL B 1 368 ? 3.201 25.703 15.969 1 95.38 368 VAL B O 1
ATOM 5936 N N . ARG B 1 369 ? 3.648 23.5 15.961 1 95.75 369 ARG B N 1
ATOM 5937 C CA . ARG B 1 369 ? 2.262 23.109 15.727 1 95.75 369 ARG B CA 1
ATOM 5938 C C . ARG B 1 369 ? 1.665 22.438 16.969 1 95.75 369 ARG B C 1
ATOM 5940 O O . ARG B 1 369 ? 2.266 21.531 17.547 1 95.75 369 ARG B O 1
ATOM 5947 N N . PHE B 1 370 ? 0.515 22.969 17.391 1 96.19 370 PHE B N 1
ATOM 5948 C CA . PHE B 1 370 ? -0.33 22.312 18.391 1 96.19 370 PHE B CA 1
ATOM 5949 C C . PHE B 1 370 ? -1.505 21.609 17.719 1 96.19 370 PHE B C 1
ATOM 5951 O O . PHE B 1 370 ? -2.172 22.172 16.859 1 96.19 370 PHE B O 1
ATOM 5958 N N . SER B 1 371 ? -1.754 20.422 18.125 1 95.56 371 SER B N 1
ATOM 5959 C CA . SER B 1 371 ? -2.912 19.688 17.625 1 95.56 371 SER B CA 1
ATOM 5960 C C . SER B 1 371 ? -4.047 19.672 18.641 1 95.56 371 SER B C 1
ATOM 5962 O O . SER B 1 371 ? -3.82 19.438 19.828 1 95.56 371 SER B O 1
ATOM 5964 N N . VAL B 1 372 ? -5.281 19.922 18.203 1 95.38 372 VAL B N 1
ATOM 5965 C CA . VAL B 1 372 ? -6.43 19.859 19.094 1 95.38 372 VAL B CA 1
ATOM 5966 C C . VAL B 1 372 ? -7.07 18.469 19.016 1 95.38 372 VAL B C 1
ATOM 5968 O O . VAL B 1 372 ? -8.109 18.219 19.625 1 95.38 372 VAL B O 1
ATOM 5971 N N . ALA B 1 373 ? -6.438 17.594 18.219 1 93.44 373 ALA B N 1
ATOM 5972 C CA . ALA B 1 373 ? -6.875 16.203 18.125 1 93.44 373 ALA B CA 1
ATOM 5973 C C . ALA B 1 373 ? -6.273 15.367 19.25 1 93.44 373 ALA 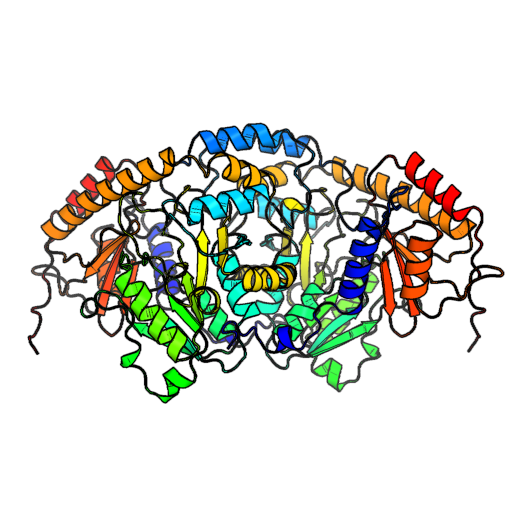B C 1
ATOM 5975 O O . ALA B 1 373 ? -5.793 14.258 19.016 1 93.44 373 ALA B O 1
ATOM 5976 N N . PHE B 1 374 ? -6.254 15.906 20.422 1 92.81 374 PHE B N 1
ATOM 5977 C CA . PHE B 1 374 ? -5.707 15.195 21.578 1 92.81 374 PHE B CA 1
ATOM 5978 C C . PHE B 1 374 ? -6.762 14.289 22.203 1 92.81 374 PHE B C 1
ATOM 5980 O O . PHE B 1 374 ? -7.961 14.547 22.078 1 92.81 374 PHE B O 1
ATOM 5987 N N . CYS B 1 375 ? -6.316 13.312 22.891 1 88.31 375 CYS B N 1
ATOM 5988 C CA . CYS B 1 375 ? -7.215 12.391 23.578 1 88.31 375 CYS B CA 1
ATOM 5989 C C . CYS B 1 375 ? -7.57 12.914 24.969 1 88.31 375 CYS B C 1
ATOM 5991 O O . CYS B 1 375 ? -6.816 13.695 25.547 1 88.31 375 CYS B O 1
ATOM 5993 N N . GLY B 1 376 ? -8.766 12.5 25.469 1 88.94 376 GLY B N 1
ATOM 5994 C CA . GLY B 1 376 ? -9.188 12.898 26.797 1 88.94 376 GLY B CA 1
ATOM 5995 C C . GLY B 1 376 ? -10.234 13.992 26.797 1 88.94 376 GLY B C 1
ATOM 5996 O O . GLY B 1 376 ? -10.562 14.531 25.734 1 88.94 376 GLY B O 1
ATOM 5997 N N . GLU B 1 377 ? -10.695 14.297 27.953 1 94 377 GLU B N 1
ATOM 5998 C CA . GLU B 1 377 ? -11.703 15.344 28.125 1 94 377 GLU B CA 1
ATOM 5999 C C . GLU B 1 377 ? -11.102 16.734 27.906 1 94 377 GLU B C 1
ATOM 6001 O O . GLU B 1 377 ? -10.125 17.094 28.562 1 94 377 GLU B O 1
ATOM 6006 N N . ALA B 1 378 ? -11.719 17.484 27.031 1 96.44 378 ALA B N 1
ATOM 6007 C CA . ALA B 1 378 ? -11.172 18.766 26.594 1 96.44 378 ALA B CA 1
ATOM 6008 C C . ALA B 1 378 ? -10.961 19.703 27.781 1 96.44 378 ALA B C 1
ATOM 6010 O O . ALA B 1 378 ? -9.906 20.344 27.891 1 96.44 378 ALA B O 1
ATOM 6011 N N . GLU B 1 379 ? -11.891 19.719 28.656 1 97 379 GLU B N 1
ATOM 6012 C CA . GLU B 1 379 ? -11.789 20.625 29.797 1 97 379 GLU B CA 1
ATOM 6013 C C . GLU B 1 379 ? -10.594 20.266 30.672 1 97 379 GLU B C 1
ATOM 6015 O O . GLU B 1 379 ? -9.875 21.156 31.125 1 97 379 GLU B O 1
ATOM 6020 N N . THR B 1 380 ? -10.43 19.016 30.859 1 96.88 380 THR B N 1
ATOM 6021 C CA . THR B 1 380 ? -9.312 18.547 31.688 1 96.88 380 THR B CA 1
ATOM 6022 C C . THR B 1 380 ? -7.98 18.891 31.016 1 96.88 380 THR B C 1
ATOM 6024 O O . THR B 1 380 ? -7.059 19.375 31.688 1 96.88 380 THR B O 1
ATOM 6027 N N . VAL B 1 381 ? -7.914 18.688 29.781 1 96.88 381 VAL B N 1
ATOM 6028 C CA . VAL B 1 381 ? -6.68 18.922 29.047 1 96.88 381 VAL B CA 1
ATOM 6029 C C . VAL B 1 381 ? -6.363 20.406 29.016 1 96.88 381 VAL B C 1
ATOM 6031 O O . VAL B 1 381 ? -5.227 20.812 29.266 1 96.88 381 VAL B O 1
ATOM 6034 N N . PHE B 1 382 ? -7.305 21.25 28.797 1 98 382 PHE B N 1
ATOM 6035 C CA . PHE B 1 382 ? -7.09 22.688 28.703 1 98 382 PHE B CA 1
ATOM 6036 C C . PHE B 1 382 ? -6.781 23.281 30.078 1 98 382 PHE B C 1
ATOM 6038 O O . PHE B 1 382 ? -5.996 24.219 30.188 1 98 382 PHE B O 1
ATOM 6045 N N . ASN B 1 383 ? -7.363 22.719 31.078 1 97.62 383 ASN B N 1
ATOM 6046 C CA . ASN B 1 383 ? -7.02 23.156 32.438 1 97.62 383 ASN B CA 1
ATOM 6047 C C . ASN B 1 383 ? -5.566 22.844 32.781 1 97.62 383 ASN B C 1
ATOM 6049 O O . ASN B 1 383 ? -4.871 23.672 33.344 1 97.62 383 ASN B O 1
ATOM 6053 N N . ARG B 1 384 ? -5.223 21.688 32.438 1 97 384 ARG B N 1
ATOM 6054 C CA . ARG B 1 384 ? -3.832 21.312 32.656 1 97 384 ARG B CA 1
ATOM 6055 C C . ARG B 1 384 ? -2.887 22.188 31.844 1 97 384 ARG B C 1
ATOM 6057 O O . ARG B 1 384 ? -1.824 22.578 32.344 1 97 384 ARG B O 1
ATOM 6064 N N . LEU B 1 385 ? -3.264 22.469 30.625 1 97.69 385 LEU B N 1
ATOM 6065 C CA . LEU B 1 385 ? -2.465 23.344 29.797 1 97.69 385 LEU B CA 1
ATOM 6066 C C . LEU B 1 385 ? -2.314 24.719 30.438 1 97.69 385 LEU B C 1
ATOM 6068 O O . LEU B 1 385 ? -1.212 25.266 30.5 1 97.69 385 LEU B O 1
ATOM 6072 N N . ARG B 1 386 ? -3.355 25.281 30.969 1 97.31 386 ARG B N 1
ATOM 6073 C CA . ARG B 1 386 ? -3.33 26.562 31.656 1 97.31 386 ARG B CA 1
ATOM 6074 C C . ARG B 1 386 ? -2.41 26.516 32.875 1 97.31 386 ARG B C 1
ATOM 6076 O O . ARG B 1 386 ? -1.638 27.453 33.094 1 97.31 386 ARG B O 1
ATOM 6083 N N . GLN B 1 387 ? -2.533 25.453 33.531 1 96.25 387 GLN B N 1
ATOM 6084 C CA . GLN B 1 387 ? -1.721 25.281 34.719 1 96.25 387 GLN B CA 1
ATOM 6085 C C . GLN B 1 387 ? -0.234 25.234 34.375 1 96.25 387 GLN B C 1
ATOM 6087 O O . GLN B 1 387 ? 0.581 25.906 35.031 1 96.25 387 GLN B O 1
ATOM 6092 N N . GLN B 1 388 ? 0.065 24.469 33.406 1 95.25 388 GLN B N 1
ATOM 6093 C CA . GLN B 1 388 ? 1.46 24.266 33.031 1 95.25 388 GLN B CA 1
ATOM 6094 C C . GLN B 1 388 ? 2.062 25.547 32.469 1 95.25 388 GLN B C 1
ATOM 6096 O O . GLN B 1 388 ? 3.275 25.75 32.531 1 95.25 388 GLN B O 1
ATOM 6101 N N . LEU B 1 389 ? 1.188 26.406 31.938 1 95.44 389 LEU B N 1
ATOM 6102 C CA . LEU B 1 389 ? 1.665 27.656 31.344 1 95.44 389 LEU B CA 1
ATOM 6103 C C . LEU B 1 389 ? 1.584 28.797 32.344 1 95.44 389 LEU B C 1
ATOM 6105 O O . LEU B 1 389 ? 2.057 29.906 32.062 1 95.44 389 LEU B O 1
ATOM 6109 N N . SER B 1 390 ? 1.025 28.562 33.469 1 92.75 390 SER B N 1
ATOM 6110 C CA . SER B 1 390 ? 0.635 29.625 34.406 1 92.75 390 SER B CA 1
ATOM 6111 C C . SER B 1 390 ? 1.842 30.453 34.844 1 92.75 390 SER B C 1
ATOM 6113 O O . SER B 1 390 ? 1.719 31.641 35.094 1 92.75 390 SER B O 1
ATOM 6115 N N . ASN B 1 391 ? 3.02 29.844 34.875 1 87.12 391 ASN B N 1
ATOM 6116 C CA . ASN B 1 391 ? 4.168 30.578 35.406 1 87.12 391 ASN B CA 1
ATOM 6117 C C . ASN B 1 391 ? 5.113 31 34.281 1 87.12 391 ASN B C 1
ATOM 6119 O O . ASN B 1 391 ? 6.277 31.312 34.562 1 87.12 391 ASN B O 1
ATOM 6123 N N . VAL B 1 392 ? 4.566 30.984 33.125 1 91.69 392 VAL B N 1
ATOM 6124 C CA . VAL B 1 392 ? 5.453 31.344 32 1 91.69 392 VAL B CA 1
ATOM 6125 C C . VAL B 1 392 ? 4.781 32.375 31.125 1 91.69 392 VAL B C 1
ATOM 6127 O O . VAL B 1 392 ? 3.57 32.344 30.906 1 91.69 392 VAL B O 1
ATOM 6130 N N . GLN B 1 393 ? 5.609 33.438 30.781 1 91.88 393 GLN B N 1
ATOM 6131 C CA . GLN B 1 393 ? 5.223 34.406 29.781 1 91.88 393 GLN B CA 1
ATOM 6132 C C . GLN B 1 393 ? 6.262 34.5 28.672 1 91.88 393 GLN B C 1
ATOM 6134 O O . GLN B 1 393 ? 7.457 34.656 28.938 1 91.88 393 GLN B O 1
ATOM 6139 N N . PHE B 1 394 ? 5.695 34.406 27.453 1 92.69 394 PHE B N 1
ATOM 6140 C CA . PHE B 1 394 ? 6.613 34.406 26.328 1 92.69 394 PHE B CA 1
ATOM 6141 C C . PHE B 1 394 ? 6.719 35.781 25.688 1 92.69 394 PHE B C 1
ATOM 6143 O O . PHE B 1 394 ? 5.754 36.562 25.703 1 92.69 394 PHE B O 1
ATOM 6150 N N . SER B 1 395 ? 7.902 36.094 25.25 1 87.19 395 SER B N 1
ATOM 6151 C CA . SER B 1 395 ? 8.133 37.375 24.578 1 87.19 395 SER B CA 1
ATOM 6152 C C . SER B 1 395 ? 8.539 37.156 23.125 1 87.19 395 SER B C 1
ATOM 6154 O O . SER B 1 395 ? 9.344 36.281 22.828 1 87.19 395 SER B O 1
ATOM 6156 N N . LEU B 1 396 ? 7.824 37.75 22.266 1 77 396 LEU B N 1
ATOM 6157 C CA . LEU B 1 396 ? 8.195 37.688 20.859 1 77 396 LEU B CA 1
ATOM 6158 C C . LEU B 1 396 ? 9.375 38.594 20.562 1 77 396 LEU B C 1
ATOM 6160 O O . LEU B 1 396 ? 9.555 39.625 21.203 1 77 396 LEU B O 1
ATOM 6164 N N . ALA B 1 397 ? 10.359 38.062 19.797 1 63.5 397 ALA B N 1
ATOM 6165 C CA . ALA B 1 397 ? 11.453 38.969 19.406 1 63.5 397 ALA B CA 1
ATOM 6166 C C . ALA B 1 397 ? 10.93 40.219 18.75 1 63.5 397 ALA B C 1
ATOM 6168 O O . ALA B 1 397 ? 9.914 40.188 18.047 1 63.5 397 ALA B O 1
ATOM 6169 N N . GLU B 1 398 ? 11.312 41.375 19.203 1 55.34 398 GLU B N 1
ATOM 6170 C CA . GLU B 1 398 ? 11.047 42.656 18.531 1 55.34 398 GLU B CA 1
ATOM 6171 C C . GLU B 1 398 ? 11.336 42.562 17.031 1 55.34 398 GLU B C 1
ATOM 6173 O O . GLU B 1 398 ? 12.344 41.969 16.625 1 55.34 398 GLU B O 1
ATOM 6178 N N . ARG B 1 399 ? 10.211 42.344 16.125 1 51.69 399 ARG B N 1
ATOM 6179 C CA . ARG B 1 399 ? 10.391 42.344 14.688 1 51.69 399 ARG B CA 1
ATOM 6180 C C . ARG B 1 399 ? 11.352 43.438 14.25 1 51.69 399 ARG B C 1
ATOM 6182 O O . ARG B 1 399 ? 11.156 44.625 14.602 1 51.69 399 ARG B O 1
ATOM 6189 N N . VAL B 1 400 ? 12.57 43.312 14.078 1 42.66 400 VAL B N 1
ATOM 6190 C CA . VAL B 1 400 ? 13.406 44.344 13.492 1 42.66 400 VAL B CA 1
ATOM 6191 C C . VAL B 1 400 ? 12.805 44.812 12.164 1 42.66 400 VAL B C 1
ATOM 6193 O O . VAL B 1 400 ? 12.594 44 11.258 1 42.66 400 VAL B O 1
ATOM 6196 N N . SER B 1 401 ? 12.039 45.781 12.133 1 38.53 401 SER B N 1
ATOM 6197 C CA . SER B 1 401 ? 11.656 46.438 10.883 1 38.53 401 SER B CA 1
ATOM 6198 C C . SER B 1 401 ? 12.789 46.406 9.867 1 38.53 401 SER B C 1
ATOM 6200 O O . SER B 1 401 ? 13.93 46.719 10.188 1 38.53 401 SER B O 1
ATOM 6202 N N . ALA B 1 402 ? 12.578 45.656 8.781 1 37.69 402 ALA B N 1
ATOM 6203 C CA . ALA B 1 402 ? 13.469 46.094 7.699 1 37.69 402 ALA B CA 1
ATOM 6204 C C . ALA B 1 402 ? 13.25 47.562 7.359 1 37.69 402 ALA B C 1
ATOM 6206 O O . ALA B 1 402 ? 12.117 48.031 7.34 1 37.69 402 ALA B O 1
#

pLDDT: mean 90.03, std 10.34, range [37.38, 98.69]

Nearest PDB structures (foldseek):
  2x5d-assembly1_D  TM=8.765E-01  e=1.911E-28  Pseudomonas aeruginosa PAO1
  2x5d-assembly1_A  TM=8.596E-01  e=4.120E-28  Pseudomonas aeruginosa PAO1
  1gd9-assembly1_B  TM=8.644E-01  e=2.729E-27  Pyrococcus horikoshii
  1dju-assembly1_A  TM=8.373E-01  e=1.918E-26  Pyrococcus horikoshii OT3
  1dju-assembly1_B  TM=8.469E-01  e=5.236E-26  Pyrococcus horikoshii OT3

Radius of gyration: 28.38 Å; Cα contacts (8 Å, |Δi|>4): 1608; chains: 2; bounding box: 55×86×73 Å